Protein 6DNZ (pdb70)

CATH classification: 2.70.160.11

Sequence (1236 aa):
DSYSHYGIHELKDCHRTTSYRDAWRNAYLFKDKVVLDVGCGTGILSFAAKAGARKVIGVDCSTVAVQAREIVKDNGFEDVITIIQGKVEEIQLDEKVDIIISEWGYFLLYESLNTVLCARDNLGTPDVKFPDKANHVCGITDEQYIQERFNIWDNVQGIDFSYFKRLSFIEPLVDTVERSQIVTNVAPLVSFDINTVKEADLSFTSEFALEAQASIIYVHALSVHFDTPFTAGHEVVILDTTPYSPPTHWRQTVLYLFNPLRRAGERATFRKCSPNALNGRDLDISLHVDFEGALQISHYDQDFRLRRISGNLSCIHDRVRLRAYESVLRSIKGKSVLHLGCGGLVSIAARSLASAVVAVDRSAIVDAAQVVANKNGLNNISFFRGALVDVVQNFPVRQFDVIICEWGPFLINDPLLEEALYARNNLLASNGVCPDSSSIHVVGVSDYCFHDTVEFWGNVYGFKEPKALVQREVECRVPTSSIVTTTCLAHTVNIASINNLDDKSSLNDFVVPFSVRATKDTTVNFLTFYIDARFTNPHDPGANFVLGVRPGGTNPWTETSVALHEPLPLKGGEVLSGELKVCLLNPTRGITTVEVTARTSGNVVNIETKGTYNYQRYDSYSHYGIHELKDCHRTTSYRDAWRNAYLFKDKVVLDVGCGTGILSFAAKAGARKVIGVDCSTVAVQAREIVKDNGFEDVITIIQGKVEEIQLDEKVDIIISEWGYFLLYESLNTVLCARDNLGTPDVKFPDKANHVCGITDEQYIQERFNIWDNVQGIDFSYFKRLSFIEPLVDTVERSQIVTNVAPLVSFDINTVKEADLSFTSEFALEAQASIIYVHALSVHFDTPFTAGHEVVILDTTPYSPPTHWRQTVLYLFNPLRRAGERATFRKCSPNALNGRDLDISLHVDFEGALQISHYDQDFRLRRISGNLSCIHDRVRLRAYESVLRSIKGKSVLHLGCGGLVSIAARSLASAVVAVDRSAIVDAAQVVANKNGLNNISFFRGALVDVVQNFPVRQFDVIICEWGPFLINDPLLEEALYARNNLLASNGVCPDSSSIHVVGVSDYCFHDTVEFWGNVYGFKEPKALVQREVECRVPTSSIVTTTCLAHTVNIASINNLDDKSSLNDFVVPFSVRATKDTTVNFLTFYIDARFTNPHDPGANFVLGVRPGGTNPWTETSVALHEPLPLKGGEVLSGELKVCLLNPTRGITTVEVTARTSGNVVNIETKGTYNYQRY

Foldseek 3Di:
DVLLDVVVCLVVLCLVLVLLLCLLVFLVLAAAFEEEEQACRLVSSCNSVVSHHQAYEYEHQYPSLVNSQVVCVVVPNNVHYHYHHRQLLPDDDDAAGQEYAYPFAQLSQFNGQQSLLSCCVPRHDLNRAHLQKKWWKFFFDDPPCCVVPQVVQCADPNDGRNVSNVVSLQAWDQAADAPVGGQWDIWIFDMDGSSDDDLVCVFDKGKTKIFGAPDKRKRQWMKRWMKGWRPRGPDIGIRTCDSVDPHGPSRTIINGDPDIDIHGGFMKMKMTWDADDPHRNKIKDKMWIAGDDPVDGDTDIDIHIHD/DVVVCPVVVPCVQVVVLLVLVLQPQAQFEEEEEQPCPPSCCSLVSNHQAREYEEADPVQVVVQVVCVVVPRDRYDYDHDQCVVCCVVDPAQEGQEYEYPQDLQFQQRLSLLVVLVCVVTRYDPNHFPFFKKWKKKFFFADPPVVVQQCVQCADPRDHHVSVVRQQAKAFADAPVGGFKAMWTWDMDGSVPDDHPPVHSFSPWDKTKTKIFGQAFGKGFKMKMAMKTWHARPVCRSSIDIQDDDRNDDGPDHIIMHTWPDIAGAHGGWMKIKMWTKGAHDSNFSWIKIKIWIWTPQPPHTDITIGIHIYTRD/DCLLDVVVCLVVQCLVLVLLLCLLVFLVLAAQFEEEEQACRLVSSCNSVVSHHQAYEYEHQDPSLVNSQVVCVVVPCNNHYDGHHRQLLPDADDAAGQEYAYDFAQLQQQNGQQSLLSCLPHRHDLNRAYLQKKWWKAFWDDVPCCVVPAVVQCADPNDGRNVSNVVSLQEKDQDADAPVTGQWDIWIFDMDGSSDDDPVCVFDKGKTKIFGAAVKRKRQWMKRWMKGWRPRGPDIGIRTQDSVDDHRPSRIIINGDPDIDIHGGFMKMKMTWAADPPHRSKIKDKMFTAGDDPVDGDTDIDIHIHD/DVVVCPCVVPPVQVVVLLCLVLQPQAQFEEEEEQPCPPSCPNLVNNHQAREYEEADCVQVVVVVVCVVVVRPRYDYDHDQPVVPVVPDPAQEGQEYHYPQDLQQQLALSLLVLLVCVVTRYHPQHDPFFKKWKKKFFFADPPVVVQQCCQCADPRHHHVSVVRQQAKAFADAPVGGFKDIWGWDMDGSVPDDHPPPHSFSPKDKTKTKIFGQAFGKGFKMKMAMKTWHARPVCRSSIHIQDDDRNDDGPDHIIMHTWPDIATAHGGWMKIKMWTKGADDSNFSWIKIKMWIFTPQPPHTDITIHIHIDTRD

Organism: Trypanosoma brucei brucei (strain 927/4 GUTat10.1) (NCBI:txid185431)

Structure (mmCIF, N/CA/C/O backbone):
data_6DNZ
#
_entry.id   6DNZ
#
_cell.length_a   196.582
_cell.length_b   65.904
_cell.length_c   141.028
_cell.angle_alpha   90.00
_cell.angle_beta   106.90
_cell.angle_gamma   90.00
#
_symmetry.space_group_name_H-M   'C 1 2 1'
#
loop_
_entity.id
_entity.type
_entity.pdbx_description
1 polymer 'Arginine N-methyltransferase, putative'
2 polymer 'Arginine N-methyltransferase, putative'
3 non-polymer S-ADENOSYL-L-HOMOCYSTEINE
4 non-polymer 2-AMINO-2-HYDROXYMETHYL-PROPANE-1,3-DIOL
5 non-polymer GLYCEROL
6 water water
#
loop_
_atom_site.group_PDB
_atom_site.id
_atom_site.type_symbol
_atom_site.label_atom_id
_atom_site.label_alt_id
_atom_site.label_comp_id
_atom_site.label_asym_id
_atom_site.label_entity_id
_atom_site.label_seq_id
_atom_site.pdbx_PDB_ins_code
_atom_site.Cartn_x
_atom_site.Cartn_y
_atom_site.Cartn_z
_atom_site.occupancy
_atom_site.B_iso_or_equiv
_atom_site.auth_seq_id
_atom_site.auth_comp_id
_atom_site.auth_asym_id
_atom_site.auth_atom_id
_atom_site.pdbx_PDB_model_num
ATOM 1 N N . ASP A 1 20 ? 100.141 20.993 34.884 1.00 87.84 20 ASP A N 1
ATOM 2 C CA . ASP A 1 20 ? 99.773 21.774 33.708 1.00 89.09 20 ASP A CA 1
ATOM 3 C C . ASP A 1 20 ? 98.849 20.987 32.780 1.00 86.55 20 ASP A C 1
ATOM 4 O O . ASP A 1 20 ? 98.377 21.513 31.772 1.00 82.83 20 ASP A O 1
ATOM 12 N N . SER A 1 21 ? 98.596 19.720 33.122 1.00 85.60 21 SER A N 1
ATOM 13 C CA . SER A 1 21 ? 97.632 18.916 32.380 1.00 79.17 21 SER A CA 1
ATOM 14 C C . SER A 1 21 ? 96.209 19.444 32.511 1.00 73.93 21 SER A C 1
ATOM 15 O O . SER A 1 21 ? 95.318 18.957 31.806 1.00 72.09 21 SER A O 1
ATOM 23 N N . TYR A 1 22 ? 95.976 20.419 33.391 1.00 57.85 22 TYR A N 1
ATOM 24 C CA . TYR A 1 22 ? 94.657 21.018 33.531 1.00 49.60 22 TYR A CA 1
ATOM 25 C C . TYR A 1 22 ? 94.299 21.939 32.373 1.00 52.09 22 TYR A C 1
ATOM 26 O O . TYR A 1 22 ? 93.164 22.425 32.323 1.00 52.60 22 TYR A O 1
ATOM 44 N N . SER A 1 23 ? 95.232 22.201 31.456 1.00 59.16 23 SER A N 1
ATOM 45 C CA . SER A 1 23 ? 94.911 22.948 30.245 1.00 56.71 23 SER A CA 1
ATOM 46 C C . SER A 1 23 ? 94.026 22.155 29.293 1.00 50.79 23 SER A C 1
ATOM 47 O O . SER A 1 23 ? 93.519 22.727 28.321 1.00 47.21 23 SER A O 1
ATOM 55 N N . HIS A 1 24 ? 93.838 20.865 29.549 1.00 60.43 24 HIS A N 1
ATOM 56 C CA . HIS A 1 24 ? 92.988 19.997 28.749 1.00 58.67 24 HIS A CA 1
ATOM 57 C C . HIS A 1 24 ? 91.610 19.914 29.394 1.00 48.47 24 HIS A C 1
ATOM 58 O O . HIS A 1 24 ? 91.468 20.041 30.613 1.00 49.43 24 HIS A O 1
ATOM 72 N N . TYR A 1 25 ? 90.588 19.708 28.563 1.00 34.74 25 TYR A N 1
ATOM 73 C CA . TYR A 1 25 ? 89.213 19.788 29.043 1.00 34.51 25 TYR A CA 1
ATOM 74 C C . TYR A 1 25 ? 88.776 18.555 29.824 1.00 33.36 25 TYR A C 1
ATOM 75 O O . TYR A 1 25 ? 87.843 18.650 30.627 1.00 33.37 25 TYR A O 1
ATOM 93 N N . GLY A 1 26 ? 89.424 17.408 29.612 1.00 40.42 26 GLY A N 1
ATOM 94 C CA . GLY A 1 26 ? 88.950 16.175 30.221 1.00 32.71 26 GLY A CA 1
ATOM 95 C C . GLY A 1 26 ? 88.862 16.255 31.733 1.00 31.32 26 GLY A C 1
ATOM 96 O O . GLY A 1 26 ? 87.854 15.866 32.330 1.00 30.99 26 GLY A O 1
ATOM 100 N N . ILE A 1 27 ? 89.917 16.762 32.375 1.00 29.54 27 ILE A N 1
ATOM 101 C CA . ILE A 1 27 ? 89.968 16.756 33.835 1.00 30.32 27 ILE A CA 1
ATOM 102 C C . ILE A 1 27 ? 88.923 17.699 34.414 1.00 26.94 27 ILE A C 1
ATOM 103 O O . ILE A 1 27 ? 88.283 17.389 35.425 1.00 34.22 27 ILE A O 1
ATOM 119 N N . HIS A 1 28 ? 88.736 18.864 33.795 1.00 26.08 28 HIS A N 1
ATOM 120 C CA . HIS A 1 28 ? 87.759 19.813 34.314 1.00 23.53 28 HIS A CA 1
ATOM 121 C C . HIS A 1 28 ? 86.341 19.288 34.145 1.00 26.26 28 HIS A C 1
ATOM 122 O O . HIS A 1 28 ? 85.489 19.495 35.016 1.00 34.93 28 HIS A O 1
ATOM 153 N N . GLU A 1 30 ? 85.514 16.131 34.176 1.00 27.96 30 GLU A N 1
ATOM 154 C CA . GLU A 1 30 ? 85.373 15.084 35.181 1.00 32.05 30 GLU A CA 1
ATOM 155 C C . GLU A 1 30 ? 85.029 15.672 36.543 1.00 34.30 30 GLU A C 1
ATOM 156 O O . GLU A 1 30 ? 84.165 15.147 37.255 1.00 35.44 30 GLU A O 1
ATOM 185 N N . LEU A 1 32 ? 83.698 18.684 37.173 1.00 22.70 32 LEU A N 1
ATOM 186 C CA . LEU A 1 32 ? 82.420 19.384 37.146 1.00 27.11 32 LEU A CA 1
ATOM 187 C C . LEU A 1 32 ? 81.253 18.412 37.074 1.00 21.09 32 LEU A C 1
ATOM 188 O O . LEU A 1 32 ? 80.181 18.693 37.620 1.00 25.06 32 LEU A O 1
ATOM 204 N N . LYS A 1 33 ? 81.438 17.272 36.416 1.00 19.36 33 LYS A N 1
ATOM 205 C CA . LYS A 1 33 ? 80.429 16.223 36.438 1.00 20.62 33 LYS A CA 1
ATOM 206 C C . LYS A 1 33 ? 80.438 15.434 37.741 1.00 25.41 33 LYS A C 1
ATOM 207 O O . LYS A 1 33 ? 79.582 14.561 37.923 1.00 34.99 33 LYS A O 1
ATOM 226 N N . ASP A 1 34 ? 81.382 15.713 38.640 1.00 21.31 34 ASP A N 1
ATOM 227 C CA . ASP A 1 34 ? 81.356 15.176 40.000 1.00 24.17 34 ASP A CA 1
ATOM 228 C C . ASP A 1 34 ? 80.351 16.007 40.787 1.00 26.77 34 ASP A C 1
ATOM 229 O O . ASP A 1 34 ? 80.694 16.999 41.434 1.00 23.37 34 ASP A O 1
ATOM 238 N N . CYS A 1 35 ? 79.084 15.591 40.728 1.00 34.60 35 CYS A N 1
ATOM 239 C CA . CYS A 1 35 ? 78.007 16.418 41.261 1.00 33.00 35 CYS A CA 1
ATOM 240 C C . CYS A 1 35 ? 78.173 16.658 42.756 1.00 28.06 35 CYS A C 1
ATOM 241 O O . CYS A 1 35 ? 78.003 17.787 43.231 1.00 19.83 35 CYS A O 1
ATOM 249 N N . HIS A 1 36 ? 78.514 15.616 43.516 1.00 17.44 36 HIS A N 1
ATOM 250 C CA . HIS A 1 36 ? 78.654 15.782 44.958 1.00 17.18 36 HIS A CA 1
ATOM 251 C C . HIS A 1 36 ? 79.730 16.805 45.290 1.00 23.29 36 HIS A C 1
ATOM 252 O O . HIS A 1 36 ? 79.536 17.676 46.147 1.00 25.02 36 HIS A O 1
ATOM 266 N N . ARG A 1 37 ? 80.883 16.702 44.632 1.00 16.66 37 ARG A N 1
ATOM 267 C CA . ARG A 1 37 ? 81.979 17.625 44.896 1.00 16.37 37 ARG A CA 1
ATOM 268 C C . ARG A 1 37 ? 81.550 19.065 44.646 1.00 25.47 37 ARG A C 1
ATOM 269 O O . ARG A 1 37 ? 81.618 19.916 45.540 1.00 28.88 37 ARG A O 1
ATOM 290 N N . THR A 1 38 ? 81.104 19.356 43.424 1.00 21.57 38 THR A N 1
ATOM 291 C CA . THR A 1 38 ? 80.804 20.733 43.056 1.00 16.21 38 THR A CA 1
ATOM 292 C C . THR A 1 38 ? 79.617 21.273 43.844 1.00 22.59 38 THR A C 1
ATOM 293 O O . THR A 1 38 ? 79.641 22.422 44.298 1.00 31.43 38 THR A O 1
ATOM 304 N N . THR A 1 39 ? 78.571 20.464 44.028 1.00 27.13 39 THR A N 1
ATOM 305 C CA . THR A 1 39 ? 77.426 20.932 44.802 1.00 20.43 39 THR A CA 1
ATOM 306 C C . THR A 1 39 ? 77.779 21.098 46.273 1.00 16.50 39 THR A C 1
ATOM 307 O O . THR A 1 39 ? 77.189 21.940 46.957 1.00 20.07 39 THR A O 1
ATOM 318 N N . SER A 1 40 ? 78.731 20.313 46.780 1.00 17.96 40 SER A N 1
ATOM 319 C CA . SER A 1 40 ? 79.175 20.499 48.157 1.00 16.24 40 SER A CA 1
ATOM 320 C C . SER A 1 40 ? 79.756 21.893 48.346 1.00 20.60 40 SER A C 1
ATOM 321 O O . SER A 1 40 ? 79.407 22.603 49.296 1.00 25.58 40 SER A O 1
ATOM 329 N N . TYR A 1 41 ? 80.643 22.306 47.441 1.00 16.00 41 TYR A N 1
ATOM 330 C CA . TYR A 1 41 ? 81.191 23.655 47.508 1.00 18.86 41 TYR A CA 1
ATOM 331 C C . TYR A 1 41 ? 80.095 24.691 47.317 1.00 18.33 41 TYR A C 1
ATOM 332 O O . TYR A 1 41 ? 79.987 25.648 48.090 1.00 25.77 41 TYR A O 1
ATOM 350 N N . ARG A 1 42 ? 79.265 24.508 46.290 1.00 19.37 42 ARG A N 1
ATOM 351 C CA . ARG A 1 42 ? 78.161 25.427 46.041 1.00 17.27 42 ARG A CA 1
ATOM 352 C C . ARG A 1 42 ? 77.308 25.606 47.290 1.00 17.71 42 ARG A C 1
ATOM 353 O O . ARG A 1 42 ? 77.146 26.720 47.800 1.00 24.07 42 ARG A O 1
ATOM 374 N N . ASP A 1 43 ? 76.757 24.502 47.801 1.00 22.79 43 ASP A N 1
ATOM 375 C CA . ASP A 1 43 ? 75.850 24.580 48.940 1.00 19.72 43 ASP A CA 1
ATOM 376 C C . ASP A 1 43 ? 76.563 25.063 50.196 1.00 23.33 43 ASP A C 1
ATOM 377 O O . ASP A 1 43 ? 75.948 25.729 51.038 1.00 24.84 43 ASP A O 1
ATOM 386 N N . ALA A 1 44 ? 77.850 24.746 50.344 1.00 17.68 44 ALA A N 1
ATOM 387 C CA . ALA A 1 44 ? 78.611 25.281 51.468 1.00 17.91 44 ALA A CA 1
ATOM 388 C C . ALA A 1 44 ? 78.590 26.802 51.460 1.00 18.54 44 ALA A C 1
ATOM 389 O O . ALA A 1 44 ? 78.523 27.438 52.518 1.00 19.30 44 ALA A O 1
ATOM 413 N N . TRP A 1 46 ? 76.326 28.733 49.469 1.00 20.11 46 TRP A N 1
ATOM 414 C CA . TRP A 1 46 ? 74.993 29.284 49.261 1.00 21.25 46 TRP A CA 1
ATOM 415 C C . TRP A 1 46 ? 74.089 29.092 50.471 1.00 22.03 46 TRP A C 1
ATOM 416 O O . TRP A 1 46 ? 73.214 29.928 50.717 1.00 35.07 46 TRP A O 1
ATOM 437 N N . ARG A 1 47 ? 74.270 28.014 51.230 1.00 21.42 47 ARG A N 1
ATOM 438 C CA . ARG A 1 47 ? 73.566 27.877 52.499 1.00 25.72 47 ARG A CA 1
ATOM 439 C C . ARG A 1 47 ? 74.160 28.758 53.587 1.00 25.10 47 ARG A C 1
ATOM 440 O O . ARG A 1 47 ? 73.560 28.878 54.661 1.00 26.52 47 ARG A O 1
ATOM 461 N N . ASN A 1 48 ? 75.315 29.370 53.335 1.00 23.63 48 ASN A N 1
ATOM 462 C CA . ASN A 1 48 ? 75.949 30.307 54.252 1.00 24.45 48 ASN A CA 1
ATOM 463 C C . ASN A 1 48 ? 76.305 31.590 53.520 1.00 26.46 48 ASN A C 1
ATOM 464 O O . ASN A 1 48 ? 77.361 32.190 53.748 1.00 23.64 48 ASN A O 1
ATOM 475 N N . ALA A 1 49 ? 75.419 32.026 52.620 1.00 24.17 49 ALA A N 1
ATOM 476 C CA . ALA A 1 49 ? 75.697 33.204 51.807 1.00 24.79 49 ALA A CA 1
ATOM 477 C C . ALA A 1 49 ? 76.010 34.422 52.665 1.00 26.17 49 ALA A C 1
ATOM 478 O O . ALA A 1 49 ? 76.803 35.278 52.256 1.00 26.46 49 ALA A O 1
ATOM 485 N N . TYR A 1 50 ? 75.396 34.522 53.848 1.00 27.21 50 TYR A N 1
ATOM 486 C CA . TYR A 1 50 ? 75.676 35.638 54.744 1.00 28.73 50 TYR A CA 1
ATOM 487 C C . TYR A 1 50 ? 77.165 35.764 55.028 1.00 28.07 50 TYR A C 1
ATOM 488 O O . TYR A 1 50 ? 77.655 36.857 55.335 1.00 29.28 50 TYR A O 1
ATOM 506 N N . LEU A 1 51 ? 77.899 34.654 54.939 1.00 26.38 51 LEU A N 1
ATOM 507 C CA . LEU A 1 51 ? 79.326 34.661 55.223 1.00 30.02 51 LEU A CA 1
ATOM 508 C C . LEU A 1 51 ? 80.128 35.358 54.132 1.00 28.83 51 LEU A C 1
ATOM 509 O O . LEU A 1 51 ? 81.281 35.730 54.372 1.00 25.98 51 LEU A O 1
ATOM 525 N N . PHE A 1 52 ? 79.541 35.555 52.950 1.00 25.73 52 PHE A N 1
ATOM 526 C CA . PHE A 1 52 ? 80.260 36.079 51.797 1.00 29.05 52 PHE A CA 1
ATOM 527 C C . PHE A 1 52 ? 79.956 37.541 51.497 1.00 30.75 52 PHE A C 1
ATOM 528 O O . PHE A 1 52 ? 80.681 38.153 50.707 1.00 32.98 52 PHE A O 1
ATOM 545 N N . LYS A 1 53 ? 78.919 38.116 52.098 1.00 29.34 53 LYS A N 1
ATOM 546 C CA . LYS A 1 53 ? 78.533 39.482 51.772 1.00 30.74 53 LYS A CA 1
ATOM 547 C C . LYS A 1 53 ? 79.676 40.442 52.082 1.00 40.67 53 LYS A C 1
ATOM 548 O O . LYS A 1 53 ? 80.188 40.472 53.205 1.00 41.13 53 LYS A O 1
ATOM 567 N N . ASP A 1 54 ? 80.083 41.220 51.078 1.00 54.84 54 ASP A N 1
ATOM 568 C CA . ASP A 1 54 ? 81.103 42.253 51.226 1.00 58.51 54 ASP A CA 1
ATOM 569 C C . ASP A 1 54 ? 82.481 41.675 51.526 1.00 53.78 54 ASP A C 1
ATOM 570 O O . ASP A 1 54 ? 83.333 42.365 52.097 1.00 57.15 54 ASP A O 1
ATOM 579 N N . LYS A 1 55 ? 82.729 40.427 51.140 1.00 37.57 55 LYS A N 1
ATOM 580 C CA . LYS A 1 55 ? 83.963 39.730 51.473 1.00 33.17 55 LYS A CA 1
ATOM 581 C C . LYS A 1 55 ? 84.821 39.522 50.231 1.00 30.39 55 LYS A C 1
ATOM 582 O O . LYS A 1 55 ? 84.334 39.542 49.098 1.00 28.61 55 LYS A O 1
ATOM 601 N N . VAL A 1 56 ? 86.114 39.321 50.468 1.00 31.93 56 VAL A N 1
ATOM 602 C CA . VAL A 1 56 ? 87.081 39.032 49.415 1.00 28.20 56 VAL A CA 1
ATOM 603 C C . VAL A 1 56 ? 87.365 37.539 49.436 1.00 26.42 56 VAL A C 1
ATOM 604 O O . VAL A 1 56 ? 87.774 36.992 50.468 1.00 26.09 56 VAL A O 1
ATOM 617 N N . VAL A 1 57 ? 87.167 36.883 48.298 1.00 27.73 57 VAL A N 1
ATOM 618 C CA . VAL A 1 57 ? 87.312 35.438 48.182 1.00 27.52 57 VAL A CA 1
ATOM 619 C C . VAL A 1 57 ? 88.480 35.133 47.256 1.00 29.60 57 VAL A C 1
ATOM 620 O O . VAL A 1 57 ? 88.629 35.756 46.199 1.00 27.60 57 VAL A O 1
ATOM 633 N N . LEU A 1 58 ? 89.309 34.174 47.660 1.00 26.20 58 LEU A N 1
ATOM 634 C CA . LEU A 1 58 ? 90.406 33.676 46.842 1.00 23.45 58 LEU A CA 1
ATOM 635 C C . LEU A 1 58 ? 90.096 32.240 46.448 1.00 26.53 58 LEU A C 1
ATOM 636 O O . LEU A 1 58 ? 89.983 31.368 47.316 1.00 26.17 58 LEU A O 1
ATOM 652 N N . ASP A 1 59 ? 89.953 31.998 45.148 1.00 34.44 59 ASP A N 1
ATOM 653 C CA . ASP A 1 59 ? 89.773 30.645 44.628 1.00 30.08 59 ASP A CA 1
ATOM 654 C C . ASP A 1 59 ? 91.146 30.119 44.226 1.00 27.19 59 ASP A C 1
ATOM 655 O O . ASP A 1 59 ? 91.636 30.393 43.129 1.00 29.62 59 ASP A O 1
ATOM 664 N N . VAL A 1 60 ? 91.771 29.366 45.124 1.00 24.89 60 VAL A N 1
ATOM 665 C CA . VAL A 1 60 ? 93.101 28.819 44.877 1.00 22.53 60 VAL A CA 1
ATOM 666 C C . VAL A 1 60 ? 92.952 27.655 43.904 1.00 21.79 60 VAL A C 1
ATOM 667 O O . VAL A 1 60 ? 92.420 26.601 44.258 1.00 22.83 60 VAL A O 1
ATOM 680 N N . GLY A 1 61 ? 93.424 27.845 42.676 1.00 27.86 61 GLY A N 1
ATOM 681 C CA . GLY A 1 61 ? 93.245 26.855 41.634 1.00 27.93 61 GLY A CA 1
ATOM 682 C C . GLY A 1 61 ? 91.845 26.913 41.064 1.00 24.99 61 GLY A C 1
ATOM 683 O O . GLY A 1 61 ? 91.068 25.967 41.214 1.00 31.68 61 GLY A O 1
ATOM 687 N N . CYS A 1 62 ? 91.511 28.026 40.406 1.00 23.61 62 CYS A N 1
ATOM 688 C CA . CYS A 1 62 ? 90.136 28.263 39.988 1.00 22.11 62 CYS A CA 1
ATOM 689 C C . CYS A 1 62 ? 89.712 27.380 38.823 1.00 23.86 62 CYS A C 1
ATOM 690 O O . CYS A 1 62 ? 88.509 27.188 38.618 1.00 34.60 62 CYS A O 1
ATOM 698 N N . GLY A 1 63 ? 90.655 26.840 38.061 1.00 21.90 63 GLY A N 1
ATOM 699 C CA . GLY A 1 63 ? 90.278 25.990 36.944 1.00 22.03 63 GLY A CA 1
ATOM 700 C C . GLY A 1 63 ? 89.377 26.742 35.985 1.00 22.30 63 GLY A C 1
ATOM 701 O O . GLY A 1 63 ? 89.708 27.835 35.515 1.00 23.22 63 GLY A O 1
ATOM 705 N N . THR A 1 64 ? 88.211 26.161 35.695 1.00 21.69 64 THR A N 1
ATOM 706 C CA . THR A 1 64 ? 87.250 26.800 34.804 1.00 22.09 64 THR A CA 1
ATOM 707 C C . THR A 1 64 ? 86.578 28.015 35.430 1.00 27.78 64 THR A C 1
ATOM 708 O O . THR A 1 64 ? 85.822 28.704 34.737 1.00 28.74 64 THR A O 1
ATOM 719 N N . GLY A 1 65 ? 86.823 28.284 36.713 1.00 35.28 65 GLY A N 1
ATOM 720 C CA . GLY A 1 65 ? 86.200 29.388 37.409 1.00 31.24 65 GLY A CA 1
ATOM 721 C C . GLY A 1 65 ? 84.943 29.033 38.173 1.00 31.44 65 GLY A C 1
ATOM 722 O O . GLY A 1 65 ? 84.343 29.922 38.787 1.00 34.85 65 GLY A O 1
ATOM 726 N N . ILE A 1 66 ? 84.543 27.758 38.180 1.00 27.95 66 ILE A N 1
ATOM 727 C CA . ILE A 1 66 ? 83.244 27.373 38.733 1.00 19.48 66 ILE A CA 1
ATOM 728 C C . ILE A 1 66 ? 83.094 27.866 40.168 1.00 26.81 66 ILE A C 1
ATOM 729 O O . ILE A 1 66 ? 82.077 28.469 40.531 1.00 24.45 66 ILE A O 1
ATOM 745 N N . LEU A 1 67 ? 84.094 27.605 41.014 1.00 20.32 67 LEU A N 1
ATOM 746 C CA . LEU A 1 67 ? 83.964 27.977 42.420 1.00 26.84 67 LEU A CA 1
ATOM 747 C C . LEU A 1 67 ? 83.982 29.488 42.603 1.00 24.94 67 LEU A C 1
ATOM 748 O O . LEU A 1 67 ? 83.300 30.011 43.492 1.00 27.01 67 LEU A O 1
ATOM 764 N N . SER A 1 68 ? 84.749 30.204 41.780 1.00 19.65 68 SER A N 1
ATOM 765 C CA . SER A 1 68 ? 84.733 31.659 41.844 1.00 20.66 68 SER A CA 1
ATOM 766 C C . SER A 1 68 ? 83.333 32.199 41.588 1.00 21.08 68 SER A C 1
ATOM 767 O O . SER A 1 68 ? 82.917 33.189 42.200 1.00 27.77 68 SER A O 1
ATOM 792 N N . PHE A 1 70 ? 80.403 30.483 42.037 1.00 21.71 70 PHE A N 1
ATOM 793 C CA . PHE A 1 70 ? 79.626 30.164 43.229 1.00 24.35 70 PHE A CA 1
ATOM 794 C C . PHE A 1 70 ? 79.821 31.230 44.298 1.00 23.68 70 PHE A C 1
ATOM 795 O O . PHE A 1 70 ? 78.855 31.688 44.918 1.00 26.87 70 PHE A O 1
ATOM 812 N N . ALA A 1 71 ? 81.071 31.643 44.522 1.00 26.61 71 ALA A N 1
ATOM 813 C CA . ALA A 1 71 ? 81.348 32.656 45.535 1.00 24.55 71 ALA A CA 1
ATOM 814 C C . ALA A 1 71 ? 80.755 34.003 45.144 1.00 24.02 71 ALA A C 1
ATOM 815 O O . ALA A 1 71 ? 80.170 34.698 45.984 1.00 23.27 71 ALA A O 1
ATOM 822 N N . ALA A 1 72 ? 80.904 34.396 43.877 1.00 22.88 72 ALA A N 1
ATOM 823 C CA . ALA A 1 72 ? 80.295 35.637 43.411 1.00 24.43 72 ALA A CA 1
ATOM 824 C C . ALA A 1 72 ? 78.784 35.590 43.578 1.00 26.69 72 ALA A C 1
ATOM 825 O O . ALA A 1 72 ? 78.171 36.530 44.097 1.00 31.55 72 ALA A O 1
ATOM 832 N N . LYS A 1 73 ? 78.166 34.492 43.148 1.00 28.18 73 LYS A N 1
ATOM 833 C CA . LYS A 1 73 ? 76.723 34.348 43.271 1.00 30.44 73 LYS A CA 1
ATOM 834 C C . LYS A 1 73 ? 76.276 34.302 44.724 1.00 28.74 73 LYS A C 1
ATOM 835 O O . LYS A 1 73 ? 75.117 34.615 45.015 1.00 38.90 73 LYS A O 1
ATOM 854 N N . ALA A 1 74 ? 77.162 33.918 45.640 1.00 29.39 74 ALA A N 1
ATOM 855 C CA . ALA A 1 74 ? 76.836 33.935 47.059 1.00 26.70 74 ALA A CA 1
ATOM 856 C C . ALA A 1 74 ? 76.846 35.339 47.646 1.00 26.01 74 ALA A C 1
ATOM 857 O O . ALA A 1 74 ? 76.402 35.517 48.785 1.00 32.06 74 ALA A O 1
ATOM 864 N N . GLY A 1 75 ? 77.330 36.327 46.909 1.00 26.26 75 GLY A N 1
ATOM 865 C CA . GLY A 1 75 ? 77.357 37.696 47.366 1.00 29.10 75 GLY A CA 1
ATOM 866 C C . GLY A 1 75 ? 78.737 38.276 47.636 1.00 29.65 75 GLY A C 1
ATOM 867 O O . GLY A 1 75 ? 78.826 39.324 48.290 1.00 31.28 75 GLY A O 1
ATOM 871 N N . ALA A 1 76 ? 79.802 37.639 47.159 1.00 26.78 76 ALA A N 1
ATOM 872 C CA . ALA A 1 76 ? 81.145 38.145 47.400 1.00 27.02 76 ALA A CA 1
ATOM 873 C C . ALA A 1 76 ? 81.352 39.479 46.696 1.00 28.74 76 ALA A C 1
ATOM 874 O O . ALA A 1 76 ? 80.891 39.686 45.570 1.00 29.17 76 ALA A O 1
ATOM 881 N N . ARG A 1 77 ? 82.054 40.390 47.373 1.00 30.48 77 ARG A N 1
ATOM 882 C CA . ARG A 1 77 ? 82.389 41.671 46.761 1.00 31.74 77 ARG A CA 1
ATOM 883 C C . ARG A 1 77 ? 83.467 41.507 45.699 1.00 31.33 77 ARG A C 1
ATOM 884 O O . ARG A 1 77 ? 83.381 42.106 44.621 1.00 34.42 77 ARG A O 1
ATOM 905 N N . LYS A 1 78 ? 84.487 40.702 45.985 1.00 36.28 78 LYS A N 1
ATOM 906 C CA . LYS A 1 78 ? 85.612 40.508 45.080 1.00 37.97 78 LYS A CA 1
ATOM 907 C C . LYS A 1 78 ? 86.059 39.058 45.163 1.00 35.05 78 LYS A C 1
ATOM 908 O O . LYS A 1 78 ? 86.239 38.524 46.261 1.00 34.22 78 LYS A O 1
ATOM 927 N N . VAL A 1 79 ? 86.229 38.425 44.005 1.00 31.82 79 VAL A N 1
ATOM 928 C CA . VAL A 1 79 ? 86.717 37.055 43.919 1.00 26.28 79 VAL A CA 1
ATOM 929 C C . VAL A 1 79 ? 87.975 37.049 43.064 1.00 26.22 79 VAL A C 1
ATOM 930 O O . VAL A 1 79 ? 88.024 37.697 42.013 1.00 32.17 79 VAL A O 1
ATOM 943 N N . ILE A 1 80 ? 88.986 36.313 43.513 1.00 30.45 80 ILE A N 1
ATOM 944 C CA . ILE A 1 80 ? 90.263 36.214 42.816 1.00 26.27 80 ILE A CA 1
ATOM 945 C C . ILE A 1 80 ? 90.500 34.736 42.542 1.00 31.72 80 ILE A C 1
ATOM 946 O O . ILE A 1 80 ? 90.888 33.979 43.441 1.00 34.86 80 ILE A O 1
ATOM 962 N N . GLY A 1 81 ? 90.257 34.315 41.306 1.00 33.04 81 GLY A N 1
ATOM 963 C CA . GLY A 1 81 ? 90.591 32.969 40.894 1.00 25.60 81 GLY A CA 1
ATOM 964 C C . GLY A 1 81 ? 91.992 32.906 40.327 1.00 25.10 81 GLY A C 1
ATOM 965 O O . GLY A 1 81 ? 92.303 33.590 39.350 1.00 31.76 81 GLY A O 1
ATOM 969 N N . VAL A 1 82 ? 92.852 32.102 40.936 1.00 26.65 82 VAL A N 1
ATOM 970 C CA . VAL A 1 82 ? 94.230 31.948 40.494 1.00 32.72 82 VAL A CA 1
ATOM 971 C C . VAL A 1 82 ? 94.409 30.528 39.984 1.00 30.69 82 VAL A C 1
ATOM 972 O O . VAL A 1 82 ? 93.894 29.576 40.580 1.00 32.46 82 VAL A O 1
ATOM 985 N N . ASP A 1 83 ? 95.133 30.388 38.877 1.00 31.43 83 ASP A N 1
ATOM 986 C CA . ASP A 1 83 ? 95.387 29.069 38.308 1.00 32.16 83 ASP A CA 1
ATOM 987 C C . ASP A 1 83 ? 96.603 29.167 37.404 1.00 34.67 83 ASP A C 1
ATOM 988 O O . ASP A 1 83 ? 96.618 29.980 36.476 1.00 34.06 83 ASP A O 1
ATOM 997 N N . CYS A 1 84 ? 97.614 28.344 37.671 1.00 35.19 84 CYS A N 1
ATOM 998 C CA . CYS A 1 84 ? 98.856 28.376 36.913 1.00 36.59 84 CYS A CA 1
ATOM 999 C C . CYS A 1 84 ? 98.758 27.651 35.575 1.00 36.79 84 CYS A C 1
ATOM 1000 O O . CYS A 1 84 ? 99.788 27.450 34.923 1.00 41.41 84 CYS A O 1
ATOM 1008 N N . SER A 1 85 ? 97.563 27.255 35.155 1.00 33.85 85 SER A N 1
ATOM 1009 C CA . SER A 1 85 ? 97.367 26.564 33.890 1.00 33.62 85 SER A CA 1
ATOM 1010 C C . SER A 1 85 ? 96.763 27.506 32.855 1.00 33.52 85 SER A C 1
ATOM 1011 O O . SER A 1 85 ? 96.189 28.546 33.185 1.00 40.07 85 SER A O 1
ATOM 1019 N N . THR A 1 86 ? 96.900 27.124 31.582 1.00 32.56 86 THR A N 1
ATOM 1020 C CA . THR A 1 86 ? 96.337 27.929 30.505 1.00 33.20 86 THR A CA 1
ATOM 1021 C C . THR A 1 86 ? 94.816 27.978 30.565 1.00 31.52 86 THR A C 1
ATOM 1022 O O . THR A 1 86 ? 94.211 28.843 29.921 1.00 31.92 86 THR A O 1
ATOM 1033 N N . VAL A 1 87 ? 94.185 27.070 31.317 1.00 37.36 87 VAL A N 1
ATOM 1034 C CA . VAL A 1 87 ? 92.738 27.104 31.484 1.00 31.87 87 VAL A CA 1
ATOM 1035 C C . VAL A 1 87 ? 92.290 28.436 32.064 1.00 32.94 87 VAL A C 1
ATOM 1036 O O . VAL A 1 87 ? 91.131 28.830 31.892 1.00 38.66 87 VAL A O 1
ATOM 1049 N N . ALA A 1 88 ? 93.188 29.144 32.755 1.00 32.79 88 ALA A N 1
ATOM 1050 C CA . ALA A 1 88 ? 92.876 30.487 33.229 1.00 35.94 88 ALA A CA 1
ATOM 1051 C C . ALA A 1 88 ? 92.324 31.355 32.106 1.00 30.08 88 ALA A C 1
ATOM 1052 O O . ALA A 1 88 ? 91.410 32.157 32.323 1.00 29.25 88 ALA A O 1
ATOM 1059 N N . VAL A 1 89 ? 92.873 31.215 30.897 1.00 32.21 89 VAL A N 1
ATOM 1060 C CA . VAL A 1 89 ? 92.378 31.991 29.763 1.00 32.29 89 VAL A CA 1
ATOM 1061 C C . VAL A 1 89 ? 90.897 31.713 29.544 1.00 31.26 89 VAL A C 1
ATOM 1062 O O . VAL A 1 89 ? 90.072 32.633 29.497 1.00 35.26 89 VAL A O 1
ATOM 1075 N N . GLN A 1 90 ? 90.538 30.434 29.403 1.00 31.23 90 GLN A N 1
ATOM 1076 C CA . GLN A 1 90 ? 89.135 30.074 29.237 1.00 29.48 90 GLN A CA 1
ATOM 1077 C C . GLN A 1 90 ? 88.309 30.516 30.439 1.00 31.62 90 GLN A C 1
ATOM 1078 O O . GLN A 1 90 ? 87.180 30.997 30.286 1.00 32.53 90 GLN A O 1
ATOM 1092 N N . ALA A 1 91 ? 88.855 30.361 31.647 1.00 29.73 91 ALA A N 1
ATOM 1093 C CA . ALA A 1 91 ? 88.141 30.795 32.842 1.00 26.03 91 ALA A CA 1
ATOM 1094 C C . ALA A 1 91 ? 87.813 32.280 32.768 1.00 27.32 91 ALA A C 1
ATOM 1095 O O . ALA A 1 91 ? 86.676 32.691 33.024 1.00 34.08 91 ALA A O 1
ATOM 1102 N N . ARG A 1 92 ? 88.804 33.103 32.420 1.00 28.43 92 ARG A N 1
ATOM 1103 C CA . ARG A 1 92 ? 88.566 34.536 32.298 1.00 29.67 92 ARG A CA 1
ATOM 1104 C C . ARG A 1 92 ? 87.442 34.819 31.311 1.00 30.40 92 ARG A C 1
ATOM 1105 O O . ARG A 1 92 ? 86.638 35.735 31.517 1.00 36.39 92 ARG A O 1
ATOM 1126 N N . GLU A 1 93 ? 87.366 34.035 30.234 1.00 30.66 93 GLU A N 1
ATOM 1127 C CA . GLU A 1 93 ? 86.296 34.217 29.259 1.00 33.61 93 GLU A CA 1
ATOM 1128 C C . GLU A 1 93 ? 84.961 33.742 29.818 1.00 32.19 93 GLU A C 1
ATOM 1129 O O . GLU A 1 93 ? 83.934 34.404 29.634 1.00 32.93 93 GLU A O 1
ATOM 1141 N N . ILE A 1 94 ? 84.957 32.597 30.504 1.00 28.52 94 ILE A N 1
ATOM 1142 C CA . ILE A 1 94 ? 83.729 32.097 31.115 1.00 27.39 94 ILE A CA 1
ATOM 1143 C C . ILE A 1 94 ? 83.195 33.108 32.119 1.00 27.33 94 ILE A C 1
ATOM 1144 O O . ILE A 1 94 ? 82.004 33.444 32.121 1.00 27.68 94 ILE A O 1
ATOM 1160 N N . VAL A 1 95 ? 84.071 33.599 32.997 1.00 30.23 95 VAL A N 1
ATOM 1161 C CA . VAL A 1 95 ? 83.679 34.622 33.961 1.00 30.09 95 VAL A CA 1
ATOM 1162 C C . VAL A 1 95 ? 82.983 35.777 33.256 1.00 29.05 95 VAL A C 1
ATOM 1163 O O . VAL A 1 95 ? 81.969 36.299 33.734 1.00 29.35 95 VAL A O 1
ATOM 1176 N N . LYS A 1 96 ? 83.513 36.189 32.102 1.00 30.45 96 LYS A N 1
ATOM 1177 C CA . LYS A 1 96 ? 82.932 37.313 31.374 1.00 34.37 96 LYS A CA 1
ATOM 1178 C C . LYS A 1 96 ? 81.588 36.944 30.760 1.00 32.69 96 LYS A C 1
ATOM 1179 O O . LYS A 1 96 ? 80.675 37.776 30.709 1.00 33.95 96 LYS A O 1
ATOM 1198 N N . ASP A 1 97 ? 81.444 35.703 30.290 1.00 37.97 97 ASP A N 1
ATOM 1199 C CA . ASP A 1 97 ? 80.226 35.305 29.595 1.00 41.60 97 ASP A CA 1
ATOM 1200 C C . ASP A 1 97 ? 79.008 35.285 30.510 1.00 36.08 97 ASP A C 1
ATOM 1201 O O . ASP A 1 97 ? 77.879 35.353 30.013 1.00 34.39 97 ASP A O 1
ATOM 1210 N N . ASN A 1 98 ? 79.205 35.202 31.825 1.00 30.31 98 ASN A N 1
ATOM 1211 C CA . ASN A 1 98 ? 78.103 35.151 32.776 1.00 36.11 98 ASN A CA 1
ATOM 1212 C C . ASN A 1 98 ? 77.956 36.437 33.580 1.00 34.92 98 ASN A C 1
ATOM 1213 O O . ASN A 1 98 ? 77.168 36.474 34.532 1.00 36.31 98 ASN A O 1
ATOM 1224 N N . GLY A 1 99 ? 78.710 37.479 33.243 1.00 35.55 99 GLY A N 1
ATOM 1225 C CA . GLY A 1 99 ? 78.523 38.782 33.844 1.00 36.57 99 GLY A CA 1
ATOM 1226 C C . GLY A 1 99 ? 79.314 39.051 35.102 1.00 36.99 99 GLY A C 1
ATOM 1227 O O . GLY A 1 99 ? 79.121 40.108 35.716 1.00 37.28 99 GLY A O 1
ATOM 1231 N N . PHE A 1 100 ? 80.198 38.142 35.511 1.00 40.56 100 PHE A N 1
ATOM 1232 C CA . PHE A 1 100 ? 81.011 38.343 36.703 1.00 40.59 100 PHE A CA 1
ATOM 1233 C C . PHE A 1 100 ? 82.338 39.031 36.399 1.00 37.79 100 PHE A C 1
ATOM 1234 O O . PHE A 1 100 ? 83.269 38.944 37.207 1.00 40.52 100 PHE A O 1
ATOM 1251 N N . GLU A 1 101 ? 82.439 39.719 35.260 1.00 41.47 101 GLU A N 1
ATOM 1252 C CA . GLU A 1 101 ? 83.710 40.316 34.865 1.00 41.41 101 GLU A CA 1
ATOM 1253 C C . GLU A 1 101 ? 84.223 41.284 35.924 1.00 40.13 101 GLU A C 1
ATOM 1254 O O . GLU A 1 101 ? 85.432 41.353 36.178 1.00 36.91 101 GLU A O 1
ATOM 1266 N N . ASP A 1 102 ? 83.323 42.029 36.564 1.00 47.15 102 ASP A N 1
ATOM 1267 C CA . ASP A 1 102 ? 83.706 43.053 37.527 1.00 48.87 102 ASP A CA 1
ATOM 1268 C C . ASP A 1 102 ? 83.712 42.550 38.965 1.00 43.79 102 ASP A C 1
ATOM 1269 O O . ASP A 1 102 ? 83.898 43.352 39.885 1.00 45.89 102 ASP A O 1
ATOM 1278 N N . VAL A 1 103 ? 83.511 41.250 39.183 1.00 43.03 103 VAL A N 1
ATOM 1279 C CA . VAL A 1 103 ? 83.578 40.656 40.510 1.00 36.63 103 VAL A CA 1
ATOM 1280 C C . VAL A 1 103 ? 84.683 39.615 40.607 1.00 37.62 103 VAL A C 1
ATOM 1281 O O . VAL A 1 103 ? 85.361 39.517 41.636 1.00 38.79 103 VAL A O 1
ATOM 1294 N N . ILE A 1 104 ? 84.878 38.824 39.555 1.00 31.61 104 ILE A N 1
ATOM 1295 C CA . ILE A 1 104 ? 85.881 37.768 39.536 1.00 27.69 104 ILE A CA 1
ATOM 1296 C C . ILE A 1 104 ? 87.053 38.226 38.680 1.00 34.31 104 ILE A C 1
ATOM 1297 O O . ILE A 1 104 ? 86.866 38.670 37.539 1.00 33.11 104 ILE A O 1
ATOM 1313 N N . THR A 1 105 ? 88.256 38.125 39.231 1.00 38.99 105 THR A N 1
ATOM 1314 C CA . THR A 1 105 ? 89.492 38.355 38.498 1.00 29.94 105 THR A CA 1
ATOM 1315 C C . THR A 1 105 ? 90.230 37.029 38.398 1.00 29.84 105 THR A C 1
ATOM 1316 O O . THR A 1 105 ? 90.347 36.308 39.394 1.00 33.45 105 THR A O 1
ATOM 1327 N N . ILE A 1 106 ? 90.708 36.702 37.202 1.00 29.34 106 ILE A N 1
ATOM 1328 C CA . ILE A 1 106 ? 91.387 35.436 36.950 1.00 28.60 106 ILE A CA 1
ATOM 1329 C C . ILE A 1 106 ? 92.859 35.732 36.705 1.00 30.05 106 ILE A C 1
ATOM 1330 O O . ILE A 1 106 ? 93.211 36.419 35.738 1.00 31.63 106 ILE A O 1
ATOM 1346 N N . ILE A 1 107 ? 93.714 35.216 37.582 1.00 29.70 107 ILE A N 1
ATOM 1347 C CA . ILE A 1 107 ? 95.159 35.376 37.479 1.00 31.17 107 ILE A CA 1
ATOM 1348 C C . ILE A 1 107 ? 95.750 34.057 37.005 1.00 37.32 107 ILE A C 1
ATOM 1349 O O . ILE A 1 107 ? 95.407 32.991 37.532 1.00 40.15 107 ILE A O 1
ATOM 1365 N N . GLN A 1 108 ? 96.636 34.124 36.014 1.00 35.38 108 GLN A N 1
ATOM 1366 C CA . GLN A 1 108 ? 97.349 32.948 35.531 1.00 34.14 108 GLN A CA 1
ATOM 1367 C C . GLN A 1 108 ? 98.733 32.945 36.167 1.00 33.92 108 GLN A C 1
ATOM 1368 O O . GLN A 1 108 ? 99.587 33.767 35.820 1.00 43.22 108 GLN A O 1
ATOM 1382 N N . GLY A 1 109 ? 98.946 32.028 37.097 1.00 32.98 109 GLY A N 1
ATOM 1383 C CA . GLY A 1 109 ? 100.202 31.945 37.812 1.00 34.17 109 GLY A CA 1
ATOM 1384 C C . GLY A 1 109 ? 100.050 31.111 39.061 1.00 32.81 109 GLY A C 1
ATOM 1385 O O . GLY A 1 109 ? 98.955 30.699 39.438 1.00 30.95 109 GLY A O 1
ATOM 1389 N N . LYS A 1 110 ? 101.188 30.858 39.701 1.00 34.31 110 LYS A N 1
ATOM 1390 C CA . LYS A 1 110 ? 101.207 30.087 40.935 1.00 33.10 110 LYS A CA 1
ATOM 1391 C C . LYS A 1 110 ? 100.795 30.965 42.109 1.00 33.05 110 LYS A C 1
ATOM 1392 O O . LYS A 1 110 ? 101.226 32.115 42.224 1.00 42.33 110 LYS A O 1
ATOM 1411 N N . VAL A 1 111 ? 99.957 30.414 42.989 1.00 36.09 111 VAL A N 1
ATOM 1412 C CA . VAL A 1 111 ? 99.499 31.176 44.147 1.00 38.79 111 VAL A CA 1
ATOM 1413 C C . VAL A 1 111 ? 100.672 31.576 45.030 1.00 41.78 111 VAL A C 1
ATOM 1414 O O . VAL A 1 111 ? 100.617 32.600 45.722 1.00 52.36 111 VAL A O 1
ATOM 1427 N N . GLU A 1 112 ? 101.749 30.788 45.023 1.00 37.53 112 GLU A N 1
ATOM 1428 C CA . GLU A 1 112 ? 102.915 31.126 45.831 1.00 40.59 112 GLU A CA 1
ATOM 1429 C C . GLU A 1 112 ? 103.669 32.318 45.256 1.00 36.90 112 GLU A C 1
ATOM 1430 O O . GLU A 1 112 ? 104.335 33.045 46.002 1.00 38.35 112 GLU A O 1
ATOM 1442 N N . GLU A 1 113 ? 103.572 32.539 43.945 1.00 47.41 113 GLU A N 1
ATOM 1443 C CA . GLU A 1 113 ? 104.356 33.552 43.251 1.00 53.36 113 GLU A CA 1
ATOM 1444 C C . GLU A 1 113 ? 103.509 34.744 42.813 1.00 56.85 113 GLU A C 1
ATOM 1445 O O . GLU A 1 113 ? 103.855 35.434 41.851 1.00 62.71 113 GLU A O 1
ATOM 1457 N N . ILE A 1 114 ? 102.398 34.999 43.501 1.00 40.08 114 ILE A N 1
ATOM 1458 C CA . ILE A 1 114 ? 101.527 36.119 43.171 1.00 39.68 114 ILE A CA 1
ATOM 1459 C C . ILE A 1 114 ? 101.278 36.935 44.429 1.00 42.74 114 ILE A C 1
ATOM 1460 O O . ILE A 1 114 ? 101.341 36.422 45.552 1.00 36.03 114 ILE A O 1
ATOM 1476 N N . GLN A 1 115 ? 100.994 38.219 44.229 1.00 48.68 115 GLN A N 1
ATOM 1477 C CA . GLN A 1 115 ? 100.734 39.155 45.312 1.00 48.85 115 GLN A CA 1
ATOM 1478 C C . GLN A 1 115 ? 99.434 39.890 45.030 1.00 48.57 115 GLN A C 1
ATOM 1479 O O . GLN A 1 115 ? 99.149 40.245 43.882 1.00 47.14 115 GLN A O 1
ATOM 1493 N N . LEU A 1 116 ? 98.654 40.122 46.082 1.00 41.29 116 LEU A N 1
ATOM 1494 C CA . LEU A 1 116 ? 97.337 40.727 45.967 1.00 42.05 116 LEU A CA 1
ATOM 1495 C C . LEU A 1 116 ? 97.305 42.053 46.714 1.00 47.44 116 LEU A C 1
ATOM 1496 O O . LEU A 1 116 ? 98.120 42.312 47.603 1.00 43.52 116 LEU A O 1
ATOM 1512 N N . ASP A 1 117 ? 96.340 42.894 46.338 1.00 65.25 117 ASP A N 1
ATOM 1513 C CA . ASP A 1 117 ? 96.168 44.184 46.998 1.00 69.00 117 ASP A CA 1
ATOM 1514 C C . ASP A 1 117 ? 95.773 44.001 48.459 1.00 63.95 117 ASP A C 1
ATOM 1515 O O . ASP A 1 117 ? 96.502 44.405 49.372 1.00 68.35 117 ASP A O 1
ATOM 1524 N N . GLU A 1 118 ? 94.618 43.389 48.696 1.00 49.65 118 GLU A N 1
ATOM 1525 C CA . GLU A 1 118 ? 94.081 43.194 50.033 1.00 46.07 118 GLU A CA 1
ATOM 1526 C C . GLU A 1 118 ? 94.337 41.770 50.510 1.00 42.96 118 GLU A C 1
ATOM 1527 O O . GLU A 1 118 ? 94.645 40.869 49.727 1.00 41.47 118 GLU A O 1
ATOM 1539 N N . LYS A 1 119 ? 94.196 41.576 51.818 1.00 42.50 119 LYS A N 1
ATOM 1540 C CA . LYS A 1 119 ? 94.118 40.234 52.372 1.00 37.72 119 LYS A CA 1
ATOM 1541 C C . LYS A 1 119 ? 92.717 39.683 52.146 1.00 37.39 119 LYS A C 1
ATOM 1542 O O . LYS A 1 119 ? 91.722 40.406 52.258 1.00 33.24 119 LYS A O 1
ATOM 1561 N N . VAL A 1 120 ? 92.642 38.408 51.818 1.00 41.40 120 VAL A N 1
ATOM 1562 C CA . VAL A 1 120 ? 91.378 37.787 51.444 1.00 36.33 120 VAL A CA 1
ATOM 1563 C C . VAL A 1 120 ? 90.691 37.256 52.692 1.00 36.78 120 VAL A C 1
ATOM 1564 O O . VAL A 1 120 ? 91.336 36.705 53.592 1.00 32.92 120 VAL A O 1
ATOM 1577 N N . ASP A 1 121 ? 89.368 37.430 52.745 1.00 39.78 121 ASP A N 1
ATOM 1578 C CA . ASP A 1 121 ? 88.588 37.024 53.907 1.00 34.70 121 ASP A CA 1
ATOM 1579 C C . ASP A 1 121 ? 88.221 35.548 53.866 1.00 34.03 121 ASP A C 1
ATOM 1580 O O . ASP A 1 121 ? 88.111 34.912 54.921 1.00 32.71 121 ASP A O 1
ATOM 1589 N N . ILE A 1 122 ? 88.016 34.995 52.673 1.00 29.39 122 ILE A N 1
ATOM 1590 C CA . ILE A 1 122 ? 87.630 33.602 52.497 1.00 23.78 122 ILE A CA 1
ATOM 1591 C C . ILE A 1 122 ? 88.535 32.984 51.444 1.00 23.86 122 ILE A C 1
ATOM 1592 O O . ILE A 1 122 ? 88.859 33.625 50.439 1.00 24.81 122 ILE A O 1
ATOM 1608 N N . ILE A 1 123 ? 88.932 31.736 51.667 1.00 23.22 123 ILE A N 1
ATOM 1609 C CA . ILE A 1 123 ? 89.723 30.982 50.704 1.00 23.24 123 ILE A CA 1
ATOM 1610 C C . ILE A 1 123 ? 88.948 29.718 50.368 1.00 24.21 123 ILE A C 1
ATOM 1611 O O . ILE A 1 123 ? 88.719 28.872 51.242 1.00 31.09 123 ILE A O 1
ATOM 1627 N N . ILE A 1 124 ? 88.529 29.601 49.113 1.00 22.39 124 ILE A N 1
ATOM 1628 C CA . ILE A 1 124 ? 87.873 28.405 48.601 1.00 21.73 124 ILE A CA 1
ATOM 1629 C C . ILE A 1 124 ? 88.878 27.667 47.731 1.00 21.88 124 ILE A C 1
ATOM 1630 O O . ILE A 1 124 ? 89.670 28.293 47.019 1.00 23.15 124 ILE A O 1
ATOM 1646 N N . SER A 1 125 ? 88.860 26.339 47.794 1.00 21.37 125 SER A N 1
ATOM 1647 C CA . SER A 1 125 ? 89.789 25.564 46.985 1.00 27.27 125 SER A CA 1
ATOM 1648 C C . SER A 1 125 ? 89.418 24.092 47.040 1.00 23.50 125 SER A C 1
ATOM 1649 O O . SER A 1 125 ? 89.084 23.573 48.107 1.00 20.25 125 SER A O 1
ATOM 1657 N N . GLU A 1 126 ? 89.481 23.430 45.885 1.00 31.74 126 GLU A N 1
ATOM 1658 C CA . GLU A 1 126 ? 89.430 21.971 45.828 1.00 41.73 126 GLU A CA 1
ATOM 1659 C C . GLU A 1 126 ? 90.872 21.486 45.701 1.00 39.12 126 GLU A C 1
ATOM 1660 O O . GLU A 1 126 ? 91.363 21.147 44.624 1.00 42.96 126 GLU A O 1
ATOM 1672 N N . TRP A 1 127 ? 91.556 21.477 46.841 1.00 28.33 127 TRP A N 1
ATOM 1673 C CA . TRP A 1 127 ? 92.951 21.074 46.932 1.00 24.06 127 TRP A CA 1
ATOM 1674 C C . TRP A 1 127 ? 93.128 19.580 47.155 1.00 28.16 127 TRP A C 1
ATOM 1675 O O . TRP A 1 127 ? 94.252 19.080 47.035 1.00 28.94 127 TRP A O 1
ATOM 1713 N N . GLY A 1 129 ? 93.561 15.724 46.977 1.00 20.48 129 GLY A N 1
ATOM 1714 C CA . GLY A 1 129 ? 93.964 14.703 46.041 1.00 26.57 129 GLY A CA 1
ATOM 1715 C C . GLY A 1 129 ? 93.533 13.327 46.521 1.00 30.63 129 GLY A C 1
ATOM 1716 O O . GLY A 1 129 ? 92.899 13.162 47.561 1.00 33.14 129 GLY A O 1
ATOM 1720 N N . TYR A 1 130 ? 93.879 12.327 45.717 1.00 24.49 130 TYR A N 1
ATOM 1721 C CA . TYR A 1 130 ? 93.719 10.952 46.160 1.00 20.60 130 TYR A CA 1
ATOM 1722 C C . TYR A 1 130 ? 94.448 10.779 47.484 1.00 20.74 130 TYR A C 1
ATOM 1723 O O . TYR A 1 130 ? 95.527 11.337 47.688 1.00 26.38 130 TYR A O 1
ATOM 1741 N N . PHE A 1 131 ? 93.837 10.048 48.408 1.00 20.44 131 PHE A N 1
ATOM 1742 C CA . PHE A 1 131 ? 94.376 9.916 49.756 1.00 20.61 131 PHE A CA 1
ATOM 1743 C C . PHE A 1 131 ? 94.399 11.255 50.485 1.00 27.74 131 PHE A C 1
ATOM 1744 O O . PHE A 1 131 ? 95.071 11.386 51.514 1.00 28.44 131 PHE A O 1
ATOM 1761 N N . LEU A 1 132 ? 93.702 12.260 49.944 1.00 31.17 132 LEU A N 1
ATOM 1762 C CA . LEU A 1 132 ? 93.577 13.599 50.513 1.00 34.10 132 LEU A CA 1
ATOM 1763 C C . LEU A 1 132 ? 94.843 14.434 50.339 1.00 34.32 132 LEU A C 1
ATOM 1764 O O . LEU A 1 132 ? 94.758 15.660 50.227 1.00 46.16 132 LEU A O 1
ATOM 1780 N N . LEU A 1 133 ? 96.015 13.799 50.303 1.00 33.80 133 LEU A N 1
ATOM 1781 C CA . LEU A 1 133 ? 97.270 14.536 50.320 1.00 27.07 133 LEU A CA 1
ATOM 1782 C C . LEU A 1 133 ? 98.206 14.218 49.165 1.00 29.99 133 LEU A C 1
ATOM 1783 O O . LEU A 1 133 ? 99.231 14.894 49.032 1.00 28.57 133 LEU A O 1
ATOM 1799 N N . TYR A 1 134 ? 97.904 13.222 48.338 1.00 33.62 134 TYR A N 1
ATOM 1800 C CA . TYR A 1 134 ? 98.764 12.894 47.211 1.00 39.48 134 TYR A CA 1
ATOM 1801 C C . TYR A 1 134 ? 98.560 13.920 46.107 1.00 40.66 134 TYR A C 1
ATOM 1802 O O . TYR A 1 134 ? 97.437 14.114 45.632 1.00 32.28 134 TYR A O 1
ATOM 1820 N N . GLU A 1 135 ? 99.647 14.574 45.698 1.00 62.38 135 GLU A N 1
ATOM 1821 C CA . GLU A 1 135 ? 99.585 15.595 44.657 1.00 66.29 135 GLU A CA 1
ATOM 1822 C C . GLU A 1 135 ? 98.541 16.652 44.998 1.00 61.37 135 GLU A C 1
ATOM 1823 O O . GLU A 1 135 ? 97.937 17.261 44.112 1.00 64.21 135 GLU A O 1
ATOM 1835 N N . SER A 1 136 ? 98.315 16.864 46.291 1.00 52.76 136 SER A N 1
ATOM 1836 C CA . SER A 1 136 ? 97.342 17.844 46.738 1.00 46.02 136 SER A CA 1
ATOM 1837 C C . SER A 1 136 ? 97.966 19.234 46.767 1.00 42.03 136 SER A C 1
ATOM 1838 O O . SER A 1 136 ? 99.186 19.398 46.856 1.00 37.75 136 SER A O 1
ATOM 1863 N N . LEU A 1 138 ? 97.415 21.272 49.155 1.00 24.96 138 LEU A N 1
ATOM 1864 C CA . LEU A 1 138 ? 97.237 21.738 50.525 1.00 23.26 138 LEU A CA 1
ATOM 1865 C C . LEU A 1 138 ? 98.361 22.684 50.930 1.00 28.90 138 LEU A C 1
ATOM 1866 O O . LEU A 1 138 ? 98.105 23.737 51.525 1.00 37.47 138 LEU A O 1
ATOM 1882 N N . ASN A 1 139 ? 99.610 22.340 50.604 1.00 32.41 139 ASN A N 1
ATOM 1883 C CA . ASN A 1 139 ? 100.715 23.251 50.889 1.00 36.01 139 ASN A CA 1
ATOM 1884 C C . ASN A 1 139 ? 100.475 24.615 50.253 1.00 30.09 139 ASN A C 1
ATOM 1885 O O . ASN A 1 139 ? 100.802 25.650 50.842 1.00 37.94 139 ASN A O 1
ATOM 1896 N N . THR A 1 140 ? 99.903 24.636 49.048 1.00 26.44 140 THR A N 1
ATOM 1897 C CA . THR A 1 140 ? 99.594 25.906 48.403 1.00 26.85 140 THR A CA 1
ATOM 1898 C C . THR A 1 140 ? 98.485 26.642 49.145 1.00 26.68 140 THR A C 1
ATOM 1899 O O . THR A 1 140 ? 98.557 27.863 49.327 1.00 28.47 140 THR A O 1
ATOM 1910 N N . VAL A 1 141 ? 97.452 25.916 49.580 1.00 28.98 141 VAL A N 1
ATOM 1911 C CA . VAL A 1 141 ? 96.352 26.546 50.305 1.00 24.51 141 VAL A CA 1
ATOM 1912 C C . VAL A 1 141 ? 96.843 27.112 51.631 1.00 26.56 141 VAL A C 1
ATOM 1913 O O . VAL A 1 141 ? 96.458 28.218 52.030 1.00 30.05 141 VAL A O 1
ATOM 1926 N N . LEU A 1 142 ? 97.697 26.366 52.338 1.00 25.20 142 LEU A N 1
ATOM 1927 C CA . LEU A 1 142 ? 98.260 26.871 53.585 1.00 25.81 142 LEU A CA 1
ATOM 1928 C C . LEU A 1 142 ? 99.144 28.082 53.331 1.00 27.35 142 LEU A C 1
ATOM 1929 O O . LEU A 1 142 ? 99.124 29.050 54.100 1.00 30.64 142 LEU A O 1
ATOM 1945 N N . CYS A 1 143 ? 99.938 28.042 52.260 1.00 30.50 143 CYS A N 1
ATOM 1946 C CA . CYS A 1 143 ? 100.713 29.211 51.867 1.00 29.69 143 CYS A CA 1
ATOM 1947 C C . CYS A 1 143 ? 99.801 30.414 51.658 1.00 29.02 143 CYS A C 1
ATOM 1948 O O . CYS A 1 143 ? 100.075 31.511 52.157 1.00 30.57 143 CYS A O 1
ATOM 1956 N N . ALA A 1 144 ? 98.700 30.220 50.927 1.00 28.07 144 ALA A N 1
ATOM 1957 C CA . ALA A 1 144 ? 97.751 31.307 50.711 1.00 28.03 144 ALA A CA 1
ATOM 1958 C C . ALA A 1 144 ? 97.134 31.769 52.025 1.00 27.71 144 ALA A C 1
ATOM 1959 O O . ALA A 1 144 ? 97.015 32.973 52.276 1.00 32.47 144 ALA A O 1
ATOM 1966 N N . ARG A 1 145 ? 96.731 30.823 52.873 1.00 28.10 145 ARG A N 1
ATOM 1967 C CA . ARG A 1 145 ? 96.156 31.168 54.168 1.00 26.50 145 ARG A CA 1
ATOM 1968 C C . ARG A 1 145 ? 97.092 32.071 54.965 1.00 27.71 145 ARG A C 1
ATOM 1969 O O . ARG A 1 145 ? 96.672 33.095 55.514 1.00 28.05 145 ARG A O 1
ATOM 1990 N N . ASP A 1 146 ? 98.373 31.706 55.033 1.00 28.49 146 ASP A N 1
ATOM 1991 C CA . ASP A 1 146 ? 99.310 32.445 55.871 1.00 29.76 146 ASP A CA 1
ATOM 1992 C C . ASP A 1 146 ? 99.682 33.782 55.243 1.00 34.83 146 ASP A C 1
ATOM 1993 O O . ASP A 1 146 ? 99.641 34.825 55.907 1.00 39.95 146 ASP A O 1
ATOM 2002 N N . ASN A 1 147 ? 100.046 33.774 53.962 1.00 34.69 147 ASN A N 1
ATOM 2003 C CA . ASN A 1 147 ? 100.594 34.965 53.326 1.00 35.03 147 ASN A CA 1
ATOM 2004 C C . ASN A 1 147 ? 99.536 35.858 52.694 1.00 32.45 147 ASN A C 1
ATOM 2005 O O . ASN A 1 147 ? 99.731 37.077 52.629 1.00 36.99 147 ASN A O 1
ATOM 2016 N N . LEU A 1 148 ? 98.423 35.291 52.225 1.00 31.12 148 LEU A N 1
ATOM 2017 C CA . LEU A 1 148 ? 97.401 36.068 51.538 1.00 30.98 148 LEU A CA 1
ATOM 2018 C C . LEU A 1 148 ? 96.135 36.288 52.353 1.00 30.09 148 LEU A C 1
ATOM 2019 O O . LEU A 1 148 ? 95.377 37.211 52.042 1.00 56.89 148 LEU A O 1
ATOM 2035 N N . GLY A 1 149 ? 95.889 35.480 53.377 1.00 29.20 149 GLY A N 1
ATOM 2036 C CA . GLY A 1 149 ? 94.643 35.527 54.114 1.00 28.33 149 GLY A CA 1
ATOM 2037 C C . GLY A 1 149 ? 94.724 36.378 55.367 1.00 28.95 149 GLY A C 1
ATOM 2038 O O . GLY A 1 149 ? 95.785 36.534 55.967 1.00 31.14 149 GLY A O 1
ATOM 2042 N N . THR A 1 150 ? 93.577 36.937 55.752 1.00 29.06 150 THR A N 1
ATOM 2043 C CA . THR A 1 150 ? 93.477 37.637 57.017 1.00 29.07 150 THR A CA 1
ATOM 2044 C C . THR A 1 150 ? 93.803 36.673 58.155 1.00 28.60 150 THR A C 1
ATOM 2045 O O . THR A 1 150 ? 93.831 35.457 57.959 1.00 27.74 150 THR A O 1
ATOM 2056 N N . PRO A 1 151 ? 94.065 37.192 59.355 1.00 29.24 151 PRO A N 1
ATOM 2057 C CA . PRO A 1 151 ? 94.332 36.283 60.481 1.00 29.68 151 PRO A CA 1
ATOM 2058 C C . PRO A 1 151 ? 93.168 35.362 60.787 1.00 29.63 151 PRO A C 1
ATOM 2059 O O . PRO A 1 151 ? 93.388 34.231 61.240 1.00 29.62 151 PRO A O 1
ATOM 2070 N N . ASP A 1 152 ? 91.934 35.808 60.551 1.00 27.09 152 ASP A N 1
ATOM 2071 C CA . ASP A 1 152 ? 90.746 34.992 60.770 1.00 30.64 152 ASP A CA 1
ATOM 2072 C C . ASP A 1 152 ? 90.137 34.521 59.453 1.00 27.05 152 ASP A C 1
ATOM 2073 O O . ASP A 1 152 ? 88.935 34.253 59.376 1.00 34.09 152 ASP A O 1
ATOM 2082 N N . VAL A 1 153 ? 90.960 34.417 58.408 1.00 25.73 153 VAL A N 1
ATOM 2083 C CA . VAL A 1 153 ? 90.466 33.992 57.107 1.00 24.87 153 VAL A CA 1
ATOM 2084 C C . VAL A 1 153 ? 89.745 32.658 57.249 1.00 23.75 153 VAL A C 1
ATOM 2085 O O . VAL A 1 153 ? 90.203 31.751 57.952 1.00 23.75 153 VAL A O 1
ATOM 2098 N N . LYS A 1 154 ? 88.601 32.542 56.582 1.00 23.21 154 LYS A N 1
ATOM 2099 C CA . LYS A 1 154 ? 87.763 31.354 56.668 1.00 22.28 154 LYS A CA 1
ATOM 2100 C C . LYS A 1 154 ? 88.079 30.421 55.509 1.00 21.91 154 LYS A C 1
ATOM 2101 O O . LYS A 1 154 ? 88.153 30.857 54.356 1.00 27.66 154 LYS A O 1
ATOM 2137 N N . PHE A 1 156 ? 87.319 27.182 53.026 1.00 20.34 156 PHE A N 1
ATOM 2138 C CA . PHE A 1 156 ? 86.279 26.354 52.416 1.00 19.84 156 PHE A CA 1
ATOM 2139 C C . PHE A 1 156 ? 86.956 25.265 51.598 1.00 19.68 156 PHE A C 1
ATOM 2140 O O . PHE A 1 156 ? 87.428 25.532 50.478 1.00 20.04 156 PHE A O 1
ATOM 2157 N N . PRO A 1 157 ? 87.052 24.029 52.105 1.00 19.26 157 PRO A N 1
ATOM 2158 C CA . PRO A 1 157 ? 86.640 23.558 53.430 1.00 22.44 157 PRO A CA 1
ATOM 2159 C C . PRO A 1 157 ? 87.646 23.938 54.512 1.00 21.67 157 PRO A C 1
ATOM 2160 O O . PRO A 1 157 ? 88.801 24.216 54.189 1.00 20.73 157 PRO A O 1
ATOM 2171 N N . ASP A 1 158 ? 87.215 23.952 55.774 1.00 19.17 158 ASP A N 1
ATOM 2172 C CA . ASP A 1 158 ? 88.095 24.278 56.886 1.00 19.55 158 ASP A CA 1
ATOM 2173 C C . ASP A 1 158 ? 88.466 23.062 57.718 1.00 19.43 158 ASP A C 1
ATOM 2174 O O . ASP A 1 158 ? 89.238 23.194 58.674 1.00 21.81 158 ASP A O 1
ATOM 2183 N N . LYS A 1 159 ? 87.942 21.889 57.383 1.00 21.69 159 LYS A N 1
ATOM 2184 C CA . LYS A 1 159 ? 88.270 20.660 58.084 1.00 18.95 159 LYS A CA 1
ATOM 2185 C C . LYS A 1 159 ? 88.506 19.569 57.054 1.00 19.15 159 LYS A C 1
ATOM 2186 O O . LYS A 1 159 ? 87.901 19.566 55.980 1.00 26.52 159 LYS A O 1
ATOM 2205 N N . ALA A 1 160 ? 89.407 18.650 57.386 1.00 21.83 160 ALA A N 1
ATOM 2206 C CA . ALA A 1 160 ? 89.674 17.491 56.546 1.00 18.84 160 ALA A CA 1
ATOM 2207 C C . ALA A 1 160 ? 89.890 16.303 57.464 1.00 18.99 160 ALA A C 1
ATOM 2208 O O . ALA A 1 160 ? 90.787 16.326 58.310 1.00 31.20 160 ALA A O 1
ATOM 2215 N N . ASN A 1 161 ? 89.056 15.283 57.311 1.00 18.71 161 ASN A N 1
ATOM 2216 C CA . ASN A 1 161 ? 89.127 14.081 58.124 1.00 18.91 161 ASN A CA 1
ATOM 2217 C C . ASN A 1 161 ? 89.356 12.893 57.208 1.00 19.52 161 ASN A C 1
ATOM 2218 O O . ASN A 1 161 ? 88.628 12.712 56.227 1.00 28.49 161 ASN A O 1
ATOM 2246 N N . HIS A 1 163 ? 89.472 8.744 57.025 1.00 19.61 163 HIS A N 1
ATOM 2247 C CA . HIS A 1 163 ? 88.965 7.566 57.706 1.00 20.13 163 HIS A CA 1
ATOM 2248 C C . HIS A 1 163 ? 89.472 6.327 56.987 1.00 21.62 163 HIS A C 1
ATOM 2249 O O . HIS A 1 163 ? 89.871 6.379 55.821 1.00 20.14 163 HIS A O 1
ATOM 2263 N N . VAL A 1 164 ? 89.457 5.205 57.701 1.00 20.80 164 VAL A N 1
ATOM 2264 C CA . VAL A 1 164 ? 89.979 3.951 57.180 1.00 22.03 164 VAL A CA 1
ATOM 2265 C C . VAL A 1 164 ? 89.078 2.815 57.637 1.00 22.53 164 VAL A C 1
ATOM 2266 O O . VAL A 1 164 ? 88.444 2.885 58.694 1.00 29.89 164 VAL A O 1
ATOM 2279 N N . CYS A 1 165 ? 89.023 1.766 56.823 1.00 27.59 165 CYS A N 1
ATOM 2280 C CA . CYS A 1 165 ? 88.267 0.570 57.158 1.00 26.74 165 CYS A CA 1
ATOM 2281 C C . CYS A 1 165 ? 88.855 -0.594 56.377 1.00 24.52 165 CYS A C 1
ATOM 2282 O O . CYS A 1 165 ? 89.414 -0.410 55.294 1.00 33.29 165 CYS A O 1
ATOM 2290 N N . GLY A 1 166 ? 88.738 -1.789 56.948 1.00 33.30 166 GLY A N 1
ATOM 2291 C CA . GLY A 1 166 ? 89.199 -2.980 56.265 1.00 34.89 166 GLY A CA 1
ATOM 2292 C C . GLY A 1 166 ? 88.197 -3.452 55.230 1.00 32.43 166 GLY A C 1
ATOM 2293 O O . GLY A 1 166 ? 86.990 -3.259 55.363 1.00 38.71 166 GLY A O 1
ATOM 2297 N N . ILE A 1 167 ? 88.712 -4.078 54.173 1.00 26.15 167 ILE A N 1
ATOM 2298 C CA . ILE A 1 167 ? 87.870 -4.535 53.077 1.00 30.74 167 ILE A CA 1
ATOM 2299 C C . ILE A 1 167 ? 88.358 -5.886 52.577 1.00 34.21 167 ILE A C 1
ATOM 2300 O O . ILE A 1 167 ? 89.547 -6.209 52.651 1.00 33.14 167 ILE A O 1
ATOM 2316 N N . THR A 1 168 ? 87.417 -6.676 52.067 1.00 40.56 168 THR A N 1
ATOM 2317 C CA . THR A 1 168 ? 87.728 -7.899 51.344 1.00 39.81 168 THR A CA 1
ATOM 2318 C C . THR A 1 168 ? 87.765 -7.580 49.856 1.00 35.53 168 THR A C 1
ATOM 2319 O O . THR A 1 168 ? 86.879 -6.889 49.345 1.00 43.67 168 THR A O 1
ATOM 2330 N N . ASP A 1 169 ? 88.790 -8.069 49.168 1.00 34.43 169 ASP A N 1
ATOM 2331 C CA . ASP A 1 169 ? 88.958 -7.779 47.750 1.00 33.54 169 ASP A CA 1
ATOM 2332 C C . ASP A 1 169 ? 89.562 -8.985 47.034 1.00 41.86 169 ASP A C 1
ATOM 2333 O O . ASP A 1 169 ? 90.607 -8.902 46.389 1.00 41.82 169 ASP A O 1
ATOM 2342 N N . GLU A 1 170 ? 88.887 -10.132 47.139 1.00 50.53 170 GLU A N 1
ATOM 2343 C CA . GLU A 1 170 ? 89.371 -11.339 46.479 1.00 56.94 170 GLU A CA 1
ATOM 2344 C C . GLU A 1 170 ? 89.562 -11.115 44.984 1.00 52.36 170 GLU A C 1
ATOM 2345 O O . GLU A 1 170 ? 90.503 -11.647 44.383 1.00 54.08 170 GLU A O 1
ATOM 2357 N N . GLN A 1 171 ? 88.679 -10.328 44.365 1.00 44.68 171 GLN A N 1
ATOM 2358 C CA . GLN A 1 171 ? 88.758 -10.100 42.926 1.00 42.54 171 GLN A CA 1
ATOM 2359 C C . GLN A 1 171 ? 90.118 -9.537 42.532 1.00 43.61 171 GLN A C 1
ATOM 2360 O O . GLN A 1 171 ? 90.858 -10.148 41.753 1.00 39.33 171 GLN A O 1
ATOM 2374 N N . TYR A 1 172 ? 90.464 -8.361 43.060 1.00 51.69 172 TYR A N 1
ATOM 2375 C CA . TYR A 1 172 ? 91.705 -7.707 42.662 1.00 54.75 172 TYR A CA 1
ATOM 2376 C C . TYR A 1 172 ? 92.938 -8.401 43.224 1.00 51.07 172 TYR A C 1
ATOM 2377 O O . TYR A 1 172 ? 94.020 -8.275 42.641 1.00 56.23 172 TYR A O 1
ATOM 2395 N N . ILE A 1 173 ? 92.813 -9.126 44.336 1.00 39.40 173 ILE A N 1
ATOM 2396 C CA . ILE A 1 173 ? 93.949 -9.904 44.819 1.00 41.52 173 ILE A CA 1
ATOM 2397 C C . ILE A 1 173 ? 94.315 -10.982 43.808 1.00 42.24 173 ILE A C 1
ATOM 2398 O O . ILE A 1 173 ? 95.492 -11.333 43.660 1.00 45.90 173 ILE A O 1
ATOM 2414 N N . GLN A 1 174 ? 93.326 -11.513 43.091 1.00 46.44 174 GLN A N 1
ATOM 2415 C CA . GLN A 1 174 ? 93.571 -12.554 42.103 1.00 53.00 174 GLN A CA 1
ATOM 2416 C C . GLN A 1 174 ? 93.908 -11.994 40.727 1.00 50.17 174 GLN A C 1
ATOM 2417 O O . GLN A 1 174 ? 94.671 -12.621 39.982 1.00 49.63 174 GLN A O 1
ATOM 2431 N N . GLU A 1 175 ? 93.364 -10.828 40.374 1.00 39.39 175 GLU A N 1
ATOM 2432 C CA . GLU A 1 175 ? 93.545 -10.264 39.043 1.00 38.82 175 GLU A CA 1
ATOM 2433 C C . GLU A 1 175 ? 94.666 -9.237 38.957 1.00 40.20 175 GLU A C 1
ATOM 2434 O O . GLU A 1 175 ? 95.123 -8.940 37.848 1.00 36.70 175 GLU A O 1
ATOM 2446 N N . ARG A 1 176 ? 95.117 -8.685 40.087 1.00 45.81 176 ARG A N 1
ATOM 2447 C CA . ARG A 1 176 ? 96.146 -7.656 40.088 1.00 40.15 176 ARG A CA 1
ATOM 2448 C C . ARG A 1 176 ? 97.439 -8.068 40.773 1.00 42.99 176 ARG A C 1
ATOM 2449 O O . ARG A 1 176 ? 98.468 -7.426 40.535 1.00 44.03 176 ARG A O 1
ATOM 2470 N N . PHE A 1 177 ? 97.422 -9.105 41.611 1.00 48.04 177 PHE A N 1
ATOM 2471 C CA . PHE A 1 177 ? 98.621 -9.564 42.304 1.00 48.51 177 PHE A CA 1
ATOM 2472 C C . PHE A 1 177 ? 99.007 -10.977 41.889 1.00 43.49 177 PHE A C 1
ATOM 2473 O O . PHE A 1 177 ? 100.104 -11.178 41.358 1.00 43.70 177 PHE A O 1
ATOM 2490 N N . ASN A 1 178 ? 98.136 -11.965 42.102 1.00 43.61 178 ASN A N 1
ATOM 2491 C CA . ASN A 1 178 ? 98.466 -13.340 41.748 1.00 42.84 178 ASN A CA 1
ATOM 2492 C C . ASN A 1 178 ? 98.612 -13.532 40.245 1.00 37.91 178 ASN A C 1
ATOM 2493 O O . ASN A 1 178 ? 99.172 -14.545 39.814 1.00 41.65 178 ASN A O 1
ATOM 2504 N N . ILE A 1 179 ? 98.125 -12.587 39.440 1.00 35.03 179 ILE A N 1
ATOM 2505 C CA . ILE A 1 179 ? 98.220 -12.722 37.990 1.00 36.68 179 ILE A CA 1
ATOM 2506 C C . ILE A 1 179 ? 99.675 -12.724 37.542 1.00 39.67 179 ILE A C 1
ATOM 2507 O O . ILE A 1 179 ? 100.008 -13.278 36.487 1.00 43.97 179 ILE A O 1
ATOM 2523 N N . TRP A 1 180 ? 100.564 -12.114 38.327 1.00 34.74 180 TRP A N 1
ATOM 2524 C CA . TRP A 1 180 ? 101.973 -12.034 37.965 1.00 39.72 180 TRP A CA 1
ATOM 2525 C C . TRP A 1 180 ? 102.755 -13.292 38.318 1.00 43.56 180 TRP A C 1
ATOM 2526 O O . TRP A 1 180 ? 103.924 -13.400 37.931 1.00 39.77 180 TRP A O 1
ATOM 2547 N N . ASP A 1 181 ? 102.152 -14.238 39.041 1.00 47.58 181 ASP A N 1
ATOM 2548 C CA . ASP A 1 181 ? 102.872 -15.453 39.408 1.00 44.77 181 ASP A CA 1
ATOM 2549 C C . ASP A 1 181 ? 103.358 -16.195 38.170 1.00 45.91 181 ASP A C 1
ATOM 2550 O O . ASP A 1 181 ? 104.495 -16.680 38.134 1.00 49.27 181 ASP A O 1
ATOM 2559 N N . ASN A 1 182 ? 102.515 -16.289 37.145 1.00 43.59 182 ASN A N 1
ATOM 2560 C CA . ASN A 1 182 ? 102.888 -16.931 35.890 1.00 41.05 182 ASN A CA 1
ATOM 2561 C C . ASN A 1 182 ? 102.324 -16.116 34.739 1.00 39.91 182 ASN A C 1
ATOM 2562 O O . ASN A 1 182 ? 101.110 -15.905 34.661 1.00 39.09 182 ASN A O 1
ATOM 2573 N N . VAL A 1 183 ? 103.205 -15.657 33.854 1.00 47.27 183 VAL A N 1
ATOM 2574 C CA . VAL A 1 183 ? 102.826 -14.905 32.661 1.00 40.31 183 VAL A CA 1
ATOM 2575 C C . VAL A 1 183 ? 103.567 -15.551 31.500 1.00 43.19 183 VAL A C 1
ATOM 2576 O O . VAL A 1 183 ? 104.771 -15.331 31.324 1.00 44.97 183 VAL A O 1
ATOM 2589 N N . GLN A 1 184 ? 102.858 -16.352 30.707 1.00 43.32 184 GLN A N 1
ATOM 2590 C CA . GLN A 1 184 ? 103.463 -17.054 29.577 1.00 43.45 184 GLN A CA 1
ATOM 2591 C C . GLN A 1 184 ? 104.635 -17.914 30.038 1.00 46.76 184 GLN A C 1
ATOM 2592 O O . GLN A 1 184 ? 105.701 -17.927 29.421 1.00 49.57 184 GLN A O 1
ATOM 2606 N N . GLY A 1 185 ? 104.441 -18.633 31.141 1.00 55.69 185 GLY A N 1
ATOM 2607 C CA . GLY A 1 185 ? 105.482 -19.489 31.669 1.00 57.67 185 GLY A CA 1
ATOM 2608 C C . GLY A 1 185 ? 106.656 -18.767 32.285 1.00 54.61 185 GLY A C 1
ATOM 2609 O O . GLY A 1 185 ? 107.696 -19.392 32.514 1.00 59.88 185 GLY A O 1
ATOM 2613 N N . ILE A 1 186 ? 106.530 -17.471 32.558 1.00 44.62 186 ILE A N 1
ATOM 2614 C CA . ILE A 1 186 ? 107.591 -16.683 33.172 1.00 44.58 186 ILE A CA 1
ATOM 2615 C C . ILE A 1 186 ? 107.127 -16.252 34.555 1.00 46.32 186 ILE A C 1
ATOM 2616 O O . ILE A 1 186 ? 105.947 -15.940 34.756 1.00 44.68 186 ILE A O 1
ATOM 2632 N N . ASP A 1 187 ? 108.055 -16.237 35.508 1.00 49.28 187 ASP A N 1
ATOM 2633 C CA . ASP A 1 187 ? 107.751 -15.855 36.882 1.00 45.67 187 ASP A CA 1
ATOM 2634 C C . ASP A 1 187 ? 107.931 -14.348 37.024 1.00 45.97 187 ASP A C 1
ATOM 2635 O O . ASP A 1 187 ? 109.061 -13.850 37.063 1.00 43.44 187 ASP A O 1
ATOM 2644 N N . PHE A 1 188 ? 106.813 -13.624 37.105 1.00 45.49 188 PHE A N 1
ATOM 2645 C CA . PHE A 1 188 ? 106.815 -12.187 37.348 1.00 41.46 188 PHE A CA 1
ATOM 2646 C C . PHE A 1 188 ? 106.485 -11.853 38.797 1.00 39.69 188 PHE A C 1
ATOM 2647 O O . PHE A 1 188 ? 105.906 -10.798 39.078 1.00 41.16 188 PHE A O 1
ATOM 2664 N N . SER A 1 189 ? 106.842 -12.740 39.729 1.00 45.86 189 SER A N 1
ATOM 2665 C CA . SER A 1 189 ? 106.567 -12.491 41.138 1.00 40.69 189 SER A CA 1
ATOM 2666 C C . SER A 1 189 ? 107.086 -11.130 41.576 1.00 41.16 189 SER A C 1
ATOM 2667 O O . SER A 1 189 ? 106.481 -10.480 42.434 1.00 50.97 189 SER A O 1
ATOM 2675 N N . TYR A 1 190 ? 108.201 -10.678 40.997 1.00 38.84 190 TYR A N 1
ATOM 2676 C CA . TYR A 1 190 ? 108.739 -9.370 41.354 1.00 38.47 190 TYR A CA 1
ATOM 2677 C C . TYR A 1 190 ? 107.723 -8.267 41.085 1.00 38.14 190 TYR A C 1
ATOM 2678 O O . TYR A 1 190 ? 107.623 -7.305 41.855 1.00 38.31 190 TYR A O 1
ATOM 2696 N N . PHE A 1 191 ? 106.959 -8.387 39.996 1.00 41.60 191 PHE A N 1
ATOM 2697 C CA . PHE A 1 191 ? 105.894 -7.424 39.732 1.00 35.04 191 PHE A CA 1
ATOM 2698 C C . PHE A 1 191 ? 104.825 -7.489 40.814 1.00 35.61 191 PHE A C 1
ATOM 2699 O O . PHE A 1 191 ? 104.270 -6.459 41.213 1.00 43.33 191 PHE A O 1
ATOM 2716 N N . LYS A 1 192 ? 104.517 -8.694 41.296 1.00 34.90 192 LYS A N 1
ATOM 2717 C CA . LYS A 1 192 ? 103.551 -8.836 42.379 1.00 33.67 192 LYS A CA 1
ATOM 2718 C C . LYS A 1 192 ? 104.031 -8.110 43.628 1.00 35.25 192 LYS A C 1
ATOM 2719 O O . LYS A 1 192 ? 103.268 -7.379 44.269 1.00 32.39 192 LYS A O 1
ATOM 2738 N N . ARG A 1 193 ? 105.303 -8.293 43.989 1.00 41.59 193 ARG A N 1
ATOM 2739 C CA . ARG A 1 193 ? 105.837 -7.609 45.160 1.00 45.67 193 ARG A CA 1
ATOM 2740 C C . ARG A 1 193 ? 105.819 -6.097 44.974 1.00 45.45 193 ARG A C 1
ATOM 2741 O O . ARG A 1 193 ? 105.596 -5.356 45.938 1.00 50.28 193 ARG A O 1
ATOM 2762 N N . LEU A 1 194 ? 106.038 -5.622 43.745 1.00 40.21 194 LEU A N 1
ATOM 2763 C CA . LEU A 1 194 ? 106.038 -4.185 43.497 1.00 32.94 194 LEU A CA 1
ATOM 2764 C C . LEU A 1 194 ? 104.628 -3.610 43.507 1.00 31.48 194 LEU A C 1
ATOM 2765 O O . LEU A 1 194 ? 104.452 -2.418 43.785 1.00 37.59 194 LEU A O 1
ATOM 2781 N N . SER A 1 195 ? 103.617 -4.427 43.198 1.00 34.78 195 SER A N 1
ATOM 2782 C CA . SER A 1 195 ? 102.241 -3.940 43.224 1.00 34.02 195 SER A CA 1
ATOM 2783 C C . SER A 1 195 ? 101.826 -3.516 44.626 1.00 33.10 195 SER A C 1
ATOM 2784 O O . SER A 1 195 ? 101.041 -2.574 44.782 1.00 42.34 195 SER A O 1
ATOM 2792 N N . PHE A 1 196 ? 102.339 -4.193 45.655 1.00 35.63 196 PHE A N 1
ATOM 2793 C CA . PHE A 1 196 ? 101.978 -3.854 47.026 1.00 44.10 196 PHE A CA 1
ATOM 2794 C C . PHE A 1 196 ? 102.477 -2.477 47.436 1.00 42.00 196 PHE A C 1
ATOM 2795 O O . PHE A 1 196 ? 101.954 -1.906 48.399 1.00 48.17 196 PHE A O 1
ATOM 2812 N N . ILE A 1 197 ? 103.475 -1.934 46.736 1.00 35.02 197 ILE A N 1
ATOM 2813 C CA . ILE A 1 197 ? 104.017 -0.634 47.108 1.00 38.19 197 ILE A CA 1
ATOM 2814 C C . ILE A 1 197 ? 103.063 0.482 46.711 1.00 44.44 197 ILE A C 1
ATOM 2815 O O . ILE A 1 197 ? 102.953 1.494 47.414 1.00 41.88 197 ILE A O 1
ATOM 2831 N N . GLU A 1 198 ? 102.354 0.319 45.595 1.00 54.06 198 GLU A N 1
ATOM 2832 C CA . GLU A 1 198 ? 101.556 1.393 45.029 1.00 55.56 198 GLU A CA 1
ATOM 2833 C C . GLU A 1 198 ? 100.101 1.219 45.426 1.00 53.73 198 GLU A C 1
ATOM 2834 O O . GLU A 1 198 ? 99.482 0.215 45.037 1.00 50.14 198 GLU A O 1
ATOM 2846 N N . PRO A 1 199 ? 99.519 2.136 46.198 1.00 45.18 199 PRO A N 1
ATOM 2847 C CA . PRO A 1 199 ? 98.082 2.058 46.475 1.00 35.97 199 PRO A CA 1
ATOM 2848 C C . PRO A 1 199 ? 97.263 2.109 45.197 1.00 34.16 199 PRO A C 1
ATOM 2849 O O . PRO A 1 199 ? 97.721 2.557 44.144 1.00 42.78 199 PRO A O 1
ATOM 2860 N N . LEU A 1 200 ? 96.022 1.649 45.309 1.00 32.72 200 LEU A N 1
ATOM 2861 C CA . LEU A 1 200 ? 95.077 1.641 44.203 1.00 36.71 200 LEU A CA 1
ATOM 2862 C C . LEU A 1 200 ? 93.998 2.685 44.453 1.00 32.26 200 LEU A C 1
ATOM 2863 O O . LEU A 1 200 ? 93.355 2.679 45.508 1.00 35.86 200 LEU A O 1
ATOM 2879 N N . VAL A 1 201 ? 93.803 3.573 43.485 1.00 28.59 201 VAL A N 1
ATOM 2880 C CA . VAL A 1 201 ? 92.687 4.511 43.502 1.00 29.18 201 VAL A CA 1
ATOM 2881 C C . VAL A 1 201 ? 91.537 3.860 42.743 1.00 29.99 201 VAL A C 1
ATOM 2882 O O . VAL A 1 201 ? 91.566 3.770 41.514 1.00 33.61 201 VAL A O 1
ATOM 2895 N N . ASP A 1 202 ? 90.523 3.405 43.472 1.00 30.55 202 ASP A N 1
ATOM 2896 C CA . ASP A 1 202 ? 89.373 2.762 42.850 1.00 30.78 202 ASP A CA 1
ATOM 2897 C C . ASP A 1 202 ? 88.201 2.824 43.818 1.00 30.32 202 ASP A C 1
ATOM 2898 O O . ASP A 1 202 ? 88.346 3.218 44.978 1.00 31.11 202 ASP A O 1
ATOM 2907 N N . THR A 1 203 ? 87.031 2.428 43.323 1.00 28.13 203 THR A N 1
ATOM 2908 C CA . THR A 1 203 ? 85.804 2.480 44.103 1.00 21.29 203 THR A CA 1
ATOM 2909 C C . THR A 1 203 ? 85.670 1.220 44.945 1.00 27.38 203 THR A C 1
ATOM 2910 O O . THR A 1 203 ? 85.740 0.103 44.423 1.00 28.40 203 THR A O 1
ATOM 2921 N N . VAL A 1 204 ? 85.476 1.408 46.246 1.00 33.84 204 VAL A N 1
ATOM 2922 C CA . VAL A 1 204 ? 85.227 0.318 47.180 1.00 30.08 204 VAL A CA 1
ATOM 2923 C C . VAL A 1 204 ? 83.724 0.204 47.37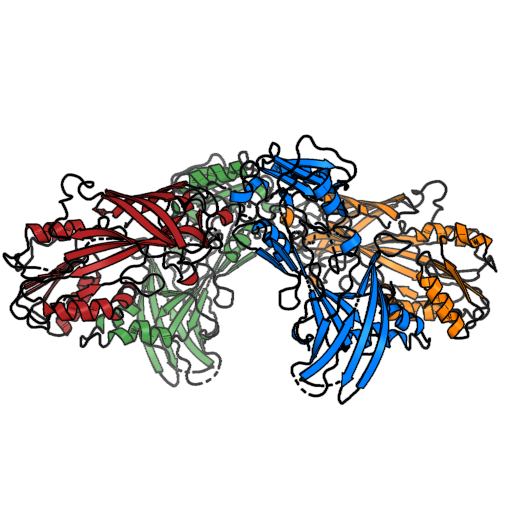5 1.00 28.17 204 VAL A C 1
ATOM 2924 O O . VAL A 1 204 ? 83.054 1.198 47.682 1.00 33.37 204 VAL A O 1
ATOM 2937 N N . GLU A 1 205 ? 83.190 -0.997 47.191 1.00 26.25 205 GLU A N 1
ATOM 2938 C CA . GLU A 1 205 ? 81.763 -1.219 47.351 1.00 32.01 205 GLU A CA 1
ATOM 2939 C C . GLU A 1 205 ? 81.425 -1.481 48.813 1.00 30.53 205 GLU A C 1
ATOM 2940 O O . GLU A 1 205 ? 82.219 -2.057 49.562 1.00 31.38 205 GLU A O 1
ATOM 2952 N N . ARG A 1 206 ? 80.228 -1.044 49.214 1.00 33.53 206 ARG A N 1
ATOM 2953 C CA . ARG A 1 206 ? 79.791 -1.226 50.593 1.00 30.55 206 ARG A CA 1
ATOM 2954 C C . ARG A 1 206 ? 79.916 -2.682 51.018 1.00 33.44 206 ARG A C 1
ATOM 2955 O O . ARG A 1 206 ? 80.298 -2.977 52.156 1.00 38.25 206 ARG A O 1
ATOM 2976 N N . SER A 1 207 ? 79.600 -3.608 50.112 1.00 28.04 207 SER A N 1
ATOM 2977 C CA . SER A 1 207 ? 79.670 -5.025 50.441 1.00 25.80 207 SER A CA 1
ATOM 2978 C C . SER A 1 207 ? 81.080 -5.467 50.805 1.00 27.02 207 SER A C 1
ATOM 2979 O O . SER A 1 207 ? 81.243 -6.505 51.455 1.00 31.26 207 SER A O 1
ATOM 2987 N N . GLN A 1 208 ? 82.102 -4.708 50.406 1.00 32.65 208 GLN A N 1
ATOM 2988 C CA . GLN A 1 208 ? 83.478 -5.076 50.713 1.00 34.96 208 GLN A CA 1
ATOM 2989 C C . GLN A 1 208 ? 83.904 -4.664 52.113 1.00 36.03 208 GLN A C 1
ATOM 2990 O O . GLN A 1 208 ? 84.866 -5.230 52.641 1.00 38.09 208 GLN A O 1
ATOM 3004 N N . ILE A 1 209 ? 83.231 -3.688 52.715 1.00 34.75 209 ILE A N 1
ATOM 3005 C CA . ILE A 1 209 ? 83.627 -3.207 54.033 1.00 26.75 209 ILE A CA 1
ATOM 3006 C C . ILE A 1 209 ? 83.241 -4.251 55.070 1.00 24.92 209 ILE A C 1
ATOM 3007 O O . ILE A 1 209 ? 82.056 -4.542 55.270 1.00 32.93 209 ILE A O 1
ATOM 3023 N N . VAL A 1 210 ? 84.244 -4.814 55.738 1.00 30.90 210 VAL A N 1
ATOM 3024 C CA . VAL A 1 210 ? 84.038 -5.867 56.724 1.00 28.72 210 VAL A CA 1
ATOM 3025 C C . VAL A 1 210 ? 84.522 -5.360 58.073 1.00 35.32 210 VAL A C 1
ATOM 3026 O O . VAL A 1 210 ? 85.009 -6.134 58.904 1.00 41.30 210 VAL A O 1
ATOM 3039 N N . THR A 1 211 ? 84.377 -4.059 58.305 1.00 39.49 211 THR A N 1
ATOM 3040 C CA . THR A 1 211 ? 85.057 -3.410 59.413 1.00 31.54 211 THR A CA 1
ATOM 3041 C C . THR A 1 211 ? 84.393 -2.073 59.698 1.00 30.18 211 THR A C 1
ATOM 3042 O O . THR A 1 211 ? 83.790 -1.463 58.812 1.00 37.35 211 THR A O 1
ATOM 3053 N N . ASN A 1 212 ? 84.504 -1.631 60.947 1.00 26.26 212 ASN A N 1
ATOM 3054 C CA . ASN A 1 212 ? 84.034 -0.305 61.316 1.00 29.56 212 ASN A CA 1
ATOM 3055 C C . ASN A 1 212 ? 84.947 0.758 60.723 1.00 25.59 212 ASN A C 1
ATOM 3056 O O . ASN A 1 212 ? 86.167 0.590 60.665 1.00 38.56 212 ASN A O 1
ATOM 3067 N N . VAL A 1 213 ? 84.355 1.864 60.285 1.00 28.23 213 VAL A N 1
ATOM 3068 C CA . VAL A 1 213 ? 85.154 2.992 59.823 1.00 21.70 213 VAL A CA 1
ATOM 3069 C C . VAL A 1 213 ? 85.772 3.663 61.042 1.00 24.26 213 VAL A C 1
ATOM 3070 O O . VAL A 1 213 ? 85.059 4.116 61.946 1.00 31.62 213 VAL A O 1
ATOM 3083 N N . ALA A 1 214 ? 87.103 3.708 61.082 1.00 21.95 214 ALA A N 1
ATOM 3084 C CA . ALA A 1 214 ? 87.816 4.308 62.195 1.00 22.21 214 ALA A CA 1
ATOM 3085 C C . ALA A 1 214 ? 88.443 5.634 61.774 1.00 24.30 214 ALA A C 1
ATOM 3086 O O . ALA A 1 214 ? 88.820 5.804 60.610 1.00 22.30 214 ALA A O 1
ATOM 3093 N N . PRO A 1 215 ? 88.572 6.597 62.689 1.00 23.36 215 PRO A N 1
ATOM 3094 C CA . PRO A 1 215 ? 89.221 7.867 62.332 1.00 21.27 215 PRO A CA 1
ATOM 3095 C C . PRO A 1 215 ? 90.712 7.658 62.117 1.00 21.70 215 PRO A C 1
ATOM 3096 O O . PRO A 1 215 ? 91.412 7.156 62.998 1.00 29.36 215 PRO A O 1
ATOM 3107 N N . LEU A 1 216 ? 91.196 8.043 60.937 1.00 21.41 216 LEU A N 1
ATOM 3108 C CA . LEU A 1 216 ? 92.625 7.955 60.658 1.00 24.62 216 LEU A CA 1
ATOM 3109 C C . LEU A 1 216 ? 93.357 9.187 61.182 1.00 24.59 216 LEU A C 1
ATOM 3110 O O . LEU A 1 216 ? 94.284 9.076 61.989 1.00 26.36 216 LEU A O 1
ATOM 3126 N N . VAL A 1 217 ? 92.942 10.373 60.740 1.00 23.63 217 VAL A N 1
ATOM 3127 C CA . VAL A 1 217 ? 93.580 11.618 61.151 1.00 21.67 217 VAL A CA 1
ATOM 3128 C C . VAL A 1 217 ? 92.648 12.759 60.780 1.00 20.98 217 VAL A C 1
ATOM 3129 O O . VAL A 1 217 ? 91.813 12.632 59.883 1.00 20.60 217 VAL A O 1
ATOM 3142 N N . SER A 1 218 ? 92.792 13.884 61.475 1.00 21.16 218 SER A N 1
ATOM 3143 C CA . SER A 1 218 ? 91.963 15.057 61.242 1.00 20.65 218 SER A CA 1
ATOM 3144 C C . SER A 1 218 ? 92.845 16.293 61.184 1.00 21.77 218 SER A C 1
ATOM 3145 O O . SER A 1 218 ? 93.777 16.439 61.981 1.00 28.16 218 SER A O 1
ATOM 3153 N N . PHE A 1 219 ? 92.546 17.178 60.240 1.00 21.92 219 PHE A N 1
ATOM 3154 C CA . PHE A 1 219 ? 93.286 18.417 60.059 1.00 21.06 219 PHE A CA 1
ATOM 3155 C C . PHE A 1 219 ? 92.326 19.592 60.155 1.00 20.74 219 PHE A C 1
ATOM 3156 O O . PHE A 1 219 ? 91.248 19.569 59.551 1.00 29.53 219 PHE A O 1
ATOM 3173 N N . ASP A 1 220 ? 92.716 20.609 60.916 1.00 23.74 220 ASP A N 1
ATOM 3174 C CA . ASP A 1 220 ? 92.013 21.886 60.930 1.00 27.49 220 ASP A CA 1
ATOM 3175 C C . ASP A 1 220 ? 92.720 22.805 59.941 1.00 24.14 220 ASP A C 1
ATOM 3176 O O . ASP A 1 220 ? 93.822 23.290 60.215 1.00 31.35 220 ASP A O 1
ATOM 3185 N N . ILE A 1 221 ? 92.091 23.044 58.788 1.00 21.01 221 ILE A N 1
ATOM 3186 C CA . ILE A 1 221 ? 92.737 23.834 57.748 1.00 21.39 221 ILE A CA 1
ATOM 3187 C C . ILE A 1 221 ? 92.971 25.265 58.202 1.00 22.35 221 ILE A C 1
ATOM 3188 O O . ILE A 1 221 ? 93.786 25.977 57.606 1.00 22.66 221 ILE A O 1
ATOM 3204 N N . ASN A 1 222 ? 92.266 25.712 59.245 1.00 29.22 222 ASN A N 1
ATOM 3205 C CA . ASN A 1 222 ? 92.514 27.040 59.794 1.00 23.90 222 ASN A CA 1
ATOM 3206 C C . ASN A 1 222 ? 93.841 27.106 60.537 1.00 23.58 222 ASN A C 1
ATOM 3207 O O . ASN A 1 222 ? 94.438 28.183 60.637 1.00 36.28 222 ASN A O 1
ATOM 3218 N N . THR A 1 223 ? 94.315 25.976 61.066 1.00 23.57 223 THR A N 1
ATOM 3219 C CA . THR A 1 223 ? 95.470 25.974 61.952 1.00 24.53 223 THR A CA 1
ATOM 3220 C C . THR A 1 223 ? 96.563 24.992 61.563 1.00 24.85 223 THR A C 1
ATOM 3221 O O . THR A 1 223 ? 97.662 25.078 62.120 1.00 34.10 223 THR A O 1
ATOM 3232 N N . VAL A 1 224 ? 96.309 24.070 60.637 1.00 24.17 224 VAL A N 1
ATOM 3233 C CA . VAL A 1 224 ? 97.290 23.041 60.327 1.00 25.19 224 VAL A CA 1
ATOM 3234 C C . VAL A 1 224 ? 98.510 23.666 59.660 1.00 27.15 224 VAL A C 1
ATOM 3235 O O . VAL A 1 224 ? 98.417 24.680 58.955 1.00 31.03 224 VAL A O 1
ATOM 3248 N N . LYS A 1 225 ? 99.668 23.054 59.891 1.00 26.24 225 LYS A N 1
ATOM 3249 C CA . LYS A 1 225 ? 100.923 23.448 59.272 1.00 28.78 225 LYS A CA 1
ATOM 3250 C C . LYS A 1 225 ? 101.469 22.280 58.462 1.00 32.34 225 LYS A C 1
ATOM 3251 O O . LYS A 1 225 ? 101.151 21.117 58.724 1.00 35.97 225 LYS A O 1
ATOM 3270 N N . GLU A 1 226 ? 102.302 22.603 57.468 1.00 28.14 226 GLU A N 1
ATOM 3271 C CA . GLU A 1 226 ? 102.841 21.569 56.589 1.00 31.07 226 GLU A CA 1
ATOM 3272 C C . GLU A 1 226 ? 103.440 20.418 57.387 1.00 31.92 226 GLU A C 1
ATOM 3273 O O . GLU A 1 226 ? 103.287 19.248 57.018 1.00 30.86 226 GLU A O 1
ATOM 3285 N N . ALA A 1 227 ? 104.124 20.732 58.489 1.00 37.13 227 ALA A N 1
ATOM 3286 C CA . ALA A 1 227 ? 104.735 19.687 59.301 1.00 30.01 227 ALA A CA 1
ATOM 3287 C C . ALA A 1 227 ? 103.692 18.736 59.870 1.00 30.18 227 ALA A C 1
ATOM 3288 O O . ALA A 1 227 ? 103.986 17.556 60.093 1.00 42.84 227 ALA A O 1
ATOM 3295 N N . ASP A 1 228 ? 102.472 19.223 60.112 1.00 38.31 228 ASP A N 1
ATOM 3296 C CA . ASP A 1 228 ? 101.417 18.362 60.633 1.00 33.86 228 ASP A CA 1
ATOM 3297 C C . ASP A 1 228 ? 100.913 17.369 59.594 1.00 28.77 228 ASP A C 1
ATOM 3298 O O . ASP A 1 228 ? 100.335 16.342 59.967 1.00 25.59 228 ASP A O 1
ATOM 3307 N N . LEU A 1 229 ? 101.114 17.650 58.304 1.00 33.17 229 LEU A N 1
ATOM 3308 C CA . LEU A 1 229 ? 100.662 16.737 57.261 1.00 32.60 229 LEU A CA 1
ATOM 3309 C C . LEU A 1 229 ? 101.467 15.446 57.248 1.00 37.15 229 LEU A C 1
ATOM 3310 O O . LEU A 1 229 ? 100.982 14.432 56.734 1.00 34.21 229 LEU A O 1
ATOM 3326 N N . SER A 1 230 ? 102.682 15.461 57.791 1.00 40.63 230 SER A N 1
ATOM 3327 C CA . SER A 1 230 ? 103.438 14.236 58.040 1.00 40.72 230 SER A CA 1
ATOM 3328 C C . SER A 1 230 ? 102.951 13.696 59.377 1.00 39.90 230 SER A C 1
ATOM 3329 O O . SER A 1 230 ? 103.482 14.026 60.438 1.00 45.89 230 SER A O 1
ATOM 3337 N N . PHE A 1 231 ? 101.918 12.862 59.325 1.00 33.93 231 PHE A N 1
ATOM 3338 C CA . PHE A 1 231 ? 101.162 12.496 60.510 1.00 36.53 231 PHE A CA 1
ATOM 3339 C C . PHE A 1 231 ? 101.383 11.039 60.887 1.00 44.03 231 PHE A C 1
ATOM 3340 O O . PHE A 1 231 ? 101.693 10.194 60.041 1.00 38.22 231 PHE A O 1
ATOM 3357 N N . THR A 1 232 ? 101.214 10.761 62.177 1.00 53.64 232 THR A N 1
ATOM 3358 C CA . THR A 1 232 ? 101.099 9.408 62.695 1.00 52.98 232 THR A CA 1
ATOM 3359 C C . THR A 1 232 ? 99.665 9.189 63.154 1.00 52.42 232 THR A C 1
ATOM 3360 O O . THR A 1 232 ? 99.017 10.113 63.656 1.00 60.67 232 THR A O 1
ATOM 3371 N N . SER A 1 233 ? 99.169 7.970 62.974 1.00 36.31 233 SER A N 1
ATOM 3372 C CA . SER A 1 233 ? 97.816 7.631 63.379 1.00 33.03 233 SER A CA 1
ATOM 3373 C C . SER A 1 233 ? 97.800 6.228 63.957 1.00 37.91 233 SER A C 1
ATOM 3374 O O . SER A 1 233 ? 98.441 5.320 63.422 1.00 41.71 233 SER A O 1
ATOM 3382 N N . GLU A 1 234 ? 97.067 6.061 65.051 1.00 46.09 234 GLU A N 1
ATOM 3383 C CA . GLU A 1 234 ? 96.869 4.764 65.686 1.00 49.17 234 GLU A CA 1
ATOM 3384 C C . GLU A 1 234 ? 95.371 4.496 65.704 1.00 45.36 234 GLU A C 1
ATOM 3385 O O . GLU A 1 234 ? 94.620 5.204 66.384 1.00 54.25 234 GLU A O 1
ATOM 3397 N N . PHE A 1 235 ? 94.937 3.491 64.949 1.00 27.61 235 PHE A N 1
ATOM 3398 C CA . PHE A 1 235 ? 93.525 3.169 64.836 1.00 26.24 235 PHE A CA 1
ATOM 3399 C C . PHE A 1 235 ? 93.317 1.673 65.003 1.00 30.97 235 PHE A C 1
ATOM 3400 O O . PHE A 1 235 ? 94.220 0.870 64.755 1.00 36.83 235 PHE A O 1
ATOM 3417 N N . ALA A 1 236 ? 92.114 1.312 65.438 1.00 30.85 236 ALA A N 1
ATOM 3418 C CA . ALA A 1 236 ? 91.719 -0.073 65.633 1.00 29.88 236 ALA A CA 1
ATOM 3419 C C . ALA A 1 236 ? 90.565 -0.406 64.701 1.00 35.87 236 ALA A C 1
ATOM 3420 O O . ALA A 1 236 ? 89.666 0.416 64.492 1.00 36.76 236 ALA A O 1
ATOM 3427 N N . LEU A 1 237 ? 90.594 -1.614 64.147 1.00 34.80 237 LEU A N 1
ATOM 3428 C CA . LEU A 1 237 ? 89.567 -2.092 63.233 1.00 28.09 237 LEU A CA 1
ATOM 3429 C C . LEU A 1 237 ? 88.951 -3.363 63.798 1.00 34.46 237 LEU A C 1
ATOM 3430 O O . LEU A 1 237 ? 89.671 -4.308 64.137 1.00 39.78 237 LEU A O 1
ATOM 3446 N N . GLU A 1 238 ? 87.625 -3.384 63.892 1.00 41.24 238 GLU A N 1
ATOM 3447 C CA . GLU A 1 238 ? 86.890 -4.515 64.441 1.00 45.72 238 GLU A CA 1
ATOM 3448 C C . GLU A 1 238 ? 86.105 -5.195 63.329 1.00 44.98 238 GLU A C 1
ATOM 3449 O O . GLU A 1 238 ? 85.339 -4.541 62.616 1.00 52.69 238 GLU A O 1
ATOM 3461 N N . ALA A 1 239 ? 86.302 -6.503 63.182 1.00 39.54 239 ALA A N 1
ATOM 3462 C CA . ALA A 1 239 ? 85.577 -7.261 62.173 1.00 41.63 239 ALA A CA 1
ATOM 3463 C C . ALA A 1 239 ? 84.095 -7.321 62.519 1.00 48.61 239 ALA A C 1
ATOM 3464 O O . ALA A 1 239 ? 83.718 -7.440 63.688 1.00 49.59 239 ALA A O 1
ATOM 3471 N N . GLN A 1 240 ? 83.250 -7.251 61.491 1.00 55.68 240 GLN A N 1
ATOM 3472 C CA . GLN A 1 240 ? 81.809 -7.165 61.682 1.00 61.03 240 GLN A CA 1
ATOM 3473 C C . GLN A 1 240 ? 81.098 -8.031 60.655 1.00 68.98 240 GLN A C 1
ATOM 3474 O O . GLN A 1 240 ? 81.441 -7.997 59.470 1.00 69.91 240 GLN A O 1
ATOM 3488 N N . ALA A 1 241 ? 80.110 -8.798 61.115 1.00 77.11 241 ALA A N 1
ATOM 3489 C CA . ALA A 1 241 ? 79.277 -9.621 60.240 1.00 74.23 241 ALA A CA 1
ATOM 3490 C C . ALA A 1 241 ? 80.119 -10.458 59.283 1.00 76.51 241 ALA A C 1
ATOM 3491 O O . ALA A 1 241 ? 79.588 -11.122 58.393 1.00 76.62 241 ALA A O 1
ATOM 3498 N N . SER A 1 251 ? 82.341 -18.209 57.968 1.00 73.23 251 SER A N 1
ATOM 3499 C CA . SER A 1 251 ? 82.316 -17.073 58.883 1.00 73.05 251 SER A CA 1
ATOM 3500 C C . SER A 1 251 ? 83.713 -16.477 59.042 1.00 68.90 251 SER A C 1
ATOM 3501 O O . SER A 1 251 ? 84.027 -15.864 60.063 1.00 67.81 251 SER A O 1
ATOM 3508 N N . ILE A 1 252 ? 84.547 -16.660 58.023 1.00 66.82 252 ILE A N 1
ATOM 3509 C CA . ILE A 1 252 ? 85.910 -16.139 58.022 1.00 64.62 252 ILE A CA 1
ATOM 3510 C C . ILE A 1 252 ? 85.891 -14.755 57.379 1.00 57.06 252 ILE A C 1
ATOM 3511 O O . ILE A 1 252 ? 85.432 -14.595 56.243 1.00 51.18 252 ILE A O 1
ATOM 3527 N N . ILE A 1 253 ? 86.377 -13.755 58.110 1.00 55.74 253 ILE A N 1
ATOM 3528 C CA . ILE A 1 253 ? 86.361 -12.364 57.665 1.00 55.29 253 ILE A CA 1
ATOM 3529 C C . ILE A 1 253 ? 87.772 -11.988 57.228 1.00 57.38 253 ILE A C 1
ATOM 3530 O O . ILE A 1 253 ? 88.692 -11.930 58.050 1.00 61.67 253 ILE A O 1
ATOM 3546 N N . TYR A 1 254 ? 87.940 -11.710 55.937 1.00 42.97 254 TYR A N 1
ATOM 3547 C CA . TYR A 1 254 ? 89.241 -11.391 55.364 1.00 42.77 254 TYR A CA 1
ATOM 3548 C C . TYR A 1 254 ? 89.368 -9.882 55.193 1.00 45.10 254 TYR A C 1
ATOM 3549 O O . TYR A 1 254 ? 88.535 -9.257 54.527 1.00 52.67 254 TYR A O 1
ATOM 3567 N N . VAL A 1 255 ? 90.407 -9.305 55.786 1.00 39.15 255 VAL A N 1
ATOM 3568 C CA . VAL A 1 255 ? 90.766 -7.908 55.551 1.00 33.35 255 VAL A CA 1
ATOM 3569 C C . VAL A 1 255 ? 91.926 -7.942 54.562 1.00 40.78 255 VAL A C 1
ATOM 3570 O O . VAL A 1 255 ? 93.099 -7.960 54.942 1.00 45.16 255 VAL A O 1
ATOM 3583 N N . HIS A 1 256 ? 91.593 -7.958 53.271 1.00 34.00 256 HIS A N 1
ATOM 3584 C CA . HIS A 1 256 ? 92.613 -8.001 52.233 1.00 27.87 256 HIS A CA 1
ATOM 3585 C C . HIS A 1 256 ? 93.298 -6.659 52.025 1.00 33.05 256 HIS A C 1
ATOM 3586 O O . HIS A 1 256 ? 94.418 -6.626 51.504 1.00 41.42 256 HIS A O 1
ATOM 3600 N N . ALA A 1 257 ? 92.659 -5.559 52.411 1.00 35.24 257 ALA A N 1
ATOM 3601 C CA . ALA A 1 257 ? 93.222 -4.238 52.174 1.00 31.45 257 ALA A CA 1
ATOM 3602 C C . ALA A 1 257 ? 92.539 -3.236 53.091 1.00 37.99 257 ALA A C 1
ATOM 3603 O O . ALA A 1 257 ? 91.509 -3.522 53.706 1.00 33.97 257 ALA A O 1
ATOM 3610 N N . LEU A 1 258 ? 93.132 -2.050 53.168 1.00 27.11 258 LEU A N 1
ATOM 3611 C CA . LEU A 1 258 ? 92.566 -0.932 53.908 1.00 23.63 258 LEU A CA 1
ATOM 3612 C C . LEU A 1 258 ? 92.036 0.083 52.907 1.00 26.42 258 LEU A C 1
ATOM 3613 O O . LEU A 1 258 ? 92.787 0.571 52.056 1.00 23.82 258 LEU A O 1
ATOM 3629 N N . SER A 1 259 ? 90.745 0.384 52.999 1.00 31.21 259 SER A N 1
ATOM 3630 C CA . SER A 1 259 ? 90.138 1.439 52.202 1.00 24.98 259 SER A CA 1
ATOM 3631 C C . SER A 1 259 ? 90.246 2.750 52.970 1.00 22.70 259 SER A C 1
ATOM 3632 O O . SER A 1 259 ? 89.710 2.873 54.078 1.00 21.10 259 SER A O 1
ATOM 3640 N N . VAL A 1 260 ? 90.943 3.719 52.388 1.00 22.83 260 VAL A N 1
ATOM 3641 C CA . VAL A 1 260 ? 91.111 5.037 52.984 1.00 20.54 260 VAL A CA 1
ATOM 3642 C C . VAL A 1 260 ? 90.304 6.037 52.172 1.00 19.95 260 VAL A C 1
ATOM 3643 O O . VAL A 1 260 ? 90.468 6.136 50.950 1.00 26.39 260 VAL A O 1
ATOM 3656 N N . HIS A 1 261 ? 89.433 6.770 52.851 1.00 19.58 261 HIS A N 1
ATOM 3657 C CA . HIS A 1 261 ? 88.685 7.856 52.246 1.00 23.52 261 HIS A CA 1
ATOM 3658 C C . HIS A 1 261 ? 88.792 9.072 53.153 1.00 22.31 261 HIS A C 1
ATOM 3659 O O . HIS A 1 261 ? 89.420 9.030 54.216 1.00 24.34 261 HIS A O 1
ATOM 3673 N N . PHE A 1 262 ? 88.183 10.170 52.725 1.00 21.54 262 PHE A N 1
ATOM 3674 C CA . PHE A 1 262 ? 88.198 11.386 53.517 1.00 18.41 262 PHE A CA 1
ATOM 3675 C C . PHE A 1 262 ? 86.876 12.116 53.345 1.00 21.16 262 PHE A C 1
ATOM 3676 O O . PHE A 1 262 ? 86.089 11.824 52.439 1.00 21.79 262 PHE A O 1
ATOM 3693 N N . ASP A 1 263 ? 86.633 13.058 54.248 1.00 17.99 263 ASP A N 1
ATOM 3694 C CA . ASP A 1 263 ? 85.595 14.059 54.080 1.00 20.72 263 ASP A CA 1
ATOM 3695 C C . ASP A 1 263 ? 86.185 15.410 54.450 1.00 31.39 263 ASP A C 1
ATOM 3696 O O . ASP A 1 263 ? 87.124 15.495 55.249 1.00 28.13 263 ASP A O 1
ATOM 3705 N N . THR A 1 264 ? 85.644 16.465 53.843 1.00 29.26 264 THR A N 1
ATOM 3706 C CA . THR A 1 264 ? 86.055 17.837 54.129 1.00 17.85 264 THR A CA 1
ATOM 3707 C C . THR A 1 264 ? 84.822 18.610 54.573 1.00 19.32 264 THR A C 1
ATOM 3708 O O . THR A 1 264 ? 84.060 19.121 53.737 1.00 18.31 264 THR A O 1
ATOM 3719 N N . PRO A 1 265 ? 84.570 18.698 55.876 1.00 18.59 265 PRO A N 1
ATOM 3720 C CA . PRO A 1 265 ? 83.464 19.532 56.351 1.00 17.82 265 PRO A CA 1
ATOM 3721 C C . PRO A 1 265 ? 83.718 21.004 56.071 1.00 20.47 265 PRO A C 1
ATOM 3722 O O . PRO A 1 265 ? 84.844 21.493 56.190 1.00 18.60 265 PRO A O 1
ATOM 3733 N N . PHE A 1 266 ? 82.650 21.704 55.679 1.00 18.05 266 PHE A N 1
ATOM 3734 C CA . PHE A 1 266 ? 82.650 23.163 55.595 1.00 18.33 266 PHE A CA 1
ATOM 3735 C C . PHE A 1 266 ? 81.957 23.687 56.851 1.00 24.76 266 PHE A C 1
ATOM 3736 O O . PHE A 1 266 ? 80.766 24.006 56.854 1.00 26.74 266 PHE A O 1
ATOM 3753 N N . THR A 1 267 ? 82.721 23.767 57.939 1.00 23.11 267 THR A N 1
ATOM 3754 C CA . THR A 1 267 ? 82.194 24.215 59.223 1.00 23.38 267 THR A CA 1
ATOM 3755 C C . THR A 1 267 ? 82.400 25.703 59.460 1.00 25.71 267 THR A C 1
ATOM 3756 O O . THR A 1 267 ? 82.085 26.191 60.551 1.00 36.85 267 THR A O 1
ATOM 3767 N N . ALA A 1 268 ? 82.924 26.436 58.477 1.00 21.86 268 ALA A N 1
ATOM 3768 C CA . ALA A 1 268 ? 83.123 27.867 58.653 1.00 21.91 268 ALA A CA 1
ATOM 3769 C C . ALA A 1 268 ? 81.810 28.621 58.793 1.00 21.89 268 ALA A C 1
ATOM 3770 O O . ALA A 1 268 ? 81.803 29.722 59.353 1.00 38.62 268 ALA A O 1
ATOM 3777 N N . GLY A 1 269 ? 80.703 28.056 58.310 1.00 24.32 269 GLY A N 1
ATOM 3778 C CA . GLY A 1 269 ? 79.430 28.739 58.283 1.00 24.43 269 GLY A CA 1
ATOM 3779 C C . GLY A 1 269 ? 78.429 28.153 59.267 1.00 29.33 269 GLY A C 1
ATOM 3780 O O . GLY A 1 269 ? 78.664 27.140 59.923 1.00 33.40 269 GLY A O 1
ATOM 3784 N N . HIS A 1 270 ? 77.279 28.829 59.350 1.00 28.49 270 HIS A N 1
ATOM 3785 C CA . HIS A 1 270 ? 76.217 28.405 60.258 1.00 20.55 270 HIS A CA 1
ATOM 3786 C C . HIS A 1 270 ? 75.616 27.076 59.823 1.00 20.25 270 HIS A C 1
ATOM 3787 O O . HIS A 1 270 ? 75.330 26.213 60.661 1.00 25.48 270 HIS A O 1
ATOM 3801 N N . GLU A 1 271 ? 75.408 26.897 58.523 1.00 20.17 271 GLU A N 1
ATOM 3802 C CA . GLU A 1 271 ? 74.939 25.631 57.981 1.00 20.14 271 GLU A CA 1
ATOM 3803 C C . GLU A 1 271 ? 76.142 24.787 57.583 1.00 25.46 271 GLU A C 1
ATOM 3804 O O . GLU A 1 271 ? 76.990 25.233 56.805 1.00 26.29 271 GLU A O 1
ATOM 3816 N N . VAL A 1 272 ? 76.210 23.573 58.112 1.00 21.94 272 VAL A N 1
ATOM 3817 C CA . VAL A 1 272 ? 77.357 22.704 57.890 1.00 18.78 272 VAL A CA 1
ATOM 3818 C C . VAL A 1 272 ? 77.093 21.834 56.670 1.00 24.06 272 VAL A C 1
ATOM 3819 O O . VAL A 1 272 ? 76.059 21.161 56.582 1.00 19.35 272 VAL A O 1
ATOM 3832 N N . VAL A 1 273 ? 78.029 21.863 55.725 1.00 28.71 273 VAL A N 1
ATOM 3833 C CA . VAL A 1 273 ? 78.026 20.998 54.555 1.00 20.13 273 VAL A CA 1
ATOM 3834 C C . VAL A 1 273 ? 79.295 20.159 54.593 1.00 23.25 273 VAL A C 1
ATOM 3835 O O . VAL A 1 273 ? 80.351 20.633 55.026 1.00 29.86 273 VAL A O 1
ATOM 3848 N N . ILE A 1 274 ? 79.193 18.916 54.137 1.00 17.98 274 ILE A N 1
ATOM 3849 C CA . ILE A 1 274 ? 80.302 17.973 54.214 1.00 17.77 274 ILE A CA 1
ATOM 3850 C C . ILE A 1 274 ? 80.463 17.289 52.866 1.00 23.96 274 ILE A C 1
ATOM 3851 O O . ILE A 1 274 ? 79.570 16.554 52.427 1.00 25.26 274 ILE A O 1
ATOM 3867 N N . LEU A 1 275 ? 81.600 17.526 52.216 1.00 28.44 275 LEU A N 1
ATOM 3868 C CA . LEU A 1 275 ? 82.004 16.736 51.063 1.00 21.51 275 LEU A CA 1
ATOM 3869 C C . LEU A 1 275 ? 82.586 15.424 51.569 1.00 17.68 275 LEU A C 1
ATOM 3870 O O . LEU A 1 275 ? 83.512 15.422 52.386 1.00 20.46 275 LEU A O 1
ATOM 3886 N N . ASP A 1 276 ? 82.040 14.311 51.090 1.00 18.12 276 ASP A N 1
ATOM 3887 C CA . ASP A 1 276 ? 82.360 12.992 51.617 1.00 19.21 276 ASP A CA 1
ATOM 3888 C C . ASP A 1 276 ? 82.719 12.076 50.459 1.00 18.00 276 ASP A C 1
ATOM 3889 O O . ASP A 1 276 ? 82.001 12.029 49.455 1.00 23.27 276 ASP A O 1
ATOM 3898 N N . THR A 1 277 ? 83.834 11.362 50.596 1.00 19.59 277 THR A N 1
ATOM 3899 C CA . THR A 1 277 ? 84.253 10.367 49.618 1.00 19.47 277 THR A CA 1
ATOM 3900 C C . THR A 1 277 ? 84.085 8.951 50.155 1.00 21.22 277 THR A C 1
ATOM 3901 O O . THR A 1 277 ? 84.667 8.008 49.609 1.00 23.02 277 THR A O 1
ATOM 3912 N N . THR A 1 278 ? 83.293 8.789 51.212 1.00 20.09 278 THR A N 1
ATOM 3913 C CA . THR A 1 278 ? 83.121 7.489 51.837 1.00 20.62 278 THR A CA 1
ATOM 3914 C C . THR A 1 278 ? 82.570 6.478 50.833 1.00 21.09 278 THR A C 1
ATOM 3915 O O . THR A 1 278 ? 81.823 6.841 49.919 1.00 28.18 278 THR A O 1
ATOM 3926 N N . PRO A 1 279 ? 82.912 5.196 50.982 1.00 22.22 279 PRO A N 1
ATOM 3927 C CA . PRO A 1 279 ? 82.286 4.181 50.124 1.00 27.06 279 PRO A CA 1
ATOM 3928 C C . PRO A 1 279 ? 80.797 4.041 50.370 1.00 27.34 279 PRO A C 1
ATOM 3929 O O . PRO A 1 279 ? 80.085 3.536 49.492 1.00 30.86 279 PRO A O 1
ATOM 3940 N N . TYR A 1 280 ? 80.306 4.464 51.537 1.00 23.73 280 TYR A N 1
ATOM 3941 C CA . TYR A 1 280 ? 78.879 4.411 51.829 1.00 26.03 280 TYR A CA 1
ATOM 3942 C C . TYR A 1 280 ? 78.090 5.480 51.090 1.00 25.86 280 TYR A C 1
ATOM 3943 O O . TYR A 1 280 ? 76.860 5.497 51.198 1.00 33.80 280 TYR A O 1
ATOM 3961 N N . SER A 1 281 ? 78.758 6.369 50.368 1.00 29.03 281 SER A N 1
ATOM 3962 C CA . SER A 1 281 ? 78.123 7.334 49.489 1.00 24.44 281 SER A CA 1
ATOM 3963 C C . SER A 1 281 ? 78.463 7.021 48.040 1.00 27.71 281 SER A C 1
ATOM 3964 O O . SER A 1 281 ? 79.438 6.315 47.760 1.00 30.26 281 SER A O 1
ATOM 3972 N N . PRO A 1 282 ? 77.681 7.523 47.088 1.00 24.63 282 PRO A N 1
ATOM 3973 C CA . PRO A 1 282 ? 78.006 7.279 45.688 1.00 24.86 282 PRO A CA 1
ATOM 3974 C C . PRO A 1 282 ? 79.411 7.746 45.384 1.00 23.62 282 PRO A C 1
ATOM 3975 O O . PRO A 1 282 ? 79.907 8.718 45.986 1.00 22.90 282 PRO A O 1
ATOM 3986 N N . PRO A 1 283 ? 80.103 7.082 44.459 1.00 23.85 283 PRO A N 1
ATOM 3987 C CA . PRO A 1 283 ? 81.510 7.419 44.221 1.00 23.55 283 PRO A CA 1
ATOM 3988 C C . PRO A 1 283 ? 81.682 8.849 43.733 1.00 22.82 283 PRO A C 1
ATOM 3989 O O . PRO A 1 283 ? 80.880 9.360 42.950 1.00 28.98 283 PRO A O 1
ATOM 4000 N N . THR A 1 284 ? 82.740 9.492 44.216 1.00 21.92 284 THR A N 1
ATOM 4001 C CA . THR A 1 284 ? 83.240 10.728 43.640 1.00 22.00 284 THR A CA 1
ATOM 4002 C C . THR A 1 284 ? 84.383 10.383 42.689 1.00 22.52 284 THR A C 1
ATOM 4003 O O . THR A 1 284 ? 84.698 9.214 42.455 1.00 22.83 284 THR A O 1
ATOM 4014 N N . HIS A 1 285 ? 85.018 11.410 42.131 1.00 22.90 285 HIS A N 1
ATOM 4015 C CA . HIS A 1 285 ? 86.169 11.157 41.274 1.00 29.89 285 HIS A CA 1
ATOM 4016 C C . HIS A 1 285 ? 87.424 10.830 42.070 1.00 31.36 285 HIS A C 1
ATOM 4017 O O . HIS A 1 285 ? 88.399 10.346 41.486 1.00 39.24 285 HIS A O 1
ATOM 4031 N N . TRP A 1 286 ? 87.423 11.078 43.382 1.00 29.72 286 TRP A N 1
ATOM 4032 C CA . TRP A 1 286 ? 88.493 10.591 44.237 1.00 21.57 286 TRP A CA 1
ATOM 4033 C C . TRP A 1 286 ? 88.358 9.110 44.540 1.00 21.45 286 TRP A C 1
ATOM 4034 O O . TRP A 1 286 ? 89.337 8.489 44.966 1.00 27.60 286 TRP A O 1
ATOM 4055 N N . ARG A 1 287 ? 87.162 8.547 44.363 1.00 26.77 287 ARG A N 1
ATOM 4056 C CA . ARG A 1 287 ? 86.886 7.160 44.716 1.00 25.75 287 ARG A CA 1
ATOM 4057 C C . ARG A 1 287 ? 87.427 6.859 46.106 1.00 28.53 287 ARG A C 1
ATOM 4058 O O . ARG A 1 287 ? 87.055 7.530 47.076 1.00 24.02 287 ARG A O 1
ATOM 4079 N N . GLN A 1 288 ? 88.307 5.867 46.211 1.00 31.80 288 GLN A N 1
ATOM 4080 C CA . GLN A 1 288 ? 88.916 5.501 47.478 1.00 21.10 288 GLN A CA 1
ATOM 4081 C C . GLN A 1 288 ? 90.343 5.060 47.199 1.00 24.68 288 GLN A C 1
ATOM 4082 O O . GLN A 1 288 ? 90.691 4.703 46.070 1.00 34.34 288 GLN A O 1
ATOM 4096 N N . THR A 1 289 ? 91.170 5.089 48.237 1.00 28.65 289 THR A N 1
ATOM 4097 C CA . THR A 1 289 ? 92.549 4.632 48.146 1.00 31.60 289 THR A CA 1
ATOM 4098 C C . THR A 1 289 ? 92.671 3.323 48.912 1.00 28.29 289 THR A C 1
ATOM 4099 O O . THR A 1 289 ? 92.288 3.246 50.084 1.00 29.48 289 THR A O 1
ATOM 4110 N N . VAL A 1 290 ? 93.191 2.298 48.247 1.00 26.09 290 VAL A N 1
ATOM 4111 C CA . VAL A 1 290 ? 93.227 0.945 48.788 1.00 32.11 290 VAL A CA 1
ATOM 4112 C C . VAL A 1 290 ? 94.684 0.561 49.009 1.00 34.95 290 VAL A C 1
ATOM 4113 O O . VAL A 1 290 ? 95.457 0.430 48.050 1.00 32.06 290 VAL A O 1
ATOM 4126 N N . LEU A 1 291 ? 95.059 0.376 50.274 1.00 35.06 291 LEU A N 1
ATOM 4127 C CA . LEU A 1 291 ? 96.383 -0.118 50.644 1.00 28.39 291 LEU A CA 1
ATOM 4128 C C . LEU A 1 291 ? 96.269 -1.620 50.870 1.00 29.64 291 LEU A C 1
ATOM 4129 O O . LEU A 1 291 ? 95.749 -2.062 51.899 1.00 32.24 291 LEU A O 1
ATOM 4145 N N . TYR A 1 292 ? 96.755 -2.405 49.912 1.00 31.12 292 TYR A N 1
ATOM 4146 C CA . TYR A 1 292 ? 96.647 -3.856 49.994 1.00 34.00 292 TYR A CA 1
ATOM 4147 C C . TYR A 1 292 ? 97.675 -4.394 50.981 1.00 34.12 292 TYR A C 1
ATOM 4148 O O . TYR A 1 292 ? 98.880 -4.184 50.812 1.00 35.26 292 TYR A O 1
ATOM 4166 N N . LEU A 1 293 ? 97.193 -5.088 52.010 1.00 35.56 293 LEU A N 1
ATOM 4167 C CA . LEU A 1 293 ? 98.071 -5.606 53.050 1.00 35.98 293 LEU A CA 1
ATOM 4168 C C . LEU A 1 293 ? 98.888 -6.774 52.518 1.00 38.48 293 LEU A C 1
ATOM 4169 O O . LEU A 1 293 ? 98.349 -7.688 51.888 1.00 39.24 293 LEU A O 1
ATOM 4185 N N . PHE A 1 294 ? 100.197 -6.745 52.778 1.00 43.86 294 PHE A N 1
ATOM 4186 C CA . PHE A 1 294 ? 101.056 -7.841 52.345 1.00 50.08 294 PHE A CA 1
ATOM 4187 C C . PHE A 1 294 ? 100.586 -9.162 52.938 1.00 49.40 294 PHE A C 1
ATOM 4188 O O . PHE A 1 294 ? 100.667 -10.210 52.286 1.00 52.39 294 PHE A O 1
ATOM 4205 N N . ASN A 1 295 ? 100.086 -9.128 54.169 1.00 57.90 295 ASN A N 1
ATOM 4206 C CA . ASN A 1 295 ? 99.513 -10.304 54.823 1.00 63.10 295 ASN A CA 1
ATOM 4207 C C . ASN A 1 295 ? 98.075 -9.988 55.208 1.00 57.92 295 ASN A C 1
ATOM 4208 O O . ASN A 1 295 ? 97.840 -9.279 56.203 1.00 51.19 295 ASN A O 1
ATOM 4219 N N . PRO A 1 296 ? 97.083 -10.462 54.453 1.00 43.88 296 PRO A N 1
ATOM 4220 C CA . PRO A 1 296 ? 95.691 -10.207 54.835 1.00 42.03 296 PRO A CA 1
ATOM 4221 C C . PRO A 1 296 ? 95.396 -10.736 56.229 1.00 47.01 296 PRO A C 1
ATOM 4222 O O . PRO A 1 296 ? 95.983 -11.721 56.683 1.00 48.35 296 PRO A O 1
ATOM 4233 N N . LEU A 1 297 ? 94.476 -10.063 56.912 1.00 41.07 297 LEU A N 1
ATOM 4234 C CA . LEU A 1 297 ? 94.094 -10.441 58.264 1.00 42.38 297 LEU A CA 1
ATOM 4235 C C . LEU A 1 297 ? 92.903 -11.388 58.216 1.00 43.57 297 LEU A C 1
ATOM 4236 O O . LEU A 1 297 ? 91.888 -11.089 57.579 1.00 42.27 297 LEU A O 1
ATOM 4252 N N . ARG A 1 298 ? 93.036 -12.528 58.885 1.00 53.04 298 ARG A N 1
ATOM 4253 C CA . ARG A 1 298 ? 91.968 -13.519 58.982 1.00 55.97 298 ARG A CA 1
ATOM 4254 C C . ARG A 1 298 ? 91.299 -13.328 60.339 1.00 60.86 298 ARG A C 1
ATOM 4255 O O . ARG A 1 298 ? 91.756 -13.859 61.355 1.00 65.85 298 ARG A O 1
ATOM 4293 N N . ARG A 1 300 ? 87.642 -12.801 62.957 1.00 59.43 300 ARG A N 1
ATOM 4294 C CA . ARG A 1 300 ? 86.283 -13.226 63.247 1.00 61.76 300 ARG A CA 1
ATOM 4295 C C . ARG A 1 300 ? 85.506 -12.051 63.826 1.00 59.17 300 ARG A C 1
ATOM 4296 O O . ARG A 1 300 ? 86.083 -11.103 64.365 1.00 57.54 300 ARG A O 1
ATOM 4317 N N . ALA A 1 301 ? 84.184 -12.125 63.704 1.00 59.40 301 ALA A N 1
ATOM 4318 C CA . ALA A 1 301 ? 83.318 -11.052 64.176 1.00 57.83 301 ALA A CA 1
ATOM 4319 C C . ALA A 1 301 ? 83.643 -10.692 65.618 1.00 57.08 301 ALA A C 1
ATOM 4320 O O . ALA A 1 301 ? 83.600 -11.546 66.508 1.00 62.36 301 ALA A O 1
ATOM 4327 N N . GLY A 1 302 ? 83.980 -9.421 65.843 1.00 53.14 302 GLY A N 1
ATOM 4328 C CA . GLY A 1 302 ? 84.269 -8.904 67.159 1.00 54.67 302 GLY A CA 1
ATOM 4329 C C . GLY A 1 302 ? 85.746 -8.709 67.442 1.00 51.77 302 GLY A C 1
ATOM 4330 O O . GLY A 1 302 ? 86.102 -7.856 68.262 1.00 51.80 302 GLY A O 1
ATOM 4334 N N . GLU A 1 303 ? 86.611 -9.480 66.790 1.00 51.41 303 GLU A N 1
ATOM 4335 C CA . GLU A 1 303 ? 88.043 -9.333 66.994 1.00 50.96 303 GLU A CA 1
ATOM 4336 C C . GLU A 1 303 ? 88.514 -7.970 66.499 1.00 47.72 303 GLU A C 1
ATOM 4337 O O . GLU A 1 303 ? 87.940 -7.385 65.578 1.00 45.40 303 GLU A O 1
ATOM 4349 N N . ARG A 1 304 ? 89.573 -7.465 67.127 1.00 55.45 304 ARG A N 1
ATOM 4350 C CA . ARG A 1 304 ? 90.121 -6.151 66.822 1.00 51.16 304 ARG A CA 1
ATOM 4351 C C . ARG A 1 304 ? 91.572 -6.278 66.381 1.00 52.43 304 ARG A C 1
ATOM 4352 O O . ARG A 1 304 ? 92.319 -7.116 66.897 1.00 55.00 304 ARG A O 1
ATOM 4373 N N . ALA A 1 305 ? 91.960 -5.439 65.425 1.00 42.68 305 ALA A N 1
ATOM 4374 C CA . ALA A 1 305 ? 93.339 -5.337 64.968 1.00 41.69 305 ALA A CA 1
ATOM 4375 C C . ALA A 1 305 ? 93.775 -3.887 65.091 1.00 40.24 305 ALA A C 1
ATOM 4376 O O . ALA A 1 305 ? 93.043 -2.980 64.683 1.00 48.49 305 ALA A O 1
ATOM 4383 N N . THR A 1 306 ? 94.955 -3.669 65.660 1.00 41.42 306 THR A N 1
ATOM 4384 C CA . THR A 1 306 ? 95.494 -2.329 65.831 1.00 40.55 306 THR A CA 1
ATOM 4385 C C . THR A 1 306 ? 96.481 -2.018 64.714 1.00 39.21 306 THR A C 1
ATOM 4386 O O . THR A 1 306 ? 97.185 -2.898 64.215 1.00 39.94 306 THR A O 1
ATOM 4397 N N . PHE A 1 307 ? 96.520 -0.747 64.328 1.00 37.51 307 PHE A N 1
ATOM 4398 C CA . PHE A 1 307 ? 97.350 -0.287 63.228 1.00 36.33 307 PHE A CA 1
ATOM 4399 C C . PHE A 1 307 ? 98.025 1.014 63.628 1.00 36.45 307 PHE A C 1
ATOM 4400 O O . PHE A 1 307 ? 97.465 1.813 64.381 1.00 38.36 307 PHE A O 1
ATOM 4417 N N . ARG A 1 308 ? 99.238 1.217 63.122 1.00 36.91 308 ARG A N 1
ATOM 4418 C CA . ARG A 1 308 ? 99.943 2.487 63.261 1.00 39.94 308 ARG A CA 1
ATOM 4419 C C . ARG A 1 308 ? 100.399 2.909 61.873 1.00 39.32 308 ARG A C 1
ATOM 4420 O O . ARG A 1 308 ? 101.226 2.229 61.256 1.00 41.03 308 ARG A O 1
ATOM 4458 N N . LYS A 1 310 ? 102.069 5.918 59.401 1.00 49.75 310 LYS A N 1
ATOM 4459 C CA . LYS A 1 310 ? 102.844 7.145 59.276 1.00 53.85 310 LYS A CA 1
ATOM 4460 C C . LYS A 1 310 ? 102.867 7.536 57.807 1.00 47.98 310 LYS A C 1
ATOM 4461 O O . LYS A 1 310 ? 103.347 6.770 56.966 1.00 54.71 310 LYS A O 1
ATOM 4480 N N . CYS A 1 311 ? 102.334 8.712 57.500 1.00 37.43 311 CYS A N 1
ATOM 4481 C CA . CYS A 1 311 ? 102.364 9.264 56.155 1.00 36.95 311 CYS A CA 1
ATOM 4482 C C . CYS A 1 311 ? 103.272 10.484 56.147 1.00 40.56 311 CYS A C 1
ATOM 4483 O O . CYS A 1 311 ? 103.246 11.291 57.079 1.00 45.78 311 CYS A O 1
ATOM 4491 N N . SER A 1 312 ? 104.084 10.609 55.101 1.00 45.94 312 SER A N 1
ATOM 4492 C CA . SER A 1 312 ? 105.040 11.701 55.007 1.00 47.67 312 SER A CA 1
ATOM 4493 C C . SER A 1 312 ? 105.349 11.954 53.542 1.00 45.21 312 SER A C 1
ATOM 4494 O O . SER A 1 312 ? 105.293 11.022 52.732 1.00 45.89 312 SER A O 1
ATOM 4502 N N . PRO A 1 313 ? 105.669 13.192 53.168 1.00 48.77 313 PRO A N 1
ATOM 4503 C CA . PRO A 1 313 ? 106.135 13.440 51.800 1.00 51.90 313 PRO A CA 1
ATOM 4504 C C . PRO A 1 313 ? 107.414 12.667 51.515 1.00 50.24 313 PRO A C 1
ATOM 4505 O O . PRO A 1 313 ? 108.270 12.502 52.387 1.00 49.62 313 PRO A O 1
ATOM 4516 N N . ASN A 1 314 ? 107.535 12.188 50.281 1.00 65.57 314 ASN A N 1
ATOM 4517 C CA . ASN A 1 314 ? 108.695 11.396 49.897 1.00 71.59 314 ASN A CA 1
ATOM 4518 C C . ASN A 1 314 ? 109.949 12.263 49.903 1.00 76.25 314 ASN A C 1
ATOM 4519 O O . ASN A 1 314 ? 109.934 13.413 49.454 1.00 83.89 314 ASN A O 1
ATOM 4530 N N . ALA A 1 315 ? 111.040 11.698 50.423 1.00 69.78 315 ALA A N 1
ATOM 4531 C CA . ALA A 1 315 ? 112.262 12.464 50.645 1.00 74.95 315 ALA A CA 1
ATOM 4532 C C . ALA A 1 315 ? 112.719 13.173 49.375 1.00 76.47 315 ALA A C 1
ATOM 4533 O O . ALA A 1 315 ? 112.800 14.406 49.329 1.00 75.66 315 ALA A O 1
ATOM 4540 N N . LEU A 1 316 ? 113.028 12.405 48.329 1.00 84.61 316 LEU A N 1
ATOM 4541 C CA . LEU A 1 316 ? 113.565 13.001 47.110 1.00 93.11 316 LEU A CA 1
ATOM 4542 C C . LEU A 1 316 ? 112.479 13.712 46.308 1.00 89.38 316 LEU A C 1
ATOM 4543 O O . LEU A 1 316 ? 112.656 14.865 45.899 1.00 91.69 316 LEU A O 1
ATOM 4559 N N . ASN A 1 317 ? 111.350 13.047 46.078 1.00 83.49 317 ASN A N 1
ATOM 4560 C CA . ASN A 1 317 ? 110.247 13.624 45.315 1.00 82.77 317 ASN A CA 1
ATOM 4561 C C . ASN A 1 317 ? 109.262 14.248 46.298 1.00 78.17 317 ASN A C 1
ATOM 4562 O O . ASN A 1 317 ? 108.621 13.540 47.079 1.00 71.59 317 ASN A O 1
ATOM 4573 N N . GLY A 1 318 ? 109.141 15.574 46.259 1.00 87.31 318 GLY A N 1
ATOM 4574 C CA . GLY A 1 318 ? 108.329 16.264 47.245 1.00 84.69 318 GLY A CA 1
ATOM 4575 C C . GLY A 1 318 ? 106.858 15.900 47.191 1.00 79.43 318 GLY A C 1
ATOM 4576 O O . GLY A 1 318 ? 106.185 15.872 48.224 1.00 74.42 318 GLY A O 1
ATOM 4580 N N . ARG A 1 319 ? 106.338 15.615 45.998 1.00 84.52 319 ARG A N 1
ATOM 4581 C CA . ARG A 1 319 ? 104.910 15.402 45.809 1.00 82.85 319 ARG A CA 1
ATOM 4582 C C . ARG A 1 319 ? 104.517 13.928 45.819 1.00 80.77 319 ARG A C 1
ATOM 4583 O O . ARG A 1 319 ? 103.365 13.604 45.515 1.00 79.60 319 ARG A O 1
ATOM 4604 N N . ASP A 1 320 ? 105.439 13.033 46.162 1.00 78.77 320 ASP A N 1
ATOM 4605 C CA . ASP A 1 320 ? 105.122 11.629 46.378 1.00 74.82 320 ASP A CA 1
ATOM 4606 C C . ASP A 1 320 ? 104.955 11.368 47.871 1.00 66.68 320 ASP A C 1
ATOM 4607 O O . ASP A 1 320 ? 105.552 12.049 48.708 1.00 68.19 320 ASP A O 1
ATOM 4616 N N . LEU A 1 321 ? 104.134 10.374 48.198 1.00 44.49 321 LEU A N 1
ATOM 4617 C CA . LEU A 1 321 ? 103.785 10.069 49.579 1.00 44.32 321 LEU A CA 1
ATOM 4618 C C . LEU A 1 321 ? 104.387 8.736 49.994 1.00 42.52 321 LEU A C 1
ATOM 4619 O O . LEU A 1 321 ? 104.176 7.719 49.325 1.00 47.87 321 LEU A O 1
ATOM 4635 N N . ASP A 1 322 ? 105.125 8.744 51.100 1.00 46.37 322 ASP A N 1
ATOM 4636 C CA . ASP A 1 322 ? 105.573 7.522 51.751 1.00 50.67 322 ASP A CA 1
ATOM 4637 C C . ASP A 1 322 ? 104.590 7.181 52.862 1.00 47.47 322 ASP A C 1
ATOM 4638 O O . ASP A 1 322 ? 104.241 8.046 53.674 1.00 40.63 322 ASP A O 1
ATOM 4647 N N . ILE A 1 323 ? 104.149 5.928 52.895 1.00 49.49 323 ILE A N 1
ATOM 4648 C CA . ILE A 1 323 ? 103.211 5.449 53.902 1.00 43.09 323 ILE A CA 1
ATOM 4649 C C . ILE A 1 323 ? 103.827 4.230 54.570 1.00 47.07 323 ILE A C 1
ATOM 4650 O O . ILE A 1 323 ? 104.127 3.236 53.898 1.00 53.30 323 ILE A O 1
ATOM 4666 N N . SER A 1 324 ? 104.030 4.312 55.882 1.00 45.70 324 SER A N 1
ATOM 4667 C CA . SER A 1 324 ? 104.462 3.183 56.691 1.00 41.22 324 SER A CA 1
ATOM 4668 C C . SER A 1 324 ? 103.280 2.685 57.511 1.00 39.72 324 SER A C 1
ATOM 4669 O O . SER A 1 324 ? 102.542 3.483 58.097 1.00 35.79 324 SER A O 1
ATOM 4677 N N . LEU A 1 325 ? 103.102 1.368 57.548 1.00 37.15 325 LEU A N 1
ATOM 4678 C CA . LEU A 1 325 ? 101.950 0.756 58.196 1.00 36.16 325 LEU A CA 1
ATOM 4679 C C . LEU A 1 325 ? 102.426 -0.377 59.089 1.00 42.50 325 LEU A C 1
ATOM 4680 O O . LEU A 1 325 ? 103.032 -1.339 58.606 1.00 46.83 325 LEU A O 1
ATOM 4696 N N . HIS A 1 326 ? 102.154 -0.261 60.385 1.00 42.78 326 HIS A N 1
ATOM 4697 C CA . HIS A 1 326 ? 102.417 -1.329 61.340 1.00 45.94 326 HIS A CA 1
ATOM 4698 C C . HIS A 1 326 ? 101.094 -2.014 61.656 1.00 40.10 326 HIS A C 1
ATOM 4699 O O . HIS A 1 326 ? 100.140 -1.358 62.086 1.00 39.69 326 HIS A O 1
ATOM 4713 N N . VAL A 1 327 ? 101.035 -3.321 61.428 1.00 41.93 327 VAL A N 1
ATOM 4714 C CA . VAL A 1 327 ? 99.834 -4.113 61.667 1.00 43.22 327 VAL A CA 1
ATOM 4715 C C . VAL A 1 327 ? 100.099 -5.021 62.858 1.00 46.48 327 VAL A C 1
ATOM 4716 O O . VAL A 1 327 ? 101.011 -5.854 62.817 1.00 54.21 327 VAL A O 1
ATOM 4729 N N . ASP A 1 328 ? 99.306 -4.863 63.917 1.00 43.71 328 ASP A N 1
ATOM 4730 C CA . ASP A 1 328 ? 99.357 -5.741 65.083 1.00 51.25 328 ASP A CA 1
ATOM 4731 C C . ASP A 1 328 ? 97.984 -6.379 65.244 1.00 46.82 328 ASP A C 1
ATOM 4732 O O . ASP A 1 328 ? 97.020 -5.701 65.616 1.00 47.79 328 ASP A O 1
ATOM 4741 N N . PHE A 1 329 ? 97.891 -7.676 64.961 1.00 47.57 329 PHE A N 1
ATOM 4742 C CA . PHE A 1 329 ? 96.639 -8.408 65.090 1.00 48.58 329 PHE A CA 1
ATOM 4743 C C . PHE A 1 329 ? 96.894 -9.731 65.795 1.00 57.27 329 PHE A C 1
ATOM 4744 O O . PHE A 1 329 ? 97.799 -10.480 65.413 1.00 64.41 329 PHE A O 1
ATOM 4761 N N . GLU A 1 330 ? 96.096 -10.011 66.822 1.00 52.85 330 GLU A N 1
ATOM 4762 C CA . GLU A 1 330 ? 96.121 -11.296 67.511 1.00 56.77 330 GLU A CA 1
ATOM 4763 C C . GLU A 1 330 ? 94.682 -11.763 67.671 1.00 58.99 330 GLU A C 1
ATOM 4764 O O . GLU A 1 330 ? 93.915 -11.171 68.437 1.00 60.28 330 GLU A O 1
ATOM 4776 N N . GLY A 1 331 ? 94.315 -12.814 66.938 1.00 57.77 331 GLY A N 1
ATOM 4777 C CA . GLY A 1 331 ? 92.975 -13.356 66.991 1.00 58.08 331 GLY A CA 1
ATOM 4778 C C . GLY A 1 331 ? 93.008 -14.870 67.018 1.00 61.26 331 GLY A C 1
ATOM 4779 O O . GLY A 1 331 ? 94.069 -15.490 66.925 1.00 62.69 331 GLY A O 1
ATOM 4783 N N . ALA A 1 332 ? 91.816 -15.455 67.140 1.00 64.69 332 ALA A N 1
ATOM 4784 C CA . ALA A 1 332 ? 91.692 -16.904 67.226 1.00 68.86 332 ALA A CA 1
ATOM 4785 C C . ALA A 1 332 ? 92.234 -17.619 65.997 1.00 68.21 332 ALA A C 1
ATOM 4786 O O . ALA A 1 332 ? 92.435 -18.837 66.052 1.00 72.88 332 ALA A O 1
ATOM 4793 N N . LEU A 1 333 ? 92.482 -16.901 64.900 1.00 62.32 333 LEU A N 1
ATOM 4794 C CA . LEU A 1 333 ? 92.887 -17.518 63.649 1.00 62.09 333 LEU A CA 1
ATOM 4795 C C . LEU A 1 333 ? 94.226 -17.030 63.115 1.00 60.64 333 LEU A C 1
ATOM 4796 O O . LEU A 1 333 ? 94.746 -17.633 62.170 1.00 61.15 333 LEU A O 1
ATOM 4812 N N . GLN A 1 334 ? 94.800 -15.970 63.678 1.00 62.26 334 GLN A N 1
ATOM 4813 C CA . GLN A 1 334 ? 96.046 -15.439 63.146 1.00 61.59 334 GLN A CA 1
ATOM 4814 C C . GLN A 1 334 ? 96.712 -14.548 64.182 1.00 57.80 334 GLN A C 1
ATOM 4815 O O . GLN A 1 334 ? 96.044 -13.899 64.990 1.00 57.18 334 GLN A O 1
ATOM 4829 N N . ILE A 1 335 ? 98.043 -14.528 64.138 1.00 58.66 335 ILE A N 1
ATOM 4830 C CA . ILE A 1 335 ? 98.853 -13.646 64.969 1.00 58.68 335 ILE A CA 1
ATOM 4831 C C . ILE A 1 335 ? 99.952 -13.064 64.091 1.00 57.42 335 ILE A C 1
ATOM 4832 O O . ILE A 1 335 ? 100.935 -13.745 63.778 1.00 59.41 335 ILE A O 1
ATOM 4848 N N . SER A 1 336 ? 99.791 -11.808 63.682 1.00 60.11 336 SER A N 1
ATOM 4849 C CA . SER A 1 336 ? 100.715 -11.168 62.756 1.00 60.96 336 SER A CA 1
ATOM 4850 C C . SER A 1 336 ? 101.057 -9.772 63.250 1.00 57.31 336 SER A C 1
ATOM 4851 O O . SER A 1 336 ? 100.160 -8.961 63.502 1.00 55.58 336 SER A O 1
ATOM 4859 N N . HIS A 1 337 ? 102.354 -9.499 63.378 1.00 53.13 337 HIS A N 1
ATOM 4860 C CA . HIS A 1 337 ? 102.867 -8.182 63.752 1.00 52.26 337 HIS A CA 1
ATOM 4861 C C . HIS A 1 337 ? 103.954 -7.831 62.740 1.00 52.20 337 HIS A C 1
ATOM 4862 O O . HIS A 1 337 ? 105.103 -8.260 62.887 1.00 54.81 337 HIS A O 1
ATOM 4876 N N . TYR A 1 338 ? 103.598 -7.061 61.713 1.00 49.53 338 TYR A N 1
ATOM 4877 C CA . TYR A 1 338 ? 104.525 -6.779 60.629 1.00 53.57 338 TYR A CA 1
ATOM 4878 C C . TYR A 1 338 ? 104.445 -5.315 60.225 1.00 51.85 338 TYR A C 1
ATOM 4879 O O . TYR A 1 338 ? 103.483 -4.607 60.535 1.00 45.19 338 TYR A O 1
ATOM 4897 N N . ASP A 1 339 ? 105.486 -4.876 59.524 1.00 57.73 339 ASP A N 1
ATOM 4898 C CA . ASP A 1 339 ? 105.587 -3.527 58.987 1.00 55.30 339 ASP A CA 1
ATOM 4899 C C . ASP A 1 339 ? 105.557 -3.604 57.468 1.00 52.52 339 ASP A C 1
ATOM 4900 O O . ASP A 1 339 ? 106.296 -4.392 56.868 1.00 59.16 339 ASP A O 1
ATOM 4909 N N . GLN A 1 340 ? 104.701 -2.794 56.853 1.00 45.03 340 GLN A N 1
ATOM 4910 C CA . GLN A 1 340 ? 104.605 -2.706 55.405 1.00 43.49 340 GLN A CA 1
ATOM 4911 C C . GLN A 1 340 ? 104.706 -1.248 54.988 1.00 40.97 340 GLN A C 1
ATOM 4912 O O . GLN A 1 340 ? 104.271 -0.348 55.712 1.00 39.62 340 GLN A O 1
ATOM 4926 N N . ASP A 1 341 ? 105.284 -1.023 53.813 1.00 44.69 341 ASP A N 1
ATOM 4927 C CA . ASP A 1 341 ? 105.432 0.315 53.262 1.00 41.95 341 ASP A CA 1
ATOM 4928 C C . ASP A 1 341 ? 104.679 0.421 51.945 1.00 39.50 341 ASP A C 1
ATOM 4929 O O . ASP A 1 341 ? 104.618 -0.538 51.169 1.00 40.29 341 ASP A O 1
ATOM 4938 N N . PHE A 1 342 ? 104.098 1.592 51.713 1.00 40.98 342 PHE A N 1
ATOM 4939 C CA . PHE A 1 342 ? 103.494 1.940 50.439 1.00 46.19 342 PHE A CA 1
ATOM 4940 C C . PHE A 1 342 ? 104.107 3.250 49.970 1.00 45.37 342 PHE A C 1
ATOM 4941 O O . PHE A 1 342 ? 104.573 4.057 50.779 1.00 49.15 342 PHE A O 1
ATOM 4958 N N . ARG A 1 343 ? 104.113 3.451 48.658 1.00 45.38 343 ARG A N 1
ATOM 4959 C CA . ARG A 1 343 ? 104.597 4.699 48.077 1.00 51.14 343 ARG A CA 1
ATOM 4960 C C . ARG A 1 343 ? 103.639 5.105 46.971 1.00 45.07 343 ARG A C 1
ATOM 4961 O O . ARG A 1 343 ? 103.525 4.414 45.954 1.00 48.37 343 ARG A O 1
ATOM 4982 N N . LEU A 1 344 ? 102.943 6.215 47.184 1.00 44.12 344 LEU A N 1
ATOM 4983 C CA . LEU A 1 344 ? 102.021 6.760 46.193 1.00 50.31 344 LEU A CA 1
ATOM 4984 C C . LEU A 1 344 ? 102.828 7.699 45.305 1.00 54.40 344 LEU A C 1
ATOM 4985 O O . LEU A 1 344 ? 103.176 8.811 45.708 1.00 55.53 344 LEU A O 1
ATOM 5001 N N . ARG A 1 345 ? 103.151 7.234 44.101 1.00 62.94 345 ARG A N 1
ATOM 5002 C CA . ARG A 1 345 ? 103.979 7.992 43.168 1.00 68.51 345 ARG A CA 1
ATOM 5003 C C . ARG A 1 345 ? 103.408 7.911 41.756 1.00 68.14 345 ARG A C 1
ATOM 5004 O O . ARG A 1 345 ? 102.221 7.647 41.565 1.00 66.13 345 ARG A O 1
ATOM 5026 N N . ARG B 2 73 ? 102.563 1.771 38.619 1.00 56.62 71 ARG B N 1
ATOM 5027 C CA . ARG B 2 73 ? 103.131 1.512 37.303 1.00 50.32 71 ARG B CA 1
ATOM 5028 C C . ARG B 2 73 ? 102.904 0.062 36.880 1.00 48.26 71 ARG B C 1
ATOM 5029 O O . ARG B 2 73 ? 102.716 -0.226 35.698 1.00 48.01 71 ARG B O 1
ATOM 5049 N N . ILE B 2 74 ? 102.917 -0.850 37.855 1.00 46.93 72 ILE B N 1
ATOM 5050 C CA . ILE B 2 74 ? 102.791 -2.271 37.544 1.00 38.80 72 ILE B CA 1
ATOM 5051 C C . ILE B 2 74 ? 101.432 -2.565 36.920 1.00 47.33 72 ILE B C 1
ATOM 5052 O O . ILE B 2 74 ? 101.328 -3.337 35.958 1.00 48.79 72 ILE B O 1
ATOM 5068 N N . SER B 2 75 ? 100.370 -1.954 37.452 1.00 49.39 73 SER B N 1
ATOM 5069 C CA . SER B 2 75 ? 99.029 -2.219 36.944 1.00 50.54 73 SER B CA 1
ATOM 5070 C C . SER B 2 75 ? 98.891 -1.831 35.478 1.00 48.64 73 SER B C 1
ATOM 5071 O O . SER B 2 75 ? 98.130 -2.464 34.738 1.00 48.83 73 SER B O 1
ATOM 5079 N N . GLY B 2 76 ? 99.608 -0.795 35.041 1.00 47.74 74 GLY B N 1
ATOM 5080 C CA . GLY B 2 76 ? 99.527 -0.354 33.658 1.00 44.79 74 GLY B CA 1
ATOM 5081 C C . GLY B 2 76 ? 99.973 -1.387 32.644 1.00 43.67 74 GLY B C 1
ATOM 5082 O O . GLY B 2 76 ? 99.711 -1.208 31.448 1.00 45.50 74 GLY B O 1
ATOM 5086 N N . ASN B 2 77 ? 100.632 -2.457 33.083 1.00 44.65 75 ASN B N 1
ATOM 5087 C CA . ASN B 2 77 ? 101.137 -3.488 32.188 1.00 40.30 75 ASN B CA 1
ATOM 5088 C C . ASN B 2 77 ? 100.217 -4.699 32.092 1.00 33.26 75 ASN B C 1
ATOM 5089 O O . ASN B 2 77 ? 100.507 -5.619 31.323 1.00 32.41 75 ASN B O 1
ATOM 5100 N N . LEU B 2 78 ? 99.117 -4.720 32.848 1.00 34.04 76 LEU B N 1
ATOM 5101 C CA . LEU B 2 78 ? 98.189 -5.845 32.777 1.00 37.45 76 LEU B CA 1
ATOM 5102 C C . LEU B 2 78 ? 97.593 -5.990 31.383 1.00 40.16 76 LEU B C 1
ATOM 5103 O O . LEU B 2 78 ? 97.453 -7.107 30.874 1.00 42.16 76 LEU B O 1
ATOM 5119 N N . SER B 2 79 ? 97.219 -4.873 30.754 1.00 44.31 77 SER B N 1
ATOM 5120 C CA . SER B 2 79 ? 96.684 -4.941 29.399 1.00 45.46 77 SER B CA 1
ATOM 5121 C C . SER B 2 79 ? 97.609 -5.720 28.475 1.00 47.01 77 SER B C 1
ATOM 5122 O O . SER B 2 79 ? 97.140 -6.417 27.568 1.00 49.34 77 SER B O 1
ATOM 5130 N N . CYS B 2 80 ? 98.923 -5.631 28.700 1.00 36.47 78 CYS B N 1
ATOM 5131 C CA . CYS B 2 80 ? 99.872 -6.297 27.814 1.00 36.86 78 CYS B CA 1
ATOM 5132 C C . CYS B 2 80 ? 99.795 -7.812 27.953 1.00 36.24 78 CYS B C 1
ATOM 5133 O O . CYS B 2 80 ? 99.804 -8.532 26.948 1.00 34.22 78 CYS B O 1
ATOM 5141 N N . ILE B 2 81 ? 99.724 -8.317 29.188 1.00 33.10 79 ILE B N 1
ATOM 5142 C CA . ILE B 2 81 ? 99.737 -9.760 29.390 1.00 30.25 79 ILE B CA 1
ATOM 5143 C C . ILE B 2 81 ? 98.422 -10.398 28.963 1.00 30.68 79 ILE B C 1
ATOM 5144 O O . ILE B 2 81 ? 98.377 -11.609 28.719 1.00 31.95 79 ILE B O 1
ATOM 5160 N N . HIS B 2 82 ? 97.347 -9.619 28.861 1.00 36.24 80 HIS B N 1
ATOM 5161 C CA . HIS B 2 82 ? 96.075 -10.119 28.359 1.00 40.51 80 HIS B CA 1
ATOM 5162 C C . HIS B 2 82 ? 95.886 -9.857 26.870 1.00 35.65 80 HIS B C 1
ATOM 5163 O O . HIS B 2 82 ? 94.814 -10.150 26.334 1.00 39.02 80 HIS B O 1
ATOM 5177 N N . ASP B 2 83 ? 96.900 -9.318 26.191 1.00 31.06 81 ASP B N 1
ATOM 5178 C CA . ASP B 2 83 ? 96.813 -9.030 24.760 1.00 34.12 81 ASP B CA 1
ATOM 5179 C C . ASP B 2 83 ? 97.124 -10.311 23.990 1.00 43.94 81 ASP B C 1
ATOM 5180 O O . ASP B 2 83 ? 98.244 -10.553 23.535 1.00 46.28 81 ASP B O 1
ATOM 5189 N N . ARG B 2 84 ? 96.093 -11.145 23.836 1.00 47.18 82 ARG B N 1
ATOM 5190 C CA . ARG B 2 84 ? 96.273 -12.433 23.174 1.00 42.68 82 ARG B CA 1
ATOM 5191 C C . ARG B 2 84 ? 96.660 -12.252 21.712 1.00 42.12 82 ARG B C 1
ATOM 5192 O O . ARG B 2 84 ? 97.455 -13.031 21.172 1.00 47.78 82 ARG B O 1
ATOM 5213 N N . VAL B 2 85 ? 96.109 -11.230 21.054 1.00 32.31 83 VAL B N 1
ATOM 5214 C CA . VAL B 2 85 ? 96.358 -11.037 19.627 1.00 36.06 83 VAL B CA 1
ATOM 5215 C C . VAL B 2 85 ? 97.833 -10.753 19.374 1.00 36.82 83 VAL B C 1
ATOM 5216 O O . VAL B 2 85 ? 98.480 -11.418 18.556 1.00 42.36 83 VAL B O 1
ATOM 5229 N N . ARG B 2 86 ? 98.385 -9.748 20.060 1.00 28.52 84 ARG B N 1
ATOM 5230 C CA . ARG B 2 86 ? 99.804 -9.444 19.907 1.00 27.33 84 ARG B CA 1
ATOM 5231 C C . ARG B 2 86 ? 100.670 -10.640 20.272 1.00 32.51 84 ARG B C 1
ATOM 5232 O O . ARG B 2 86 ? 101.709 -10.880 19.647 1.00 34.59 84 ARG B O 1
ATOM 5253 N N . LEU B 2 87 ? 100.261 -11.401 21.287 1.00 34.09 85 LEU B N 1
ATOM 5254 C CA . LEU B 2 87 ? 101.082 -12.512 21.753 1.00 35.84 85 LEU B CA 1
ATOM 5255 C C . LEU B 2 87 ? 101.211 -13.589 20.683 1.00 36.96 85 LEU B C 1
ATOM 5256 O O . LEU B 2 87 ? 102.313 -14.081 20.416 1.00 37.43 85 LEU B O 1
ATOM 5272 N N . ARG B 2 88 ? 100.097 -13.970 20.053 1.00 50.94 86 ARG B N 1
ATOM 5273 C CA . ARG B 2 88 ? 100.178 -14.986 19.007 1.00 59.21 86 ARG B CA 1
ATOM 5274 C C . ARG B 2 88 ? 100.875 -14.448 17.764 1.00 56.83 86 ARG B C 1
ATOM 5275 O O . ARG B 2 88 ? 101.574 -15.199 17.073 1.00 61.45 86 ARG B O 1
ATOM 5296 N N . ALA B 2 89 ? 100.703 -13.159 17.464 1.00 41.52 87 ALA B N 1
ATOM 5297 C CA . ALA B 2 89 ? 101.377 -12.565 16.316 1.00 41.57 87 ALA B CA 1
ATOM 5298 C C . ALA B 2 89 ? 102.889 -12.584 16.503 1.00 46.44 87 ALA B C 1
ATOM 5299 O O . ALA B 2 89 ? 103.624 -13.160 15.693 1.00 53.47 87 ALA B O 1
ATOM 5306 N N . TYR B 2 90 ? 103.375 -11.952 17.572 1.00 42.65 88 TYR B N 1
ATOM 5307 C CA . TYR B 2 90 ? 104.811 -11.902 17.811 1.00 38.88 88 TYR B CA 1
ATOM 5308 C C . TYR B 2 90 ? 105.388 -13.262 18.179 1.00 41.97 88 TYR B C 1
ATOM 5309 O O . TYR B 2 90 ? 106.605 -13.443 18.095 1.00 47.54 88 TYR B O 1
ATOM 5327 N N . GLU B 2 91 ? 104.553 -14.222 18.582 1.00 48.52 89 GLU B N 1
ATOM 5328 C CA . GLU B 2 91 ? 105.039 -15.589 18.734 1.00 52.21 89 GLU B CA 1
ATOM 5329 C C . GLU B 2 91 ? 105.313 -16.218 17.375 1.00 56.71 89 GLU B C 1
ATOM 5330 O O . GLU B 2 91 ? 106.304 -16.938 17.204 1.00 59.94 89 GLU B O 1
ATOM 5342 N N . SER B 2 92 ? 104.449 -15.952 16.393 1.00 66.53 90 SER B N 1
ATOM 5343 C CA . SER B 2 92 ? 104.692 -16.445 15.042 1.00 70.60 90 SER B CA 1
ATOM 5344 C C . SER B 2 92 ? 105.984 -15.878 14.471 1.00 66.01 90 SER B C 1
ATOM 5345 O O . SER B 2 92 ? 106.675 -16.558 13.704 1.00 69.60 90 SER B O 1
ATOM 5353 N N . VAL B 2 93 ? 106.332 -14.642 14.836 1.00 52.24 91 VAL B N 1
ATOM 5354 C CA . VAL B 2 93 ? 107.570 -14.045 14.349 1.00 52.31 91 VAL B CA 1
ATOM 5355 C C . VAL B 2 93 ? 108.771 -14.656 15.057 1.00 56.45 91 VAL B C 1
ATOM 5356 O O . VAL B 2 93 ? 109.831 -14.857 14.453 1.00 61.03 91 VAL B O 1
ATOM 5369 N N . LEU B 2 94 ? 108.626 -14.962 16.344 1.00 55.28 92 LEU B N 1
ATOM 5370 C CA . LEU B 2 94 ? 109.732 -15.449 17.155 1.00 55.20 92 LEU B CA 1
ATOM 5371 C C . LEU B 2 94 ? 109.950 -16.950 17.026 1.00 58.04 92 LEU B C 1
ATOM 5372 O O . LEU B 2 94 ? 110.608 -17.541 17.891 1.00 54.09 92 LEU B O 1
ATOM 5388 N N . ARG B 2 95 ? 109.417 -17.580 15.977 1.00 75.70 93 ARG B N 1
ATOM 5389 C CA . ARG B 2 95 ? 109.717 -18.987 15.729 1.00 78.49 93 ARG B CA 1
ATOM 5390 C C . ARG B 2 95 ? 111.134 -19.153 15.197 1.00 74.97 93 ARG B C 1
ATOM 5391 O O . ARG B 2 95 ? 111.935 -19.912 15.754 1.00 78.05 93 ARG B O 1
ATOM 5412 N N . SER B 2 96 ? 111.461 -18.444 14.118 1.00 74.62 94 SER B N 1
ATOM 5413 C CA . SER B 2 96 ? 112.760 -18.541 13.468 1.00 78.10 94 SER B CA 1
ATOM 5414 C C . SER B 2 96 ? 113.823 -17.668 14.125 1.00 73.09 94 SER B C 1
ATOM 5415 O O . SER B 2 96 ? 114.867 -17.418 13.510 1.00 72.10 94 SER B O 1
ATOM 5423 N N . ILE B 2 97 ? 113.595 -17.206 15.358 1.00 61.33 95 ILE B N 1
ATOM 5424 C CA . ILE B 2 97 ? 114.510 -16.252 15.980 1.00 54.20 95 ILE B CA 1
ATOM 5425 C C . ILE B 2 97 ? 115.710 -16.914 16.634 1.00 59.18 95 ILE B C 1
ATOM 5426 O O . ILE B 2 97 ? 116.643 -16.211 17.043 1.00 64.10 95 ILE B O 1
ATOM 5442 N N . LYS B 2 98 ? 115.721 -18.241 16.746 1.00 49.63 96 LYS B N 1
ATOM 5443 C CA . LYS B 2 98 ? 116.851 -18.924 17.360 1.00 47.80 96 LYS B CA 1
ATOM 5444 C C . LYS B 2 98 ? 118.132 -18.609 16.600 1.00 52.72 96 LYS B C 1
ATOM 5445 O O . LYS B 2 98 ? 118.201 -18.770 15.378 1.00 55.55 96 LYS B O 1
ATOM 5464 N N . GLY B 2 99 ? 119.149 -18.156 17.330 1.00 52.50 97 GLY B N 1
ATOM 5465 C CA . GLY B 2 99 ? 120.420 -17.810 16.735 1.00 47.45 97 GLY B CA 1
ATOM 5466 C C . GLY B 2 99 ? 120.486 -16.431 16.121 1.00 45.94 97 GLY B C 1
ATOM 5467 O O . GLY B 2 99 ? 121.565 -16.025 15.670 1.00 46.86 97 GLY B O 1
ATOM 5471 N N . LYS B 2 100 ? 119.377 -15.700 16.084 1.00 52.25 98 LYS B N 1
ATOM 5472 C CA . LYS B 2 100 ? 119.337 -14.357 15.528 1.00 55.57 98 LYS B CA 1
ATOM 5473 C C . LYS B 2 100 ? 119.234 -13.331 16.650 1.00 51.70 98 LYS B C 1
ATOM 5474 O O . LYS B 2 100 ? 118.677 -13.606 17.717 1.00 50.82 98 LYS B O 1
ATOM 5493 N N . SER B 2 101 ? 119.778 -12.144 16.397 1.00 40.59 99 SER B N 1
ATOM 5494 C CA . SER B 2 101 ? 119.767 -11.067 17.375 1.00 39.38 99 SER B CA 1
ATOM 5495 C C . SER B 2 101 ? 118.500 -10.239 17.225 1.00 37.53 99 SER B C 1
ATOM 5496 O O . SER B 2 101 ? 118.014 -10.020 16.112 1.00 40.56 99 SER B O 1
ATOM 5504 N N . VAL B 2 102 ? 117.971 -9.777 18.354 1.00 38.03 100 VAL B N 1
ATOM 5505 C CA . VAL B 2 102 ? 116.721 -9.031 18.394 1.00 34.83 100 VAL B CA 1
ATOM 5506 C C . VAL B 2 102 ? 116.969 -7.697 19.081 1.00 33.97 100 VAL B C 1
ATOM 5507 O O . VAL B 2 102 ? 117.627 -7.641 20.126 1.00 37.42 100 VAL B O 1
ATOM 5520 N N . LEU B 2 103 ? 116.442 -6.629 18.490 1.00 32.85 101 LEU B N 1
ATOM 5521 C CA . LEU B 2 103 ? 116.387 -5.313 19.115 1.00 31.96 101 LEU B CA 1
ATOM 5522 C C . LEU B 2 103 ? 114.917 -4.969 19.296 1.00 30.52 101 LEU B C 1
ATOM 5523 O O . LEU B 2 103 ? 114.189 -4.808 18.311 1.00 40.05 101 LEU B O 1
ATOM 5539 N N . HIS B 2 104 ? 114.481 -4.865 20.543 1.00 30.10 102 HIS B N 1
ATOM 5540 C CA . HIS B 2 104 ? 113.090 -4.562 20.861 1.00 28.88 102 HIS B CA 1
ATOM 5541 C C . HIS B 2 104 ? 113.014 -3.118 21.345 1.00 28.12 102 HIS B C 1
ATOM 5542 O O . HIS B 2 104 ? 113.370 -2.819 22.488 1.00 28.38 102 HIS B O 1
ATOM 5556 N N . LEU B 2 105 ? 112.550 -2.229 20.471 1.00 27.33 103 LEU B N 1
ATOM 5557 C CA . LEU B 2 105 ? 112.324 -0.834 20.822 1.00 26.66 103 LEU B CA 1
ATOM 5558 C C . LEU B 2 105 ? 110.909 -0.675 21.365 1.00 30.52 103 LEU B C 1
ATOM 5559 O O . LEU B 2 105 ? 109.954 -1.198 20.783 1.00 35.14 103 LEU B O 1
ATOM 5575 N N . GLY B 2 106 ? 110.775 0.054 22.470 1.00 31.35 104 GLY B N 1
ATOM 5576 C CA . GLY B 2 106 ? 109.497 0.152 23.146 1.00 24.67 104 GLY B CA 1
ATOM 5577 C C . GLY B 2 106 ? 109.081 -1.185 23.722 1.00 24.99 104 GLY B C 1
ATOM 5578 O O . GLY B 2 106 ? 107.932 -1.612 23.573 1.00 28.01 104 GLY B O 1
ATOM 5582 N N . CYS B 2 107 ? 110.020 -1.858 24.387 1.00 35.15 105 CYS B N 1
ATOM 5583 C CA . CYS B 2 107 ? 109.765 -3.194 24.908 1.00 29.52 105 CYS B CA 1
ATOM 5584 C C . CYS B 2 107 ? 108.740 -3.196 26.031 1.00 28.95 105 CYS B C 1
ATOM 5585 O O . CYS B 2 107 ? 108.156 -4.247 26.315 1.00 36.00 105 CYS B O 1
ATOM 5593 N N . GLY B 2 108 ? 108.514 -2.058 26.678 1.00 29.19 106 GLY B N 1
ATOM 5594 C CA . GLY B 2 108 ? 107.577 -2.030 27.787 1.00 25.89 106 GLY B CA 1
ATOM 5595 C C . GLY B 2 108 ? 108.072 -2.913 28.912 1.00 37.18 106 GLY B C 1
ATOM 5596 O O . GLY B 2 108 ? 109.237 -2.846 29.321 1.00 40.26 106 GLY B O 1
ATOM 5617 N N . GLY B 2 110 ? 108.715 -5.815 28.682 1.00 36.42 108 GLY B N 1
ATOM 5618 C CA . GLY B 2 110 ? 109.640 -6.772 28.115 1.00 47.85 108 GLY B CA 1
ATOM 5619 C C . GLY B 2 110 ? 109.105 -8.177 27.986 1.00 48.53 108 GLY B C 1
ATOM 5620 O O . GLY B 2 110 ? 109.896 -9.124 27.928 1.00 50.94 108 GLY B O 1
ATOM 5624 N N . LEU B 2 111 ? 107.783 -8.348 27.935 1.00 38.36 109 LEU B N 1
ATOM 5625 C CA . LEU B 2 111 ? 107.219 -9.686 27.794 1.00 32.55 109 LEU B CA 1
ATOM 5626 C C . LEU B 2 111 ? 107.651 -10.323 26.479 1.00 31.33 109 LEU B C 1
ATOM 5627 O O . LEU B 2 111 ? 108.152 -11.452 26.458 1.00 41.05 109 LEU B O 1
ATOM 5643 N N . VAL B 2 112 ? 107.465 -9.611 25.366 1.00 30.21 110 VAL B N 1
ATOM 5644 C CA . VAL B 2 112 ? 107.906 -10.136 24.078 1.00 30.56 110 VAL B CA 1
ATOM 5645 C C . VAL B 2 112 ? 109.426 -10.229 24.037 1.00 41.60 110 VAL B C 1
ATOM 5646 O O . VAL B 2 112 ? 109.989 -11.163 23.455 1.00 47.18 110 VAL B O 1
ATOM 5659 N N . SER B 2 113 ? 110.114 -9.265 24.652 1.00 39.89 111 SER B N 1
ATOM 5660 C CA . SER B 2 113 ? 111.569 -9.321 24.719 1.00 36.15 111 SER B CA 1
ATOM 5661 C C . SER B 2 113 ? 112.034 -10.620 25.363 1.00 38.09 111 SER B C 1
ATOM 5662 O O . SER B 2 113 ? 112.953 -11.280 24.867 1.00 40.68 111 SER B O 1
ATOM 5687 N N . ILE B 2 115 ? 110.230 -13.407 25.777 1.00 41.05 113 ILE B N 1
ATOM 5688 C CA . ILE B 2 115 ? 109.809 -14.535 24.952 1.00 44.70 113 ILE B CA 1
ATOM 5689 C C . ILE B 2 115 ? 110.817 -14.769 23.835 1.00 44.47 113 ILE B C 1
ATOM 5690 O O . ILE B 2 115 ? 111.132 -15.915 23.491 1.00 46.23 113 ILE B O 1
ATOM 5706 N N . ALA B 2 116 ? 111.346 -13.688 23.258 1.00 35.79 114 ALA B N 1
ATOM 5707 C CA . ALA B 2 116 ? 112.391 -13.825 22.250 1.00 36.39 114 ALA B CA 1
ATOM 5708 C C . ALA B 2 116 ? 113.657 -14.420 22.852 1.00 40.96 114 ALA B C 1
ATOM 5709 O O . ALA B 2 116 ? 114.279 -15.310 22.258 1.00 39.27 114 ALA B O 1
ATOM 5716 N N . ALA B 2 117 ? 114.056 -13.939 24.032 1.00 49.57 115 ALA B N 1
ATOM 5717 C CA . ALA B 2 117 ? 115.209 -14.510 24.718 1.00 48.04 115 ALA B CA 1
ATOM 5718 C C . ALA B 2 117 ? 114.970 -15.974 25.062 1.00 51.31 115 ALA B C 1
ATOM 5719 O O . ALA B 2 117 ? 115.874 -16.808 24.933 1.00 55.85 115 ALA B O 1
ATOM 5726 N N . ARG B 2 118 ? 113.755 -16.304 25.505 1.00 52.55 116 ARG B N 1
ATOM 5727 C CA . ARG B 2 118 ? 113.403 -17.689 25.782 1.00 46.34 116 ARG B CA 1
ATOM 5728 C C . ARG B 2 118 ? 113.391 -18.537 24.518 1.00 48.23 116 ARG B C 1
ATOM 5729 O O . ARG B 2 118 ? 113.529 -19.762 24.607 1.00 49.36 116 ARG B O 1
ATOM 5750 N N . SER B 2 119 ? 113.234 -17.916 23.349 1.00 50.61 117 SER B N 1
ATOM 5751 C CA . SER B 2 119 ? 113.285 -18.621 22.076 1.00 54.86 117 SER B CA 1
ATOM 5752 C C . SER B 2 119 ? 114.710 -18.828 21.577 1.00 52.57 117 SER B C 1
ATOM 5753 O O . SER B 2 119 ? 114.912 -19.032 20.373 1.00 49.37 117 SER B O 1
ATOM 5761 N N . LEU B 2 120 ? 115.694 -18.770 22.474 1.00 53.51 118 LEU B N 1
ATOM 5762 C CA . LEU B 2 120 ? 117.091 -19.034 22.138 1.00 51.92 118 LEU B CA 1
ATOM 5763 C C . LEU B 2 120 ? 117.616 -18.062 21.085 1.00 47.82 118 LEU B C 1
ATOM 5764 O O . LEU B 2 120 ? 118.440 -18.425 20.243 1.00 53.04 118 LEU B O 1
ATOM 5780 N N . ALA B 2 121 ? 117.146 -16.818 21.123 1.00 43.28 119 ALA B N 1
ATOM 5781 C CA . ALA B 2 121 ? 117.738 -15.778 20.294 1.00 45.62 119 ALA B CA 1
ATOM 5782 C C . ALA B 2 121 ? 119.168 -15.512 20.746 1.00 43.03 119 ALA B C 1
ATOM 5783 O O . ALA B 2 121 ? 119.461 -15.487 21.945 1.00 45.05 119 ALA B O 1
ATOM 5790 N N . SER B 2 122 ? 120.066 -15.322 19.779 1.00 45.65 120 SER B N 1
ATOM 5791 C CA . SER B 2 122 ? 121.469 -15.092 20.110 1.00 48.76 120 SER B CA 1
ATOM 5792 C C . SER B 2 122 ? 121.602 -13.977 21.139 1.00 47.90 120 SER B C 1
ATOM 5793 O O . SER B 2 122 ? 122.218 -14.158 22.196 1.00 51.03 120 SER B O 1
ATOM 5801 N N . ALA B 2 123 ? 121.008 -12.822 20.855 1.00 42.42 121 ALA B N 1
ATOM 5802 C CA . ALA B 2 123 ? 121.051 -11.691 21.767 1.00 40.84 121 ALA B CA 1
ATOM 5803 C C . ALA B 2 123 ? 119.754 -10.910 21.635 1.00 38.93 121 ALA B C 1
ATOM 5804 O O . ALA B 2 123 ? 119.180 -10.812 20.548 1.00 42.66 121 ALA B O 1
ATOM 5811 N N . VAL B 2 124 ? 119.297 -10.359 22.755 1.00 38.13 122 VAL B N 1
ATOM 5812 C CA . VAL B 2 124 ? 118.096 -9.537 22.789 1.00 36.40 122 VAL B CA 1
ATOM 5813 C C . VAL B 2 124 ? 118.437 -8.250 23.522 1.00 35.85 122 VAL B C 1
ATOM 5814 O O . VAL B 2 124 ? 118.762 -8.278 24.714 1.00 36.41 122 VAL B O 1
ATOM 5827 N N . VAL B 2 125 ? 118.376 -7.131 22.812 1.00 36.25 123 VAL B N 1
ATOM 5828 C CA . VAL B 2 125 ? 118.566 -5.811 23.398 1.00 34.43 123 VAL B CA 1
ATOM 5829 C C . VAL B 2 125 ? 117.196 -5.152 23.445 1.00 32.83 123 VAL B C 1
ATOM 5830 O O . VAL B 2 125 ? 116.638 -4.782 22.405 1.00 31.98 123 VAL B O 1
ATOM 5843 N N . ALA B 2 126 ? 116.643 -5.024 24.647 1.00 32.68 124 ALA B N 1
ATOM 5844 C CA . ALA B 2 126 ? 115.331 -4.427 24.848 1.00 32.02 124 ALA B CA 1
ATOM 5845 C C . ALA B 2 126 ? 115.499 -3.015 25.389 1.00 30.81 124 ALA B C 1
ATOM 5846 O O . ALA B 2 126 ? 116.260 -2.795 26.336 1.00 35.75 124 ALA B O 1
ATOM 5853 N N . VAL B 2 127 ? 114.791 -2.064 24.787 1.00 29.68 125 VAL B N 1
ATOM 5854 C CA . VAL B 2 127 ? 114.910 -0.656 25.138 1.00 32.90 125 VAL B CA 1
ATOM 5855 C C . VAL B 2 127 ? 113.523 -0.090 25.400 1.00 33.23 125 VAL B C 1
ATOM 5856 O O . VAL B 2 127 ? 112.564 -0.413 24.691 1.00 30.21 125 VAL B O 1
ATOM 5869 N N . ASP B 2 128 ? 113.421 0.751 26.425 1.00 34.24 126 ASP B N 1
ATOM 5870 C CA . ASP B 2 128 ? 112.222 1.538 26.674 1.00 29.92 126 ASP B CA 1
ATOM 5871 C C . ASP B 2 128 ? 112.606 2.668 27.617 1.00 33.74 126 ASP B C 1
ATOM 5872 O O . ASP B 2 128 ? 113.677 2.656 28.224 1.00 31.27 126 ASP B O 1
ATOM 5881 N N . ARG B 2 129 ? 111.717 3.653 27.731 1.00 45.68 127 ARG B N 1
ATOM 5882 C CA . ARG B 2 129 ? 112.002 4.826 28.544 1.00 53.51 127 ARG B CA 1
ATOM 5883 C C . ARG B 2 129 ? 111.419 4.741 29.946 1.00 48.12 127 ARG B C 1
ATOM 5884 O O . ARG B 2 129 ? 111.925 5.417 30.849 1.00 53.58 127 ARG B O 1
ATOM 5905 N N . SER B 2 130 ? 110.389 3.927 30.157 1.00 38.84 128 SER B N 1
ATOM 5906 C CA . SER B 2 130 ? 109.781 3.825 31.473 1.00 42.61 128 SER B CA 1
ATOM 5907 C C . SER B 2 130 ? 110.631 2.948 32.388 1.00 39.45 128 SER B C 1
ATOM 5908 O O . SER B 2 130 ? 111.402 2.095 31.942 1.00 35.17 128 SER B O 1
ATOM 5916 N N . ALA B 2 131 ? 110.476 3.173 33.693 1.00 45.01 129 ALA B N 1
ATOM 5917 C CA . ALA B 2 131 ? 111.248 2.446 34.690 1.00 40.12 129 ALA B CA 1
ATOM 5918 C C . ALA B 2 131 ? 110.916 0.961 34.740 1.00 36.61 129 ALA B C 1
ATOM 5919 O O . ALA B 2 131 ? 111.648 0.206 35.387 1.00 43.28 129 ALA B O 1
ATOM 5926 N N . ILE B 2 132 ? 109.843 0.524 34.077 1.00 30.30 130 ILE B N 1
ATOM 5927 C CA . ILE B 2 132 ? 109.442 -0.878 34.147 1.00 30.51 130 ILE B CA 1
ATOM 5928 C C . ILE B 2 132 ? 110.557 -1.791 33.656 1.00 32.76 130 ILE B C 1
ATOM 5929 O O . ILE B 2 132 ? 110.681 -2.932 34.119 1.00 43.11 130 ILE B O 1
ATOM 5945 N N . VAL B 2 133 ? 111.385 -1.316 32.721 1.00 30.97 131 VAL B N 1
ATOM 5946 C CA . VAL B 2 133 ? 112.461 -2.153 32.191 1.00 36.28 131 VAL B CA 1
ATOM 5947 C C . VAL B 2 133 ? 113.389 -2.604 33.311 1.00 37.31 131 VAL B C 1
ATOM 5948 O O . VAL B 2 133 ? 113.901 -3.730 33.293 1.00 41.71 131 VAL B O 1
ATOM 5961 N N . ASP B 2 134 ? 113.633 -1.736 34.295 1.00 40.30 132 ASP B N 1
ATOM 5962 C CA . ASP B 2 134 ? 114.440 -2.143 35.442 1.00 43.97 132 ASP B CA 1
ATOM 5963 C C . ASP B 2 134 ? 113.825 -3.359 36.122 1.00 37.91 132 ASP B C 1
ATOM 5964 O O . ASP B 2 134 ? 114.517 -4.341 36.414 1.00 42.00 132 ASP B O 1
ATOM 5973 N N . ALA B 2 135 ? 112.516 -3.310 36.380 1.00 35.35 133 ALA B N 1
ATOM 5974 C CA . ALA B 2 135 ? 111.821 -4.478 36.909 1.00 35.94 133 ALA B CA 1
ATOM 5975 C C . ALA B 2 135 ? 111.873 -5.635 35.922 1.00 35.71 133 ALA B C 1
ATOM 5976 O O . ALA B 2 135 ? 112.004 -6.797 36.322 1.00 36.88 133 ALA B O 1
ATOM 5983 N N . ALA B 2 136 ? 111.765 -5.337 34.626 1.00 34.35 134 ALA B N 1
ATOM 5984 C CA . ALA B 2 136 ? 111.880 -6.379 33.612 1.00 34.26 134 ALA B CA 1
ATOM 5985 C C . ALA B 2 136 ? 113.238 -7.064 33.687 1.00 35.65 134 ALA B C 1
ATOM 5986 O O . ALA B 2 136 ? 113.331 -8.296 33.636 1.00 41.00 134 ALA B O 1
ATOM 5993 N N . GLN B 2 137 ? 114.309 -6.278 33.808 1.00 40.48 135 GLN B N 1
ATOM 5994 C CA . GLN B 2 137 ? 115.641 -6.857 33.956 1.00 45.04 135 GLN B CA 1
ATOM 5995 C C . GLN B 2 137 ? 115.692 -7.804 35.149 1.00 41.94 135 GLN B C 1
ATOM 5996 O O . GLN B 2 137 ? 116.174 -8.936 35.038 1.00 46.64 135 GLN B O 1
ATOM 6010 N N . VAL B 2 138 ? 115.197 -7.351 36.303 1.00 39.39 136 VAL B N 1
ATOM 6011 C CA . VAL B 2 138 ? 115.157 -8.205 37.489 1.00 41.10 136 VAL B CA 1
ATOM 6012 C C . VAL B 2 138 ? 114.452 -9.517 37.168 1.00 41.22 136 VAL B C 1
ATOM 6013 O O . VAL B 2 138 ? 114.962 -10.606 37.454 1.00 42.74 136 VAL B O 1
ATOM 6026 N N . VAL B 2 139 ? 113.264 -9.428 36.566 1.00 39.82 137 VAL B N 1
ATOM 6027 C CA . VAL B 2 139 ? 112.503 -10.630 36.237 1.00 40.08 137 VAL B CA 1
ATOM 6028 C C . VAL B 2 139 ? 113.315 -11.532 35.318 1.00 40.60 137 VAL B C 1
ATOM 6029 O O . VAL B 2 139 ? 113.413 -12.745 35.537 1.00 47.68 137 VAL B O 1
ATOM 6042 N N . ALA B 2 140 ? 113.908 -10.952 34.273 1.00 48.38 138 ALA B N 1
ATOM 6043 C CA . ALA B 2 140 ? 114.739 -11.732 33.362 1.00 49.23 138 ALA B CA 1
ATOM 6044 C C . ALA B 2 140 ? 115.839 -12.462 34.121 1.00 49.03 138 ALA B C 1
ATOM 6045 O O . ALA B 2 140 ? 116.065 -13.659 33.913 1.00 58.31 138 ALA B O 1
ATOM 6052 N N . ASN B 2 141 ? 116.533 -11.752 35.013 1.00 53.06 139 ASN B N 1
ATOM 6053 C CA . ASN B 2 141 ? 117.599 -12.375 35.788 1.00 54.52 139 ASN B CA 1
ATOM 6054 C C . ASN B 2 141 ? 117.063 -13.514 36.646 1.00 54.43 139 ASN B C 1
ATOM 6055 O O . ASN B 2 141 ? 117.735 -14.537 36.824 1.00 58.72 139 ASN B O 1
ATOM 6066 N N . LYS B 2 142 ? 115.852 -13.362 37.176 1.00 55.59 140 LYS B N 1
ATOM 6067 C CA . LYS B 2 142 ? 115.271 -14.367 38.056 1.00 60.03 140 LYS B CA 1
ATOM 6068 C C . LYS B 2 142 ? 114.613 -15.515 37.303 1.00 61.90 140 LYS B C 1
ATOM 6069 O O . LYS B 2 142 ? 114.030 -16.395 37.944 1.00 64.41 140 LYS B O 1
ATOM 6088 N N . ASN B 2 143 ? 114.690 -15.532 35.972 1.00 46.22 141 ASN B N 1
ATOM 6089 C CA . ASN B 2 143 ? 114.125 -16.615 35.176 1.00 51.53 141 ASN B CA 1
ATOM 6090 C C . ASN B 2 143 ? 115.177 -17.348 34.354 1.00 55.34 141 ASN B C 1
ATOM 6091 O O . ASN B 2 143 ? 114.819 -18.142 33.477 1.00 61.40 141 ASN B O 1
ATOM 6102 N N . GLY B 2 144 ? 116.460 -17.109 34.613 1.00 48.16 142 GLY B N 1
ATOM 6103 C CA . GLY B 2 144 ? 117.516 -17.790 33.897 1.00 53.77 142 GLY B CA 1
ATOM 6104 C C . GLY B 2 144 ? 117.804 -17.261 32.510 1.00 52.63 142 GLY B C 1
ATOM 6105 O O . GLY B 2 144 ? 118.633 -17.849 31.804 1.00 57.67 142 GLY B O 1
ATOM 6109 N N . LEU B 2 145 ? 117.151 -16.180 32.091 1.00 62.82 143 LEU B N 1
ATOM 6110 C CA . LEU B 2 145 ? 117.399 -15.587 30.780 1.00 58.79 143 LEU B CA 1
ATOM 6111 C C . LEU B 2 145 ? 118.702 -14.799 30.839 1.00 59.24 143 LEU B C 1
ATOM 6112 O O . LEU B 2 145 ? 118.779 -13.762 31.506 1.00 59.27 143 LEU B O 1
ATOM 6128 N N . ASN B 2 146 ? 119.725 -15.284 30.138 1.00 70.53 144 ASN B N 1
ATOM 6129 C CA . ASN B 2 146 ? 121.049 -14.682 30.174 1.00 77.27 144 ASN B CA 1
ATOM 6130 C C . ASN B 2 146 ? 121.445 -14.032 28.855 1.00 72.39 144 ASN B C 1
ATOM 6131 O O . ASN B 2 146 ? 122.526 -13.439 28.771 1.00 72.11 144 ASN B O 1
ATOM 6142 N N . ASN B 2 147 ? 120.599 -14.121 27.828 1.00 51.96 145 ASN B N 1
ATOM 6143 C CA . ASN B 2 147 ? 120.884 -13.560 26.515 1.00 47.27 145 ASN B CA 1
ATOM 6144 C C . ASN B 2 147 ? 120.094 -12.285 26.247 1.00 51.00 145 ASN B C 1
ATOM 6145 O O . ASN B 2 147 ? 119.861 -11.941 25.084 1.00 52.05 145 ASN B O 1
ATOM 6156 N N . ILE B 2 148 ? 119.676 -11.581 27.295 1.00 50.86 146 ILE B N 1
ATOM 6157 C CA . ILE B 2 148 ? 118.847 -10.390 27.158 1.00 41.14 146 ILE B CA 1
ATOM 6158 C C . ILE B 2 148 ? 119.375 -9.315 28.096 1.00 38.82 146 ILE B C 1
ATOM 6159 O O . ILE B 2 148 ? 119.788 -9.605 29.223 1.00 46.39 146 ILE B O 1
ATOM 6175 N N . SER B 2 149 ? 119.362 -8.070 27.627 1.00 45.48 147 SER B N 1
ATOM 6176 C CA . SER B 2 149 ? 119.772 -6.931 28.437 1.00 44.41 147 SER B CA 1
ATOM 6177 C C . SER B 2 149 ? 118.825 -5.772 28.171 1.00 44.73 147 SER B C 1
ATOM 6178 O O . SER B 2 149 ? 118.554 -5.440 27.012 1.00 42.67 147 SER B O 1
ATOM 6186 N N . PHE B 2 150 ? 118.327 -5.162 29.241 1.00 42.01 148 PHE B N 1
ATOM 6187 C CA . PHE B 2 150 ? 117.391 -4.054 29.147 1.00 34.41 148 PHE B CA 1
ATOM 6188 C C . PHE B 2 150 ? 118.122 -2.729 29.314 1.00 34.66 148 PHE B C 1
ATOM 6189 O O . PHE B 2 150 ? 119.102 -2.626 30.056 1.00 36.41 148 PHE B O 1
ATOM 6206 N N . PHE B 2 151 ? 117.632 -1.712 28.610 1.00 33.53 149 PHE B N 1
ATOM 6207 C CA . PHE B 2 151 ? 118.203 -0.373 28.653 1.00 33.79 149 PHE B CA 1
ATOM 6208 C C . PHE B 2 151 ? 117.075 0.630 28.816 1.00 32.60 149 PHE B C 1
ATOM 6209 O O . PHE B 2 151 ? 116.102 0.598 28.057 1.00 42.44 149 PHE B O 1
ATOM 6226 N N . ARG B 2 152 ? 117.203 1.512 29.802 1.00 33.15 150 ARG B N 1
ATOM 6227 C CA . ARG B 2 152 ? 116.212 2.550 30.043 1.00 35.18 150 ARG B CA 1
ATOM 6228 C C . ARG B 2 152 ? 116.663 3.846 29.384 1.00 34.20 150 ARG B C 1
ATOM 6229 O O . ARG B 2 152 ? 117.814 4.264 29.549 1.00 33.65 150 ARG B O 1
ATOM 6250 N N . GLY B 2 153 ? 115.759 4.471 28.643 1.00 41.47 151 GLY B N 1
ATOM 6251 C CA . GLY B 2 153 ? 116.009 5.749 28.011 1.00 46.54 151 GLY B CA 1
ATOM 6252 C C . GLY B 2 153 ? 115.788 5.694 26.512 1.00 45.23 151 GLY B C 1
ATOM 6253 O O . GLY B 2 153 ? 115.486 4.651 25.933 1.00 37.75 151 GLY B O 1
ATOM 6257 N N . ALA B 2 154 ? 115.940 6.859 25.890 1.00 48.17 152 ALA B N 1
ATOM 6258 C CA . ALA B 2 154 ? 115.833 6.950 24.443 1.00 44.43 152 ALA B CA 1
ATOM 6259 C C . ALA B 2 154 ? 116.962 6.164 23.789 1.00 49.95 152 ALA B C 1
ATOM 6260 O O . ALA B 2 154 ? 118.059 6.033 24.339 1.00 52.01 152 ALA B O 1
ATOM 6267 N N . LEU B 2 155 ? 116.679 5.629 22.601 1.00 47.55 153 LEU B N 1
ATOM 6268 C CA . LEU B 2 155 ? 117.669 4.824 21.894 1.00 43.05 153 LEU B CA 1
ATOM 6269 C C . LEU B 2 155 ? 118.983 5.580 21.746 1.00 44.58 153 LEU B C 1
ATOM 6270 O O . LEU B 2 155 ? 120.058 5.045 22.035 1.00 49.11 153 LEU B O 1
ATOM 6286 N N . VAL B 2 156 ? 118.910 6.841 21.315 1.00 61.15 154 VAL B N 1
ATOM 6287 C CA . VAL B 2 156 ? 120.119 7.612 21.040 1.00 64.33 154 VAL B CA 1
ATOM 6288 C C . VAL B 2 156 ? 121.014 7.687 22.269 1.00 63.49 154 VAL B C 1
ATOM 6289 O O . VAL B 2 156 ? 122.244 7.740 22.146 1.00 68.12 154 VAL B O 1
ATOM 6302 N N . ASP B 2 157 ? 120.428 7.687 23.465 1.00 55.39 155 ASP B N 1
ATOM 6303 C CA . ASP B 2 157 ? 121.192 7.806 24.700 1.00 57.16 155 ASP B CA 1
ATOM 6304 C C . ASP B 2 157 ? 121.712 6.469 25.218 1.00 56.01 155 ASP B C 1
ATOM 6305 O O . ASP B 2 157 ? 122.440 6.453 26.216 1.00 57.10 155 ASP B O 1
ATOM 6314 N N . VAL B 2 158 ? 121.370 5.357 24.571 1.00 48.66 156 VAL B N 1
ATOM 6315 C CA . VAL B 2 158 ? 121.780 4.036 25.034 1.00 46.97 156 VAL B CA 1
ATOM 6316 C C . VAL B 2 158 ? 122.545 3.244 23.984 1.00 49.70 156 VAL B C 1
ATOM 6317 O O . VAL B 2 158 ? 123.169 2.231 24.335 1.00 48.28 156 VAL B O 1
ATOM 6330 N N . VAL B 2 159 ? 122.521 3.653 22.711 1.00 49.35 157 VAL B N 1
ATOM 6331 C CA . VAL B 2 159 ? 123.241 2.903 21.685 1.00 43.66 157 VAL B CA 1
ATOM 6332 C C . VAL B 2 159 ? 124.717 2.799 22.043 1.00 44.37 157 VAL B C 1
ATOM 6333 O O . VAL B 2 159 ? 125.359 1.769 21.806 1.00 49.71 157 VAL B O 1
ATOM 6346 N N . GLN B 2 160 ? 125.281 3.865 22.616 1.00 62.17 158 GLN B N 1
ATOM 6347 C CA . GLN B 2 160 ? 126.693 3.849 22.978 1.00 67.85 158 GLN B CA 1
ATOM 6348 C C . GLN B 2 160 ? 127.005 2.734 23.969 1.00 63.49 158 GLN B C 1
ATOM 6349 O O . GLN B 2 160 ? 128.128 2.219 23.989 1.00 69.90 158 GLN B O 1
ATOM 6363 N N . ASN B 2 161 ? 126.032 2.346 24.789 1.00 57.40 159 ASN B N 1
ATOM 6364 C CA . ASN B 2 161 ? 126.207 1.275 25.761 1.00 52.22 159 ASN B CA 1
ATOM 6365 C C . ASN B 2 161 ? 125.772 -0.084 25.231 1.00 46.15 159 ASN B C 1
ATOM 6366 O O . ASN B 2 161 ? 125.840 -1.071 25.970 1.00 41.70 159 ASN B O 1
ATOM 6377 N N . PHE B 2 162 ? 125.329 -0.162 23.981 1.00 55.80 160 PHE B N 1
ATOM 6378 C CA . PHE B 2 162 ? 124.804 -1.414 23.459 1.00 57.35 160 PHE B CA 1
ATOM 6379 C C . PHE B 2 162 ? 125.913 -2.460 23.376 1.00 57.11 160 PHE B C 1
ATOM 6380 O O . PHE B 2 162 ? 127.022 -2.158 22.926 1.00 62.27 160 PHE B O 1
ATOM 6397 N N . PRO B 2 163 ? 125.643 -3.701 23.792 1.00 49.35 161 PRO B N 1
ATOM 6398 C CA . PRO B 2 163 ? 126.651 -4.754 23.603 1.00 53.69 161 PRO B CA 1
ATOM 6399 C C . PRO B 2 163 ? 126.881 -5.077 22.139 1.00 55.01 161 PRO B C 1
ATOM 6400 O O . PRO B 2 163 ? 128.034 -5.198 21.705 1.00 50.91 161 PRO B O 1
ATOM 6411 N N . VAL B 2 164 ? 125.808 -5.208 21.363 1.00 68.40 162 VAL B N 1
ATOM 6412 C CA . VAL B 2 164 ? 125.886 -5.428 19.926 1.00 72.91 162 VAL B CA 1
ATOM 6413 C C . VAL B 2 164 ? 125.138 -4.299 19.233 1.00 71.60 162 VAL B C 1
ATOM 6414 O O . VAL B 2 164 ? 124.206 -3.713 19.795 1.00 75.91 162 VAL B O 1
ATOM 6427 N N . ARG B 2 165 ? 125.551 -3.990 18.000 1.00 74.73 163 ARG B N 1
ATOM 6428 C CA . ARG B 2 165 ? 125.005 -2.841 17.285 1.00 76.80 163 ARG B CA 1
ATOM 6429 C C . ARG B 2 165 ? 124.566 -3.186 15.863 1.00 71.66 163 ARG B C 1
ATOM 6430 O O . ARG B 2 165 ? 124.417 -2.285 15.030 1.00 69.87 163 ARG B O 1
ATOM 6451 N N . GLN B 2 166 ? 124.345 -4.466 15.571 1.00 62.64 164 GLN B N 1
ATOM 6452 C CA . GLN B 2 166 ? 123.791 -4.899 14.290 1.00 60.23 164 GLN B CA 1
ATOM 6453 C C . GLN B 2 166 ? 122.840 -6.054 14.562 1.00 53.55 164 GLN B C 1
ATOM 6454 O O . GLN B 2 166 ? 123.261 -7.093 15.078 1.00 58.52 164 GLN B O 1
ATOM 6468 N N . PHE B 2 167 ? 121.566 -5.875 14.217 1.00 39.74 165 PHE B N 1
ATOM 6469 C CA . PHE B 2 167 ? 120.521 -6.816 14.592 1.00 38.88 165 PHE B CA 1
ATOM 6470 C C . PHE B 2 167 ? 119.851 -7.416 13.364 1.00 37.85 165 PHE B C 1
ATOM 6471 O O . PHE B 2 167 ? 119.711 -6.765 12.325 1.00 37.74 165 PHE B O 1
ATOM 6488 N N . ASP B 2 168 ? 119.432 -8.673 13.504 1.00 38.26 166 ASP B N 1
ATOM 6489 C CA . ASP B 2 168 ? 118.729 -9.381 12.442 1.00 38.61 166 ASP B CA 1
ATOM 6490 C C . ASP B 2 168 ? 117.233 -9.109 12.448 1.00 39.41 166 ASP B C 1
ATOM 6491 O O . ASP B 2 168 ? 116.612 -9.069 11.379 1.00 40.50 166 ASP B O 1
ATOM 6500 N N . VAL B 2 169 ? 116.641 -8.933 13.627 1.00 35.89 167 VAL B N 1
ATOM 6501 C CA . VAL B 2 169 ? 115.222 -8.635 13.771 1.00 34.45 167 VAL B CA 1
ATOM 6502 C C . VAL B 2 169 ? 115.086 -7.441 14.702 1.00 33.10 167 VAL B C 1
ATOM 6503 O O . VAL B 2 169 ? 115.679 -7.423 15.785 1.00 34.88 167 VAL B O 1
ATOM 6516 N N . ILE B 2 170 ? 114.313 -6.446 14.282 1.00 32.31 168 ILE B N 1
ATOM 6517 C CA . ILE B 2 170 ? 114.036 -5.268 15.094 1.00 33.36 168 ILE B CA 1
ATOM 6518 C C . ILE B 2 170 ? 112.529 -5.186 15.270 1.00 30.55 168 ILE B C 1
ATOM 6519 O O . ILE B 2 170 ? 111.796 -4.929 14.306 1.00 29.10 168 ILE B O 1
ATOM 6535 N N . ILE B 2 171 ? 112.066 -5.409 16.495 1.00 34.40 169 ILE B N 1
ATOM 6536 C CA . ILE B 2 171 ? 110.650 -5.352 16.830 1.00 29.74 169 ILE B CA 1
ATOM 6537 C C . ILE B 2 171 ? 110.356 -3.963 17.375 1.00 26.85 169 ILE B C 1
ATOM 6538 O O . ILE B 2 171 ? 110.918 -3.558 18.399 1.00 34.30 169 ILE B O 1
ATOM 6554 N N . CYS B 2 172 ? 109.481 -3.230 16.692 1.00 26.02 170 CYS B N 1
ATOM 6555 C CA . CYS B 2 172 ? 109.117 -1.890 17.133 1.00 27.54 170 CYS B CA 1
ATOM 6556 C C . CYS B 2 172 ? 107.757 -1.531 16.561 1.00 24.19 170 CYS B C 1
ATOM 6557 O O . CYS B 2 172 ? 107.554 -1.615 15.347 1.00 31.61 170 CYS B O 1
ATOM 6565 N N . GLU B 2 173 ? 106.834 -1.127 17.435 1.00 28.14 171 GLU B N 1
ATOM 6566 C CA . GLU B 2 173 ? 105.519 -0.650 17.007 1.00 22.58 171 GLU B CA 1
ATOM 6567 C C . GLU B 2 173 ? 105.609 0.860 16.812 1.00 26.23 171 GLU B C 1
ATOM 6568 O O . GLU B 2 173 ? 105.179 1.666 17.642 1.00 26.69 171 GLU B O 1
ATOM 6580 N N . TRP B 2 174 ? 106.186 1.235 15.671 1.00 22.46 172 TRP B N 1
ATOM 6581 C CA . TRP B 2 174 ? 106.480 2.619 15.326 1.00 22.34 172 TRP B CA 1
ATOM 6582 C C . TRP B 2 174 ? 105.282 3.374 14.763 1.00 26.99 172 TRP B C 1
ATOM 6583 O O . TRP B 2 174 ? 105.433 4.542 14.387 1.00 27.43 172 TRP B O 1
ATOM 6621 N N . GLY B 2 176 ? 101.790 5.382 14.750 1.00 31.41 174 GLY B N 1
ATOM 6622 C CA . GLY B 2 176 ? 100.962 6.202 15.597 1.00 29.24 174 GLY B CA 1
ATOM 6623 C C . GLY B 2 176 ? 99.516 6.148 15.163 1.00 22.60 174 GLY B C 1
ATOM 6624 O O . GLY B 2 176 ? 99.152 5.426 14.228 1.00 20.75 174 GLY B O 1
ATOM 6628 N N . PRO B 2 177 ? 98.658 6.921 15.831 1.00 28.14 175 PRO B N 1
ATOM 6629 C CA . PRO B 2 177 ? 97.236 6.925 15.455 1.00 24.96 175 PRO B CA 1
ATOM 6630 C C . PRO B 2 177 ? 97.003 7.379 14.032 1.00 19.11 175 PRO B C 1
ATOM 6631 O O . PRO B 2 177 ? 95.926 7.121 13.481 1.00 24.94 175 PRO B O 1
ATOM 6642 N N . PHE B 2 178 ? 97.972 8.057 13.422 1.00 18.92 176 PHE B N 1
ATOM 6643 C CA . PHE B 2 178 ? 97.876 8.479 12.032 1.00 19.39 176 PHE B CA 1
ATOM 6644 C C . PHE B 2 178 ? 99.129 8.072 11.267 1.00 19.78 176 PHE B C 1
ATOM 6645 O O . PHE B 2 178 ? 99.567 8.774 10.352 1.00 28.71 176 PHE B O 1
ATOM 6662 N N . LEU B 2 179 ? 99.726 6.946 11.669 1.00 34.87 177 LEU B N 1
ATOM 6663 C CA . LEU B 2 179 ? 100.723 6.211 10.896 1.00 32.44 177 LEU B CA 1
ATOM 6664 C C . LEU B 2 179 ? 102.128 6.793 10.997 1.00 31.53 177 LEU B C 1
ATOM 6665 O O . LEU B 2 179 ? 103.106 6.039 10.968 1.00 48.77 177 LEU B O 1
ATOM 6681 N N . ILE B 2 180 ? 102.256 8.113 11.121 1.00 21.11 178 ILE B N 1
ATOM 6682 C CA . ILE B 2 180 ? 103.554 8.771 11.019 1.00 28.87 178 ILE B CA 1
ATOM 6683 C C . ILE B 2 180 ? 103.914 9.566 12.261 1.00 26.38 178 ILE B C 1
ATOM 6684 O O . ILE B 2 180 ? 104.967 10.205 12.283 1.00 24.95 178 ILE B O 1
ATOM 6700 N N . ASN B 2 181 ? 103.086 9.534 13.302 1.00 25.47 179 ASN B N 1
ATOM 6701 C CA . ASN B 2 181 ? 103.203 10.462 14.419 1.00 26.83 179 ASN B CA 1
ATOM 6702 C C . ASN B 2 181 ? 103.453 9.747 15.741 1.00 31.58 179 ASN B C 1
ATOM 6703 O O . ASN B 2 181 ? 103.111 10.267 16.807 1.00 34.57 179 ASN B O 1
ATOM 6714 N N . ASP B 2 182 ? 104.038 8.560 15.692 1.00 34.43 180 ASP B N 1
ATOM 6715 C CA . ASP B 2 182 ? 104.463 7.912 16.929 1.00 35.17 180 ASP B CA 1
ATOM 6716 C C . ASP B 2 182 ? 105.918 8.266 17.210 1.00 25.94 180 ASP B C 1
ATOM 6717 O O . ASP B 2 182 ? 106.770 8.072 16.336 1.00 35.83 180 ASP B O 1
ATOM 6726 N N . PRO B 2 183 ? 106.249 8.790 18.394 1.00 27.37 181 PRO B N 1
ATOM 6727 C CA . PRO B 2 183 ? 107.650 9.165 18.646 1.00 22.88 181 PRO B CA 1
ATOM 6728 C C . PRO B 2 183 ? 108.610 8.006 18.502 1.00 29.54 181 PRO B C 1
ATOM 6729 O O . PRO B 2 183 ? 109.785 8.217 18.176 1.00 37.98 181 PRO B O 1
ATOM 6740 N N . LEU B 2 184 ? 108.145 6.781 18.740 1.00 25.40 182 LEU B N 1
ATOM 6741 C CA . LEU B 2 184 ? 109.000 5.614 18.582 1.00 23.22 182 LEU B CA 1
ATOM 6742 C C . LEU B 2 184 ? 109.487 5.456 17.148 1.00 23.69 182 LEU B C 1
ATOM 6743 O O . LEU B 2 184 ? 110.514 4.807 16.922 1.00 31.54 182 LEU B O 1
ATOM 6759 N N . LEU B 2 185 ? 108.781 6.034 16.174 1.00 26.09 183 LEU B N 1
ATOM 6760 C CA . LEU B 2 185 ? 109.227 5.947 14.787 1.00 32.75 183 LEU B CA 1
ATOM 6761 C C . LEU B 2 185 ? 110.618 6.543 14.620 1.00 33.82 183 LEU B C 1
ATOM 6762 O O . LEU B 2 185 ? 111.473 5.967 13.936 1.00 29.91 183 LEU B O 1
ATOM 6778 N N . GLU B 2 186 ? 110.859 7.707 15.226 1.00 41.26 184 GLU B N 1
ATOM 6779 C CA . GLU B 2 186 ? 112.173 8.334 15.143 1.00 35.11 184 GLU B CA 1
ATOM 6780 C C . GLU B 2 186 ? 113.274 7.360 15.547 1.00 37.21 184 GLU B C 1
ATOM 6781 O O . GLU B 2 186 ? 114.355 7.347 14.948 1.00 30.46 184 GLU B O 1
ATOM 6793 N N . GLU B 2 187 ? 113.010 6.524 16.555 1.00 38.90 185 GLU B N 1
ATOM 6794 C CA . GLU B 2 187 ? 113.979 5.517 16.969 1.00 31.73 185 GLU B CA 1
ATOM 6795 C C . GLU B 2 187 ? 114.011 4.339 16.004 1.00 30.83 185 GLU B C 1
ATOM 6796 O O . GLU B 2 187 ? 115.088 3.814 15.700 1.00 37.50 185 GLU B O 1
ATOM 6808 N N . ALA B 2 188 ? 112.844 3.902 15.524 1.00 26.67 186 ALA B N 1
ATOM 6809 C CA . ALA B 2 188 ? 112.800 2.817 14.547 1.00 26.97 186 ALA B CA 1
ATOM 6810 C C . ALA B 2 188 ? 113.636 3.152 13.319 1.00 28.06 186 ALA B C 1
ATOM 6811 O O . ALA B 2 188 ? 114.393 2.312 12.819 1.00 34.53 186 ALA B O 1
ATOM 6818 N N . LEU B 2 189 ? 113.504 4.377 12.809 1.00 28.07 187 LEU B N 1
ATOM 6819 C CA . LEU B 2 189 ? 114.268 4.774 11.632 1.00 30.61 187 LEU B CA 1
ATOM 6820 C C . LEU B 2 189 ? 115.763 4.760 11.914 1.00 47.94 187 LEU B C 1
ATOM 6821 O O . LEU B 2 189 ? 116.559 4.353 11.060 1.00 31.80 187 LEU B O 1
ATOM 6837 N N . TYR B 2 190 ? 116.169 5.209 13.103 1.00 30.57 188 TYR B N 1
ATOM 6838 C CA . TYR B 2 190 ? 117.574 5.113 13.479 1.00 36.70 188 TYR B CA 1
ATOM 6839 C C . TYR B 2 190 ? 118.036 3.664 13.459 1.00 32.34 188 TYR B C 1
ATOM 6840 O O . TYR B 2 190 ? 119.099 3.343 12.915 1.00 37.28 188 TYR B O 1
ATOM 6858 N N . ALA B 2 191 ? 117.246 2.772 14.061 1.00 31.31 189 ALA B N 1
ATOM 6859 C CA . ALA B 2 191 ? 117.587 1.356 14.053 1.00 31.80 189 ALA B CA 1
ATOM 6860 C C . ALA B 2 191 ? 117.599 0.799 12.637 1.00 32.43 189 ALA B C 1
ATOM 6861 O O . ALA B 2 191 ? 118.386 -0.104 12.331 1.00 40.65 189 ALA B O 1
ATOM 6868 N N . ARG B 2 192 ? 116.743 1.327 11.760 1.00 31.85 190 ARG B N 1
ATOM 6869 C CA . ARG B 2 192 ? 116.714 0.867 10.377 1.00 32.60 190 ARG B CA 1
ATOM 6870 C C . ARG B 2 192 ? 117.987 1.253 9.636 1.00 34.26 190 ARG B C 1
ATOM 6871 O O . ARG B 2 192 ? 118.514 0.466 8.841 1.00 38.25 190 ARG B O 1
ATOM 6892 N N . ASN B 2 193 ? 118.490 2.462 9.874 1.00 34.53 191 ASN B N 1
ATOM 6893 C CA . ASN B 2 193 ? 119.611 2.985 9.109 1.00 36.22 191 ASN B CA 1
ATOM 6894 C C . ASN B 2 193 ? 120.967 2.563 9.656 1.00 37.51 191 ASN B C 1
ATOM 6895 O O . ASN B 2 193 ? 121.948 2.569 8.903 1.00 39.17 191 ASN B O 1
ATOM 6906 N N . ASN B 2 194 ? 121.049 2.196 10.928 1.00 36.91 192 ASN B N 1
ATOM 6907 C CA . ASN B 2 194 ? 122.336 1.955 11.571 1.00 38.18 192 ASN B CA 1
ATOM 6908 C C . ASN B 2 194 ? 122.435 0.598 12.246 1.00 38.10 192 ASN B C 1
ATOM 6909 O O . ASN B 2 194 ? 123.498 -0.025 12.201 1.00 46.23 192 ASN B O 1
ATOM 6920 N N . LEU B 2 195 ? 121.360 0.121 12.869 1.00 36.60 193 LEU B N 1
ATOM 6921 C CA . LEU B 2 195 ? 121.419 -1.054 13.725 1.00 38.34 193 LEU B CA 1
ATOM 6922 C C . LEU B 2 195 ? 120.829 -2.300 13.075 1.00 36.49 193 LEU B C 1
ATOM 6923 O O . LEU B 2 195 ? 120.687 -3.326 13.748 1.00 39.38 193 LEU B O 1
ATOM 6939 N N . LEU B 2 196 ? 120.497 -2.244 11.790 1.00 36.67 194 LEU B N 1
ATOM 6940 C CA . LEU B 2 196 ? 119.884 -3.361 11.086 1.00 36.77 194 LEU B CA 1
ATOM 6941 C C . LEU B 2 196 ? 120.905 -3.993 10.153 1.00 40.16 194 LEU B C 1
ATOM 6942 O O . LEU B 2 196 ? 121.531 -3.295 9.349 1.00 42.56 194 LEU B O 1
ATOM 6958 N N . ALA B 2 197 ? 121.067 -5.309 10.260 1.00 51.83 195 ALA B N 1
ATOM 6959 C CA . ALA B 2 197 ? 121.953 -6.029 9.362 1.00 57.38 195 ALA B CA 1
ATOM 6960 C C . ALA B 2 197 ? 121.476 -5.875 7.917 1.00 61.61 195 ALA B C 1
ATOM 6961 O O . ALA B 2 197 ? 120.389 -5.363 7.640 1.00 62.39 195 ALA B O 1
ATOM 6968 N N . SER B 2 198 ? 122.315 -6.332 6.984 1.00 60.11 196 SER B N 1
ATOM 6969 C CA . SER B 2 198 ? 121.989 -6.180 5.570 1.00 66.39 196 SER B CA 1
ATOM 6970 C C . SER B 2 198 ? 120.710 -6.925 5.213 1.00 64.45 196 SER B C 1
ATOM 6971 O O . SER B 2 198 ? 119.859 -6.400 4.484 1.00 66.11 196 SER B O 1
ATOM 6979 N N . ASN B 2 199 ? 120.554 -8.148 5.718 1.00 53.23 197 ASN B N 1
ATOM 6980 C CA . ASN B 2 199 ? 119.374 -8.957 5.446 1.00 57.06 197 ASN B CA 1
ATOM 6981 C C . ASN B 2 199 ? 118.400 -8.984 6.618 1.00 51.92 197 ASN B C 1
ATOM 6982 O O . ASN B 2 199 ? 117.495 -9.824 6.638 1.00 51.33 197 ASN B O 1
ATOM 6993 N N . GLY B 2 200 ? 118.556 -8.082 7.583 1.00 45.84 198 GLY B N 1
ATOM 6994 C CA . GLY B 2 200 ? 117.661 -8.058 8.717 1.00 42.87 198 GLY B CA 1
ATOM 6995 C C . GLY B 2 200 ? 116.274 -7.573 8.346 1.00 39.94 198 GLY B C 1
ATOM 6996 O O . GLY B 2 200 ? 116.062 -6.893 7.343 1.00 38.61 198 GLY B O 1
ATOM 7000 N N . VAL B 2 201 ? 115.308 -7.939 9.186 1.00 37.77 199 VAL B N 1
ATOM 7001 C CA . VAL B 2 201 ? 113.916 -7.567 8.987 1.00 41.77 199 VAL B CA 1
ATOM 7002 C C . VAL B 2 201 ? 113.464 -6.707 10.159 1.00 42.12 199 VAL B C 1
ATOM 7003 O O . VAL B 2 201 ? 114.057 -6.719 11.240 1.00 47.14 199 VAL B O 1
ATOM 7033 N N . CYS B 2 203 ? 109.868 -5.491 12.368 1.00 38.32 201 CYS B N 1
ATOM 7034 C CA . CYS B 2 203 ? 108.566 -6.058 12.675 1.00 38.73 201 CYS B CA 1
ATOM 7035 C C . CYS B 2 203 ? 107.787 -5.172 13.639 1.00 33.96 201 CYS B C 1
ATOM 7036 O O . CYS B 2 203 ? 108.276 -4.874 14.735 1.00 35.16 201 CYS B O 1
ATOM 7044 N N . PRO B 2 204 ? 106.579 -4.716 13.273 1.00 30.59 202 PRO B N 1
ATOM 7045 C CA . PRO B 2 204 ? 105.932 -4.818 11.958 1.00 28.52 202 PRO B CA 1
ATOM 7046 C C . PRO B 2 204 ? 106.572 -3.891 10.928 1.00 26.77 202 PRO B C 1
ATOM 7047 O O . PRO B 2 204 ? 107.321 -2.993 11.310 1.00 26.49 202 PRO B O 1
ATOM 7058 N N . ASP B 2 205 ? 106.276 -4.102 9.643 1.00 30.04 203 ASP B N 1
ATOM 7059 C CA . ASP B 2 205 ? 106.898 -3.336 8.573 1.00 30.56 203 ASP B CA 1
ATOM 7060 C C . ASP B 2 205 ? 105.931 -2.442 7.811 1.00 27.41 203 ASP B C 1
ATOM 7061 O O . ASP B 2 205 ? 106.383 -1.632 6.995 1.00 27.76 203 ASP B O 1
ATOM 7070 N N . SER B 2 206 ? 104.626 -2.565 8.043 1.00 28.04 204 SER B N 1
ATOM 7071 C CA . SER B 2 206 ? 103.652 -1.767 7.314 1.00 26.35 204 SER B CA 1
ATOM 7072 C C . SER B 2 206 ? 102.480 -1.443 8.227 1.00 27.54 204 SER B C 1
ATOM 7073 O O . SER B 2 206 ? 102.201 -2.158 9.193 1.00 32.78 204 SER B O 1
ATOM 7081 N N . SER B 2 207 ? 101.788 -0.354 7.901 1.00 35.90 205 SER B N 1
ATOM 7082 C CA . SER B 2 207 ? 100.656 0.099 8.698 1.00 29.64 205 SER B CA 1
ATOM 7083 C C . SER B 2 207 ? 99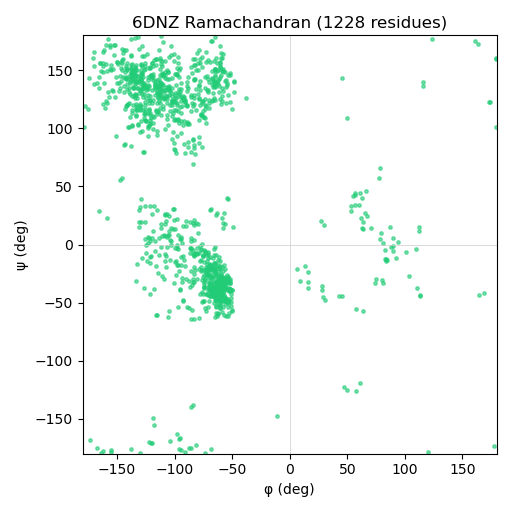.722 0.911 7.818 1.00 23.36 205 SER B C 1
ATOM 7084 O O . SER B 2 207 ? 100.172 1.799 7.090 1.00 27.06 205 SER B O 1
ATOM 7092 N N . SER B 2 208 ? 98.431 0.610 7.899 1.00 23.14 206 SER B N 1
ATOM 7093 C CA . SER B 2 208 ? 97.411 1.327 7.153 1.00 23.09 206 SER B CA 1
ATOM 7094 C C . SER B 2 208 ? 96.437 1.982 8.121 1.00 26.18 206 SER B C 1
ATOM 7095 O O . SER B 2 208 ? 96.259 1.526 9.256 1.00 25.87 206 SER B O 1
ATOM 7103 N N . ILE B 2 209 ? 95.812 3.063 7.664 1.00 24.16 207 ILE B N 1
ATOM 7104 C CA . ILE B 2 209 ? 94.822 3.789 8.446 1.00 20.96 207 ILE B CA 1
ATOM 7105 C C . ILE B 2 209 ? 93.469 3.616 7.775 1.00 23.41 207 ILE B C 1
ATOM 7106 O O . ILE B 2 209 ? 93.361 3.687 6.544 1.00 27.64 207 ILE B O 1
ATOM 7122 N N . HIS B 2 210 ? 92.443 3.382 8.587 1.00 20.92 208 HIS B N 1
ATOM 7123 C CA . HIS B 2 210 ? 91.095 3.114 8.110 1.00 21.37 208 HIS B CA 1
ATOM 7124 C C . HIS B 2 210 ? 90.137 4.132 8.706 1.00 20.70 208 HIS B C 1
ATOM 7125 O O . HIS B 2 210 ? 90.213 4.441 9.897 1.00 26.08 208 HIS B O 1
ATOM 7139 N N . VAL B 2 211 ? 89.227 4.639 7.878 1.00 21.85 209 VAL B N 1
ATOM 7140 C CA . VAL B 2 211 ? 88.283 5.675 8.279 1.00 21.46 209 VAL B CA 1
ATOM 7141 C C . VAL B 2 211 ? 86.880 5.090 8.301 1.00 23.05 209 VAL B C 1
ATOM 7142 O O . VAL B 2 211 ? 86.501 4.326 7.405 1.00 23.72 209 VAL B O 1
ATOM 7155 N N . VAL B 2 212 ? 86.106 5.463 9.320 1.00 20.61 210 VAL B N 1
ATOM 7156 C CA . VAL B 2 212 ? 84.699 5.095 9.414 1.00 22.83 210 VAL B CA 1
ATOM 7157 C C . VAL B 2 212 ? 83.915 6.309 9.889 1.00 20.70 210 VAL B C 1
ATOM 7158 O O . VAL B 2 212 ? 84.453 7.202 10.551 1.00 19.97 210 VAL B O 1
ATOM 7171 N N . GLY B 2 213 ? 82.630 6.333 9.546 1.00 22.42 211 GLY B N 1
ATOM 7172 C CA . GLY B 2 213 ? 81.737 7.377 10.012 1.00 21.49 211 GLY B CA 1
ATOM 7173 C C . GLY B 2 213 ? 81.003 6.923 11.262 1.00 21.09 211 GLY B C 1
ATOM 7174 O O . GLY B 2 213 ? 80.575 5.775 11.365 1.00 25.29 211 GLY B O 1
ATOM 7178 N N . VAL B 2 214 ? 80.865 7.844 12.211 1.00 20.54 212 VAL B N 1
ATOM 7179 C CA . VAL B 2 214 ? 80.305 7.548 13.523 1.00 20.52 212 VAL B CA 1
ATOM 7180 C C . VAL B 2 214 ? 79.183 8.531 13.818 1.00 20.75 212 VAL B C 1
ATOM 7181 O O . VAL B 2 214 ? 79.306 9.730 13.547 1.00 20.50 212 VAL B O 1
ATOM 7194 N N . SER B 2 215 ? 78.087 8.017 14.376 1.00 24.49 213 SER B N 1
ATOM 7195 C CA . SER B 2 215 ? 76.929 8.821 14.761 1.00 30.08 213 SER B CA 1
ATOM 7196 C C . SER B 2 215 ? 76.700 8.627 16.255 1.00 26.07 213 SER B C 1
ATOM 7197 O O . SER B 2 215 ? 76.199 7.583 16.682 1.00 27.00 213 SER B O 1
ATOM 7205 N N . ASP B 2 216 ? 77.065 9.635 17.050 1.00 28.10 214 ASP B N 1
ATOM 7206 C CA . ASP B 2 216 ? 76.846 9.607 18.497 1.00 26.26 214 ASP B CA 1
ATOM 7207 C C . ASP B 2 216 ? 76.364 10.997 18.909 1.00 27.37 214 ASP B C 1
ATOM 7208 O O . ASP B 2 216 ? 77.152 11.850 19.325 1.00 25.02 214 ASP B O 1
ATOM 7217 N N . TYR B 2 217 ? 75.055 11.220 18.781 1.00 25.33 215 TYR B N 1
ATOM 7218 C CA . TYR B 2 217 ? 74.480 12.506 19.160 1.00 22.68 215 TYR B CA 1
ATOM 7219 C C . TYR B 2 217 ? 74.594 12.736 20.661 1.00 22.81 215 TYR B C 1
ATOM 7220 O O . TYR B 2 217 ? 74.847 13.861 21.105 1.00 22.74 215 TYR B O 1
ATOM 7238 N N . CYS B 2 218 ? 74.427 11.681 21.460 1.00 29.31 216 CYS B N 1
ATOM 7239 C CA . CYS B 2 218 ? 74.475 11.844 22.908 1.00 27.61 216 CYS B CA 1
ATOM 7240 C C . CYS B 2 218 ? 75.885 12.170 23.386 1.00 26.94 216 CYS B C 1
ATOM 7241 O O . CYS B 2 218 ? 76.060 12.972 24.310 1.00 24.80 216 CYS B O 1
ATOM 7249 N N . PHE B 2 219 ? 76.906 11.570 22.768 1.00 33.90 217 PHE B N 1
ATOM 7250 C CA . PHE B 2 219 ? 78.277 11.899 23.144 1.00 29.04 217 PHE B CA 1
ATOM 7251 C C . PHE B 2 219 ? 78.576 13.363 22.861 1.00 28.92 217 PHE B C 1
ATOM 7252 O O . PHE B 2 219 ? 79.177 14.056 23.690 1.00 38.98 217 PHE B O 1
ATOM 7269 N N . HIS B 2 220 ? 78.169 13.850 21.688 1.00 24.51 218 HIS B N 1
ATOM 7270 C CA . HIS B 2 220 ? 78.303 15.271 21.393 1.00 21.02 218 HIS B CA 1
ATOM 7271 C C . HIS B 2 220 ? 77.589 16.114 22.442 1.00 27.05 218 HIS B C 1
ATOM 7272 O O . HIS B 2 220 ? 78.111 17.146 22.880 1.00 34.91 218 HIS B O 1
ATOM 7303 N N . ASP B 2 222 ? 77.001 15.323 25.545 1.00 23.91 220 ASP B N 1
ATOM 7304 C CA . ASP B 2 222 ? 77.634 15.170 26.848 1.00 28.72 220 ASP B CA 1
ATOM 7305 C C . ASP B 2 222 ? 79.031 15.770 26.916 1.00 28.10 220 ASP B C 1
ATOM 7306 O O . ASP B 2 222 ? 79.533 16.006 28.021 1.00 29.80 220 ASP B O 1
ATOM 7315 N N . THR B 2 223 ? 79.671 16.021 25.773 1.00 22.10 221 THR B N 1
ATOM 7316 C CA . THR B 2 223 ? 81.002 16.612 25.747 1.00 21.74 221 THR B CA 1
ATOM 7317 C C . THR B 2 223 ? 81.030 18.032 25.209 1.00 26.12 221 THR B C 1
ATOM 7318 O O . THR B 2 223 ? 81.919 18.797 25.580 1.00 32.30 221 THR B O 1
ATOM 7329 N N . VAL B 2 224 ? 80.089 18.402 24.345 1.00 27.85 222 VAL B N 1
ATOM 7330 C CA . VAL B 2 224 ? 80.037 19.739 23.757 1.00 28.64 222 VAL B CA 1
ATOM 7331 C C . VAL B 2 224 ? 78.920 20.568 24.382 1.00 26.79 222 VAL B C 1
ATOM 7332 O O . VAL B 2 224 ? 79.175 21.600 25.005 1.00 35.38 222 VAL B O 1
ATOM 7345 N N . GLU B 2 225 ? 77.670 20.132 24.228 1.00 27.23 223 GLU B N 1
ATOM 7346 C CA . GLU B 2 225 ? 76.560 20.869 24.818 1.00 28.22 223 GLU B CA 1
ATOM 7347 C C . GLU B 2 225 ? 76.604 20.858 26.339 1.00 27.55 223 GLU B C 1
ATOM 7348 O O . GLU B 2 225 ? 75.992 21.727 26.968 1.00 39.08 223 GLU B O 1
ATOM 7360 N N . PHE B 2 226 ? 77.309 19.899 26.943 1.00 26.46 224 PHE B N 1
ATOM 7361 C CA . PHE B 2 226 ? 77.470 19.907 28.392 1.00 26.17 224 PHE B CA 1
ATOM 7362 C C . PHE B 2 226 ? 77.979 21.255 28.883 1.00 27.35 224 PHE B C 1
ATOM 7363 O O . PHE B 2 226 ? 77.563 21.738 29.942 1.00 32.47 224 PHE B O 1
ATOM 7380 N N . TRP B 2 227 ? 78.888 21.875 28.127 1.00 27.28 225 TRP B N 1
ATOM 7381 C CA . TRP B 2 227 ? 79.444 23.164 28.518 1.00 28.97 225 TRP B CA 1
ATOM 7382 C C . TRP B 2 227 ? 78.469 24.307 28.301 1.00 28.77 225 TRP B C 1
ATOM 7383 O O . TRP B 2 227 ? 78.754 25.430 28.731 1.00 29.59 225 TRP B O 1
ATOM 7404 N N . GLY B 2 228 ? 77.340 24.055 27.639 1.00 36.10 226 GLY B N 1
ATOM 7405 C CA . GLY B 2 228 ? 76.334 25.088 27.497 1.00 43.92 226 GLY B CA 1
ATOM 7406 C C .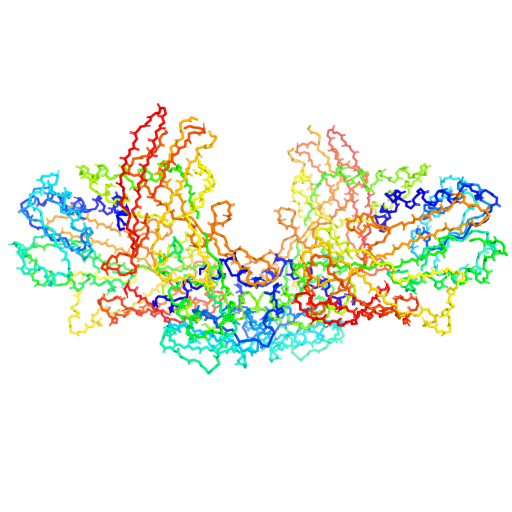 GLY B 2 228 ? 75.852 25.620 28.831 1.00 44.01 226 GLY B C 1
ATOM 7407 O O . GLY B 2 228 ? 75.473 26.789 28.938 1.00 47.82 226 GLY B O 1
ATOM 7411 N N . ASN B 2 229 ? 75.865 24.782 29.865 1.00 46.59 227 ASN B N 1
ATOM 7412 C CA . ASN B 2 229 ? 75.412 25.213 31.184 1.00 49.80 227 ASN B CA 1
ATOM 7413 C C . ASN B 2 229 ? 75.955 24.272 32.244 1.00 40.88 227 ASN B C 1
ATOM 7414 O O . ASN B 2 229 ? 75.630 23.081 32.249 1.00 40.45 227 ASN B O 1
ATOM 7425 N N . VAL B 2 230 ? 76.768 24.813 33.145 1.00 28.10 228 VAL B N 1
ATOM 7426 C CA . VAL B 2 230 ? 77.428 24.044 34.191 1.00 27.58 228 VAL B CA 1
ATOM 7427 C C . VAL B 2 230 ? 77.023 24.682 35.513 1.00 28.09 228 VAL B C 1
ATOM 7428 O O . VAL B 2 230 ? 77.565 25.722 35.906 1.00 28.35 228 VAL B O 1
ATOM 7441 N N . TYR B 2 231 ? 76.056 24.073 36.198 1.00 28.51 229 TYR B N 1
ATOM 7442 C CA . TYR B 2 231 ? 75.554 24.587 37.471 1.00 29.93 229 TYR B CA 1
ATOM 7443 C C . TYR B 2 231 ? 75.043 26.018 37.336 1.00 29.69 229 TYR B C 1
ATOM 7444 O O . TYR B 2 231 ? 75.161 26.822 38.265 1.00 30.32 229 TYR B O 1
ATOM 7462 N N . GLY B 2 232 ? 74.470 26.346 36.180 1.00 30.06 230 GLY B N 1
ATOM 7463 C CA . GLY B 2 232 ? 73.886 27.648 35.947 1.00 31.11 230 GLY B CA 1
ATOM 7464 C C . GLY B 2 232 ? 74.748 28.601 35.148 1.00 31.21 230 GLY B C 1
ATOM 7465 O O . GLY B 2 232 ? 74.275 29.691 34.803 1.00 36.03 230 GLY B O 1
ATOM 7469 N N . PHE B 2 233 ? 75.987 28.226 34.840 1.00 32.54 231 PHE B N 1
ATOM 7470 C CA . PHE B 2 233 ? 76.928 29.099 34.153 1.00 30.78 231 PHE B CA 1
ATOM 7471 C C . PHE B 2 233 ? 77.262 28.530 32.782 1.00 30.59 231 PHE B C 1
ATOM 7472 O O . PHE B 2 233 ? 77.400 27.313 32.620 1.00 29.54 231 PHE B O 1
ATOM 7489 N N . LYS B 2 234 ? 77.391 29.416 31.799 1.00 33.67 232 LYS B N 1
ATOM 7490 C CA . LYS B 2 234 ? 77.735 29.020 30.442 1.00 34.27 232 LYS B CA 1
ATOM 7491 C C . LYS B 2 234 ? 79.248 28.933 30.310 1.00 34.45 232 LYS B C 1
ATOM 7492 O O . LYS B 2 234 ? 79.964 29.859 30.704 1.00 39.11 232 LYS B O 1
ATOM 7528 N N . GLU B 2 236 ? 80.966 28.284 27.263 1.00 36.19 234 GLU B N 1
ATOM 7529 C CA . GLU B 2 236 ? 81.154 28.159 25.822 1.00 33.76 234 GLU B CA 1
ATOM 7530 C C . GLU B 2 236 ? 82.612 27.994 25.411 1.00 34.16 234 GLU B C 1
ATOM 7531 O O . GLU B 2 236 ? 82.881 27.169 24.521 1.00 33.72 234 GLU B O 1
ATOM 7543 N N . PRO B 2 237 ? 83.579 28.715 25.987 1.00 35.23 235 PRO B N 1
ATOM 7544 C CA . PRO B 2 237 ? 84.970 28.574 25.525 1.00 36.22 235 PRO B CA 1
ATOM 7545 C C . PRO B 2 237 ? 85.482 27.148 25.544 1.00 34.43 235 PRO B C 1
ATOM 7546 O O . PRO B 2 237 ? 86.389 26.811 24.771 1.00 40.85 235 PRO B O 1
ATOM 7574 N N . LYS B 2 239 ? 83.876 24.412 24.685 1.00 34.07 237 LYS B N 1
ATOM 7575 C CA . LYS B 2 239 ? 83.442 23.671 23.504 1.00 31.45 237 LYS B CA 1
ATOM 7576 C C . LYS B 2 239 ? 84.542 23.624 22.454 1.00 35.12 237 LYS B C 1
ATOM 7577 O O . LYS B 2 239 ? 84.801 22.571 21.859 1.00 36.97 237 LYS B O 1
ATOM 7596 N N . ALA B 2 240 ? 85.201 24.759 22.213 1.00 43.42 238 ALA B N 1
ATOM 7597 C CA . ALA B 2 240 ? 86.317 24.788 21.274 1.00 42.21 238 ALA B CA 1
ATOM 7598 C C . ALA B 2 240 ? 87.358 23.740 21.642 1.00 42.92 238 ALA B C 1
ATOM 7599 O O . ALA B 2 240 ? 87.733 22.901 20.816 1.00 44.06 238 ALA B O 1
ATOM 7606 N N . LEU B 2 241 ? 87.823 23.765 22.894 1.00 43.59 239 LEU B N 1
ATOM 7607 C CA . LEU B 2 241 ? 88.833 22.812 23.338 1.00 38.66 239 LEU B CA 1
ATOM 7608 C C . LEU B 2 241 ? 88.408 21.374 23.076 1.00 38.93 239 LEU B C 1
ATOM 7609 O O . LEU B 2 241 ? 89.261 20.498 22.891 1.00 48.44 239 LEU B O 1
ATOM 7625 N N . VAL B 2 242 ? 87.102 21.110 23.049 1.00 29.71 240 VAL B N 1
ATOM 7626 C CA . VAL B 2 242 ? 86.626 19.751 22.818 1.00 34.47 240 VAL B CA 1
ATOM 7627 C C . VAL B 2 242 ? 86.703 19.395 21.341 1.00 37.54 240 VAL B C 1
ATOM 7628 O O . VAL B 2 242 ? 87.109 18.285 20.978 1.00 36.21 240 VAL B O 1
ATOM 7641 N N . GLN B 2 243 ? 86.316 20.323 20.470 1.00 33.22 241 GLN B N 1
ATOM 7642 C CA . GLN B 2 243 ? 86.195 20.019 19.053 1.00 38.27 241 GLN B CA 1
ATOM 7643 C C . GLN B 2 243 ? 87.522 20.106 18.312 1.00 37.64 241 GLN B C 1
ATOM 7644 O O . GLN B 2 243 ? 87.642 19.534 17.223 1.00 45.66 241 GLN B O 1
ATOM 7658 N N . ARG B 2 244 ? 88.516 20.795 18.870 1.00 32.75 242 ARG B N 1
ATOM 7659 C CA . ARG B 2 244 ? 89.832 20.863 18.247 1.00 34.69 242 ARG B CA 1
ATOM 7660 C C . ARG B 2 244 ? 90.711 19.671 18.591 1.00 34.08 242 ARG B C 1
ATOM 7661 O O . ARG B 2 244 ? 91.815 19.561 18.049 1.00 35.80 242 ARG B O 1
ATOM 7682 N N . GLU B 2 245 ? 90.256 18.782 19.466 1.00 36.31 243 GLU B N 1
ATOM 7683 C CA . GLU B 2 245 ? 91.090 17.726 20.020 1.00 41.59 243 GLU B CA 1
ATOM 7684 C C . GLU B 2 245 ? 90.724 16.390 19.390 1.00 35.68 243 GLU B C 1
ATOM 7685 O O . GLU B 2 245 ? 89.541 16.059 19.268 1.00 43.79 243 GLU B O 1
ATOM 7697 N N . VAL B 2 246 ? 91.742 15.634 18.984 1.00 38.64 244 VAL B N 1
ATOM 7698 C CA . VAL B 2 246 ? 91.531 14.259 18.551 1.00 33.88 244 VAL B CA 1
ATOM 7699 C C . VAL B 2 246 ? 91.249 13.398 19.774 1.00 34.41 244 VAL B C 1
ATOM 7700 O O . VAL B 2 246 ? 92.027 13.384 20.737 1.00 36.55 244 VAL B O 1
ATOM 7713 N N . GLU B 2 247 ? 90.130 12.683 19.747 1.00 36.31 245 GLU B N 1
ATOM 7714 C CA . GLU B 2 247 ? 89.678 11.877 20.876 1.00 43.28 245 GLU B CA 1
ATOM 7715 C C . GLU B 2 247 ? 90.135 10.440 20.658 1.00 37.70 245 GLU B C 1
ATOM 7716 O O . GLU B 2 247 ? 89.697 9.782 19.709 1.00 47.55 245 GLU B O 1
ATOM 7745 N N . CYS B 2 249 ? 89.554 7.019 22.017 1.00 36.99 247 CYS B N 1
ATOM 7746 C CA . CYS B 2 249 ? 88.558 6.381 22.864 1.00 30.73 247 CYS B CA 1
ATOM 7747 C C . CYS B 2 249 ? 87.825 5.330 22.047 1.00 28.21 247 CYS B C 1
ATOM 7748 O O . CYS B 2 249 ? 87.460 5.582 20.896 1.00 26.96 247 CYS B O 1
ATOM 7756 N N . ARG B 2 250 ? 87.618 4.158 22.641 1.00 29.54 248 ARG B N 1
ATOM 7757 C CA . ARG B 2 250 ? 86.857 3.114 21.969 1.00 29.43 248 ARG B CA 1
ATOM 7758 C C . ARG B 2 250 ? 85.459 3.624 21.644 1.00 28.98 248 ARG B C 1
ATOM 7759 O O . ARG B 2 250 ? 84.803 4.250 22.481 1.00 27.95 248 ARG B O 1
ATOM 7780 N N . VAL B 2 251 ? 85.015 3.364 20.426 1.00 31.64 249 VAL B N 1
ATOM 7781 C CA . VAL B 2 251 ? 83.724 3.828 19.923 1.00 26.50 249 VAL B CA 1
ATOM 7782 C C . VAL B 2 251 ? 82.779 2.635 19.872 1.00 29.26 249 VAL B C 1
ATOM 7783 O O . VAL B 2 251 ? 83.116 1.623 19.247 1.00 32.74 249 VAL B O 1
ATOM 7796 N N . PRO B 2 252 ? 81.601 2.704 20.497 1.00 28.14 250 PRO B N 1
ATOM 7797 C CA . PRO B 2 252 ? 80.699 1.546 20.487 1.00 29.78 250 PRO B CA 1
ATOM 7798 C C . PRO B 2 252 ? 80.286 1.157 19.076 1.00 29.50 250 PRO B C 1
ATOM 7799 O O . PRO B 2 252 ? 80.249 1.983 18.162 1.00 28.70 250 PRO B O 1
ATOM 7810 N N . THR B 2 253 ? 79.957 -0.127 18.912 1.00 28.91 251 THR B N 1
ATOM 7811 C CA . THR B 2 253 ? 79.500 -0.613 17.615 1.00 30.63 251 THR B CA 1
ATOM 7812 C C . THR B 2 253 ? 78.229 0.102 17.179 1.00 35.55 251 THR B C 1
ATOM 7813 O O . THR B 2 253 ? 78.088 0.481 16.010 1.00 38.09 251 THR B O 1
ATOM 7824 N N . SER B 2 254 ? 77.291 0.301 18.109 1.00 38.46 252 SER B N 1
ATOM 7825 C CA . SER B 2 254 ? 76.035 0.963 17.779 1.00 36.87 252 SER B CA 1
ATOM 7826 C C . SER B 2 254 ? 76.252 2.335 17.158 1.00 32.33 252 SER B C 1
ATOM 7827 O O . SER B 2 254 ? 75.352 2.845 16.480 1.00 36.53 252 SER B O 1
ATOM 7835 N N . SER B 2 255 ? 77.415 2.943 17.377 1.00 27.30 253 SER B N 1
ATOM 7836 C CA . SER B 2 255 ? 77.718 4.253 16.820 1.00 30.72 253 SER B CA 1
ATOM 7837 C C . SER B 2 255 ? 78.422 4.182 15.471 1.00 26.88 253 SER B C 1
ATOM 7838 O O . SER B 2 255 ? 78.514 5.206 14.788 1.00 32.63 253 SER B O 1
ATOM 7846 N N . ILE B 2 256 ? 78.921 3.014 15.075 1.00 28.63 254 ILE B N 1
ATOM 7847 C CA . ILE B 2 256 ? 79.505 2.840 13.747 1.00 30.07 254 ILE B CA 1
ATOM 7848 C C . ILE B 2 256 ? 78.364 2.698 12.748 1.00 22.66 254 ILE B C 1
ATOM 7849 O O . ILE B 2 256 ? 77.550 1.774 12.852 1.00 24.02 254 ILE B O 1
ATOM 7865 N N . VAL B 2 257 ? 78.305 3.605 11.773 1.00 22.92 255 VAL B N 1
ATOM 7866 C CA . VAL B 2 257 ? 77.160 3.665 10.871 1.00 23.00 255 VAL B CA 1
ATOM 7867 C C . VAL B 2 257 ? 77.592 3.721 9.411 1.00 22.83 255 VAL B C 1
ATOM 7868 O O . VAL B 2 257 ? 76.785 4.045 8.534 1.00 30.37 255 VAL B O 1
ATOM 7881 N N . THR B 2 258 ? 78.856 3.409 9.128 1.00 22.11 256 THR B N 1
ATOM 7882 C CA . THR B 2 258 ? 79.342 3.421 7.755 1.00 28.66 256 THR B CA 1
ATOM 7883 C C . THR B 2 258 ? 80.315 2.272 7.542 1.00 23.59 256 THR B C 1
ATOM 7884 O O . THR B 2 258 ? 80.783 1.634 8.490 1.00 23.84 256 THR B O 1
ATOM 7895 N N . THR B 2 259 ? 80.615 2.019 6.272 1.00 22.80 257 THR B N 1
ATOM 7896 C CA . THR B 2 259 ? 81.651 1.069 5.910 1.00 26.47 257 THR B CA 1
ATOM 7897 C C . THR B 2 259 ? 83.017 1.618 6.318 1.00 25.03 257 THR B C 1
ATOM 7898 O O . THR B 2 259 ? 83.152 2.752 6.784 1.00 32.48 257 THR B O 1
ATOM 7909 N N . THR B 2 260 ? 84.047 0.799 6.130 1.00 26.06 258 THR B N 1
ATOM 7910 C CA . THR B 2 260 ? 85.418 1.170 6.450 1.00 20.60 258 THR B CA 1
ATOM 7911 C C . THR B 2 260 ? 86.191 1.425 5.163 1.00 20.64 258 THR B C 1
ATOM 7912 O O . THR B 2 260 ? 85.990 0.732 4.161 1.00 26.48 258 THR B O 1
ATOM 7923 N N . CYS B 2 261 ? 87.076 2.420 5.196 1.00 19.56 259 CYS B N 1
ATOM 7924 C CA . CYS B 2 261 ? 87.847 2.822 4.026 1.00 21.00 259 CYS B CA 1
ATOM 7925 C C . CYS B 2 261 ? 89.322 2.899 4.390 1.00 25.06 259 CYS B C 1
ATOM 7926 O O . CYS B 2 261 ? 89.711 3.693 5.253 1.00 23.03 259 CYS B O 1
ATOM 7934 N N . LEU B 2 262 ? 90.140 2.086 3.726 1.00 23.83 260 LEU B N 1
ATOM 7935 C CA . LEU B 2 262 ? 91.589 2.159 3.881 1.00 24.44 260 LEU B CA 1
ATOM 7936 C C . LEU B 2 262 ? 92.087 3.356 3.080 1.00 18.96 260 LEU B C 1
ATOM 7937 O O . LEU B 2 262 ? 92.022 3.356 1.847 1.00 33.43 260 LEU B O 1
ATOM 7953 N N . ALA B 2 263 ? 92.574 4.383 3.772 1.00 18.01 261 ALA B N 1
ATOM 7954 C CA . ALA B 2 263 ? 92.932 5.632 3.115 1.00 19.41 261 ALA B CA 1
ATOM 7955 C C . ALA B 2 263 ? 94.410 5.723 2.759 1.00 28.87 261 ALA B C 1
ATOM 7956 O O . ALA B 2 263 ? 94.751 6.231 1.685 1.00 35.39 261 ALA B O 1
ATOM 7963 N N . HIS B 2 264 ? 95.301 5.247 3.626 1.00 17.77 262 HIS B N 1
ATOM 7964 C CA . HIS B 2 264 ? 96.727 5.388 3.376 1.00 23.11 262 HIS B CA 1
ATOM 7965 C C . HIS B 2 264 ? 97.481 4.226 4.004 1.00 21.45 262 HIS B C 1
ATOM 7966 O O . HIS B 2 264 ? 97.003 3.574 4.935 1.00 23.70 262 HIS B O 1
ATOM 7980 N N . THR B 2 265 ? 98.676 3.981 3.472 1.00 22.60 263 THR B N 1
ATOM 7981 C CA . THR B 2 265 ? 99.565 2.936 3.957 1.00 22.54 263 THR B CA 1
ATOM 7982 C C . THR B 2 265 ? 100.990 3.467 3.987 1.00 22.20 263 THR B C 1
ATOM 7983 O O . THR B 2 265 ? 101.402 4.205 3.089 1.00 28.77 263 THR B O 1
ATOM 7994 N N . VAL B 2 266 ? 101.741 3.085 5.017 1.00 19.35 264 VAL B N 1
ATOM 7995 C CA . VAL B 2 266 ? 103.154 3.424 5.116 1.00 19.77 264 VAL B CA 1
ATOM 7996 C C . VAL B 2 266 ? 103.934 2.150 5.394 1.00 22.79 264 VAL B C 1
ATOM 7997 O O . VAL B 2 266 ? 103.441 1.227 6.052 1.00 23.13 264 VAL B O 1
ATOM 8010 N N . ASN B 2 267 ? 105.159 2.103 4.880 1.00 21.41 265 ASN B N 1
ATOM 8011 C CA . ASN B 2 267 ? 106.046 0.968 5.072 1.00 23.46 265 ASN B CA 1
ATOM 8012 C C . ASN B 2 267 ? 107.378 1.471 5.606 1.00 33.06 265 ASN B C 1
ATOM 8013 O O . ASN B 2 267 ? 107.915 2.470 5.117 1.00 27.88 265 ASN B O 1
ATOM 8024 N N . ILE B 2 268 ? 107.908 0.771 6.614 1.00 29.84 266 ILE B N 1
ATOM 8025 C CA . ILE B 2 268 ? 109.082 1.264 7.330 1.00 25.45 266 ILE B CA 1
ATOM 8026 C C . ILE B 2 268 ? 110.270 1.435 6.393 1.00 27.17 266 ILE B C 1
ATOM 8027 O O . ILE B 2 268 ? 111.126 2.299 6.618 1.00 32.16 266 ILE B O 1
ATOM 8043 N N . ALA B 2 269 ? 110.352 0.624 5.336 1.00 25.40 267 ALA B N 1
ATOM 8044 C CA . ALA B 2 269 ? 111.459 0.758 4.395 1.00 28.91 267 ALA B CA 1
ATOM 8045 C C . ALA B 2 269 ? 111.352 2.027 3.562 1.00 31.43 267 ALA B C 1
ATOM 8046 O O . ALA B 2 269 ? 112.373 2.533 3.086 1.00 30.63 267 ALA B O 1
ATOM 8053 N N . SER B 2 270 ? 110.139 2.555 3.381 1.00 34.41 268 SER B N 1
ATOM 8054 C CA . SER B 2 270 ? 109.922 3.760 2.595 1.00 28.40 268 SER B CA 1
ATOM 8055 C C . SER B 2 270 ? 109.807 5.018 3.442 1.00 26.78 268 SER B C 1
ATOM 8056 O O . SER B 2 270 ? 109.950 6.121 2.905 1.00 24.59 268 SER B O 1
ATOM 8064 N N . ILE B 2 271 ? 109.548 4.882 4.744 1.00 23.54 269 ILE B N 1
ATOM 8065 C CA . ILE B 2 271 ? 109.366 6.056 5.584 1.00 22.97 269 ILE B CA 1
ATOM 8066 C C . ILE B 2 271 ? 110.643 6.883 5.589 1.00 25.97 269 ILE B C 1
ATOM 8067 O O . ILE B 2 271 ? 111.757 6.354 5.700 1.00 27.32 269 ILE B O 1
ATOM 8083 N N . ASN B 2 272 ? 110.481 8.194 5.462 1.00 27.57 270 ASN B N 1
ATOM 8084 C CA . ASN B 2 272 ? 111.602 9.115 5.409 1.00 25.31 270 ASN B CA 1
ATOM 8085 C C . ASN B 2 272 ? 112.037 9.514 6.812 1.00 29.36 270 ASN B C 1
ATOM 8086 O O . ASN B 2 272 ? 111.244 9.506 7.757 1.00 31.45 270 ASN B O 1
ATOM 8097 N N . ASN B 2 273 ? 113.313 9.866 6.938 1.00 31.75 271 ASN B N 1
ATOM 8098 C CA . ASN B 2 273 ? 113.862 10.254 8.226 1.00 30.83 271 ASN B CA 1
ATOM 8099 C C . ASN B 2 273 ? 113.287 11.596 8.671 1.00 29.95 271 ASN B C 1
ATOM 8100 O O . ASN B 2 273 ? 112.825 12.407 7.863 1.00 32.92 271 ASN B O 1
ATOM 8111 N N . LEU B 2 274 ? 113.323 11.822 9.985 1.00 37.92 272 LEU B N 1
ATOM 8112 C CA . LEU B 2 274 ? 112.722 13.001 10.595 1.00 33.95 272 LEU B CA 1
ATOM 8113 C C . LEU B 2 274 ? 113.737 13.867 11.331 1.00 38.04 272 LEU B C 1
ATOM 8114 O O . LEU B 2 274 ? 113.345 14.840 11.986 1.00 42.02 272 LEU B O 1
ATOM 8130 N N . ASP B 2 275 ? 115.030 13.542 11.243 1.00 43.44 273 ASP B N 1
ATOM 8131 C CA . ASP B 2 275 ? 116.041 14.326 11.947 1.00 42.85 273 ASP B CA 1
ATOM 8132 C C . ASP B 2 275 ? 116.190 15.721 11.351 1.00 44.96 273 ASP B C 1
ATOM 8133 O O . ASP B 2 275 ? 116.462 16.679 12.084 1.00 51.38 273 ASP B O 1
ATOM 8142 N N . ASP B 2 276 ? 116.018 15.861 10.037 1.00 50.20 274 ASP B N 1
ATOM 8143 C CA . ASP B 2 276 ? 116.082 17.170 9.394 1.00 54.07 274 ASP B CA 1
ATOM 8144 C C . ASP B 2 276 ? 114.728 17.875 9.450 1.00 49.30 274 ASP B C 1
ATOM 8145 O O . ASP B 2 276 ? 114.593 18.924 10.087 1.00 53.22 274 ASP B O 1
ATOM 8154 N N . LYS B 2 277 ? 113.721 17.310 8.790 1.00 32.26 275 LYS B N 1
ATOM 8155 C CA . LYS B 2 277 ? 112.375 17.863 8.792 1.00 33.96 275 LYS B CA 1
ATOM 8156 C C . LYS B 2 277 ? 111.390 16.776 9.193 1.00 32.83 275 LYS B C 1
ATOM 8157 O O . LYS B 2 277 ? 111.560 15.608 8.833 1.00 35.68 275 LYS B O 1
ATOM 8176 N N . SER B 2 278 ? 110.358 17.168 9.931 1.00 28.87 276 SER B N 1
ATOM 8177 C CA . SER B 2 278 ? 109.364 16.230 10.426 1.00 29.03 276 SER B CA 1
ATOM 8178 C C . SER B 2 278 ? 108.238 15.969 9.435 1.00 28.58 276 SER B C 1
ATOM 8179 O O . SER B 2 278 ? 107.361 15.149 9.725 1.00 34.44 276 SER B O 1
ATOM 8187 N N . SER B 2 279 ? 108.236 16.643 8.286 1.00 31.79 277 SER B N 1
ATOM 8188 C CA . SER B 2 279 ? 107.124 16.598 7.347 1.00 25.05 277 SER B CA 1
ATOM 8189 C C . SER B 2 279 ? 107.323 15.600 6.213 1.00 27.93 277 SER B C 1
ATOM 8190 O O . SER B 2 279 ? 106.411 15.422 5.401 1.00 29.38 277 SER B O 1
ATOM 8198 N N . LEU B 2 280 ? 108.482 14.943 6.139 1.00 32.33 278 LEU B N 1
ATOM 8199 C CA . LEU B 2 280 ? 108.835 14.120 4.986 1.00 30.46 278 LEU B CA 1
ATOM 8200 C C . LEU B 2 280 ? 107.933 12.906 4.816 1.00 27.59 278 LEU B C 1
ATOM 8201 O O . LEU B 2 280 ? 108.116 12.144 3.857 1.00 30.40 278 LEU B O 1
ATOM 8217 N N . ASN B 2 281 ? 106.977 12.699 5.720 1.00 22.55 279 ASN B N 1
ATOM 8218 C CA . ASN B 2 281 ? 105.984 11.647 5.560 1.00 21.86 279 ASN B CA 1
ATOM 8219 C C . ASN B 2 281 ? 104.550 12.157 5.587 1.00 25.69 279 ASN B C 1
ATOM 8220 O O . ASN B 2 281 ? 103.623 11.344 5.490 1.00 24.98 279 ASN B O 1
ATOM 8231 N N . ASP B 2 282 ? 104.338 13.465 5.725 1.00 21.06 280 ASP B N 1
ATOM 8232 C CA . ASP B 2 282 ? 102.991 14.014 5.668 1.00 21.21 280 ASP B CA 1
ATOM 8233 C C . ASP B 2 282 ? 102.292 13.564 4.391 1.00 22.38 280 ASP B C 1
ATOM 8234 O O . ASP B 2 282 ? 102.919 13.394 3.342 1.00 22.41 280 ASP B O 1
ATOM 8243 N N . PHE B 2 283 ? 100.979 13.362 4.483 1.00 25.20 281 PHE B N 1
ATOM 8244 C CA . PHE B 2 283 ? 100.232 12.829 3.354 1.00 19.52 281 PHE B CA 1
ATOM 8245 C C . PHE B 2 283 ? 98.835 13.428 3.313 1.00 20.91 281 PHE B C 1
ATOM 8246 O O . PHE B 2 283 ? 98.262 13.790 4.345 1.00 18.73 281 PHE B O 1
ATOM 8263 N N . VAL B 2 284 ? 98.298 13.532 2.100 1.00 22.64 282 VAL B N 1
ATOM 8264 C CA . VAL B 2 284 ? 96.919 13.943 1.866 1.00 19.73 282 VAL B CA 1
ATOM 8265 C C . VAL B 2 284 ? 96.279 12.886 0.981 1.00 19.74 282 VAL B C 1
ATOM 8266 O O . VAL B 2 284 ? 96.700 12.699 -0.166 1.00 27.19 282 VAL B O 1
ATOM 8279 N N . VAL B 2 285 ? 95.273 12.196 1.508 1.00 19.36 283 VAL B N 1
ATOM 8280 C CA . VAL B 2 285 ? 94.652 11.089 0.787 1.00 23.79 283 VAL B CA 1
ATOM 8281 C C . VAL B 2 285 ? 93.135 11.229 0.827 1.00 32.00 283 VAL B C 1
ATOM 8282 O O . VAL B 2 285 ? 92.580 11.692 1.835 1.00 24.23 283 VAL B O 1
ATOM 8295 N N . PRO B 2 286 ? 92.429 10.844 -0.229 1.00 25.12 284 PRO B N 1
ATOM 8296 C CA . PRO B 2 286 ? 90.967 10.820 -0.177 1.00 24.71 284 PRO B CA 1
ATOM 8297 C C . PRO B 2 286 ? 90.468 9.579 0.550 1.00 28.87 284 PRO B C 1
ATOM 8298 O O . PRO B 2 286 ? 91.208 8.629 0.809 1.00 23.51 284 PRO B O 1
ATOM 8309 N N . PHE B 2 287 ? 89.181 9.608 0.881 1.00 23.67 285 PHE B N 1
ATOM 8310 C CA . PHE B 2 287 ? 88.513 8.433 1.413 1.00 19.04 285 PHE B CA 1
ATOM 8311 C C . PHE B 2 287 ? 87.037 8.518 1.063 1.00 24.76 285 PHE B C 1
ATOM 8312 O O . PHE B 2 287 ? 86.523 9.577 0.694 1.00 21.50 285 PHE B O 1
ATOM 8329 N N . SER B 2 288 ? 86.362 7.377 1.173 1.00 30.78 286 SER B N 1
ATOM 8330 C CA . SER B 2 288 ? 84.927 7.318 0.940 1.00 27.01 286 SER B CA 1
ATOM 8331 C C . SER B 2 288 ? 84.377 6.096 1.658 1.00 29.56 286 SER B C 1
ATOM 8332 O O . SER B 2 288 ? 84.929 4.997 1.531 1.00 21.28 286 SER B O 1
ATOM 8340 N N . VAL B 2 289 ? 83.304 6.298 2.423 1.00 32.80 287 VAL B N 1
ATOM 8341 C CA . VAL B 2 289 ? 82.597 5.221 3.097 1.00 31.37 287 VAL B CA 1
ATOM 8342 C C . VAL B 2 289 ? 81.129 5.310 2.707 1.00 28.82 287 VAL B C 1
ATOM 8343 O O . VAL B 2 289 ? 80.654 6.335 2.215 1.00 34.28 287 VAL B O 1
ATOM 8356 N N . ARG B 2 290 ? 80.412 4.212 2.929 1.00 28.52 288 ARG B N 1
ATOM 8357 C CA . ARG B 2 290 ? 78.994 4.120 2.613 1.00 27.14 288 ARG B CA 1
ATOM 8358 C C . ARG B 2 290 ? 78.208 3.899 3.895 1.00 30.07 288 ARG B C 1
ATOM 8359 O O . ARG B 2 290 ? 78.530 3.000 4.679 1.00 31.50 288 ARG B O 1
ATOM 8380 N N . ALA B 2 291 ? 77.182 4.719 4.104 1.00 28.36 289 ALA B N 1
ATOM 8381 C CA . ALA B 2 291 ? 76.346 4.578 5.287 1.00 28.75 289 ALA B CA 1
ATOM 8382 C C . ALA B 2 291 ? 75.664 3.218 5.285 1.00 26.41 289 ALA B C 1
ATOM 8383 O O . ALA B 2 291 ? 75.087 2.799 4.277 1.00 32.08 289 ALA B O 1
ATOM 8390 N N . THR B 2 292 ? 75.747 2.520 6.415 1.00 26.31 290 THR B N 1
ATOM 8391 C CA . THR B 2 292 ? 75.099 1.224 6.559 1.00 27.98 290 THR B CA 1
ATOM 8392 C C . THR B 2 292 ? 73.612 1.341 6.862 1.00 29.26 290 THR B C 1
ATOM 8393 O O . THR B 2 292 ? 72.914 0.321 6.870 1.00 31.01 290 THR B O 1
ATOM 8404 N N . LYS B 2 293 ? 73.117 2.549 7.108 1.00 34.28 291 LYS B N 1
ATOM 8405 C CA . LYS B 2 293 ? 71.710 2.773 7.408 1.00 34.61 291 LYS B CA 1
ATOM 8406 C C . LYS B 2 293 ? 71.466 4.273 7.416 1.00 30.33 291 LYS B C 1
ATOM 8407 O O . LYS B 2 293 ? 72.402 5.068 7.546 1.00 29.98 291 LYS B O 1
ATOM 8426 N N . ASP B 2 294 ? 70.198 4.650 7.278 1.00 33.07 292 ASP B N 1
ATOM 8427 C CA . ASP B 2 294 ? 69.811 6.041 7.470 1.00 32.36 292 ASP B CA 1
ATOM 8428 C C . ASP B 2 294 ? 70.369 6.537 8.795 1.00 31.95 292 ASP B C 1
ATOM 8429 O O . ASP B 2 294 ? 70.016 6.022 9.860 1.00 38.31 292 ASP B O 1
ATOM 8438 N N . THR B 2 295 ? 71.257 7.523 8.730 1.00 26.98 293 THR B N 1
ATOM 8439 C CA . THR B 2 295 ? 71.963 7.974 9.921 1.00 28.84 293 THR B CA 1
ATOM 8440 C C . THR B 2 295 ? 72.404 9.417 9.717 1.00 25.26 293 THR B C 1
ATOM 8441 O O . THR B 2 295 ? 72.127 10.038 8.687 1.00 25.35 293 THR B O 1
ATOM 8452 N N . THR B 2 296 ? 73.096 9.945 10.725 1.00 24.07 294 THR B N 1
ATOM 8453 C CA . THR B 2 296 ? 73.692 11.276 10.669 1.00 24.93 294 THR B CA 1
ATOM 8454 C C . THR B 2 296 ? 75.069 11.169 11.308 1.00 22.14 294 THR B C 1
ATOM 8455 O O . THR B 2 296 ? 75.179 10.983 12.524 1.00 22.07 294 THR B O 1
ATOM 8466 N N . VAL B 2 297 ? 76.110 11.270 10.488 1.00 23.58 295 VAL B N 1
ATOM 8467 C CA . VAL B 2 297 ? 77.479 11.095 10.958 1.00 20.30 295 VAL B CA 1
ATOM 8468 C C . VAL B 2 297 ? 77.977 12.422 11.511 1.00 20.03 295 VAL B C 1
ATOM 8469 O O . VAL B 2 297 ? 77.992 13.434 10.804 1.00 33.35 295 VAL B O 1
ATOM 8482 N N . ASN B 2 298 ? 78.376 12.424 12.782 1.00 22.80 296 ASN B N 1
ATOM 8483 C CA . ASN B 2 298 ? 78.934 13.611 13.419 1.00 21.53 296 ASN B CA 1
ATOM 8484 C C . ASN B 2 298 ? 80.328 13.360 13.978 1.00 21.31 296 ASN B C 1
ATOM 8485 O O . ASN B 2 298 ? 80.881 14.232 14.658 1.00 30.74 296 ASN B O 1
ATOM 8496 N N . PHE B 2 299 ? 80.904 12.190 13.712 1.00 23.52 297 PHE B N 1
ATOM 8497 C CA . PHE B 2 299 ? 82.271 11.869 14.092 1.00 17.86 297 PHE B CA 1
ATOM 8498 C C . PHE B 2 299 ? 82.908 11.036 12.991 1.00 19.15 297 PHE B C 1
ATOM 8499 O O . PHE B 2 299 ? 82.243 10.202 12.369 1.00 27.65 297 PHE B O 1
ATOM 8516 N N . LEU B 2 300 ? 84.194 11.262 12.754 1.00 18.07 298 LEU B N 1
ATOM 8517 C CA . LEU B 2 300 ? 84.999 10.380 11.921 1.00 17.37 298 LEU B CA 1
ATOM 8518 C C . LEU B 2 300 ? 86.025 9.704 12.815 1.00 25.34 298 LEU B C 1
ATOM 8519 O O . LEU B 2 300 ? 86.688 10.368 13.619 1.00 33.11 298 LEU B O 1
ATOM 8535 N N . THR B 2 301 ? 86.130 8.386 12.695 1.00 20.54 299 THR B N 1
ATOM 8536 C CA . THR B 2 301 ? 86.997 7.592 13.549 1.00 22.39 299 THR B CA 1
ATOM 8537 C C . THR B 2 301 ? 88.044 6.896 12.694 1.00 22.29 299 THR B C 1
ATOM 8538 O O . THR B 2 301 ? 87.754 6.452 11.580 1.00 21.53 299 THR B O 1
ATOM 8549 N N . PHE B 2 302 ? 89.265 6.815 13.219 1.00 27.13 300 PHE B N 1
ATOM 8550 C CA . PHE B 2 302 ? 90.413 6.311 12.476 1.00 22.61 300 PHE B CA 1
ATOM 8551 C C . PHE B 2 302 ? 91.021 5.132 13.222 1.00 23.08 300 PHE B C 1
ATOM 8552 O O . PHE B 2 302 ? 91.389 5.257 14.395 1.00 16.98 300 PHE B O 1
ATOM 8569 N N . TYR B 2 303 ? 91.128 3.997 12.538 1.00 16.32 301 TYR B N 1
ATOM 8570 C CA . TYR B 2 303 ? 91.711 2.789 13.100 1.00 22.26 301 TYR B CA 1
ATOM 8571 C C . TYR B 2 303 ? 93.046 2.499 12.429 1.00 26.97 301 TYR B C 1
ATOM 8572 O O . TYR B 2 303 ? 93.232 2.769 11.239 1.00 31.81 301 TYR B O 1
ATOM 8590 N N . ILE B 2 304 ? 93.973 1.941 13.203 1.00 26.04 302 ILE B N 1
ATOM 8591 C CA . ILE B 2 304 ? 95.315 1.622 12.731 1.00 25.36 302 ILE B CA 1
ATOM 8592 C C . ILE B 2 304 ? 95.491 0.112 12.763 1.00 29.78 302 ILE B C 1
ATOM 8593 O O . ILE B 2 304 ? 95.201 -0.532 13.779 1.00 31.73 302 ILE B O 1
ATOM 8609 N N . ASP B 2 305 ? 95.960 -0.447 11.654 1.00 23.76 303 ASP B N 1
ATOM 8610 C CA . ASP B 2 305 ? 96.357 -1.844 11.585 1.00 25.01 303 ASP B CA 1
ATOM 8611 C C . ASP B 2 305 ? 97.863 -1.930 11.369 1.00 28.58 303 ASP B C 1
ATOM 8612 O O . ASP B 2 305 ? 98.530 -0.940 11.059 1.00 35.14 303 ASP B O 1
ATOM 8621 N N . ALA B 2 306 ? 98.398 -3.135 11.542 1.00 29.34 304 ALA B N 1
ATOM 8622 C CA . ALA B 2 306 ? 99.813 -3.380 11.320 1.00 22.03 304 ALA B CA 1
ATOM 8623 C C . ALA B 2 306 ? 99.980 -4.698 10.584 1.00 23.45 304 ALA B C 1
ATOM 8624 O O . ALA B 2 306 ? 99.191 -5.631 10.758 1.00 27.52 304 ALA B O 1
ATOM 8631 N N . ARG B 2 307 ? 101.017 -4.762 9.756 1.00 29.19 305 ARG B N 1
ATOM 8632 C CA . ARG B 2 307 ? 101.331 -5.949 8.980 1.00 30.62 305 ARG B CA 1
ATOM 8633 C C . ARG B 2 307 ? 102.819 -6.235 9.080 1.00 31.22 305 ARG B C 1
ATOM 8634 O O . ARG B 2 307 ? 103.637 -5.313 9.147 1.00 27.91 305 ARG B O 1
ATOM 8655 N N . PHE B 2 308 ? 103.160 -7.519 9.093 1.00 38.85 306 PHE B N 1
ATOM 8656 C CA . PHE B 2 308 ? 104.544 -7.961 9.014 1.00 32.37 306 PHE B CA 1
ATOM 8657 C C . PHE B 2 308 ? 104.631 -9.015 7.923 1.00 38.90 306 PHE B C 1
ATOM 8658 O O . PHE B 2 308 ? 104.011 -10.077 8.036 1.00 48.15 306 PHE B O 1
ATOM 8675 N N . THR B 2 309 ? 105.383 -8.716 6.869 1.00 43.67 307 THR B N 1
ATOM 8676 C CA . THR B 2 309 ? 105.564 -9.632 5.748 1.00 46.06 307 THR B CA 1
ATOM 8677 C C . THR B 2 309 ? 107.057 -9.878 5.587 1.00 42.86 307 THR B C 1
ATOM 8678 O O . THR B 2 309 ? 107.808 -8.959 5.242 1.00 43.54 307 THR B O 1
ATOM 8689 N N . ASN B 2 310 ? 107.485 -11.109 5.847 1.00 47.86 308 ASN B N 1
ATOM 8690 C CA . ASN B 2 310 ? 108.889 -11.482 5.731 1.00 53.14 308 ASN B CA 1
ATOM 8691 C C . ASN B 2 310 ? 109.080 -12.335 4.485 1.00 56.08 308 ASN B C 1
ATOM 8692 O O . ASN B 2 310 ? 108.586 -13.473 4.442 1.00 49.72 308 ASN B O 1
ATOM 8703 N N . PRO B 2 311 ? 109.769 -11.845 3.449 1.00 79.18 309 PRO B N 1
ATOM 8704 C CA . PRO B 2 311 ? 109.962 -12.681 2.253 1.00 90.80 309 PRO B CA 1
ATOM 8705 C C . PRO B 2 311 ? 110.783 -13.929 2.518 1.00 96.78 309 PRO B C 1
ATOM 8706 O O . PRO B 2 311 ? 110.553 -14.960 1.875 1.00 96.98 309 PRO B O 1
ATOM 8717 N N . HIS B 2 312 ? 111.740 -13.867 3.447 1.00 99.76 310 HIS B N 1
ATOM 8718 C CA . HIS B 2 312 ? 112.550 -15.041 3.750 1.00 104.80 310 HIS B CA 1
ATOM 8719 C C . HIS B 2 312 ? 111.766 -16.068 4.557 1.00 101.64 310 HIS B C 1
ATOM 8720 O O . HIS B 2 312 ? 111.992 -17.274 4.408 1.00 108.92 310 HIS B O 1
ATOM 8734 N N . ASP B 2 313 ? 110.844 -15.615 5.406 1.00 80.19 311 ASP B N 1
ATOM 8735 C CA . ASP B 2 313 ? 110.009 -16.492 6.227 1.00 79.09 311 ASP B CA 1
ATOM 8736 C C . ASP B 2 313 ? 108.555 -16.115 5.978 1.00 80.70 311 ASP B C 1
ATOM 8737 O O . ASP B 2 313 ? 107.940 -15.396 6.778 1.00 80.94 311 ASP B O 1
ATOM 8746 N N . PRO B 2 314 ? 107.971 -16.581 4.871 1.00 76.12 312 PRO B N 1
ATOM 8747 C CA . PRO B 2 314 ? 106.586 -16.187 4.561 1.00 70.32 312 PRO B CA 1
ATOM 8748 C C . PRO B 2 314 ? 105.578 -16.637 5.602 1.00 70.86 312 PRO B C 1
ATOM 8749 O O . PRO B 2 314 ? 104.574 -15.947 5.817 1.00 70.12 312 PRO B O 1
ATOM 8760 N N . GLY B 2 315 ? 105.809 -17.776 6.256 1.00 78.96 313 GLY B N 1
ATOM 8761 C CA . GLY B 2 315 ? 104.851 -18.266 7.230 1.00 76.22 313 GLY B CA 1
ATOM 8762 C C . GLY B 2 315 ? 104.758 -17.401 8.470 1.00 72.49 313 GLY B C 1
ATOM 8763 O O . GLY B 2 315 ? 103.702 -17.333 9.105 1.00 71.02 313 GLY B O 1
ATOM 8767 N N . ALA B 2 316 ? 105.849 -16.727 8.830 1.00 83.39 314 ALA B N 1
ATOM 8768 C CA . ALA B 2 316 ? 105.891 -15.914 10.038 1.00 78.63 314 ALA B CA 1
ATOM 8769 C C . ALA B 2 316 ? 105.154 -14.588 9.897 1.00 70.91 314 ALA B C 1
ATOM 8770 O O . ALA B 2 316 ? 105.136 -13.807 10.855 1.00 68.90 314 ALA B O 1
ATOM 8777 N N . ASN B 2 317 ? 104.552 -14.311 8.742 1.00 62.18 315 ASN B N 1
ATOM 8778 C CA . ASN B 2 317 ? 103.812 -13.071 8.570 1.00 55.59 315 ASN B CA 1
ATOM 8779 C C . ASN B 2 317 ? 102.629 -13.019 9.531 1.00 53.84 315 ASN B C 1
ATOM 8780 O O . ASN B 2 317 ? 102.128 -14.044 10.003 1.00 56.43 315 ASN B O 1
ATOM 8791 N N . PHE B 2 318 ? 102.180 -11.801 9.822 1.00 37.90 316 PHE B N 1
ATOM 8792 C CA . PHE B 2 318 ? 100.989 -11.618 10.634 1.00 38.96 316 PHE B CA 1
ATOM 8793 C C . PHE B 2 318 ? 100.313 -10.312 10.247 1.00 42.24 316 PHE B C 1
ATOM 8794 O O . PHE B 2 318 ? 100.849 -9.509 9.477 1.00 40.27 316 PHE B O 1
ATOM 8811 N N . VAL B 2 319 ? 99.121 -10.109 10.803 1.00 40.09 317 VAL B N 1
ATOM 8812 C CA . VAL B 2 319 ? 98.359 -8.881 10.613 1.00 42.23 317 VAL B CA 1
ATOM 8813 C C . VAL B 2 319 ? 97.658 -8.563 11.925 1.00 38.54 317 VAL B C 1
ATOM 8814 O O . VAL B 2 319 ? 96.823 -9.347 12.390 1.00 41.18 317 VAL B O 1
ATOM 8827 N N . LEU B 2 320 ? 98.004 -7.430 12.528 1.00 42.53 318 LEU B N 1
ATOM 8828 C CA . LEU B 2 320 ? 97.227 -6.878 13.635 1.00 38.91 318 LEU B CA 1
ATOM 8829 C C . LEU B 2 320 ? 96.084 -6.094 13.004 1.00 39.08 318 LEU B C 1
ATOM 8830 O O . LEU B 2 320 ? 96.172 -4.885 12.785 1.00 37.21 318 LEU B O 1
ATOM 8846 N N . GLY B 2 321 ? 95.005 -6.804 12.693 1.00 42.14 319 GLY B N 1
ATOM 8847 C CA . GLY B 2 321 ? 93.925 -6.249 11.910 1.00 36.56 319 GLY B CA 1
ATOM 8848 C C . GLY B 2 321 ? 93.078 -5.258 12.682 1.00 33.59 319 GLY B C 1
ATOM 8849 O O . GLY B 2 321 ? 93.293 -4.964 13.859 1.00 39.02 319 GLY B O 1
ATOM 8853 N N . VAL B 2 322 ? 92.073 -4.739 11.983 1.00 32.38 320 VAL B N 1
ATOM 8854 C CA . VAL B 2 322 ? 91.189 -3.705 12.501 1.00 35.76 320 VAL B CA 1
ATOM 8855 C C . VAL B 2 322 ? 89.749 -4.184 12.384 1.00 36.65 320 VAL B C 1
ATOM 8856 O O . VAL B 2 322 ? 89.348 -4.731 11.351 1.00 39.27 320 VAL B O 1
ATOM 8869 N N . ARG B 2 323 ? 88.973 -3.974 13.445 1.00 38.61 321 ARG B N 1
ATOM 8870 C CA . ARG B 2 323 ? 87.567 -4.374 13.485 1.00 39.02 321 ARG B CA 1
ATOM 8871 C C . ARG B 2 323 ? 86.803 -3.306 14.254 1.00 34.38 321 ARG B C 1
ATOM 8872 O O . ARG B 2 323 ? 86.619 -3.413 15.473 1.00 39.89 321 ARG B O 1
ATOM 8893 N N . PRO B 2 324 ? 86.363 -2.244 13.577 1.00 28.17 322 PRO B N 1
ATOM 8894 C CA . PRO B 2 324 ? 85.598 -1.200 14.267 1.00 29.55 322 PRO B CA 1
ATOM 8895 C C . PRO B 2 324 ? 84.482 -1.788 15.119 1.00 36.68 322 PRO B C 1
ATOM 8896 O O . PRO B 2 324 ? 83.809 -2.743 14.727 1.00 27.15 322 PRO B O 1
ATOM 8907 N N . GLY B 2 325 ? 84.295 -1.203 16.301 1.00 35.02 323 GLY B N 1
ATOM 8908 C CA . GLY B 2 325 ? 83.338 -1.699 17.262 1.00 37.72 323 GLY B CA 1
ATOM 8909 C C . GLY B 2 325 ? 83.838 -2.829 18.136 1.00 42.22 323 GLY B C 1
ATOM 8910 O O . GLY B 2 325 ? 83.197 -3.131 19.151 1.00 44.73 323 GLY B O 1
ATOM 8914 N N . GLY B 2 326 ? 84.958 -3.458 17.786 1.00 40.18 324 GLY B N 1
ATOM 8915 C CA . GLY B 2 326 ? 85.478 -4.575 18.551 1.00 36.27 324 GLY B CA 1
ATOM 8916 C C . GLY B 2 326 ? 86.866 -4.327 19.101 1.00 32.70 324 GLY B C 1
ATOM 8917 O O . GLY B 2 326 ? 87.378 -3.206 19.034 1.00 38.20 324 GLY B O 1
ATOM 8921 N N . THR B 2 327 ? 87.484 -5.367 19.655 1.00 37.34 325 THR B N 1
ATOM 8922 C CA . THR B 2 327 ? 88.831 -5.242 20.193 1.00 42.96 325 THR B CA 1
ATOM 8923 C C . THR B 2 327 ? 89.820 -4.978 19.064 1.00 42.66 325 THR B C 1
ATOM 8924 O O . THR B 2 327 ? 89.830 -5.687 18.053 1.00 43.67 325 THR B O 1
ATOM 8935 N N . ASN B 2 328 ? 90.648 -3.959 19.238 1.00 36.88 326 ASN B N 1
ATOM 8936 C CA . ASN B 2 328 ? 91.639 -3.560 18.253 1.00 33.36 326 ASN B CA 1
ATOM 8937 C C . ASN B 2 328 ? 92.994 -3.425 18.924 1.00 34.61 326 ASN B C 1
ATOM 8938 O O . ASN B 2 328 ? 93.076 -3.191 20.134 1.00 36.77 326 ASN B O 1
ATOM 8949 N N . PRO B 2 329 ? 94.085 -3.559 18.163 1.00 33.46 327 PRO B N 1
ATOM 8950 C CA . PRO B 2 329 ? 95.415 -3.444 18.779 1.00 34.75 327 PRO B CA 1
ATOM 8951 C C . PRO B 2 329 ? 95.721 -2.046 19.285 1.00 29.46 327 PRO B C 1
ATOM 8952 O O . PRO B 2 329 ? 96.601 -1.895 20.142 1.00 23.26 327 PRO B O 1
ATOM 8963 N N . TRP B 2 330 ? 95.030 -1.026 18.783 1.00 25.82 328 TRP B N 1
ATOM 8964 C CA . TRP B 2 330 ? 95.185 0.334 19.272 1.00 23.90 328 TRP B CA 1
ATOM 8965 C C . TRP B 2 330 ? 93.810 0.961 19.440 1.00 20.44 328 TRP B C 1
ATOM 8966 O O . TRP B 2 330 ? 92.874 0.654 18.698 1.00 30.43 328 TRP B O 1
ATOM 8987 N N . THR B 2 331 ? 93.694 1.835 20.432 1.00 28.00 329 THR B N 1
ATOM 8988 C CA . THR B 2 331 ? 92.462 2.587 20.615 1.00 27.35 329 THR B CA 1
ATOM 8989 C C . THR B 2 331 ? 92.287 3.545 19.445 1.00 34.28 329 THR B C 1
ATOM 8990 O O . THR B 2 331 ? 93.174 4.356 19.156 1.00 27.08 329 THR B O 1
ATOM 9001 N N . GLU B 2 332 ? 91.154 3.433 18.759 1.00 23.97 330 GLU B N 1
ATOM 9002 C CA . GLU B 2 332 ? 90.864 4.319 17.646 1.00 24.37 330 GLU B CA 1
ATOM 9003 C C . GLU B 2 332 ? 90.820 5.770 18.111 1.00 22.84 330 GLU B C 1
ATOM 9004 O O . GLU B 2 332 ? 90.578 6.073 19.282 1.00 29.22 330 GLU B O 1
ATOM 9016 N N . THR B 2 333 ? 91.060 6.673 17.168 1.00 25.88 331 THR B N 1
ATOM 9017 C CA . THR B 2 333 ? 90.967 8.104 17.406 1.00 24.15 331 THR B CA 1
ATOM 9018 C C . THR B 2 333 ? 89.793 8.671 16.619 1.00 16.49 331 THR B C 1
ATOM 9019 O O . THR B 2 333 ? 89.479 8.205 15.521 1.00 20.48 331 THR B O 1
ATOM 9030 N N . SER B 2 334 ? 89.147 9.681 17.193 1.00 17.00 332 SER B N 1
ATOM 9031 C CA . SER B 2 334 ? 87.949 10.267 16.614 1.00 18.97 332 SER B CA 1
ATOM 9032 C C . SER B 2 334 ? 88.097 11.777 16.527 1.00 18.72 332 SER B C 1
ATOM 9033 O O . SER B 2 334 ? 88.773 12.401 17.348 1.00 22.77 332 SER B O 1
ATOM 9041 N N . VAL B 2 335 ? 87.445 12.356 15.524 1.00 18.43 333 VAL B N 1
ATOM 9042 C CA . VAL B 2 335 ? 87.372 13.800 15.352 1.00 23.34 333 VAL B CA 1
ATOM 9043 C C . VAL B 2 335 ? 85.907 14.178 15.207 1.00 17.61 333 VAL B C 1
ATOM 9044 O O . VAL B 2 335 ? 85.158 13.518 14.479 1.00 28.24 333 VAL B O 1
ATOM 9057 N N . ALA B 2 336 ? 85.495 15.232 15.904 1.00 18.60 334 ALA B N 1
ATOM 9058 C CA . ALA B 2 336 ? 84.107 15.674 15.871 1.00 28.60 334 ALA B CA 1
ATOM 9059 C C . ALA B 2 336 ? 83.880 16.567 14.656 1.00 21.48 334 ALA B C 1
ATOM 9060 O O . ALA B 2 336 ? 84.511 17.621 14.527 1.00 29.62 334 ALA B O 1
ATOM 9067 N N . LEU B 2 337 ? 82.980 16.150 13.769 1.00 22.07 335 LEU B N 1
ATOM 9068 C CA . LEU B 2 337 ? 82.653 16.960 12.604 1.00 28.30 335 LEU B CA 1
ATOM 9069 C C . LEU B 2 337 ? 81.863 18.189 13.034 1.00 27.05 335 LEU B C 1
ATOM 9070 O O . LEU B 2 337 ? 80.895 18.085 13.794 1.00 32.68 335 LEU B O 1
ATOM 9086 N N . HIS B 2 338 ? 82.280 19.358 12.544 1.00 28.34 336 HIS B N 1
ATOM 9087 C CA . HIS B 2 338 ? 81.659 20.604 12.974 1.00 31.08 336 HIS B CA 1
ATOM 9088 C C . HIS B 2 338 ? 80.211 20.706 12.512 1.00 33.50 336 HIS B C 1
ATOM 9089 O O . HIS B 2 338 ? 79.403 21.375 13.166 1.00 37.42 336 HIS B O 1
ATOM 9103 N N . GLU B 2 339 ? 79.862 20.058 11.402 1.00 27.92 337 GLU B N 1
ATOM 9104 C CA . GLU B 2 339 ? 78.482 20.021 10.922 1.00 33.22 337 GLU B CA 1
ATOM 9105 C C . GLU B 2 339 ? 78.120 18.568 10.641 1.00 27.38 337 GLU B C 1
ATOM 9106 O O . GLU B 2 339 ? 78.795 17.913 9.819 1.00 28.74 337 GLU B O 1
ATOM 9118 N N . PRO B 2 340 ? 77.088 18.016 11.283 1.00 22.68 338 PRO B N 1
ATOM 9119 C CA . PRO B 2 340 ? 76.735 16.615 11.029 1.00 22.15 338 PRO B CA 1
ATOM 9120 C C . PRO B 2 340 ? 76.364 16.380 9.573 1.00 22.41 338 PRO B C 1
ATOM 9121 O O . PRO B 2 340 ? 75.893 17.279 8.873 1.00 23.30 338 PRO B O 1
ATOM 9132 N N . LEU B 2 341 ? 76.572 15.144 9.129 1.00 25.80 339 LEU B N 1
ATOM 9133 C CA . LEU B 2 341 ? 76.348 14.753 7.738 1.00 26.28 339 LEU B CA 1
ATOM 9134 C C . LEU B 2 341 ? 75.217 13.738 7.679 1.00 27.28 339 LEU B C 1
ATOM 9135 O O . LEU B 2 341 ? 75.449 12.537 7.906 1.00 24.99 339 LEU B O 1
ATOM 9151 N N . PRO B 2 342 ? 73.985 14.153 7.388 1.00 24.06 340 PRO B N 1
ATOM 9152 C CA . PRO B 2 342 ? 72.885 13.181 7.303 1.00 26.38 340 PRO B CA 1
ATOM 9153 C C . PRO B 2 342 ? 72.999 12.355 6.031 1.00 25.27 340 PRO B C 1
ATOM 9154 O O . PRO B 2 342 ? 73.241 12.889 4.947 1.00 25.61 340 PRO B O 1
ATOM 9165 N N . LEU B 2 343 ? 72.824 11.044 6.172 1.00 25.42 341 LEU B N 1
ATOM 9166 C CA . LEU B 2 343 ? 73.046 10.110 5.079 1.00 25.86 341 LEU B CA 1
ATOM 9167 C C . LEU B 2 343 ? 71.903 9.112 4.992 1.00 28.23 341 LEU B C 1
ATOM 9168 O O . LEU B 2 343 ? 71.374 8.667 6.015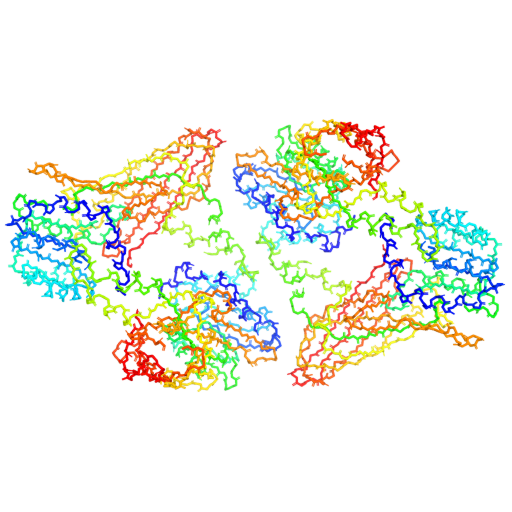 1.00 32.34 341 LEU B O 1
ATOM 9184 N N . LYS B 2 344 ? 71.527 8.768 3.764 1.00 28.53 342 LYS B N 1
ATOM 9185 C CA . LYS B 2 344 ? 70.650 7.635 3.536 1.00 30.09 342 LYS B CA 1
ATOM 9186 C C . LYS B 2 344 ? 71.465 6.346 3.531 1.00 29.79 342 LYS B C 1
ATOM 9187 O O . LYS B 2 344 ? 72.683 6.351 3.331 1.00 28.60 342 LYS B O 1
ATOM 9206 N N . GLY B 2 345 ? 70.778 5.232 3.756 1.00 35.27 343 GLY B N 1
ATOM 9207 C CA . GLY B 2 345 ? 71.409 3.937 3.623 1.00 34.35 343 GLY B CA 1
ATOM 9208 C C . GLY B 2 345 ? 72.053 3.795 2.261 1.00 31.72 343 GLY B C 1
ATOM 9209 O O . GLY B 2 345 ? 71.413 4.060 1.239 1.00 33.10 343 GLY B O 1
ATOM 9213 N N . GLY B 2 346 ? 73.324 3.397 2.231 1.00 32.31 344 GLY B N 1
ATOM 9214 C CA . GLY B 2 346 ? 74.058 3.266 0.993 1.00 31.30 344 GLY B CA 1
ATOM 9215 C C . GLY B 2 346 ? 74.665 4.547 0.468 1.00 31.05 344 GLY B C 1
ATOM 9216 O O . GLY B 2 346 ? 75.495 4.488 -0.449 1.00 33.13 344 GLY B O 1
ATOM 9220 N N . GLU B 2 347 ? 74.291 5.703 1.013 1.00 29.11 345 GLU B N 1
ATOM 9221 C CA . GLU B 2 347 ? 74.836 6.961 0.526 1.00 28.36 345 GLU B CA 1
ATOM 9222 C C . GLU B 2 347 ? 76.318 7.056 0.862 1.00 29.12 345 GLU B C 1
ATOM 9223 O O . GLU B 2 347 ? 76.763 6.609 1.923 1.00 30.96 345 GLU B O 1
ATOM 9235 N N . VAL B 2 348 ? 77.082 7.641 -0.050 1.00 29.68 346 VAL B N 1
ATOM 9236 C CA . VAL B 2 348 ? 78.527 7.741 0.098 1.00 26.99 346 VAL B CA 1
ATOM 9237 C C . VAL B 2 348 ? 78.865 8.980 0.914 1.00 26.72 346 VAL B C 1
ATOM 9238 O O . VAL B 2 348 ? 78.386 10.084 0.622 1.00 31.13 346 VAL B O 1
ATOM 9251 N N . LEU B 2 349 ? 79.681 8.793 1.944 1.00 26.48 347 LEU B N 1
ATOM 9252 C CA . LEU B 2 349 ? 80.344 9.889 2.640 1.00 27.19 347 LEU B CA 1
ATOM 9253 C C . LEU B 2 349 ? 81.768 9.941 2.100 1.00 23.44 347 LEU B C 1
ATOM 9254 O O . LEU B 2 349 ? 82.580 9.057 2.393 1.00 25.17 347 LEU B O 1
ATOM 9270 N N . SER B 2 350 ? 82.059 10.952 1.290 1.00 21.45 348 SER B N 1
ATOM 9271 C CA . SER B 2 350 ? 83.388 11.147 0.731 1.00 24.27 348 SER B CA 1
ATOM 9272 C C . SER B 2 350 ? 84.129 12.217 1.520 1.00 26.30 348 SER B C 1
ATOM 9273 O O . SER B 2 350 ? 83.525 13.060 2.188 1.00 26.10 348 SER B O 1
ATOM 9281 N N . GLY B 2 351 ? 85.452 12.179 1.432 1.00 24.08 349 GLY B N 1
ATOM 9282 C CA . GLY B 2 351 ? 86.246 13.121 2.188 1.00 25.19 349 GLY B CA 1
ATOM 9283 C C . GLY B 2 351 ? 87.716 13.025 1.850 1.00 31.43 349 GLY B C 1
ATOM 9284 O O . GLY B 2 351 ? 88.116 12.383 0.876 1.00 25.19 349 GLY B O 1
ATOM 9288 N N . GLU B 2 352 ? 88.512 13.687 2.686 1.00 30.64 350 GLU B N 1
ATOM 9289 C CA . GLU B 2 352 ? 89.949 13.796 2.501 1.00 22.87 350 GLU B CA 1
ATOM 9290 C C . GLU B 2 352 ? 90.593 13.861 3.876 1.00 25.48 350 GLU B C 1
ATOM 9291 O O . GLU B 2 352 ? 90.077 14.527 4.777 1.00 28.17 350 GLU B O 1
ATOM 9303 N N . LEU B 2 353 ? 91.713 13.162 4.033 1.00 27.86 351 LEU B N 1
ATOM 9304 C CA . LEU B 2 353 ? 92.454 13.130 5.288 1.00 27.02 351 LEU B CA 1
ATOM 9305 C C . LEU B 2 353 ? 93.853 13.674 5.042 1.00 25.23 351 LEU B C 1
ATOM 9306 O O . LEU B 2 353 ? 94.592 13.141 4.206 1.00 22.17 351 LEU B O 1
ATOM 9322 N N . LYS B 2 354 ? 94.211 14.730 5.766 1.00 24.89 352 LYS B N 1
ATOM 9323 C CA . LYS B 2 354 ? 95.534 15.338 5.686 1.00 24.60 352 LYS B CA 1
ATOM 9324 C C . LYS B 2 354 ? 96.193 15.231 7.053 1.00 25.46 352 LYS B C 1
ATOM 9325 O O . LYS B 2 354 ? 95.633 15.690 8.053 1.00 28.54 352 LYS B O 1
ATOM 9344 N N . VAL B 2 355 ? 97.376 14.624 7.091 1.00 22.81 353 VAL B N 1
ATOM 9345 C CA . VAL B 2 355 ? 98.099 14.367 8.330 1.00 20.87 353 VAL B CA 1
ATOM 9346 C C . VAL B 2 355 ? 99.468 15.020 8.229 1.00 22.49 353 VAL B C 1
ATOM 9347 O O . VAL B 2 355 ? 100.194 14.801 7.253 1.00 32.30 353 VAL B O 1
ATOM 9360 N N . CYS B 2 356 ? 99.823 15.810 9.237 1.00 21.81 354 CYS B N 1
ATOM 9361 C CA . CYS B 2 356 ? 101.106 16.496 9.267 1.00 25.72 354 CYS B CA 1
ATOM 9362 C C . CYS B 2 356 ? 101.751 16.314 10.630 1.00 29.40 354 CYS B C 1
ATOM 9363 O O . CYS B 2 356 ? 101.138 16.619 11.659 1.00 25.98 354 CYS B O 1
ATOM 9371 N N . LEU B 2 357 ? 102.985 15.822 10.630 1.00 24.69 355 LEU B N 1
ATOM 9372 C CA . LEU B 2 357 ? 103.761 15.658 11.851 1.00 21.72 355 LEU B CA 1
ATOM 9373 C C . LEU B 2 357 ? 104.572 16.924 12.095 1.00 24.94 355 LEU B C 1
ATOM 9374 O O . LEU B 2 357 ? 105.367 17.331 11.240 1.00 36.38 355 LEU B O 1
ATOM 9390 N N . LEU B 2 358 ? 104.374 17.542 13.258 1.00 25.35 356 LEU B N 1
ATOM 9391 C CA . LEU B 2 358 ? 105.084 18.763 13.617 1.00 28.16 356 LEU B CA 1
ATOM 9392 C C . LEU B 2 358 ? 106.254 18.524 14.558 1.00 27.06 356 LEU B C 1
ATOM 9393 O O . LEU B 2 358 ? 107.256 19.239 14.473 1.00 32.97 356 LEU B O 1
ATOM 9409 N N . ASN B 2 359 ? 106.152 17.541 15.450 1.00 32.95 357 ASN B N 1
ATOM 9410 C CA . ASN B 2 359 ? 107.191 17.268 16.443 1.00 31.24 357 ASN B CA 1
ATOM 9411 C C . ASN B 2 359 ? 107.330 15.758 16.582 1.00 30.81 357 ASN B C 1
ATOM 9412 O O . ASN B 2 359 ? 106.513 15.114 17.260 1.00 36.59 357 ASN B O 1
ATOM 9423 N N . PRO B 2 360 ? 108.346 15.155 15.960 1.00 31.53 358 PRO B N 1
ATOM 9424 C CA . PRO B 2 360 ? 108.482 13.693 16.063 1.00 26.36 358 PRO B CA 1
ATOM 9425 C C . PRO B 2 360 ? 108.636 13.204 17.490 1.00 31.16 358 PRO B C 1
ATOM 9426 O O . PRO B 2 360 ? 108.101 12.145 17.837 1.00 38.13 358 PRO B O 1
ATOM 9437 N N . THR B 2 361 ? 109.346 13.954 18.336 1.00 35.66 359 THR B N 1
ATOM 9438 C CA . THR B 2 361 ? 109.654 13.466 19.677 1.00 32.57 359 THR B CA 1
ATOM 9439 C C . THR B 2 361 ? 108.411 13.428 20.558 1.00 32.96 359 THR B C 1
ATOM 9440 O O . THR B 2 361 ? 108.267 12.529 21.395 1.00 35.08 359 THR B O 1
ATOM 9451 N N . ARG B 2 362 ? 107.512 14.395 20.396 1.00 29.04 360 ARG B N 1
ATOM 9452 C CA . ARG B 2 362 ? 106.289 14.456 21.184 1.00 27.86 360 ARG B CA 1
ATOM 9453 C C . ARG B 2 362 ? 105.057 14.004 20.409 1.00 25.93 360 ARG B C 1
ATOM 9454 O O . ARG B 2 362 ? 103.947 14.072 20.945 1.00 25.62 360 ARG B O 1
ATOM 9475 N N . GLY B 2 363 ? 105.220 13.543 19.172 1.00 27.78 361 GLY B N 1
ATOM 9476 C CA . GLY B 2 363 ? 104.089 13.073 18.394 1.00 27.29 361 GLY B CA 1
ATOM 9477 C C . GLY B 2 363 ? 103.064 14.134 18.070 1.00 27.30 361 GLY B C 1
ATOM 9478 O O . GLY B 2 363 ? 101.923 13.800 17.738 1.00 24.88 361 GLY B O 1
ATOM 9482 N N . ILE B 2 364 ? 103.437 15.412 18.151 1.00 28.30 362 ILE B N 1
ATOM 9483 C CA . ILE B 2 364 ? 102.488 16.486 17.879 1.00 24.02 362 ILE B CA 1
ATOM 9484 C C . ILE B 2 364 ? 102.062 16.413 16.421 1.00 23.36 362 ILE B C 1
ATOM 9485 O O . ILE B 2 364 ? 102.898 16.438 15.510 1.00 26.13 362 ILE B O 1
ATOM 9501 N N . THR B 2 365 ? 100.755 16.333 16.194 1.00 26.05 363 THR B N 1
ATOM 9502 C CA . THR B 2 365 ? 100.212 16.104 14.865 1.00 23.30 363 THR B CA 1
ATOM 9503 C C . THR B 2 365 ? 99.020 17.015 14.636 1.00 21.26 363 THR B C 1
ATOM 9504 O O . THR B 2 365 ? 98.257 17.298 15.564 1.00 24.84 363 THR B O 1
ATOM 9515 N N . THR B 2 366 ? 98.870 17.476 13.399 1.00 20.92 364 THR B N 1
ATOM 9516 C CA . THR B 2 366 ? 97.652 18.128 12.950 1.00 23.32 364 THR B CA 1
ATOM 9517 C C . THR B 2 366 ? 96.949 17.202 11.970 1.00 20.74 364 THR B C 1
ATOM 9518 O O . THR B 2 366 ? 97.591 16.583 11.117 1.00 26.75 364 THR B O 1
ATOM 9529 N N . VAL B 2 367 ? 95.634 17.096 12.114 1.00 24.61 365 VAL B N 1
ATOM 9530 C CA . VAL B 2 367 ? 94.813 16.244 11.269 1.00 20.82 365 VAL B CA 1
ATOM 9531 C C . VAL B 2 367 ? 93.715 17.125 10.695 1.00 26.09 365 VAL B C 1
ATOM 9532 O O . VAL B 2 367 ? 92.802 17.537 11.420 1.00 30.73 365 VAL B O 1
ATOM 9545 N N . GLU B 2 368 ? 93.816 17.436 9.407 1.00 28.19 366 GLU B N 1
ATOM 9546 C CA . GLU B 2 368 ? 92.785 18.176 8.693 1.00 26.70 366 GLU B CA 1
ATOM 9547 C C . GLU B 2 368 ? 91.885 17.181 7.980 1.00 18.29 366 GLU B C 1
ATOM 9548 O O . GLU B 2 368 ? 92.372 16.296 7.270 1.00 22.06 366 GLU B O 1
ATOM 9560 N N . VAL B 2 369 ? 90.580 17.324 8.177 1.00 26.92 367 VAL B N 1
ATOM 9561 C CA . VAL B 2 369 ? 89.599 16.382 7.657 1.00 26.09 367 VAL B CA 1
ATOM 9562 C C . VAL B 2 369 ? 88.534 17.153 6.897 1.00 25.95 367 VAL B C 1
ATOM 9563 O O . VAL B 2 369 ? 87.986 18.136 7.408 1.00 27.82 367 VAL B O 1
ATOM 9576 N N . THR B 2 370 ? 88.254 16.712 5.676 1.00 24.86 368 THR B N 1
ATOM 9577 C CA . THR B 2 370 ? 87.103 17.157 4.908 1.00 20.43 368 THR B CA 1
ATOM 9578 C C . THR B 2 370 ? 86.178 15.966 4.711 1.00 19.04 368 THR B C 1
ATOM 9579 O O . THR B 2 370 ? 86.636 14.862 4.402 1.00 18.56 368 THR B O 1
ATOM 9590 N N . ALA B 2 371 ? 84.881 16.188 4.906 1.00 28.37 369 ALA B N 1
ATOM 9591 C CA . ALA B 2 371 ? 83.891 15.127 4.786 1.00 28.31 369 ALA B CA 1
ATOM 9592 C C . ALA B 2 371 ? 82.602 15.727 4.247 1.00 28.59 369 ALA B C 1
ATOM 9593 O O . ALA B 2 371 ? 82.221 16.837 4.629 1.00 30.97 369 ALA B O 1
ATOM 9600 N N . ARG B 2 372 ? 81.936 14.988 3.362 1.00 24.41 370 ARG B N 1
ATOM 9601 C CA . ARG B 2 372 ? 80.744 15.491 2.698 1.00 28.23 370 ARG B CA 1
ATOM 9602 C C . ARG B 2 372 ? 79.783 14.339 2.445 1.00 34.35 370 ARG B C 1
ATOM 9603 O O . ARG B 2 372 ? 80.182 13.173 2.381 1.00 27.12 370 ARG B O 1
ATOM 9624 N N . THR B 2 373 ? 78.507 14.685 2.298 1.00 32.59 371 THR B N 1
ATOM 9625 C CA . THR B 2 373 ? 77.494 13.723 1.891 1.00 27.51 371 THR B CA 1
ATOM 9626 C C . THR B 2 373 ? 77.544 13.569 0.373 1.00 36.63 371 THR B C 1
ATOM 9627 O O . THR B 2 373 ? 78.433 14.094 -0.303 1.00 41.06 371 THR B O 1
ATOM 9638 N N . SER B 2 374 ? 76.573 12.843 -0.181 1.00 36.44 372 SER B N 1
ATOM 9639 C CA . SER B 2 374 ? 76.397 12.757 -1.621 1.00 30.93 372 SER B CA 1
ATOM 9640 C C . SER B 2 374 ? 75.169 13.510 -2.111 1.00 35.99 372 SER B C 1
ATOM 9641 O O . SER B 2 374 ? 74.989 13.638 -3.327 1.00 41.38 372 SER B O 1
ATOM 9649 N N . GLY B 2 375 ? 74.325 14.003 -1.205 1.00 35.28 373 GLY B N 1
ATOM 9650 C CA . GLY B 2 375 ? 73.206 14.852 -1.563 1.00 35.50 373 GLY B CA 1
ATOM 9651 C C . GLY B 2 375 ? 71.841 14.218 -1.417 1.00 34.82 373 GLY B C 1
ATOM 9652 O O . GLY B 2 375 ? 70.838 14.911 -1.624 1.00 41.01 373 GLY B O 1
ATOM 9656 N N . ASN B 2 376 ? 71.759 12.934 -1.064 1.00 31.71 374 ASN B N 1
ATOM 9657 C CA . ASN B 2 376 ? 70.461 12.269 -1.002 1.00 35.78 374 ASN B CA 1
ATOM 9658 C C . ASN B 2 376 ? 69.540 12.960 -0.003 1.00 35.88 374 ASN B C 1
ATOM 9659 O O . ASN B 2 376 ? 68.366 13.214 -0.296 1.00 45.22 374 ASN B O 1
ATOM 9670 N N . VAL B 2 377 ? 70.054 13.272 1.182 1.00 39.72 375 VAL B N 1
ATOM 9671 C CA . VAL B 2 377 ? 69.301 14.050 2.162 1.00 33.90 375 VAL B CA 1
ATOM 9672 C C . VAL B 2 377 ? 69.538 15.540 1.973 1.00 35.87 375 VAL B C 1
ATOM 9673 O O . VAL B 2 377 ? 68.593 16.322 1.842 1.00 43.83 375 VAL B O 1
ATOM 9686 N N . VAL B 2 378 ? 70.806 15.944 1.962 1.00 30.50 376 VAL B N 1
ATOM 9687 C CA . VAL B 2 378 ? 71.185 17.334 1.752 1.00 30.78 376 VAL B CA 1
ATOM 9688 C C . VAL B 2 378 ? 72.671 17.360 1.445 1.00 29.60 376 VAL B C 1
ATOM 9689 O O . VAL B 2 378 ? 73.445 16.566 1.992 1.00 30.46 376 VAL B O 1
ATOM 9702 N N . ASN B 2 379 ? 73.069 18.262 0.555 1.00 36.81 377 ASN B N 1
ATOM 9703 C CA . ASN B 2 379 ? 74.475 18.441 0.214 1.00 29.58 377 ASN B CA 1
ATOM 9704 C C . ASN B 2 379 ? 75.149 19.224 1.331 1.00 31.81 377 ASN B C 1
ATOM 9705 O O . ASN B 2 379 ? 74.868 20.410 1.527 1.00 40.18 377 ASN B O 1
ATOM 9716 N N . ILE B 2 380 ? 76.035 18.561 2.065 1.00 29.10 378 ILE B N 1
ATOM 9717 C CA . ILE B 2 380 ? 76.784 19.193 3.141 1.00 30.99 378 ILE B CA 1
ATOM 9718 C C . ILE B 2 380 ? 78.239 18.770 3.028 1.00 30.06 378 ILE B C 1
ATOM 9719 O O . ILE B 2 380 ? 78.537 17.590 2.809 1.00 24.23 378 ILE B O 1
ATOM 9735 N N . GLU B 2 381 ? 79.139 19.739 3.161 1.00 34.63 379 GLU B N 1
ATOM 9736 C CA . GLU B 2 381 ? 80.562 19.490 3.310 1.00 25.50 379 GLU B CA 1
ATOM 9737 C C . GLU B 2 381 ? 81.026 20.193 4.573 1.00 25.38 379 GLU B C 1
ATOM 9738 O O . GLU B 2 381 ? 80.631 21.331 4.840 1.00 24.89 379 GLU B O 1
ATOM 9750 N N . THR B 2 382 ? 81.853 19.509 5.355 1.00 28.17 380 THR B N 1
ATOM 9751 C CA . THR B 2 382 ? 82.365 20.052 6.603 1.00 22.22 380 THR B CA 1
ATOM 9752 C C . THR B 2 382 ? 83.863 19.804 6.674 1.00 21.49 380 THR B C 1
ATOM 9753 O O . THR B 2 382 ? 84.343 18.735 6.285 1.00 23.68 380 THR B O 1
ATOM 9764 N N . LYS B 2 383 ? 84.595 20.805 7.149 1.00 27.57 381 LYS B N 1
ATOM 9765 C CA . LYS B 2 383 ? 86.035 20.716 7.328 1.00 25.66 381 LYS B CA 1
ATOM 9766 C C . LYS B 2 383 ? 86.381 20.924 8.795 1.00 22.27 381 LYS B C 1
ATOM 9767 O O . LYS B 2 383 ? 85.628 21.538 9.555 1.00 30.21 381 LYS B O 1
ATOM 9786 N N . GLY B 2 384 ? 87.535 20.402 9.189 1.00 26.68 382 GLY B N 1
ATOM 9787 C CA . GLY B 2 384 ? 87.976 20.546 10.559 1.00 31.27 382 GLY B CA 1
ATOM 9788 C C . GLY B 2 384 ? 89.434 20.192 10.747 1.00 26.04 382 GLY B C 1
ATOM 9789 O O . GLY B 2 384 ? 89.906 19.178 10.224 1.00 29.66 382 GLY B O 1
ATOM 9793 N N . THR B 2 385 ? 90.160 21.027 11.483 1.00 30.82 383 THR B N 1
ATOM 9794 C CA . THR B 2 385 ? 91.532 20.738 11.870 1.00 21.58 383 THR B CA 1
ATOM 9795 C C . THR B 2 385 ? 91.543 20.275 13.319 1.00 23.57 383 THR B C 1
ATOM 9796 O O . THR B 2 385 ? 90.883 20.876 14.173 1.00 28.64 383 THR B O 1
ATOM 9807 N N . TYR B 2 386 ? 92.280 19.205 13.590 1.00 21.61 384 TYR B N 1
ATOM 9808 C CA . TYR B 2 386 ? 92.309 18.599 14.910 1.00 24.12 384 TYR B CA 1
ATOM 9809 C C . TYR B 2 386 ? 93.753 18.342 15.310 1.00 30.47 384 TYR B C 1
ATOM 9810 O O . TYR B 2 386 ? 94.621 18.115 14.462 1.00 26.03 384 TYR B O 1
ATOM 9828 N N . ASN B 2 387 ? 94.004 18.390 16.615 1.00 25.40 385 ASN B N 1
ATOM 9829 C CA . ASN B 2 387 ? 95.350 18.285 17.159 1.00 30.69 385 ASN B CA 1
ATOM 9830 C C . ASN B 2 387 ? 95.465 17.020 17.992 1.00 27.61 385 ASN B C 1
ATOM 9831 O O . ASN B 2 387 ? 94.593 16.733 18.817 1.00 30.73 385 ASN B O 1
ATOM 9842 N N . TYR B 2 388 ? 96.532 16.263 17.762 1.00 34.84 386 TYR B N 1
ATOM 9843 C CA . TYR B 2 388 ? 96.846 15.082 18.550 1.00 25.73 386 TYR B CA 1
ATOM 9844 C C . TYR B 2 388 ? 98.240 15.227 19.139 1.00 28.82 386 TYR B C 1
ATOM 9845 O O . TYR B 2 388 ? 99.144 15.772 18.498 1.00 34.22 386 TYR B O 1
ATOM 9863 N N . GLN B 2 389 ? 98.410 14.722 20.355 1.00 34.68 387 GLN B N 1
ATOM 9864 C CA . GLN B 2 389 ? 99.682 14.785 21.052 1.00 28.30 387 GLN B CA 1
ATOM 9865 C C . GLN B 2 389 ? 99.930 13.462 21.755 1.00 30.45 387 GLN B C 1
ATOM 9866 O O . GLN B 2 389 ? 99.009 12.876 22.331 1.00 36.09 387 GLN B O 1
ATOM 9880 N N . ARG B 2 390 ? 101.174 12.995 21.702 1.00 38.19 388 ARG B N 1
ATOM 9881 C CA . ARG B 2 390 ? 101.573 11.819 22.464 1.00 38.50 388 ARG B CA 1
ATOM 9882 C C . ARG B 2 390 ? 102.153 12.213 23.819 1.00 41.36 388 ARG B C 1
ATOM 9883 O O . ARG B 2 390 ? 101.764 11.658 24.851 1.00 39.55 388 ARG B O 1
ATOM 9904 N N . TYR B 2 391 ? 103.070 13.175 23.825 1.00 44.86 389 TYR B N 1
ATOM 9905 C CA . TYR B 2 391 ? 103.700 13.645 25.052 1.00 42.43 389 TYR B CA 1
ATOM 9906 C C . TYR B 2 391 ? 103.605 15.162 25.132 1.00 47.66 389 TYR B C 1
ATOM 9907 O O . TYR B 2 391 ? 103.946 15.768 26.147 1.00 48.29 389 TYR B O 1
ATOM 9926 N N . ASP C 1 20 ? 44.635 30.886 30.169 1.00 96.15 20 ASP C N 1
ATOM 9927 C CA . ASP C 1 20 ? 45.291 32.108 30.618 1.00 99.52 20 ASP C CA 1
ATOM 9928 C C . ASP C 1 20 ? 46.091 31.872 31.896 1.00 95.11 20 ASP C C 1
ATOM 9929 O O . ASP C 1 20 ? 46.855 32.735 32.328 1.00 93.74 20 ASP C O 1
ATOM 9937 N N . SER C 1 21 ? 45.912 30.695 32.499 1.00 86.27 21 SER C N 1
ATOM 9938 C CA . SER C 1 21 ? 46.688 30.318 33.675 1.00 82.50 21 SER C CA 1
ATOM 9939 C C . SER C 1 21 ? 48.170 30.141 33.371 1.00 81.32 21 SER C C 1
ATOM 9940 O O . SER C 1 21 ? 48.947 29.891 34.299 1.00 78.88 21 SER C O 1
ATOM 9948 N N . TYR C 1 22 ? 48.577 30.257 32.108 1.00 76.53 22 TYR C N 1
ATOM 9949 C CA . TYR C 1 22 ? 49.980 30.140 31.737 1.00 72.75 22 TYR C CA 1
ATOM 9950 C C . TYR C 1 22 ? 50.789 31.388 32.064 1.00 73.63 22 TYR C C 1
ATOM 9951 O O . TYR C 1 22 ? 52.005 31.390 31.844 1.00 74.53 22 TYR C O 1
ATOM 9969 N N . SER C 1 23 ? 50.155 32.448 32.568 1.00 71.84 23 SER C N 1
ATOM 9970 C CA . SER C 1 23 ? 50.902 33.571 33.119 1.00 66.71 23 SER C CA 1
ATOM 9971 C C . SER C 1 23 ? 51.534 33.233 34.462 1.00 59.99 23 SER C C 1
ATOM 9972 O O . SER C 1 23 ? 52.316 34.037 34.981 1.00 55.63 23 SER C O 1
ATOM 9980 N N . HIS C 1 24 ? 51.214 32.072 35.024 1.00 68.37 24 HIS C N 1
ATOM 9981 C CA . HIS C 1 24 ? 51.764 31.605 36.287 1.00 67.48 24 HIS C CA 1
ATOM 9982 C C . HIS C 1 24 ? 52.892 30.616 36.015 1.00 60.93 24 HIS C C 1
ATOM 9983 O O . HIS C 1 24 ? 52.865 29.868 35.034 1.00 58.23 24 HIS C O 1
ATOM 9997 N N . TYR C 1 25 ? 53.894 30.619 36.897 1.00 45.23 25 TYR C N 1
ATOM 9998 C CA . TYR C 1 25 ? 55.113 29.859 36.645 1.00 40.98 25 TYR C CA 1
ATOM 9999 C C . TYR C 1 25 ? 54.920 28.356 36.800 1.00 40.40 25 TYR C C 1
ATOM 10000 O O . TYR C 1 25 ? 55.686 27.585 36.212 1.00 36.71 25 TYR C O 1
ATOM 10018 N N . GLY C 1 26 ? 53.927 27.924 37.579 1.00 40.74 26 GLY C N 1
ATOM 10019 C CA . GLY C 1 26 ? 53.821 26.513 37.918 1.00 34.02 26 GLY C CA 1
ATOM 10020 C C . GLY C 1 26 ? 53.694 25.618 36.701 1.00 32.47 26 GLY C C 1
ATOM 10021 O O . GLY C 1 26 ? 54.377 24.598 36.590 1.00 31.23 26 GLY C O 1
ATOM 10025 N N . ILE C 1 27 ? 52.812 25.985 35.771 1.00 32.69 27 ILE C N 1
ATOM 10026 C CA . ILE C 1 27 ? 52.553 25.123 34.622 1.00 31.52 27 ILE C CA 1
ATOM 10027 C C . ILE C 1 27 ? 53.782 25.041 33.727 1.00 30.01 27 ILE C C 1
ATOM 10028 O O . ILE C 1 27 ? 54.096 23.978 33.178 1.00 33.04 27 ILE C O 1
ATOM 10044 N N . HIS C 1 28 ? 54.494 26.156 33.556 1.00 29.96 28 HIS C N 1
ATOM 10045 C CA . HIS C 1 28 ? 55.686 26.138 32.716 1.00 35.46 28 HIS C CA 1
ATOM 10046 C C . HIS C 1 28 ? 56.811 25.343 33.362 1.00 35.92 28 HIS C C 1
ATOM 10047 O O . HIS C 1 28 ? 57.588 24.684 32.659 1.00 37.51 28 HIS C O 1
ATOM 10078 N N . GLU C 1 30 ? 56.311 22.799 35.403 1.00 28.02 30 GLU C N 1
ATOM 10079 C CA . GLU C 1 30 ? 55.876 21.416 35.247 1.00 27.57 30 GLU C CA 1
ATOM 10080 C C . GLU C 1 30 ? 56.270 20.871 33.883 1.00 26.28 30 GLU C C 1
ATOM 10081 O O . GLU C 1 30 ? 56.762 19.742 33.774 1.00 25.43 30 GLU C O 1
ATOM 10110 N N . LEU C 1 32 ? 58.581 22.152 31.711 1.00 26.37 32 LEU C N 1
ATOM 10111 C CA . LEU C 1 32 ? 60.026 22.171 31.507 1.00 28.30 32 LEU C CA 1
ATOM 10112 C C . LEU C 1 32 ? 60.711 21.083 32.323 1.00 23.44 32 LEU C C 1
ATOM 10113 O O . LEU C 1 32 ? 61.674 20.467 31.856 1.00 29.02 32 LEU C O 1
ATOM 10129 N N . LYS C 1 33 ? 60.232 20.832 33.541 1.00 24.08 33 LYS C N 1
ATOM 10130 C CA . LYS C 1 33 ? 60.751 19.722 34.329 1.00 23.93 33 LYS C CA 1
ATOM 10131 C C . LYS C 1 33 ? 60.324 18.369 33.777 1.00 23.57 33 LYS C C 1
ATOM 10132 O O . LYS C 1 33 ? 60.809 17.341 34.262 1.00 23.21 33 LYS C O 1
ATOM 10151 N N . ASP C 1 34 ? 59.429 18.346 32.792 1.00 23.17 34 ASP C N 1
ATOM 10152 C CA . ASP C 1 34 ? 59.106 17.128 32.053 1.00 22.67 34 ASP C CA 1
ATOM 10153 C C . ASP C 1 34 ? 60.221 16.917 31.039 1.00 21.80 34 ASP C C 1
ATOM 10154 O O . ASP C 1 34 ? 60.187 17.436 29.922 1.00 25.49 34 ASP C O 1
ATOM 10163 N N . CYS C 1 35 ? 61.231 16.144 31.438 1.00 28.28 35 CYS C N 1
ATOM 10164 C CA . CYS C 1 35 ? 62.429 16.022 30.615 1.00 26.55 35 CYS C CA 1
ATOM 10165 C C . CYS C 1 35 ? 62.114 15.391 29.265 1.00 25.61 35 CYS C C 1
ATOM 10166 O O . CYS C 1 35 ? 62.609 15.851 28.229 1.00 20.36 35 CYS C O 1
ATOM 10174 N N . HIS C 1 36 ? 61.274 14.357 29.249 1.00 24.22 36 HIS C N 1
ATOM 10175 C CA . HIS C 1 36 ? 61.008 13.653 28.000 1.00 20.44 36 HIS C CA 1
ATOM 10176 C C . HIS C 1 36 ? 60.367 14.578 26.974 1.00 28.51 36 HIS C C 1
ATOM 10177 O O . HIS C 1 36 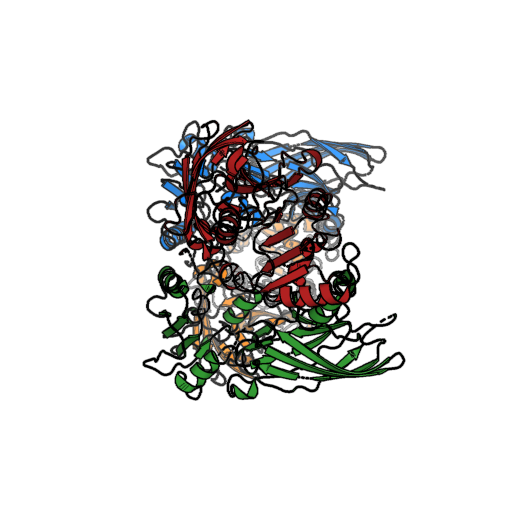? 60.754 14.590 25.801 1.00 31.33 36 HIS C O 1
ATOM 10191 N N . ARG C 1 37 ? 59.372 15.356 27.399 1.00 23.62 37 ARG C N 1
ATOM 10192 C CA . ARG C 1 37 ? 58.694 16.258 26.476 1.00 25.12 37 ARG C CA 1
ATOM 10193 C C . ARG C 1 37 ? 59.667 17.273 25.892 1.00 25.99 37 ARG C C 1
ATOM 10194 O O . ARG C 1 37 ? 59.739 17.452 24.671 1.00 29.43 37 ARG C O 1
ATOM 10215 N N . THR C 1 38 ? 60.418 17.957 26.755 1.00 24.93 38 THR C N 1
ATOM 10216 C CA . THR C 1 38 ? 61.279 19.035 26.286 1.00 25.70 38 THR C CA 1
ATOM 10217 C C . THR C 1 38 ? 62.442 18.498 25.460 1.00 20.86 38 THR C C 1
ATOM 10218 O O . THR C 1 38 ? 62.760 19.049 24.401 1.00 33.28 38 THR C O 1
ATOM 10229 N N . THR C 1 39 ? 63.087 17.423 25.919 1.00 24.67 39 THR C N 1
ATOM 10230 C CA . THR C 1 39 ? 64.193 16.859 25.151 1.00 33.46 39 THR C CA 1
ATOM 10231 C C . THR C 1 39 ? 63.705 16.224 23.857 1.00 27.75 39 THR C C 1
ATOM 10232 O O . THR C 1 39 ? 64.460 16.154 22.882 1.00 32.07 39 THR C O 1
ATOM 10243 N N . SER C 1 40 ? 62.456 15.754 23.826 1.00 20.43 40 SER C N 1
ATOM 10244 C CA . SER C 1 40 ? 61.907 15.220 22.585 1.00 21.27 40 SER C CA 1
ATOM 10245 C C . SER C 1 40 ? 61.865 16.299 21.512 1.00 26.59 40 SER C C 1
ATOM 10246 O O . SER C 1 40 ? 62.302 16.082 20.376 1.00 34.61 40 SER C O 1
ATOM 10254 N N . TYR C 1 41 ? 61.345 17.477 21.858 1.00 25.61 41 TYR C N 1
ATOM 10255 C CA . TYR C 1 41 ? 61.362 18.595 20.923 1.00 22.53 41 TYR C CA 1
ATOM 10256 C C . TYR C 1 41 ? 62.788 19.038 20.637 1.00 25.76 41 TYR C C 1
ATOM 10257 O O . TYR C 1 41 ? 63.170 19.234 19.478 1.00 29.84 41 TYR C O 1
ATOM 10275 N N . ARG C 1 42 ? 63.588 19.209 21.690 1.00 28.50 42 ARG C N 1
ATOM 10276 C CA . ARG C 1 42 ? 64.987 19.586 21.529 1.00 25.37 42 ARG C CA 1
ATOM 10277 C C . ARG C 1 42 ? 65.686 18.673 20.529 1.00 26.30 42 ARG C C 1
ATOM 10278 O O . ARG C 1 42 ? 66.237 19.132 19.522 1.00 26.07 42 ARG C O 1
ATOM 10299 N N . ASP C 1 43 ? 65.659 17.364 20.792 1.00 31.91 43 ASP C N 1
ATOM 10300 C CA . ASP C 1 43 ? 66.364 16.418 19.934 1.00 24.05 43 ASP C CA 1
ATOM 10301 C C . ASP C 1 43 ? 65.756 16.370 18.540 1.00 27.05 43 ASP C C 1
ATOM 10302 O O . ASP C 1 43 ? 66.485 16.327 17.542 1.00 33.03 43 ASP C O 1
ATOM 10311 N N . ALA C 1 44 ? 64.424 16.372 18.447 1.00 23.00 44 ALA C N 1
ATOM 10312 C CA . ALA C 1 44 ? 63.775 16.367 17.141 1.00 23.27 44 ALA C CA 1
ATOM 10313 C C . ALA C 1 44 ? 64.359 17.431 16.224 1.00 24.22 44 ALA C C 1
ATOM 10314 O O . ALA C 1 44 ? 64.445 17.227 15.007 1.00 27.79 44 ALA C O 1
ATOM 10338 N N . TRP C 1 46 ? 67.546 19.179 16.884 1.00 25.12 46 TRP C N 1
ATOM 10339 C CA . TRP C 1 46 ? 69.003 19.180 16.845 1.00 25.74 46 TRP C CA 1
ATOM 10340 C C . TRP C 1 46 ? 69.583 17.965 16.135 1.00 26.57 46 TRP C C 1
ATOM 10341 O O . TRP C 1 46 ? 70.732 18.021 15.687 1.00 29.52 46 TRP C O 1
ATOM 10362 N N . ARG C 1 47 ? 68.830 16.872 16.024 1.00 34.11 47 ARG C N 1
ATOM 10363 C CA . ARG C 1 47 ? 69.265 15.766 15.183 1.00 30.51 47 ARG C CA 1
ATOM 10364 C C . ARG C 1 47 ? 68.909 15.993 13.721 1.00 28.19 47 ARG C C 1
ATOM 10365 O O . ARG C 1 47 ? 69.369 15.234 12.862 1.00 37.82 47 ARG C O 1
ATOM 10386 N N . ASN C 1 48 ? 68.105 17.017 13.428 1.00 34.49 48 ASN C N 1
ATOM 10387 C CA . ASN C 1 48 ? 67.736 17.379 12.065 1.00 30.92 48 ASN C CA 1
ATOM 10388 C C . ASN C 1 48 ? 68.053 18.844 11.796 1.00 29.80 48 ASN C C 1
ATOM 10389 O O . ASN C 1 48 ? 67.354 19.509 11.028 1.00 30.59 48 ASN C O 1
ATOM 10400 N N . ALA C 1 49 ? 69.118 19.353 12.422 1.00 31.31 49 ALA C N 1
ATOM 10401 C CA . ALA C 1 49 ? 69.484 20.757 12.272 1.00 31.02 49 ALA C CA 1
ATOM 10402 C C . ALA C 1 49 ? 69.583 21.170 10.812 1.00 32.72 49 ALA C C 1
ATOM 10403 O O . ALA C 1 49 ? 69.346 22.337 10.481 1.00 38.96 49 ALA C O 1
ATOM 10410 N N . TYR C 1 50 ? 69.934 20.237 9.925 1.00 33.57 50 TYR C N 1
ATOM 10411 C CA . TYR C 1 50 ? 69.996 20.560 8.504 1.00 35.59 50 TYR C CA 1
ATOM 10412 C C . TYR C 1 50 ? 68.669 21.113 7.999 1.00 35.74 50 TYR C C 1
ATOM 10413 O O . TYR C 1 50 ? 68.651 21.933 7.075 1.00 37.44 50 TYR C O 1
ATOM 10431 N N . LEU C 1 51 ? 67.550 20.678 8.588 1.00 34.28 51 LEU C N 1
ATOM 10432 C CA . LEU C 1 51 ? 66.241 21.160 8.162 1.00 34.36 51 LEU C CA 1
ATOM 10433 C C . LEU C 1 51 ? 66.008 22.617 8.523 1.00 34.57 51 LEU C C 1
ATOM 10434 O O . LEU C 1 51 ? 65.120 23.247 7.943 1.00 38.68 51 LEU C O 1
ATOM 10450 N N . PHE C 1 52 ? 66.768 23.160 9.471 1.00 34.00 52 PHE C N 1
ATOM 10451 C CA . PHE C 1 52 ? 66.507 24.492 9.997 1.00 34.09 52 PHE C CA 1
ATOM 10452 C C . PHE C 1 52 ? 67.382 25.573 9.379 1.00 36.43 52 PHE C C 1
ATOM 10453 O O . PHE C 1 52 ? 67.062 26.755 9.524 1.00 40.02 52 PHE C O 1
ATOM 10470 N N . LYS C 1 53 ? 68.456 25.205 8.683 1.00 37.18 53 LYS C N 1
ATOM 10471 C CA . LYS C 1 53 ? 69.396 26.195 8.171 1.00 39.17 53 LYS C CA 1
ATOM 10472 C C . LYS C 1 53 ? 68.697 27.169 7.230 1.00 40.83 53 LYS C C 1
ATOM 10473 O O . LYS C 1 53 ? 68.125 26.765 6.213 1.00 41.64 53 LYS C O 1
ATOM 10492 N N . ASP C 1 54 ? 68.747 28.458 7.571 1.00 42.99 54 ASP C N 1
ATOM 10493 C CA . ASP C 1 54 ? 68.210 29.518 6.721 1.00 47.90 54 ASP C CA 1
ATOM 10494 C C . ASP C 1 54 ? 66.694 29.406 6.570 1.00 44.32 54 ASP C C 1
ATOM 10495 O O . ASP C 1 54 ? 66.124 29.846 5.569 1.00 46.11 54 ASP C O 1
ATOM 10504 N N . LYS C 1 55 ? 66.027 28.829 7.565 1.00 43.48 55 LYS C N 1
ATOM 10505 C CA . LYS C 1 55 ? 64.593 28.595 7.514 1.00 41.62 55 LYS C CA 1
ATOM 10506 C C . LYS C 1 55 ? 63.862 29.461 8.531 1.00 42.06 55 LYS C C 1
ATOM 10507 O O . LYS C 1 55 ? 64.438 29.934 9.515 1.00 38.35 55 LYS C O 1
ATOM 10526 N N . VAL C 1 56 ? 62.571 29.656 8.276 1.00 47.91 56 VAL C N 1
ATOM 10527 C CA . VAL C 1 56 ? 61.694 30.434 9.144 1.00 41.89 56 VAL C CA 1
ATOM 10528 C C . VAL C 1 56 ? 60.870 29.460 9.974 1.00 38.41 56 VAL C C 1
ATOM 10529 O O . VAL C 1 56 ? 60.163 28.607 9.424 1.00 39.24 56 VAL C O 1
ATOM 10542 N N . VAL C 1 57 ? 60.955 29.587 11.295 1.00 35.41 57 VAL C N 1
ATOM 10543 C CA . VAL C 1 57 ? 60.265 28.699 12.222 1.00 33.68 57 VAL C CA 1
ATOM 10544 C C . VAL C 1 57 ? 59.186 29.488 12.949 1.00 33.76 57 VAL C C 1
ATOM 10545 O O . VAL C 1 57 ? 59.394 30.647 13.328 1.00 34.49 57 VAL C O 1
ATOM 10558 N N . LEU C 1 58 ? 58.031 28.856 13.140 1.00 33.19 58 LEU C N 1
ATOM 10559 C CA . LEU C 1 58 ? 56.949 29.404 13.947 1.00 33.23 58 LEU C CA 1
ATOM 10560 C C . LEU C 1 58 ? 56.749 28.490 15.146 1.00 38.58 58 LEU C C 1
ATOM 10561 O O . LEU C 1 58 ? 56.493 27.292 14.981 1.00 30.85 58 LEU C O 1
ATOM 10577 N N . ASP C 1 59 ? 56.880 29.049 16.345 1.00 42.11 59 ASP C N 1
ATOM 10578 C CA . ASP C 1 59 ? 56.649 28.316 17.587 1.00 35.60 59 ASP C CA 1
ATOM 10579 C C . ASP C 1 59 ? 55.268 28.710 18.104 1.00 36.96 59 ASP C C 1
ATOM 10580 O O . ASP C 1 59 ? 55.107 29.738 18.765 1.00 39.18 59 ASP C O 1
ATOM 10589 N N . VAL C 1 60 ? 54.271 27.885 17.797 1.00 30.48 60 VAL C N 1
ATOM 10590 C CA . VAL C 1 60 ? 52.889 28.161 18.177 1.00 31.27 60 VAL C CA 1
ATOM 10591 C C . VAL C 1 60 ? 52.731 27.848 19.661 1.00 30.54 60 VAL C C 1
ATOM 10592 O O . VAL C 1 60 ? 52.794 26.687 20.072 1.00 30.26 60 VAL C O 1
ATOM 10605 N N . GLY C 1 61 ? 52.519 28.885 20.468 1.00 31.25 61 GLY C N 1
ATOM 10606 C CA . GLY C 1 61 ? 52.441 28.720 21.906 1.00 30.83 61 GLY C CA 1
ATOM 10607 C C . GLY C 1 61 ? 53.813 28.554 22.522 1.00 29.73 61 GLY C C 1
ATOM 10608 O O . GLY C 1 61 ? 54.084 27.559 23.198 1.00 31.31 61 GLY C O 1
ATOM 10612 N N . CYS C 1 62 ? 54.691 29.535 22.296 1.00 35.84 62 CYS C N 1
ATOM 10613 C CA . CYS C 1 62 ? 56.086 29.396 22.704 1.00 34.44 62 CYS C CA 1
ATOM 10614 C C . CYS C 1 62 ? 56.230 29.292 24.215 1.00 32.45 62 CYS C C 1
ATOM 10615 O O . CYS C 1 62 ? 57.207 28.714 24.704 1.00 27.97 62 CYS C O 1
ATOM 10623 N N . GLY C 1 63 ? 55.279 29.832 24.967 1.00 37.76 63 GLY C N 1
ATOM 10624 C CA . GLY C 1 63 ? 55.379 29.793 26.418 1.00 29.77 63 GLY C CA 1
ATOM 10625 C C . GLY C 1 63 ? 56.617 30.539 26.875 1.00 31.93 63 GLY C C 1
ATOM 10626 O O . GLY C 1 63 ? 56.776 31.738 26.622 1.00 36.09 63 GLY C O 1
ATOM 10630 N N . THR C 1 64 ? 57.520 29.826 27.550 1.00 38.25 64 THR C N 1
ATOM 10631 C CA . THR C 1 64 ? 58.769 30.425 27.999 1.00 35.68 64 THR C CA 1
ATOM 10632 C C . THR C 1 64 ? 59.748 30.665 26.858 1.00 35.39 64 THR C C 1
ATOM 10633 O O . THR C 1 64 ? 60.804 31.260 27.089 1.00 32.58 64 THR C O 1
ATOM 10644 N N . GLY C 1 65 ? 59.427 30.218 25.644 1.00 44.86 65 GLY C N 1
ATOM 10645 C CA . GLY C 1 65 ? 60.310 30.362 24.508 1.00 45.04 65 GLY C CA 1
ATOM 10646 C C . GLY C 1 65 ? 61.277 29.218 24.305 1.00 41.91 65 GLY C C 1
ATOM 10647 O O . GLY C 1 65 ? 62.039 29.240 23.331 1.00 50.07 65 GLY C O 1
ATOM 10651 N N . ILE C 1 66 ? 61.252 28.208 25.179 1.00 31.75 66 ILE C N 1
ATOM 10652 C CA . ILE C 1 66 ? 62.257 27.146 25.147 1.00 25.52 66 ILE C CA 1
ATOM 10653 C C . ILE C 1 66 ? 62.388 26.564 23.743 1.00 25.50 66 ILE C C 1
ATOM 10654 O O . ILE C 1 66 ? 63.498 26.373 23.232 1.00 29.87 66 ILE C O 1
ATOM 10670 N N . LEU C 1 67 ? 61.257 26.276 23.093 1.00 25.28 67 LEU C N 1
ATOM 10671 C CA . LEU C 1 67 ? 61.317 25.635 21.783 1.00 25.17 67 LEU C CA 1
ATOM 10672 C C . LEU C 1 67 ? 61.842 26.580 20.712 1.00 26.19 67 LEU C C 1
ATOM 10673 O O . LEU C 1 67 ? 62.498 26.135 19.763 1.00 34.41 67 LEU C O 1
ATOM 10689 N N . SER C 1 68 ? 61.558 27.877 20.832 1.00 27.16 68 SER C N 1
ATOM 10690 C CA . SER C 1 68 ? 62.097 28.831 19.871 1.00 28.35 68 SER C CA 1
ATOM 10691 C C . SER C 1 68 ? 63.617 28.878 19.937 1.00 28.44 68 SER C C 1
ATOM 10692 O O . SER C 1 68 ? 64.282 29.059 18.909 1.00 29.21 68 SER C O 1
ATOM 10717 N N . PHE C 1 70 ? 65.584 26.337 21.029 1.00 26.19 70 PHE C N 1
ATOM 10718 C CA . PHE C 1 70 ? 65.997 25.088 20.400 1.00 25.67 70 PHE C CA 1
ATOM 10719 C C . PHE C 1 70 ? 66.095 25.260 18.889 1.00 28.90 70 PHE C C 1
ATOM 10720 O O . PHE C 1 70 ? 67.084 24.860 18.264 1.00 30.11 70 PHE C O 1
ATOM 10737 N N . ALA C 1 71 ? 65.068 25.862 18.285 1.00 36.85 71 ALA C N 1
ATOM 10738 C CA . ALA C 1 71 ? 65.072 26.060 16.841 1.00 35.66 71 ALA C CA 1
ATOM 10739 C C . ALA C 1 71 ? 66.199 26.994 16.418 1.00 37.60 71 ALA C C 1
ATOM 10740 O O . ALA C 1 71 ? 66.868 26.753 15.406 1.00 40.75 71 ALA C O 1
ATOM 10747 N N . ALA C 1 72 ? 66.428 28.064 17.181 1.00 31.57 72 ALA C N 1
ATOM 10748 C CA . ALA C 1 72 ? 67.514 28.980 16.852 1.00 31.38 72 ALA C CA 1
ATOM 10749 C C . ALA C 1 72 ? 68.856 28.258 16.872 1.00 31.32 72 ALA C C 1
ATOM 10750 O O . ALA C 1 72 ? 69.626 28.327 15.907 1.00 35.44 72 ALA C O 1
ATOM 10757 N N . LYS C 1 73 ? 69.151 27.548 17.964 1.00 30.07 73 LYS C N 1
ATOM 10758 C CA . LYS C 1 73 ? 70.409 26.813 18.048 1.00 34.26 73 LYS C CA 1
ATOM 10759 C C . LYS C 1 73 ? 70.530 25.783 16.934 1.00 36.26 73 LYS C C 1
ATOM 10760 O O . LYS C 1 73 ? 71.646 25.426 16.538 1.00 35.59 73 LYS C O 1
ATOM 10779 N N . ALA C 1 74 ? 69.402 25.291 16.419 1.00 34.86 74 ALA C N 1
ATOM 10780 C CA . ALA C 1 74 ? 69.444 24.362 15.299 1.00 31.22 74 ALA C CA 1
ATOM 10781 C C . ALA C 1 74 ? 69.868 25.033 14.000 1.00 31.90 74 ALA C C 1
ATOM 10782 O O . ALA C 1 74 ? 70.148 24.328 13.025 1.00 39.75 74 ALA C O 1
ATOM 10789 N N . GLY C 1 75 ? 69.919 26.363 13.961 1.00 32.85 75 GLY C N 1
ATOM 10790 C CA . GLY C 1 75 ? 70.385 27.088 12.797 1.00 36.41 75 GLY C CA 1
ATOM 10791 C C . GLY C 1 75 ? 69.335 27.891 12.057 1.00 35.73 75 GLY C C 1
ATOM 10792 O O . GLY C 1 75 ? 69.612 28.354 10.945 1.00 42.55 75 GLY C O 1
ATOM 10796 N N . ALA C 1 76 ? 68.151 28.079 12.632 1.00 34.64 76 ALA C N 1
ATOM 10797 C CA . ALA C 1 76 ? 67.093 28.805 11.944 1.00 35.51 76 ALA C CA 1
ATOM 10798 C C . ALA C 1 76 ? 67.499 30.254 11.708 1.00 37.32 76 ALA C C 1
ATOM 10799 O O . ALA C 1 76 ? 68.099 30.898 12.573 1.00 40.49 76 ALA C O 1
ATOM 10806 N N . ARG C 1 77 ? 67.170 30.766 10.520 1.00 40.38 77 ARG C N 1
ATOM 10807 C CA . ARG C 1 77 ? 67.429 32.171 10.222 1.00 46.21 77 ARG C CA 1
ATOM 10808 C C . ARG C 1 77 ? 66.504 33.078 11.019 1.00 47.65 77 ARG C C 1
ATOM 10809 O O . ARG C 1 77 ? 66.919 34.147 11.481 1.00 52.13 77 ARG C O 1
ATOM 10830 N N . LYS C 1 78 ? 65.248 32.674 11.177 1.00 48.73 78 LYS C N 1
ATOM 10831 C CA . LYS C 1 78 ? 64.274 33.465 11.911 1.00 48.63 78 LYS C CA 1
ATOM 10832 C C . LYS C 1 78 ? 63.308 32.521 12.606 1.00 47.37 78 LYS C C 1
ATOM 10833 O O . LYS C 1 78 ? 62.841 31.549 12.006 1.00 48.15 78 LYS C O 1
ATOM 10852 N N . VAL C 1 79 ? 63.027 32.806 13.872 1.00 42.60 79 VAL C N 1
ATOM 10853 C CA . VAL C 1 79 ? 62.060 32.054 14.659 1.00 34.78 79 VAL C CA 1
ATOM 10854 C C . VAL C 1 79 ? 61.012 33.026 15.178 1.00 35.36 79 VAL C C 1
ATOM 10855 O O . VAL C 1 79 ? 61.334 34.160 15.550 1.00 40.91 79 VAL C O 1
ATOM 10868 N N . ILE C 1 80 ? 59.761 32.579 15.203 1.00 39.57 80 ILE C N 1
ATOM 10869 C CA . ILE C 1 80 ? 58.634 33.407 15.612 1.00 37.26 80 ILE C CA 1
ATOM 10870 C C . ILE C 1 80 ? 57.855 32.628 16.658 1.00 37.55 80 ILE C C 1
ATOM 10871 O O . ILE C 1 80 ? 57.162 31.659 16.329 1.00 44.47 80 ILE C O 1
ATOM 10887 N N . GLY C 1 81 ? 57.973 33.043 17.922 1.00 38.34 81 GLY C N 1
ATOM 10888 C CA . GLY C 1 81 ? 57.233 32.438 19.002 1.00 32.92 81 GLY C CA 1
ATOM 10889 C C . GLY C 1 81 ? 56.017 33.273 19.345 1.00 34.59 81 GLY C C 1
ATOM 10890 O O . GLY C 1 81 ? 56.135 34.456 19.672 1.00 35.21 81 GLY C O 1
ATOM 10894 N N . VAL C 1 82 ? 54.846 32.650 19.264 1.00 35.92 82 VAL C N 1
ATOM 10895 C CA . VAL C 1 82 ? 53.575 33.314 19.527 1.00 35.15 82 VAL C CA 1
ATOM 10896 C C . VAL C 1 82 ? 52.961 32.701 20.776 1.00 34.45 82 VAL C C 1
ATOM 10897 O O . VAL C 1 82 ? 52.939 31.474 20.929 1.00 33.19 82 VAL C O 1
ATOM 10910 N N . ASP C 1 83 ? 52.462 33.554 21.666 1.00 35.45 83 ASP C N 1
ATOM 10911 C CA . ASP C 1 83 ? 51.804 33.100 22.882 1.00 35.22 83 ASP C CA 1
ATOM 10912 C C . ASP C 1 83 ? 50.816 34.168 23.321 1.00 40.09 83 ASP C C 1
ATOM 10913 O O . ASP C 1 83 ? 51.166 35.350 23.375 1.00 38.13 83 ASP C O 1
ATOM 10922 N N . CYS C 1 84 ? 49.594 33.753 23.637 1.00 41.00 84 CYS C N 1
ATOM 10923 C CA . CYS C 1 84 ? 48.531 34.690 23.970 1.00 40.88 84 CYS C CA 1
ATOM 10924 C C . CYS C 1 84 ? 48.517 35.093 25.440 1.00 44.71 84 CYS C C 1
ATOM 10925 O O . CYS C 1 84 ? 47.694 35.931 25.824 1.00 52.82 84 CYS C O 1
ATOM 10933 N N . SER C 1 85 ? 49.392 34.530 26.268 1.00 38.78 85 SER C N 1
ATOM 10934 C CA . SER C 1 85 ? 49.404 34.828 27.692 1.00 41.11 85 SER C CA 1
ATOM 10935 C C . SER C 1 85 ? 50.550 35.776 28.037 1.00 41.34 85 SER C C 1
ATOM 10936 O O . SER C 1 85 ? 51.424 36.067 27.218 1.00 44.12 85 SER C O 1
ATOM 10944 N N . THR C 1 86 ? 50.534 36.252 29.284 1.00 43.20 86 THR C N 1
ATOM 10945 C CA . THR C 1 86 ? 51.529 37.215 29.740 1.00 41.04 86 THR C CA 1
ATOM 10946 C C . THR C 1 86 ? 52.937 36.640 29.730 1.00 43.28 86 THR C C 1
ATOM 10947 O O . THR C 1 86 ? 53.908 37.405 29.722 1.00 42.50 86 THR C O 1
ATOM 10958 N N . VAL C 1 87 ? 53.073 35.312 29.727 1.00 39.55 87 VAL C N 1
ATOM 10959 C CA . VAL C 1 87 ? 54.395 34.697 29.746 1.00 35.98 87 VAL C CA 1
ATOM 10960 C C . VAL C 1 87 ? 55.239 35.196 28.583 1.00 38.82 87 VAL C C 1
ATOM 10961 O O . VAL C 1 87 ? 56.472 35.243 28.674 1.00 38.76 87 VAL C O 1
ATOM 10974 N N . ALA C 1 88 ? 54.597 35.580 27.476 1.00 36.33 88 ALA C N 1
ATOM 10975 C CA . ALA C 1 88 ? 55.336 36.077 26.321 1.00 36.39 88 ALA C CA 1
ATOM 10976 C C . ALA C 1 88 ? 56.300 37.190 26.704 1.00 37.36 88 ALA C C 1
ATOM 10977 O O . ALA C 1 88 ? 57.360 37.334 26.085 1.00 37.09 88 ALA C O 1
ATOM 10984 N N . VAL C 1 89 ? 55.952 37.989 27.715 1.00 38.69 89 VAL C N 1
ATOM 10985 C CA . VAL C 1 89 ? 56.853 39.041 28.179 1.00 39.79 89 VAL C CA 1
ATOM 10986 C C . VAL C 1 89 ? 58.159 38.431 28.667 1.00 38.55 89 VAL C C 1
ATOM 10987 O O . VAL C 1 89 ? 59.250 38.807 28.220 1.00 38.66 89 VAL C O 1
ATOM 11000 N N . GLN C 1 90 ? 58.067 37.482 29.601 1.00 37.53 90 GLN C N 1
ATOM 11001 C CA . GLN C 1 90 ? 59.265 36.795 30.072 1.00 37.32 90 GLN C CA 1
ATOM 11002 C C . GLN C 1 90 ? 59.989 36.114 28.919 1.00 38.96 90 GLN C C 1
ATOM 11003 O O . GLN C 1 90 ? 61.223 36.152 28.841 1.00 40.10 90 GLN C O 1
ATOM 11017 N N . ALA C 1 91 ? 59.239 35.491 28.009 1.00 34.34 91 ALA C N 1
ATOM 11018 C CA . ALA C 1 91 ? 59.858 34.830 26.866 1.00 33.30 91 ALA C CA 1
ATOM 11019 C C . ALA C 1 91 ? 60.724 35.803 26.076 1.00 34.29 91 ALA C C 1
ATOM 11020 O O . ALA C 1 91 ? 61.864 35.489 25.717 1.00 33.80 91 ALA C O 1
ATOM 11027 N N . ARG C 1 92 ? 60.199 36.999 25.801 1.00 38.41 92 ARG C N 1
ATOM 11028 C CA . ARG C 1 92 ? 60.964 37.983 25.046 1.00 41.46 92 ARG C CA 1
ATOM 11029 C C . ARG C 1 92 ? 62.234 38.382 25.786 1.00 38.39 92 ARG C C 1
ATOM 11030 O O . ARG C 1 92 ? 63.264 38.647 25.155 1.00 43.24 92 ARG C O 1
ATOM 11051 N N . GLU C 1 93 ? 62.188 38.421 27.119 1.00 37.57 93 GLU C N 1
ATOM 11052 C CA . GLU C 1 93 ? 63.384 38.738 27.889 1.00 38.02 93 GLU C CA 1
ATOM 11053 C C . GLU C 1 93 ? 64.347 37.559 27.913 1.00 38.02 93 GLU C C 1
ATOM 11054 O O . GLU C 1 93 ? 65.569 37.745 27.889 1.00 36.85 93 GLU C O 1
ATOM 11066 N N . ILE C 1 94 ? 63.813 36.337 27.970 1.00 43.37 94 ILE C N 1
ATOM 11067 C CA . ILE C 1 94 ? 64.656 35.146 27.999 1.00 33.41 94 ILE C CA 1
ATOM 11068 C C . ILE C 1 94 ? 65.444 35.022 26.701 1.00 33.34 94 ILE C C 1
ATOM 11069 O O . ILE C 1 94 ? 66.660 34.799 26.711 1.00 33.31 94 ILE C O 1
ATOM 11085 N N . VAL C 1 95 ? 64.761 35.156 25.560 1.00 33.49 95 VAL C N 1
ATOM 11086 C CA . VAL C 1 95 ? 65.449 35.051 24.277 1.00 33.68 95 VAL C CA 1
ATOM 11087 C C . VAL C 1 95 ? 66.556 36.090 24.176 1.00 41.33 95 VAL C C 1
ATOM 11088 O O . VAL C 1 95 ? 67.597 35.842 23.554 1.00 39.99 95 VAL C O 1
ATOM 11101 N N . LYS C 1 96 ? 66.363 37.261 24.787 1.00 45.05 96 LYS C N 1
ATOM 11102 C CA . LYS C 1 96 ? 67.405 38.282 24.779 1.00 46.98 96 LYS C CA 1
ATOM 11103 C C . LYS C 1 96 ? 68.539 37.925 25.733 1.00 49.63 96 LYS C C 1
ATOM 11104 O O . LYS C 1 96 ? 69.711 38.171 25.428 1.00 50.77 96 LYS C O 1
ATOM 11123 N N . ASP C 1 97 ? 68.213 37.342 26.890 1.00 50.46 97 ASP C N 1
ATOM 11124 C CA . ASP C 1 97 ? 69.239 37.003 27.868 1.00 47.48 97 ASP C CA 1
ATOM 11125 C C . ASP C 1 97 ? 70.234 35.982 27.334 1.00 40.38 97 ASP C C 1
ATOM 11126 O O . ASP C 1 97 ? 71.324 35.844 27.900 1.00 42.64 97 ASP C O 1
ATOM 11135 N N . ASN C 1 98 ? 69.889 35.267 26.264 1.00 38.18 98 ASN C N 1
ATOM 11136 C CA . ASN C 1 98 ? 70.760 34.247 25.694 1.00 41.96 98 ASN C CA 1
ATOM 11137 C C . ASN C 1 98 ? 71.271 34.617 24.307 1.00 37.55 98 ASN C C 1
ATOM 11138 O O . ASN C 1 98 ? 71.914 33.787 23.654 1.00 40.56 98 ASN C O 1
ATOM 11149 N N . GLY C 1 99 ? 70.988 35.827 23.832 1.00 36.84 99 GLY C N 1
ATOM 11150 C CA . GLY C 1 99 ? 71.578 36.316 22.602 1.00 38.28 99 GLY C CA 1
ATOM 11151 C C . GLY C 1 99 ? 70.846 35.968 21.328 1.00 37.95 99 GLY C C 1
ATOM 11152 O O . GLY C 1 99 ? 71.428 36.104 20.247 1.00 39.14 99 GLY C O 1
ATOM 11156 N N . PHE C 1 100 ? 69.591 35.527 21.409 1.00 36.66 100 PHE C N 1
ATOM 11157 C CA . PHE C 1 100 ? 68.797 35.223 20.227 1.00 36.49 100 PHE C CA 1
ATOM 11158 C C . PHE C 1 100 ? 67.866 36.368 19.848 1.00 37.78 100 PHE C C 1
ATOM 11159 O O . PHE C 1 100 ? 66.865 36.145 19.158 1.00 40.21 100 PHE C O 1
ATOM 11176 N N . GLU C 1 101 ? 68.180 37.590 20.281 1.00 53.64 101 GLU C N 1
ATOM 11177 C CA . GLU C 1 101 ? 67.304 38.723 20.009 1.00 55.02 101 GLU C CA 1
ATOM 11178 C C . GLU C 1 101 ? 67.125 38.937 18.512 1.00 56.41 101 GLU C C 1
ATOM 11179 O O . GLU C 1 101 ? 66.026 39.266 18.050 1.00 60.15 101 GLU C O 1
ATOM 11191 N N . ASP C 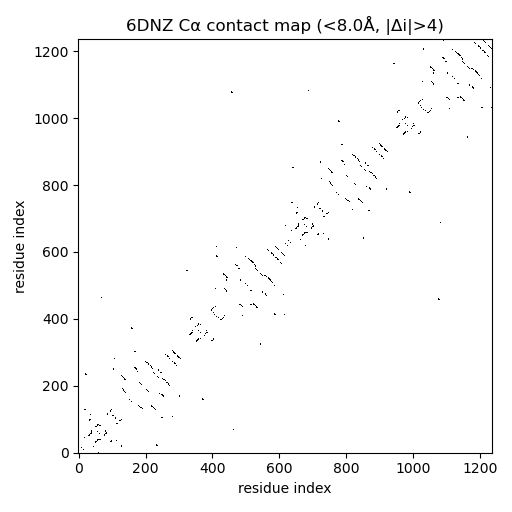1 102 ? 68.190 38.749 17.736 1.00 53.88 102 ASP C N 1
ATOM 11192 C CA . ASP C 1 102 ? 68.156 38.995 16.301 1.00 53.78 102 ASP C CA 1
ATOM 11193 C C . ASP C 1 102 ? 67.642 37.804 15.502 1.00 50.71 102 ASP C C 1
ATOM 11194 O O . ASP C 1 102 ? 67.616 37.872 14.269 1.00 53.41 102 ASP C O 1
ATOM 11203 N N . VAL C 1 103 ? 67.232 36.722 16.167 1.00 46.20 103 VAL C N 1
ATOM 11204 C CA . VAL C 1 103 ? 66.725 35.534 15.498 1.00 43.02 103 VAL C CA 1
ATOM 11205 C C . VAL C 1 103 ? 65.305 35.198 15.935 1.00 46.79 103 VAL C C 1
ATOM 11206 O O . VAL C 1 103 ? 64.459 34.861 15.099 1.00 47.41 103 VAL C O 1
ATOM 11219 N N . ILE C 1 104 ? 65.018 35.288 17.232 1.00 42.81 104 ILE C N 1
ATOM 11220 C CA . ILE C 1 104 ? 63.721 34.909 17.782 1.00 35.94 104 ILE C CA 1
ATOM 11221 C C . ILE C 1 104 ? 62.918 36.174 18.047 1.00 37.32 104 ILE C C 1
ATOM 11222 O O . ILE C 1 104 ? 63.365 37.060 18.785 1.00 41.39 104 ILE C O 1
ATOM 11238 N N . THR C 1 105 ? 61.732 36.253 17.452 1.00 41.53 105 THR C N 1
ATOM 11239 C CA . THR C 1 105 ? 60.778 37.321 17.718 1.00 40.82 105 THR C CA 1
ATOM 11240 C C . THR C 1 105 ? 59.595 36.739 18.480 1.00 40.78 105 THR C C 1
ATOM 11241 O O . THR C 1 105 ? 59.010 35.739 18.051 1.00 39.83 105 THR C O 1
ATOM 11252 N N . ILE C 1 106 ? 59.251 37.361 19.603 1.00 45.08 106 ILE C N 1
ATOM 11253 C CA . ILE C 1 106 ? 58.165 36.896 20.459 1.00 42.75 106 ILE C CA 1
ATOM 11254 C C . ILE C 1 106 ? 56.963 37.804 20.240 1.00 42.30 106 ILE C C 1
ATOM 11255 O O . ILE C 1 106 ? 57.040 39.017 20.467 1.00 48.95 106 ILE C O 1
ATOM 11271 N N . ILE C 1 107 ? 55.855 37.217 19.796 1.00 39.32 107 ILE C N 1
ATOM 11272 C CA . ILE C 1 107 ? 54.601 37.931 19.591 1.00 40.18 107 ILE C CA 1
ATOM 11273 C C . ILE C 1 107 ? 53.629 37.512 20.683 1.00 39.73 107 ILE C C 1
ATOM 11274 O O . ILE C 1 107 ? 53.501 36.320 20.990 1.00 38.68 107 ILE C O 1
ATOM 11290 N N . GLN C 1 108 ? 52.940 38.487 21.268 1.00 43.29 108 GLN C N 1
ATOM 11291 C CA . GLN C 1 108 ? 51.924 38.217 22.278 1.00 42.91 108 GLN C CA 1
ATOM 11292 C C . GLN C 1 108 ? 50.554 38.337 21.621 1.00 42.66 108 GLN C C 1
ATOM 11293 O O . GLN C 1 108 ? 50.123 39.437 21.261 1.00 45.83 108 GLN C O 1
ATOM 11307 N N . GLY C 1 109 ? 49.880 37.209 21.467 1.00 41.64 109 GLY C N 1
ATOM 11308 C CA . GLY C 1 109 ? 48.567 37.188 20.859 1.00 42.83 109 GLY C CA 1
ATOM 11309 C C . GLY C 1 109 ? 48.220 35.791 20.390 1.00 41.54 109 GLY C C 1
ATOM 11310 O O . GLY C 1 109 ? 49.026 34.866 20.459 1.00 39.74 109 GLY C O 1
ATOM 11314 N N . LYS C 1 110 ? 46.988 35.660 19.912 1.00 42.65 110 LYS C N 1
ATOM 11315 C CA . LYS C 1 110 ? 46.525 34.387 19.381 1.00 41.80 110 LYS C CA 1
ATOM 11316 C C . LYS C 1 110 ? 47.067 34.179 17.974 1.00 41.55 110 LYS C C 1
ATOM 11317 O O . LYS C 1 110 ? 47.068 35.096 17.148 1.00 49.28 110 LYS C O 1
ATOM 11336 N N . VAL C 1 111 ? 47.541 32.961 17.707 1.00 41.54 111 VAL C N 1
ATOM 11337 C CA . VAL C 1 111 ? 48.068 32.647 16.383 1.00 39.71 111 VAL C CA 1
ATOM 11338 C C . VAL C 1 111 ? 46.994 32.822 15.321 1.00 44.28 111 VAL C C 1
ATOM 11339 O O . VAL C 1 111 ? 47.292 33.202 14.182 1.00 49.48 111 VAL C O 1
ATOM 11352 N N . GLU C 1 112 ? 45.731 32.558 15.668 1.00 46.03 112 GLU C N 1
ATOM 11353 C CA . GLU C 1 112 ? 44.652 32.717 14.700 1.00 44.45 112 GLU C CA 1
ATOM 11354 C C . GLU C 1 112 ? 44.486 34.171 14.280 1.00 45.95 112 GLU C C 1
ATOM 11355 O O . GLU C 1 112 ? 44.030 34.446 13.165 1.00 47.46 112 GLU C O 1
ATOM 11367 N N . GLU C 1 113 ? 44.854 35.110 15.151 1.00 55.39 113 GLU C N 1
ATOM 11368 C CA . GLU C 1 113 ? 44.574 36.525 14.945 1.00 57.33 113 GLU C CA 1
ATOM 11369 C C . GLU C 1 113 ? 45.824 37.324 14.591 1.00 58.88 113 GLU C C 1
ATOM 11370 O O . GLU C 1 113 ? 45.835 38.548 14.749 1.00 66.05 113 GLU C O 1
ATOM 11382 N N . ILE C 1 114 ? 46.876 36.661 14.117 1.00 58.23 114 ILE C N 1
ATOM 11383 C CA . ILE C 1 114 ? 48.106 37.339 13.732 1.00 64.91 114 ILE C CA 1
ATOM 11384 C C . ILE C 1 114 ? 48.495 36.898 12.329 1.00 63.35 114 ILE C C 1
ATOM 11385 O O . ILE C 1 114 ? 48.134 35.808 11.875 1.00 63.76 114 ILE C O 1
ATOM 11401 N N . GLN C 1 115 ? 49.234 37.762 11.639 1.00 54.24 115 GLN C N 1
ATOM 11402 C CA . GLN C 1 115 ? 49.684 37.492 10.283 1.00 63.42 115 GLN C CA 1
ATOM 11403 C C . GLN C 1 115 ? 51.130 37.943 10.146 1.00 60.73 115 GLN C C 1
ATOM 11404 O O . GLN C 1 115 ? 51.533 38.949 10.736 1.00 55.74 115 GLN C O 1
ATOM 11418 N N . LEU C 1 116 ? 51.902 37.194 9.363 1.00 57.70 116 LEU C N 1
ATOM 11419 C CA . LEU C 1 116 ? 53.341 37.379 9.270 1.00 55.91 116 LEU C CA 1
ATOM 11420 C C . LEU C 1 116 ? 53.734 37.805 7.863 1.00 58.45 116 LEU C C 1
ATOM 11421 O O . LEU C 1 116 ? 53.003 37.587 6.894 1.00 53.59 116 LEU C O 1
ATOM 11437 N N . ASP C 1 117 ? 54.919 38.410 7.766 1.00 72.99 117 ASP C N 1
ATOM 11438 C CA . ASP C 1 117 ? 55.428 38.857 6.474 1.00 78.72 117 ASP C CA 1
ATOM 11439 C C . ASP C 1 117 ? 55.634 37.675 5.534 1.00 77.78 117 ASP C C 1
ATOM 11440 O O . ASP C 1 117 ? 55.035 37.606 4.455 1.00 81.85 117 ASP C O 1
ATOM 11449 N N . GLU C 1 118 ? 56.482 36.732 5.933 1.00 76.29 118 GLU C N 1
ATOM 11450 C CA . GLU C 1 118 ? 56.816 35.573 5.121 1.00 74.89 118 GLU C CA 1
ATOM 11451 C C . GLU C 1 118 ? 55.971 34.372 5.529 1.00 65.01 118 GLU C C 1
ATOM 11452 O O . GLU C 1 118 ? 55.395 34.325 6.618 1.00 63.74 118 GLU C O 1
ATOM 11464 N N . LYS C 1 119 ? 55.909 33.392 4.633 1.00 58.32 119 LYS C N 1
ATOM 11465 C CA . LYS C 1 119 ? 55.364 32.088 4.979 1.00 53.19 119 LYS C CA 1
ATOM 11466 C C . LYS C 1 119 ? 56.445 31.287 5.693 1.00 48.49 119 LYS C C 1
ATOM 11467 O O . LYS C 1 119 ? 57.600 31.265 5.258 1.00 49.95 119 LYS C O 1
ATOM 11486 N N . VAL C 1 120 ? 56.077 30.649 6.794 1.00 43.78 120 VAL C N 1
ATOM 11487 C CA . VAL C 1 120 ? 57.052 29.968 7.636 1.00 39.99 120 VAL C CA 1
ATOM 11488 C C . VAL C 1 120 ? 57.325 28.580 7.076 1.00 40.08 120 VAL C C 1
ATOM 11489 O O . VAL C 1 120 ? 56.418 27.899 6.580 1.00 39.21 120 VAL C O 1
ATOM 11502 N N . ASP C 1 121 ? 58.588 28.158 7.154 1.00 39.76 121 ASP C N 1
ATOM 11503 C CA . ASP C 1 121 ? 58.985 26.855 6.636 1.00 37.65 121 ASP C CA 1
ATOM 11504 C C . ASP C 1 121 ? 58.727 25.738 7.638 1.00 35.78 121 ASP C C 1
ATOM 11505 O O . ASP C 1 121 ? 58.472 24.598 7.234 1.00 38.36 121 ASP C O 1
ATOM 11514 N N . ILE C 1 122 ? 58.784 26.040 8.933 1.00 35.35 122 ILE C N 1
ATOM 11515 C CA . ILE C 1 122 ? 58.650 25.037 9.983 1.00 33.72 122 ILE C CA 1
ATOM 11516 C C . ILE C 1 122 ? 57.713 25.574 11.055 1.00 32.61 122 ILE C C 1
ATOM 11517 O O . ILE C 1 122 ? 57.747 26.765 11.383 1.00 36.27 122 ILE C O 1
ATOM 11533 N N . ILE C 1 123 ? 56.882 24.693 11.606 1.00 31.67 123 ILE C N 1
ATOM 11534 C CA . ILE C 1 123 ? 56.000 25.030 12.717 1.00 31.15 123 ILE C CA 1
ATOM 11535 C C . ILE C 1 123 ? 56.256 24.031 13.834 1.00 29.98 123 ILE C C 1
ATOM 11536 O O . ILE C 1 123 ? 56.027 22.828 13.661 1.00 30.92 123 ILE C O 1
ATOM 11552 N N . ILE C 1 124 ? 56.741 24.527 14.967 1.00 31.66 124 ILE C N 1
ATOM 11553 C CA . ILE C 1 124 ? 56.926 23.729 16.171 1.00 27.81 124 ILE C CA 1
ATOM 11554 C C . ILE C 1 124 ? 55.867 24.155 17.175 1.00 27.60 124 ILE C C 1
ATOM 11555 O O . ILE C 1 124 ? 55.483 25.329 17.235 1.00 31.06 124 ILE C O 1
ATOM 11571 N N . SER C 1 125 ? 55.385 23.199 17.966 1.00 30.77 125 SER C N 1
ATOM 11572 C CA . SER C 1 125 ? 54.424 23.528 19.009 1.00 27.54 125 SER C CA 1
ATOM 11573 C C . SER C 1 125 ? 54.148 22.300 19.857 1.00 31.95 125 SER C C 1
ATOM 11574 O O . SER C 1 125 ? 54.098 21.182 19.339 1.00 30.50 125 SER C O 1
ATOM 11582 N N . GLU C 1 126 ? 53.962 22.520 21.158 1.00 38.28 126 GLU C N 1
ATOM 11583 C CA . GLU C 1 126 ? 53.455 21.494 22.067 1.00 39.99 126 GLU C CA 1
ATOM 11584 C C . GLU C 1 126 ? 51.986 21.826 22.307 1.00 35.70 126 GLU C C 1
ATOM 11585 O O . GLU C 1 126 ? 51.633 22.588 23.208 1.00 31.53 126 GLU C O 1
ATOM 11597 N N . TRP C 1 127 ? 51.130 21.251 21.466 1.00 38.32 127 TRP C N 1
ATOM 11598 C CA . TRP C 1 127 ? 49.695 21.486 21.495 1.00 27.14 127 TRP C CA 1
ATOM 11599 C C . TRP C 1 127 ? 48.929 20.385 22.210 1.00 35.49 127 TRP C C 1
ATOM 11600 O O . TRP C 1 127 ? 47.715 20.518 22.398 1.00 39.32 127 TRP C O 1
ATOM 11638 N N . GLY C 1 129 ? 47.166 17.921 24.788 1.00 29.69 129 GLY C N 1
ATOM 11639 C CA . GLY C 1 129 ? 46.593 17.911 26.113 1.00 25.19 129 GLY C CA 1
ATOM 11640 C C . GLY C 1 129 ? 46.351 16.504 26.616 1.00 29.64 129 GLY C C 1
ATOM 11641 O O . GLY C 1 129 ? 46.724 15.508 25.983 1.00 27.09 129 GLY C O 1
ATOM 11645 N N . TYR C 1 130 ? 45.728 16.421 27.785 1.00 32.91 130 TYR C N 1
ATOM 11646 C CA . TYR C 1 130 ? 45.266 15.137 28.280 1.00 24.51 130 TYR C CA 1
ATOM 11647 C C . TYR C 1 130 ? 44.351 14.512 27.239 1.00 25.21 130 TYR C C 1
ATOM 11648 O O . TYR C 1 130 ? 43.576 15.206 26.575 1.00 30.09 130 TYR C O 1
ATOM 11666 N N . PHE C 1 131 ? 44.464 13.201 27.063 1.00 27.96 131 PHE C N 1
ATOM 11667 C CA . PHE C 1 131 ? 43.713 12.500 26.028 1.00 26.34 131 PHE C CA 1
ATOM 11668 C C . PHE C 1 131 ? 44.100 12.975 24.632 1.00 34.86 131 PHE C C 1
ATOM 11669 O O . PHE C 1 131 ? 43.375 12.710 23.666 1.00 38.65 131 PHE C O 1
ATOM 11686 N N . LEU C 1 132 ? 45.222 13.696 24.516 1.00 39.66 132 LEU C N 1
ATOM 11687 C CA . LEU C 1 132 ? 45.747 14.246 23.267 1.00 32.65 132 LEU C CA 1
ATOM 11688 C C . LEU C 1 132 ? 44.942 15.443 22.773 1.00 26.23 132 LEU C C 1
ATOM 11689 O O . LEU C 1 132 ? 45.509 16.360 22.170 1.00 39.20 132 LEU C O 1
ATOM 11705 N N . LEU C 1 133 ? 43.633 15.456 23.018 1.00 26.87 133 LEU C N 1
ATOM 11706 C CA . LEU C 1 133 ? 42.751 16.433 22.398 1.00 27.68 133 LEU C CA 1
ATOM 11707 C C . LEU C 1 133 ? 42.006 17.311 23.389 1.00 27.76 133 LEU C C 1
ATOM 11708 O O . LEU C 1 133 ? 41.389 18.296 22.967 1.00 32.30 133 LEU C O 1
ATOM 11724 N N . TYR C 1 134 ? 42.049 17.002 24.681 1.00 33.52 134 TYR C N 1
ATOM 11725 C CA . TYR C 1 134 ? 41.339 17.808 25.665 1.00 39.19 134 TYR C CA 1
ATOM 11726 C C . TYR C 1 134 ? 42.063 19.134 25.856 1.00 43.07 134 TYR C C 1
ATOM 11727 O O . TYR C 1 134 ? 43.232 19.161 26.255 1.00 45.19 134 TYR C O 1
ATOM 11745 N N . GLU C 1 135 ? 41.370 20.234 25.566 1.00 43.17 135 GLU C N 1
ATOM 11746 C CA . GLU C 1 135 ? 41.947 21.570 25.692 1.00 49.72 135 GLU C CA 1
ATOM 11747 C C . GLU C 1 135 ? 43.258 21.680 24.921 1.00 54.99 135 GLU C C 1
ATOM 11748 O O . GLU C 1 135 ? 44.178 22.394 25.328 1.00 52.29 135 GLU C O 1
ATOM 11760 N N . SER C 1 136 ? 43.353 20.970 23.800 1.00 56.64 136 SER C N 1
ATOM 11761 C CA . SER C 1 136 ? 44.550 21.006 22.976 1.00 50.19 136 SER C CA 1
ATOM 11762 C C . SER C 1 136 ? 44.494 22.184 22.011 1.00 45.44 136 SER C C 1
ATOM 11763 O O . SER C 1 136 ? 43.421 22.670 21.648 1.00 47.89 136 SER C O 1
ATOM 11788 N N . LEU C 1 138 ? 45.479 21.945 19.004 1.00 32.83 138 LEU C N 1
ATOM 11789 C CA . LEU C 1 138 ? 45.625 21.354 17.678 1.00 29.70 138 LEU C CA 1
ATOM 11790 C C . LEU C 1 138 ? 44.933 22.199 16.617 1.00 34.19 138 LEU C C 1
ATOM 11791 O O . LEU C 1 138 ? 45.488 22.429 15.538 1.00 38.32 138 LEU C O 1
ATOM 11807 N N . ASN C 1 139 ? 43.723 22.685 16.911 1.00 37.00 139 ASN C N 1
ATOM 11808 C CA . ASN C 1 139 ? 43.022 23.535 15.954 1.00 41.44 139 ASN C CA 1
ATOM 11809 C C . ASN C 1 139 ? 43.818 24.798 15.657 1.00 34.54 139 ASN C C 1
ATOM 11810 O O . ASN C 1 139 ? 43.852 25.266 14.513 1.00 35.78 139 ASN C O 1
ATOM 11821 N N . THR C 1 140 ? 44.462 25.370 16.676 1.00 33.60 140 THR C N 1
ATOM 11822 C CA . THR C 1 140 ? 45.313 26.532 16.450 1.00 34.13 140 THR C CA 1
ATOM 11823 C C . THR C 1 140 ? 46.489 26.180 15.549 1.00 33.76 140 THR C C 1
ATOM 11824 O O . THR C 1 140 ? 46.884 26.975 14.688 1.00 34.90 140 THR C O 1
ATOM 11835 N N . VAL C 1 141 ? 47.061 24.988 15.732 1.00 32.71 141 VAL C N 1
ATOM 11836 C CA . VAL C 1 141 ? 48.200 24.574 14.921 1.00 32.03 141 VAL C CA 1
ATOM 11837 C C . VAL C 1 141 ? 47.767 24.332 13.481 1.00 36.70 141 VAL C C 1
ATOM 11838 O O . VAL C 1 141 ? 48.483 24.683 12.536 1.00 35.36 141 VAL C O 1
ATOM 11851 N N . LEU C 1 142 ? 46.594 23.728 13.287 1.00 34.83 142 LEU C N 1
ATOM 11852 C CA . LEU C 1 142 ? 46.093 23.526 11.933 1.00 39.96 142 LEU C CA 1
ATOM 11853 C C . LEU C 1 142 ? 45.837 24.861 11.248 1.00 40.49 142 LEU C C 1
ATOM 11854 O O . LEU C 1 142 ? 46.126 25.025 10.057 1.00 45.83 142 LEU C O 1
ATOM 11870 N N . CYS C 1 143 ? 45.301 25.832 11.989 1.00 47.48 143 CYS C N 1
ATOM 11871 C CA . CYS C 1 143 ? 45.128 27.171 11.440 1.00 52.34 143 CYS C CA 1
ATOM 11872 C C . CYS C 1 143 ? 46.465 27.757 11.007 1.00 43.45 143 CYS C C 1
ATOM 11873 O O . CYS C 1 143 ? 46.572 28.352 9.928 1.00 50.24 143 CYS C O 1
ATOM 11881 N N . ALA C 1 144 ? 47.500 27.596 11.833 1.00 37.93 144 ALA C N 1
ATOM 11882 C CA . ALA C 1 144 ? 48.823 28.091 11.469 1.00 37.89 144 ALA C CA 1
ATOM 11883 C C . ALA C 1 144 ? 49.373 27.349 10.258 1.00 38.68 144 ALA C C 1
ATOM 11884 O O . ALA C 1 144 ? 49.993 27.957 9.377 1.00 42.90 144 ALA C O 1
ATOM 11891 N N . ARG C 1 145 ? 49.157 26.035 10.196 1.00 36.92 145 ARG C N 1
ATOM 11892 C CA . ARG C 1 145 ? 49.624 25.255 9.055 1.00 37.26 145 ARG C CA 1
ATOM 11893 C C . ARG C 1 145 ? 49.000 25.756 7.759 1.00 42.19 145 ARG C C 1
ATOM 11894 O O . ARG C 1 145 ? 49.690 25.925 6.747 1.00 41.67 145 ARG C O 1
ATOM 11915 N N . ASP C 1 146 ? 47.687 25.996 7.772 1.00 40.97 146 ASP C N 1
ATOM 11916 C CA . ASP C 1 146 ? 46.988 26.377 6.549 1.00 43.85 146 ASP C CA 1
ATOM 11917 C C . ASP C 1 146 ? 47.355 27.792 6.118 1.00 44.43 146 ASP C C 1
ATOM 11918 O O . ASP C 1 146 ? 47.785 28.014 4.980 1.00 45.81 146 ASP C O 1
ATOM 11927 N N . ASN C 1 147 ? 47.200 28.762 7.017 1.00 44.38 147 ASN C N 1
ATOM 11928 C CA . ASN C 1 147 ? 47.302 30.166 6.639 1.00 46.33 147 ASN C CA 1
ATOM 11929 C C . ASN C 1 147 ? 48.731 30.695 6.668 1.00 45.88 147 ASN C C 1
ATOM 11930 O O . ASN C 1 147 ? 49.103 31.504 5.813 1.00 52.21 147 ASN C O 1
ATOM 11941 N N . LEU C 1 148 ? 49.547 30.258 7.626 1.00 46.71 148 LEU C N 1
ATOM 11942 C CA . LEU C 1 148 ? 50.825 30.911 7.885 1.00 44.83 148 LEU C CA 1
ATOM 11943 C C . LEU C 1 148 ? 52.020 30.220 7.243 1.00 42.65 148 LEU C C 1
ATOM 11944 O O . LEU C 1 148 ? 53.021 30.888 6.963 1.00 43.43 148 LEU C O 1
ATOM 11960 N N . GLY C 1 149 ? 51.952 28.913 7.000 1.00 41.54 149 GLY C N 1
ATOM 11961 C CA . GLY C 1 149 ? 53.092 28.167 6.518 1.00 41.81 149 GLY C CA 1
ATOM 11962 C C . GLY C 1 149 ? 53.103 27.970 5.012 1.00 48.52 149 GLY C C 1
ATOM 11963 O O . GLY C 1 149 ? 52.071 28.017 4.347 1.00 46.25 149 GLY C O 1
ATOM 11967 N N . THR C 1 150 ? 54.308 27.748 4.479 1.00 46.37 150 THR C N 1
ATOM 11968 C CA . THR C 1 150 ? 54.457 27.421 3.073 1.00 48.10 150 THR C CA 1
ATOM 11969 C C . THR C 1 150 ? 53.652 26.164 2.750 1.00 46.72 150 THR C C 1
ATOM 11970 O O . THR C 1 150 ? 53.241 25.429 3.651 1.00 41.98 150 THR C O 1
ATOM 11981 N N . PRO C 1 151 ? 53.409 25.896 1.465 1.00 45.35 151 PRO C N 1
ATOM 11982 C CA . PRO C 1 151 ? 52.679 24.669 1.112 1.00 45.29 151 PRO C CA 1
ATOM 11983 C C . PRO C 1 151 ? 53.381 23.402 1.565 1.00 47.23 151 PRO C C 1
ATOM 11984 O O . PRO C 1 151 ? 52.711 22.397 1.834 1.00 52.51 151 PRO C O 1
ATOM 11995 N N . ASP C 1 152 ? 54.712 23.417 1.653 1.00 45.83 152 ASP C N 1
ATOM 11996 C CA . ASP C 1 152 ? 55.488 22.272 2.112 1.00 45.32 152 ASP C CA 1
ATOM 11997 C C . ASP C 1 152 ? 55.923 22.415 3.567 1.00 47.98 152 ASP C C 1
ATOM 11998 O O . ASP C 1 152 ? 56.879 21.756 3.991 1.00 40.77 152 ASP C O 1
ATOM 12007 N N . VAL C 1 153 ? 55.236 23.262 4.338 1.00 45.50 153 VAL C N 1
ATOM 12008 C CA . VAL C 1 153 ? 55.649 23.535 5.708 1.00 42.04 153 VAL C CA 1
ATOM 12009 C C . VAL C 1 153 ? 55.753 22.231 6.486 1.00 38.68 153 VAL C C 1
ATOM 12010 O O . VAL C 1 153 ? 54.934 21.318 6.324 1.00 43.54 153 VAL C O 1
ATOM 12023 N N . LYS C 1 154 ? 56.769 22.143 7.340 1.00 34.40 154 LYS C N 1
ATOM 12024 C CA . LYS C 1 154 ? 57.063 20.930 8.092 1.00 39.43 154 LYS C CA 1
ATOM 12025 C C . LYS C 1 154 ? 56.609 21.091 9.536 1.00 32.85 154 LYS C C 1
ATOM 12026 O O . LYS C 1 154 ? 56.886 22.115 10.170 1.00 31.55 154 LYS C O 1
ATOM 12062 N N . PHE C 1 156 ? 56.336 20.021 13.592 1.00 34.71 156 PHE C N 1
ATOM 12063 C CA . PHE C 1 156 ? 57.053 19.425 14.718 1.00 27.09 156 PHE C CA 1
ATOM 12064 C C . PHE C 1 156 ? 56.136 19.446 15.934 1.00 30.49 156 PHE C C 1
ATOM 12065 O O . PHE C 1 156 ? 55.981 20.499 16.576 1.00 32.70 156 PHE C O 1
ATOM 12082 N N . PRO C 1 157 ? 55.501 18.317 16.285 1.00 32.76 157 PRO C N 1
ATOM 12083 C CA . PRO C 1 157 ? 55.504 17.014 15.610 1.00 28.92 157 PRO C CA 1
ATOM 12084 C C . PRO C 1 157 ? 54.554 16.993 14.422 1.00 28.10 157 PRO C C 1
ATOM 12085 O O . PRO C 1 157 ? 53.610 17.781 14.394 1.00 42.33 157 PRO C O 1
ATOM 12096 N N . ASP C 1 158 ? 54.794 16.110 13.457 1.00 28.16 158 ASP C N 1
ATOM 12097 C CA . ASP C 1 158 ? 53.938 16.005 12.283 1.00 38.73 158 ASP C CA 1
ATOM 12098 C C . ASP C 1 158 ? 52.995 14.812 12.343 1.00 30.20 158 ASP C C 1
ATOM 12099 O O . ASP C 1 158 ? 52.212 14.613 11.410 1.00 30.85 158 ASP C O 1
ATOM 12108 N N . LYS C 1 159 ? 53.047 14.022 13.410 1.00 37.91 159 LYS C N 1
ATOM 12109 C CA . LYS C 1 159 ? 52.173 12.873 13.564 1.00 31.42 159 LYS C CA 1
ATOM 12110 C C . LYS C 1 159 ? 51.658 12.836 14.994 1.00 30.06 159 LYS C C 1
ATOM 12111 O O . LYS C 1 159 ? 52.274 13.381 15.914 1.00 27.50 159 LYS C O 1
ATOM 12130 N N . ALA C 1 160 ? 50.506 12.194 15.167 1.00 38.20 160 ALA C N 1
ATOM 12131 C CA . ALA C 1 160 ? 49.920 12.000 16.485 1.00 28.80 160 ALA C CA 1
ATOM 12132 C C . ALA C 1 160 ? 49.169 10.680 16.474 1.00 29.30 160 ALA C C 1
ATOM 12133 O O . ALA C 1 160 ? 48.403 10.411 15.544 1.00 34.91 160 ALA C O 1
ATOM 12140 N N . ASN C 1 161 ? 49.391 9.863 17.499 1.00 28.97 161 ASN C N 1
ATOM 12141 C CA . ASN C 1 161 ? 48.798 8.534 17.570 1.00 30.03 161 ASN C CA 1
ATOM 12142 C C . ASN C 1 161 ? 48.321 8.294 18.991 1.00 32.74 161 ASN C C 1
ATOM 12143 O O . ASN C 1 161 ? 49.104 8.411 19.938 1.00 28.98 161 ASN C O 1
ATOM 12171 N N . HIS C 1 163 ? 46.610 5.538 21.694 1.00 36.34 163 HIS C N 1
ATOM 12172 C CA . HIS C 1 163 ? 46.491 4.113 21.943 1.00 34.25 163 HIS C CA 1
ATOM 12173 C C . HIS C 1 163 ? 45.680 3.906 23.212 1.00 35.94 163 HIS C C 1
ATOM 12174 O O . HIS C 1 163 ? 45.543 4.809 24.040 1.00 40.23 163 HIS C O 1
ATOM 12188 N N . VAL C 1 164 ? 45.135 2.700 23.357 1.00 34.06 164 VAL C N 1
ATOM 12189 C CA . VAL C 1 164 ? 44.263 2.377 24.478 1.00 35.54 164 VAL C CA 1
ATOM 12190 C C . VAL C 1 164 ? 44.543 0.952 24.933 1.00 42.38 164 VAL C C 1
ATOM 12191 O O . VAL C 1 164 ? 44.972 0.100 24.149 1.00 43.09 164 VAL C O 1
ATOM 12204 N N . CYS C 1 165 ? 44.303 0.700 26.218 1.00 41.14 165 CYS C N 1
ATOM 12205 C CA . CYS C 1 165 ? 44.491 -0.627 26.783 1.00 43.00 165 CYS C CA 1
ATOM 12206 C C . CYS C 1 165 ? 43.665 -0.740 28.056 1.00 42.81 165 CYS C C 1
ATOM 12207 O O . CYS C 1 165 ? 43.442 0.251 28.756 1.00 42.17 165 CYS C O 1
ATOM 12215 N N . GLY C 1 166 ? 43.210 -1.958 28.341 1.00 52.97 166 GLY C N 1
ATOM 12216 C CA . GLY C 1 166 ? 42.454 -2.201 29.554 1.00 56.00 166 GLY C CA 1
ATOM 12217 C C . GLY C 1 166 ? 43.358 -2.375 30.761 1.00 56.23 166 GLY C C 1
ATOM 12218 O O . GLY C 1 166 ? 44.491 -2.844 30.660 1.00 60.63 166 GLY C O 1
ATOM 12222 N N . ILE C 1 167 ? 42.840 -1.986 31.926 1.00 48.77 167 ILE C N 1
ATOM 12223 C CA . ILE C 1 167 ? 43.618 -2.008 33.157 1.00 48.12 167 ILE C CA 1
ATOM 12224 C C . ILE C 1 167 ? 42.733 -2.430 34.322 1.00 51.94 167 ILE C C 1
ATOM 12225 O O . ILE C 1 167 ? 41.513 -2.243 34.304 1.00 52.08 167 ILE C O 1
ATOM 12241 N N . THR C 1 168 ? 43.368 -3.002 35.340 1.00 54.48 168 THR C N 1
ATOM 12242 C CA . THR C 1 168 ? 42.722 -3.315 36.606 1.00 56.97 168 THR C CA 1
ATOM 12243 C C . THR C 1 168 ? 43.053 -2.215 37.606 1.00 57.88 168 THR C C 1
ATOM 12244 O O . THR C 1 168 ? 44.196 -1.754 37.676 1.00 54.14 168 THR C O 1
ATOM 12255 N N . ASP C 1 169 ? 42.051 -1.788 38.368 1.00 58.74 169 ASP C N 1
ATOM 12256 C CA . ASP C 1 169 ? 42.231 -0.693 39.315 1.00 58.30 169 ASP C CA 1
ATOM 12257 C C . ASP C 1 169 ? 41.329 -0.902 40.530 1.00 62.76 169 ASP C C 1
ATOM 12258 O O . ASP C 1 169 ? 40.526 -0.045 40.897 1.00 59.74 169 ASP C O 1
ATOM 12267 N N . GLU C 1 170 ? 41.464 -2.065 41.177 1.00 76.85 170 GLU C N 1
ATOM 12268 C CA . GLU C 1 170 ? 40.682 -2.350 42.377 1.00 82.47 170 GLU C CA 1
ATOM 12269 C C . GLU C 1 170 ? 40.816 -1.237 43.408 1.00 77.78 170 GLU C C 1
ATOM 12270 O O . GLU C 1 170 ? 39.845 -0.890 44.089 1.00 77.67 170 GLU C O 1
ATOM 12282 N N . GLN C 1 171 ? 42.017 -0.669 43.540 1.00 70.04 171 GLN C N 1
ATOM 12283 C CA . GLN C 1 171 ? 42.250 0.375 44.533 1.00 67.95 171 GLN C CA 1
ATOM 12284 C C . GLN C 1 171 ? 41.265 1.526 44.363 1.00 63.79 171 GLN C C 1
ATOM 12285 O O . GLN C 1 171 ? 40.475 1.826 45.265 1.00 66.10 171 GLN C O 1
ATOM 12299 N N . TYR C 1 172 ? 41.302 2.190 43.206 1.00 62.59 172 TYR C N 1
ATOM 12300 C CA . TYR C 1 172 ? 40.426 3.336 42.995 1.00 65.87 172 TYR C CA 1
ATOM 12301 C C . TYR C 1 172 ? 38.968 2.917 42.856 1.00 67.27 172 TYR C C 1
ATOM 12302 O O . TYR C 1 172 ? 38.070 3.705 43.168 1.00 73.02 172 TYR C O 1
ATOM 12320 N N . ILE C 1 173 ? 38.705 1.689 42.403 1.00 55.17 173 ILE C N 1
ATOM 12321 C CA . ILE C 1 173 ? 37.322 1.230 42.327 1.00 61.23 173 ILE C CA 1
ATOM 12322 C C . ILE C 1 173 ? 36.692 1.212 43.712 1.00 62.62 173 ILE C C 1
ATOM 12323 O O . ILE C 1 173 ? 35.482 1.427 43.856 1.00 60.86 173 ILE C O 1
ATOM 12339 N N . GLN C 1 174 ? 37.492 0.969 44.750 1.00 66.43 174 GLN C N 1
ATOM 12340 C CA . GLN C 1 174 ? 36.981 0.925 46.114 1.00 64.80 174 GLN C CA 1
ATOM 12341 C C . GLN C 1 174 ? 37.092 2.266 46.825 1.00 57.80 174 GLN C C 1
ATOM 12342 O O . GLN C 1 174 ? 36.271 2.563 47.700 1.00 54.84 174 GLN C O 1
ATOM 12356 N N . GLU C 1 175 ? 38.082 3.084 46.465 1.00 64.24 175 GLU C N 1
ATOM 12357 C CA . GLU C 1 175 ? 38.303 4.365 47.123 1.00 63.07 175 GLU C CA 1
ATOM 12358 C C . GLU C 1 175 ? 37.636 5.532 46.408 1.00 60.01 175 GLU C C 1
ATOM 12359 O O . GLU C 1 175 ? 37.471 6.596 47.017 1.00 57.10 175 GLU C O 1
ATOM 12371 N N . ARG C 1 176 ? 37.252 5.364 45.139 1.00 60.92 176 ARG C N 1
ATOM 12372 C CA . ARG C 1 176 ? 36.651 6.439 44.361 1.00 54.56 176 ARG C CA 1
ATOM 12373 C C . ARG C 1 176 ? 35.199 6.192 43.981 1.00 53.68 176 ARG C C 1
ATOM 12374 O O . ARG C 1 176 ? 34.477 7.160 43.726 1.00 54.57 176 ARG C O 1
ATOM 12395 N N . PHE C 1 177 ? 34.760 4.934 43.923 1.00 50.63 177 PHE C N 1
ATOM 12396 C CA . PHE C 1 177 ? 33.401 4.607 43.503 1.00 50.51 177 PHE C CA 1
ATOM 12397 C C . PHE C 1 177 ? 32.594 3.968 44.624 1.00 50.82 177 PHE C C 1
ATOM 12398 O O . PHE C 1 177 ? 31.568 4.524 45.032 1.00 48.21 177 PHE C O 1
ATOM 12415 N N . ASN C 1 178 ? 33.025 2.816 45.141 1.00 57.34 178 ASN C N 1
ATOM 12416 C CA . ASN C 1 178 ? 32.237 2.106 46.142 1.00 60.66 178 ASN C CA 1
ATOM 12417 C C . ASN C 1 178 ? 32.193 2.837 47.475 1.00 56.62 178 ASN C C 1
ATOM 12418 O O . ASN C 1 178 ? 31.321 2.542 48.300 1.00 59.14 178 ASN C O 1
ATOM 12429 N N . ILE C 1 179 ? 33.105 3.783 47.705 1.00 49.96 179 ILE C N 1
ATOM 12430 C CA . ILE C 1 179 ? 33.110 4.511 48.966 1.00 52.71 179 ILE C CA 1
ATOM 12431 C C . ILE C 1 179 ? 31.858 5.359 49.131 1.00 52.64 179 ILE C C 1
ATOM 12432 O O . ILE C 1 179 ? 31.490 5.701 50.261 1.00 56.21 179 ILE C O 1
ATOM 12448 N N . TRP C 1 180 ? 31.192 5.711 48.033 1.00 53.52 180 TRP C N 1
ATOM 12449 C CA . TRP C 1 180 ? 29.986 6.527 48.090 1.00 50.45 180 TRP C CA 1
ATOM 12450 C C . TRP C 1 180 ? 28.739 5.727 48.443 1.00 51.77 180 TRP C C 1
ATOM 12451 O O . TRP C 1 180 ? 27.664 6.322 48.581 1.00 52.09 180 TRP C O 1
ATOM 12472 N N . ASP C 1 181 ? 28.847 4.404 48.597 1.00 58.40 181 ASP C N 1
ATOM 12473 C CA . ASP C 1 181 ? 27.668 3.593 48.884 1.00 56.67 181 ASP C CA 1
ATOM 12474 C C . ASP C 1 181 ? 26.997 4.038 50.177 1.00 59.33 181 ASP C C 1
ATOM 12475 O O . ASP C 1 181 ? 25.772 4.203 50.230 1.00 59.61 181 ASP C O 1
ATOM 12484 N N . ASN C 1 182 ? 27.783 4.232 51.234 1.00 58.73 182 ASN C N 1
ATOM 12485 C CA . ASN C 1 182 ? 27.264 4.709 52.511 1.00 59.64 182 ASN C CA 1
ATOM 12486 C C . ASN C 1 182 ? 28.260 5.690 53.107 1.00 60.00 182 ASN C C 1
ATOM 12487 O O . ASN C 1 182 ? 29.419 5.334 53.342 1.00 60.46 182 ASN C O 1
ATOM 12498 N N . VAL C 1 183 ? 27.807 6.917 53.350 1.00 57.69 183 VAL C N 1
ATOM 12499 C CA . VAL C 1 183 ? 28.627 7.973 53.932 1.00 53.62 183 VAL C CA 1
ATOM 12500 C C . VAL C 1 183 ? 27.902 8.474 55.172 1.00 60.97 183 VAL C C 1
ATOM 12501 O O . VAL C 1 183 ? 26.887 9.175 55.066 1.00 63.88 183 VAL C O 1
ATOM 12514 N N . GLN C 1 184 ? 28.415 8.114 56.347 1.00 59.96 184 GLN C N 1
ATOM 12515 C CA . GLN C 1 184 ? 27.840 8.562 57.614 1.00 52.28 184 GLN C CA 1
ATOM 12516 C C . GLN C 1 184 ? 26.356 8.219 57.688 1.00 55.13 184 GLN C C 1
ATOM 12517 O O . GLN C 1 184 ? 25.531 9.016 58.138 1.00 54.59 184 GLN C O 1
ATOM 12531 N N . GLY C 1 185 ? 26.014 7.015 57.236 1.00 71.04 185 GLY C N 1
ATOM 12532 C CA . GLY C 1 185 ? 24.640 6.561 57.255 1.00 74.68 185 GLY C CA 1
ATOM 12533 C C . GLY C 1 185 ? 23.772 7.095 56.140 1.00 74.00 185 GLY C C 1
ATOM 12534 O O . GLY C 1 185 ? 22.551 6.908 56.186 1.00 79.71 185 GLY C O 1
ATOM 12538 N N . ILE C 1 186 ? 24.357 7.752 55.142 1.00 67.53 186 ILE C N 1
ATOM 12539 C CA . ILE C 1 186 ? 23.615 8.316 54.022 1.00 66.34 186 ILE C CA 1
ATOM 12540 C C . ILE C 1 186 ? 24.064 7.612 52.750 1.00 62.08 186 ILE C C 1
ATOM 12541 O O . ILE C 1 186 ? 25.259 7.366 52.556 1.00 66.16 186 ILE C O 1
ATOM 12557 N N . ASP C 1 187 ? 23.104 7.289 51.886 1.00 52.16 187 ASP C N 1
ATOM 12558 C CA . ASP C 1 187 ? 23.381 6.551 50.655 1.00 51.47 187 ASP C CA 1
ATOM 12559 C C . ASP C 1 187 ? 23.737 7.544 49.556 1.00 49.64 187 ASP C C 1
ATOM 12560 O O . ASP C 1 187 ? 22.863 8.209 48.995 1.00 49.89 187 ASP C O 1
ATOM 12569 N N . PHE C 1 188 ? 25.031 7.641 49.245 1.00 47.96 188 PHE C N 1
ATOM 12570 C CA . PHE C 1 188 ? 25.524 8.501 48.177 1.00 46.43 188 PHE C CA 1
ATOM 12571 C C . PHE C 1 188 ? 25.812 7.721 46.899 1.00 45.68 188 PHE C C 1
ATOM 12572 O O . PHE C 1 188 ? 26.697 8.098 46.124 1.00 44.10 188 PHE C O 1
ATOM 12589 N N . SER C 1 189 ? 25.074 6.634 46.662 1.00 51.81 189 SER C N 1
ATOM 12590 C CA . SER C 1 189 ? 25.284 5.844 45.455 1.00 51.32 189 SER C CA 1
ATOM 12591 C C . SER C 1 189 ? 25.218 6.704 44.201 1.00 50.79 189 SER C C 1
ATOM 12592 O O . SER C 1 189 ? 25.874 6.394 43.201 1.00 53.01 189 SER C O 1
ATOM 12600 N N . TYR C 1 190 ? 24.440 7.788 44.233 1.00 48.18 190 TYR C N 1
ATOM 12601 C CA . TYR C 1 190 ? 24.357 8.668 43.072 1.00 47.41 190 TYR C CA 1
ATOM 12602 C C . TYR C 1 190 ? 25.721 9.251 42.730 1.00 44.05 190 TYR C C 1
ATOM 12603 O O . TYR C 1 190 ? 26.066 9.391 41.551 1.00 51.05 190 TYR C O 1
ATOM 12621 N N . PHE C 1 191 ? 26.516 9.594 43.746 1.00 45.82 191 PHE C N 1
ATOM 12622 C CA . PHE C 1 191 ? 27.869 10.074 43.484 1.00 46.06 191 PHE C CA 1
ATOM 12623 C C . PHE C 1 191 ? 28.706 8.993 42.815 1.00 43.18 191 PHE C C 1
ATOM 12624 O O . PHE C 1 191 ? 29.516 9.282 41.927 1.00 43.60 191 PHE C O 1
ATOM 12641 N N . LYS C 1 192 ? 28.518 7.736 43.223 1.00 49.06 192 LYS C N 1
ATOM 12642 C CA . LYS C 1 192 ? 29.229 6.634 42.585 1.00 53.59 192 LYS C CA 1
ATOM 12643 C C . LYS C 1 192 ? 28.878 6.548 41.105 1.00 53.93 192 LYS C C 1
ATOM 12644 O O . LYS C 1 192 ? 29.761 6.399 40.252 1.00 56.39 192 LYS C O 1
ATOM 12663 N N . ARG C 1 193 ? 27.587 6.648 40.778 1.00 52.81 193 ARG C N 1
ATOM 12664 C CA . ARG C 1 193 ? 27.177 6.590 39.379 1.00 51.80 193 ARG C CA 1
ATOM 12665 C C . ARG C 1 193 ? 27.737 7.765 38.588 1.00 52.62 193 ARG C C 1
ATOM 12666 O O . ARG C 1 193 ? 28.068 7.619 37.406 1.00 49.53 193 ARG C O 1
ATOM 12687 N N . LEU C 1 194 ? 27.852 8.936 39.220 1.00 46.76 194 LEU C N 1
ATOM 12688 C CA . LEU C 1 194 ? 28.391 10.100 38.528 1.00 45.01 194 LEU C CA 1
ATOM 12689 C C . LEU C 1 194 ? 29.898 9.997 38.335 1.00 41.67 194 LEU C C 1
ATOM 12690 O O . LEU C 1 194 ? 30.434 10.536 37.360 1.00 40.93 194 LEU C O 1
ATOM 12706 N N . SER C 1 195 ? 30.598 9.322 39.249 1.00 45.19 195 SER C N 1
ATOM 12707 C CA . SER C 1 195 ? 32.048 9.212 39.134 1.00 43.41 195 SER C CA 1
ATOM 12708 C C . SER C 1 195 ? 32.458 8.548 37.827 1.00 45.86 195 SER C C 1
ATOM 12709 O O . SER C 1 195 ? 33.521 8.860 37.280 1.00 50.87 195 SER C O 1
ATOM 12717 N N . PHE C 1 196 ? 31.633 7.634 37.310 1.00 48.36 196 PHE C N 1
ATOM 12718 C CA . PHE C 1 196 ? 31.967 6.943 36.071 1.00 51.82 196 PHE C CA 1
ATOM 12719 C C . PHE C 1 196 ? 31.965 7.872 34.864 1.00 51.14 196 PHE C C 1
ATOM 12720 O O . PHE C 1 196 ? 32.554 7.528 33.834 1.00 53.39 196 PHE C O 1
ATOM 12737 N N . ILE C 1 197 ? 31.322 9.035 34.965 1.00 45.75 197 ILE C N 1
ATOM 12738 C CA . ILE C 1 197 ? 31.270 9.953 33.833 1.00 48.27 197 ILE C CA 1
ATOM 12739 C C . ILE C 1 197 ? 32.601 10.671 33.649 1.00 44.09 197 ILE C C 1
ATOM 12740 O O . ILE C 1 197 ? 32.954 11.051 32.527 1.00 35.38 197 ILE C O 1
ATOM 12756 N N . GLU C 1 198 ? 33.358 10.859 34.727 1.00 64.90 198 GLU C N 1
ATOM 12757 C CA . GLU C 1 198 ? 34.524 11.727 34.706 1.00 67.94 198 GLU C CA 1
ATOM 12758 C C . GLU C 1 198 ? 35.779 10.901 34.488 1.00 60.23 198 GLU C C 1
ATOM 12759 O O . GLU C 1 198 ? 36.122 10.079 35.351 1.00 62.95 198 GLU C O 1
ATOM 12771 N N . PRO C 1 199 ? 36.489 11.062 33.371 1.00 30.51 199 PRO C N 1
ATOM 12772 C CA . PRO C 1 199 ? 37.780 10.387 33.225 1.00 29.87 199 PRO C CA 1
ATOM 12773 C C . PRO C 1 199 ? 38.757 10.838 34.298 1.00 31.72 199 PRO C C 1
ATOM 12774 O O . PRO C 1 199 ? 38.631 11.915 34.883 1.00 40.92 199 PRO C O 1
ATOM 12785 N N . LEU C 1 200 ? 39.743 9.986 34.552 1.00 31.43 200 LEU C N 1
ATOM 12786 C CA . LEU C 1 200 ? 40.782 10.249 35.537 1.00 32.20 200 LEU C CA 1
ATOM 12787 C C . LEU C 1 200 ? 42.106 10.431 34.809 1.00 30.09 200 LEU C C 1
ATOM 12788 O O . LEU C 1 200 ? 42.546 9.535 34.081 1.00 34.31 200 LEU C O 1
ATOM 12804 N N . VAL C 1 201 ? 42.731 11.591 34.998 1.00 26.67 201 VAL C N 1
ATOM 12805 C CA . VAL C 1 201 ? 44.073 11.846 34.492 1.00 25.93 201 VAL C CA 1
ATOM 12806 C C . VAL C 1 201 ? 45.037 11.475 35.613 1.00 25.99 201 VAL C C 1
ATOM 12807 O O . VAL C 1 201 ? 45.203 12.220 36.579 1.00 30.29 201 VAL C O 1
ATOM 12820 N N . ASP C 1 202 ? 45.675 10.316 35.484 1.00 34.55 202 ASP C N 1
ATOM 12821 C CA . ASP C 1 202 ? 46.578 9.822 36.513 1.00 36.24 202 ASP C CA 1
ATOM 12822 C C . ASP C 1 202 ? 47.565 8.865 35.862 1.00 38.10 202 ASP C C 1
ATOM 12823 O O . ASP C 1 202 ? 47.429 8.498 34.692 1.00 35.95 202 ASP C O 1
ATOM 12832 N N . THR C 1 203 ? 48.568 8.467 36.639 1.00 28.30 203 THR C N 1
ATOM 12833 C CA . THR C 1 203 ? 49.592 7.557 36.149 1.00 27.73 203 THR C CA 1
ATOM 12834 C C . THR C 1 203 ? 49.107 6.120 36.263 1.00 33.39 203 THR C C 1
ATOM 12835 O O . THR C 1 203 ? 48.688 5.680 37.338 1.00 35.23 203 THR C O 1
ATOM 12846 N N . VAL C 1 204 ? 49.159 5.393 35.154 1.00 33.82 204 VAL C N 1
ATOM 12847 C CA . VAL C 1 204 ? 48.866 3.966 35.134 1.00 30.96 204 VAL C CA 1
ATOM 12848 C C . VAL C 1 204 ? 50.192 3.223 35.191 1.00 39.39 204 VAL C C 1
ATOM 12849 O O . VAL C 1 204 ? 51.056 3.411 34.327 1.00 44.00 204 VAL C O 1
ATOM 12862 N N . GLU C 1 205 ? 50.360 2.387 36.209 1.00 48.33 205 GLU C N 1
ATOM 12863 C CA . GLU C 1 205 ? 51.573 1.598 36.334 1.00 51.55 205 GLU C CA 1
ATOM 12864 C C . GLU C 1 205 ? 51.476 0.342 35.477 1.00 49.17 205 GLU C C 1
ATOM 12865 O O . GLU C 1 205 ? 50.384 -0.151 35.180 1.00 51.84 205 GLU C O 1
ATOM 12877 N N . ARG C 1 206 ? 52.641 -0.172 35.072 1.00 41.66 206 ARG C N 1
ATOM 12878 C CA . ARG C 1 206 ? 52.677 -1.392 34.272 1.00 43.43 206 ARG C CA 1
ATOM 12879 C C . ARG C 1 206 ? 51.907 -2.523 34.938 1.00 43.96 206 ARG C C 1
ATOM 12880 O O . ARG C 1 206 ? 51.321 -3.368 34.252 1.00 41.02 206 ARG C O 1
ATOM 12901 N N . SER C 1 207 ? 51.895 -2.554 36.273 1.00 50.18 207 SER C N 1
ATOM 12902 C CA . SER C 1 207 ? 51.226 -3.631 36.992 1.00 50.19 207 SER C CA 1
ATOM 12903 C C . SER C 1 207 ? 49.740 -3.695 36.662 1.00 51.89 207 SER C C 1
ATOM 12904 O O . SER C 1 207 ? 49.137 -4.772 36.731 1.00 58.53 207 SER C O 1
ATOM 12912 N N . GLN C 1 208 ? 49.135 -2.562 36.301 1.00 47.61 208 GLN C N 1
ATOM 12913 C CA . GLN C 1 208 ? 47.698 -2.528 36.058 1.00 45.51 208 GLN C CA 1
ATOM 12914 C C . GLN C 1 208 ? 47.332 -2.978 34.652 1.00 46.00 208 GLN C C 1
ATOM 12915 O O . GLN C 1 208 ? 46.209 -3.444 34.433 1.00 50.68 208 GLN C O 1
ATOM 12929 N N . ILE C 1 209 ? 48.244 -2.845 33.692 1.00 40.06 209 ILE C N 1
ATOM 12930 C CA . ILE C 1 209 ? 47.915 -3.151 32.305 1.00 40.41 209 ILE C CA 1
ATOM 12931 C C . ILE C 1 209 ? 47.735 -4.655 32.160 1.00 45.99 209 ILE C C 1
ATOM 12932 O O . ILE C 1 209 ? 48.674 -5.433 32.367 1.00 45.65 209 ILE C O 1
ATOM 12948 N N . VAL C 1 210 ? 46.523 -5.068 31.798 1.00 52.99 210 VAL C N 1
ATOM 12949 C CA . VAL C 1 210 ? 46.185 -6.476 31.633 1.00 55.57 210 VAL C CA 1
ATOM 12950 C C . VAL C 1 210 ? 45.703 -6.690 30.205 1.00 55.61 210 VAL C C 1
ATOM 12951 O O . VAL C 1 210 ? 44.839 -7.537 29.948 1.00 53.38 210 VAL C O 1
ATOM 12964 N N . THR C 1 211 ? 46.264 -5.931 29.268 1.00 63.18 211 THR C N 1
ATOM 12965 C CA . THR C 1 211 ? 45.729 -5.876 27.917 1.00 64.66 211 THR C CA 1
ATOM 12966 C C . THR C 1 211 ? 46.805 -5.364 26.971 1.00 61.24 211 THR C C 1
ATOM 12967 O O . THR C 1 211 ? 47.730 -4.660 27.381 1.00 69.36 211 THR C O 1
ATOM 12978 N N . ASN C 1 212 ? 46.671 -5.730 25.698 1.00 49.64 212 ASN C N 1
ATOM 12979 C CA . ASN C 1 212 ? 47.564 -5.222 24.667 1.00 49.23 212 ASN C CA 1
ATOM 12980 C C . ASN C 1 212 ? 47.238 -3.768 24.350 1.00 48.31 212 ASN C C 1
ATOM 12981 O O . ASN C 1 212 ? 46.074 -3.361 24.345 1.00 52.78 212 ASN C O 1
ATOM 12992 N N . VAL C 1 213 ? 48.276 -2.985 24.069 1.00 46.95 213 VAL C N 1
ATOM 12993 C CA . VAL C 1 213 ? 48.103 -1.593 23.667 1.00 38.80 213 VAL C CA 1
ATOM 12994 C C . VAL C 1 213 ? 47.618 -1.584 22.220 1.00 43.76 213 VAL C C 1
ATOM 12995 O O . VAL C 1 213 ? 48.340 -1.999 21.311 1.00 47.17 213 VAL C O 1
ATOM 13008 N N . ALA C 1 214 ? 46.389 -1.113 22.005 1.00 51.23 214 ALA C N 1
ATOM 13009 C CA . ALA C 1 214 ? 45.781 -1.126 20.684 1.00 52.46 214 ALA C CA 1
ATOM 13010 C C . ALA C 1 214 ? 45.749 0.278 20.085 1.00 50.15 214 ALA C C 1
ATOM 13011 O O . ALA C 1 214 ? 45.632 1.267 20.816 1.00 47.54 214 ALA C O 1
ATOM 13018 N N . PRO C 1 215 ? 45.849 0.404 18.760 1.00 45.72 215 PRO C N 1
ATOM 13019 C CA . PRO C 1 215 ? 45.741 1.734 18.139 1.00 38.27 215 PRO C CA 1
ATOM 13020 C C . PRO C 1 215 ? 44.336 2.290 18.306 1.00 40.74 215 PRO C C 1
ATOM 13021 O O . PRO C 1 215 ? 43.353 1.657 17.914 1.00 44.74 215 PRO C O 1
ATOM 13032 N N . LEU C 1 216 ? 44.243 3.479 18.895 1.00 47.00 216 LEU C N 1
ATOM 13033 C CA . LEU C 1 216 ? 42.957 4.153 19.022 1.00 41.61 216 LEU C CA 1
ATOM 13034 C C . LEU C 1 216 ? 42.649 4.993 17.788 1.00 39.07 216 LEU C C 1
ATOM 13035 O O . LEU C 1 216 ? 41.595 4.830 17.167 1.00 45.21 216 LEU C O 1
ATOM 13051 N N . VAL C 1 217 ? 43.559 5.892 17.417 1.00 35.02 217 VAL C N 1
ATOM 13052 C CA . VAL C 1 217 ? 43.376 6.729 16.238 1.00 35.33 217 VAL C CA 1
ATOM 13053 C C . VAL C 1 217 ? 44.716 7.355 15.892 1.00 34.23 217 VAL C C 1
ATOM 13054 O O . VAL C 1 217 ? 45.587 7.498 16.755 1.00 36.62 217 VAL C O 1
ATOM 13067 N N . SER C 1 218 ? 44.883 7.729 14.629 1.00 34.90 218 SER C N 1
ATOM 13068 C CA . SER C 1 218 ? 46.104 8.360 14.151 1.00 34.11 218 SER C CA 1
ATOM 13069 C C . SER C 1 218 ? 45.755 9.625 13.384 1.00 35.12 218 SER C C 1
ATOM 13070 O O . SER C 1 218 ? 44.748 9.672 12.670 1.00 38.41 218 SER C O 1
ATOM 13078 N N . PHE C 1 219 ? 46.595 10.646 13.534 1.00 33.16 219 PHE C N 1
ATOM 13079 C CA . PHE C 1 219 ? 46.419 11.916 12.846 1.00 33.13 219 PHE C CA 1
ATOM 13080 C C . PHE C 1 219 ? 47.718 12.290 12.153 1.00 34.85 219 PHE C C 1
ATOM 13081 O O . PHE C 1 219 ? 48.794 12.200 12.753 1.00 42.26 219 PHE C O 1
ATOM 13098 N N . ASP C 1 220 ? 47.616 12.702 10.894 1.00 39.87 220 ASP C N 1
ATOM 13099 C CA . ASP C 1 220 ? 48.731 13.296 10.169 1.00 37.78 220 ASP C CA 1
ATOM 13100 C C . ASP C 1 220 ? 48.570 14.809 10.251 1.00 39.64 220 ASP C C 1
ATOM 13101 O O . ASP C 1 220 ? 47.680 15.380 9.612 1.00 37.81 220 ASP C O 1
ATOM 13110 N N . ILE C 1 221 ? 49.427 15.459 11.041 1.00 34.10 221 ILE C N 1
ATOM 13111 C CA . ILE C 1 221 ? 49.297 16.897 11.227 1.00 34.89 221 ILE C CA 1
ATOM 13112 C C . ILE C 1 221 ? 49.546 17.656 9.930 1.00 39.20 221 ILE C C 1
ATOM 13113 O O . ILE C 1 221 ? 49.188 18.835 9.831 1.00 43.96 221 ILE C O 1
ATOM 13129 N N . ASN C 1 222 ? 50.150 17.015 8.926 1.00 37.86 222 ASN C N 1
ATOM 13130 C CA . ASN C 1 222 ? 50.358 17.685 7.647 1.00 36.59 222 ASN C CA 1
ATOM 13131 C C . ASN C 1 222 ? 49.051 17.871 6.887 1.00 37.06 222 ASN C C 1
ATOM 13132 O O . ASN C 1 222 ? 48.941 18.792 6.070 1.00 39.80 222 ASN C O 1
ATOM 13143 N N . THR C 1 223 ? 48.056 17.019 7.137 1.00 41.37 223 THR C N 1
ATOM 13144 C CA . THR C 1 223 ? 46.822 17.027 6.360 1.00 40.66 223 THR C CA 1
ATOM 13145 C C . THR C 1 223 ? 45.549 16.985 7.191 1.00 41.11 223 THR C C 1
ATOM 13146 O O . THR C 1 223 ? 44.480 17.297 6.651 1.00 46.82 223 THR C O 1
ATOM 13157 N N . VAL C 1 224 ? 45.614 16.613 8.471 1.00 39.96 224 VAL C N 1
ATOM 13158 C CA . VAL C 1 224 ? 44.401 16.472 9.262 1.00 40.97 224 VAL C CA 1
ATOM 13159 C C . VAL C 1 224 ? 43.652 17.800 9.318 1.00 45.07 224 VAL C C 1
ATOM 13160 O O . VAL C 1 224 ? 44.250 18.883 9.334 1.00 47.37 224 VAL C O 1
ATOM 13173 N N . LYS C 1 225 ? 42.324 17.711 9.342 1.00 48.96 225 LYS C N 1
ATOM 13174 C CA . LYS C 1 225 ? 41.455 18.865 9.504 1.00 54.30 225 LYS C CA 1
ATOM 13175 C C . LYS C 1 225 ? 40.670 18.735 10.803 1.00 51.02 225 LYS C C 1
ATOM 13176 O O . LYS C 1 225 ? 40.523 17.643 11.359 1.00 50.37 225 LYS C O 1
ATOM 13195 N N . GLU C 1 226 ? 40.165 19.874 11.283 1.00 44.84 226 GLU C N 1
ATOM 13196 C CA . GLU C 1 226 ? 39.449 19.893 12.554 1.00 44.46 226 GLU C CA 1
ATOM 13197 C C . GLU C 1 226 ? 38.329 18.863 12.574 1.00 45.06 226 GLU C C 1
ATOM 13198 O O . GLU C 1 226 ? 38.090 18.211 13.598 1.00 46.49 226 GLU C O 1
ATOM 13210 N N . ALA C 1 227 ? 37.628 18.699 11.449 1.00 46.45 227 ALA C N 1
ATOM 13211 C CA . ALA C 1 227 ? 36.546 17.724 11.390 1.00 44.59 227 ALA C CA 1
ATOM 13212 C C . ALA C 1 227 ? 37.043 16.316 11.687 1.00 49.05 227 ALA C C 1
ATOM 13213 O O . ALA C 1 227 ? 36.295 15.496 12.232 1.00 50.98 227 ALA C O 1
ATOM 13220 N N . ASP C 1 228 ? 38.297 16.017 11.342 1.00 50.19 228 ASP C N 1
ATOM 13221 C CA . ASP C 1 228 ? 38.845 14.689 11.588 1.00 42.69 228 ASP C CA 1
ATOM 13222 C C . ASP C 1 228 ? 39.098 14.429 13.067 1.00 46.04 228 ASP C C 1
ATOM 13223 O O . ASP C 1 228 ? 39.240 13.267 13.461 1.00 48.16 228 ASP C O 1
ATOM 13232 N N . LEU C 1 229 ? 39.165 15.480 13.890 1.00 42.08 229 LEU C N 1
ATOM 13233 C CA . LEU C 1 229 ? 39.439 15.300 15.311 1.00 40.46 229 LEU C CA 1
ATOM 13234 C C . LEU C 1 229 ? 38.239 14.748 16.067 1.00 45.44 229 LEU C C 1
ATOM 13235 O O . LEU C 1 229 ? 38.414 14.178 17.149 1.00 42.06 229 LEU C O 1
ATOM 13251 N N . SER C 1 230 ? 37.029 14.918 15.538 1.00 44.32 230 SER C N 1
ATOM 13252 C CA . SER C 1 230 ? 35.855 14.216 16.053 1.00 44.72 230 SER C CA 1
ATOM 13253 C C . SER C 1 230 ? 35.850 12.845 15.392 1.00 42.34 230 SER C C 1
ATOM 13254 O O . SER C 1 230 ? 35.297 12.653 14.308 1.00 50.54 230 SER C O 1
ATOM 13262 N N . PHE C 1 231 ? 36.484 11.881 16.051 1.00 42.50 231 PHE C N 1
ATOM 13263 C CA . PHE C 1 231 ? 36.854 10.625 15.421 1.00 47.09 231 PHE C CA 1
ATOM 13264 C C . PHE C 1 231 ? 36.071 9.453 15.997 1.00 49.10 231 PHE C C 1
ATOM 13265 O O . PHE C 1 231 ? 35.662 9.461 17.161 1.00 45.82 231 PHE C O 1
ATOM 13282 N N . THR C 1 232 ? 35.873 8.444 15.154 1.00 56.14 232 THR C N 1
ATOM 13283 C CA . THR C 1 232 ? 35.377 7.143 15.568 1.00 58.51 232 THR C CA 1
ATOM 13284 C C . THR C 1 232 ? 36.519 6.142 15.489 1.00 63.01 232 THR C C 1
ATOM 13285 O O . THR C 1 232 ? 37.357 6.215 14.584 1.00 68.63 232 THR C O 1
ATOM 13296 N N . SER C 1 233 ? 36.556 5.214 16.439 1.00 56.90 233 SER C N 1
ATOM 13297 C CA . SER C 1 233 ? 37.607 4.209 16.482 1.00 54.59 233 SER C CA 1
ATOM 13298 C C . SER C 1 233 ? 37.014 2.876 16.902 1.00 59.42 233 SER C C 1
ATOM 13299 O O . SER C 1 233 ? 36.241 2.813 17.862 1.00 57.34 233 SER C O 1
ATOM 13307 N N . GLU C 1 234 ? 37.377 1.823 16.181 1.00 65.56 234 GLU C N 1
ATOM 13308 C CA . GLU C 1 234 ? 37.007 0.455 16.525 1.00 70.02 234 GLU C CA 1
ATOM 13309 C C . GLU C 1 234 ? 38.292 -0.284 16.870 1.00 64.89 234 GLU C C 1
ATOM 13310 O O . GLU C 1 234 ? 39.161 -0.463 16.009 1.00 68.20 234 GLU C O 1
ATOM 13322 N N . PHE C 1 235 ? 38.421 -0.699 18.128 1.00 46.58 235 PHE C N 1
ATOM 13323 C CA . PHE C 1 235 ? 39.623 -1.371 18.592 1.00 45.79 235 PHE C CA 1
ATOM 13324 C C . PHE C 1 235 ? 39.243 -2.571 19.443 1.00 47.35 235 PHE C C 1
ATOM 13325 O O . PHE C 1 235 ? 38.216 -2.570 20.126 1.00 49.95 235 PHE C O 1
ATOM 13342 N N . ALA C 1 236 ? 40.082 -3.599 19.383 1.00 52.68 236 ALA C N 1
ATOM 13343 C CA . ALA C 1 236 ? 39.909 -4.812 20.164 1.00 55.79 236 ALA C CA 1
ATOM 13344 C C . ALA C 1 236 ? 40.990 -4.893 21.233 1.00 55.79 236 ALA C C 1
ATOM 13345 O O . ALA C 1 236 ? 42.123 -4.446 21.030 1.00 51.43 236 ALA C O 1
ATOM 13352 N N . LEU C 1 237 ? 40.626 -5.470 22.376 1.00 57.01 237 LEU C N 1
ATOM 13353 C CA . LEU C 1 237 ? 41.527 -5.609 23.511 1.00 53.85 237 LEU C CA 1
ATOM 13354 C C . LEU C 1 237 ? 41.552 -7.063 23.955 1.00 62.20 237 LEU C C 1
ATOM 13355 O O . LEU C 1 237 ? 40.498 -7.656 24.209 1.00 64.67 237 LEU C O 1
ATOM 13371 N N . GLU C 1 238 ? 42.751 -7.628 24.053 1.00 62.35 238 GLU C N 1
ATOM 13372 C CA . GLU C 1 238 ? 42.944 -9.029 24.402 1.00 68.59 238 GLU C CA 1
ATOM 13373 C C . GLU C 1 238 ? 43.654 -9.123 25.744 1.00 72.73 238 GLU C C 1
ATOM 13374 O O . GLU C 1 238 ? 44.720 -8.527 25.931 1.00 76.91 238 GLU C O 1
ATOM 13386 N N . ALA C 1 239 ? 43.062 -9.869 26.674 1.00 66.93 239 ALA C N 1
ATOM 13387 C CA . ALA C 1 239 ? 43.669 -10.048 27.985 1.00 63.85 239 ALA C CA 1
ATOM 13388 C C . ALA C 1 239 ? 44.985 -10.807 27.864 1.00 65.74 239 ALA C C 1
ATOM 13389 O O . ALA C 1 239 ? 45.182 -11.617 26.954 1.00 67.70 239 ALA C O 1
ATOM 13396 N N . GLN C 1 240 ? 45.895 -10.537 28.799 1.00 79.59 240 GLN C N 1
ATOM 13397 C CA . GLN C 1 240 ? 47.214 -11.151 28.795 1.00 84.73 240 GLN C CA 1
ATOM 13398 C C . GLN C 1 240 ? 47.577 -11.593 30.204 1.00 88.02 240 GLN C C 1
ATOM 13399 O O . GLN C 1 240 ? 47.367 -10.852 31.169 1.00 84.15 240 GLN C O 1
ATOM 13413 N N . ALA C 1 241 ? 48.125 -12.802 30.311 1.00 90.24 241 ALA C N 1
ATOM 13414 C CA . ALA C 1 241 ? 48.589 -13.347 31.585 1.00 88.92 241 ALA C CA 1
ATOM 13415 C C . ALA C 1 241 ? 47.568 -13.127 32.697 1.00 88.40 241 ALA C C 1
ATOM 13416 O O . ALA C 1 241 ? 47.007 -14.081 33.237 1.00 91.06 241 ALA C O 1
ATOM 13423 N N . SER C 1 251 ? 44.657 -15.372 38.070 1.00 126.16 251 SER C N 1
ATOM 13424 C CA . SER C 1 251 ? 43.232 -15.516 38.345 1.00 127.47 251 SER C CA 1
ATOM 13425 C C . SER C 1 251 ? 42.405 -14.807 37.272 1.00 126.46 251 SER C C 1
ATOM 13426 O O . SER C 1 251 ? 42.806 -14.749 36.109 1.00 124.35 251 SER C O 1
ATOM 13433 N N . ILE C 1 252 ? 41.252 -14.273 37.665 1.00 123.88 252 ILE C N 1
ATOM 13434 C CA . ILE C 1 252 ? 40.369 -13.580 36.731 1.00 117.07 252 ILE C CA 1
ATOM 13435 C C . ILE C 1 252 ? 40.895 -12.169 36.501 1.00 106.29 252 ILE C C 1
ATOM 13436 O O . ILE C 1 252 ? 41.179 -11.433 37.453 1.00 108.62 252 ILE C O 1
ATOM 13452 N N . ILE C 1 253 ? 41.028 -11.792 35.233 1.00 83.28 253 ILE C N 1
ATOM 13453 C CA . ILE C 1 253 ? 41.530 -10.475 34.854 1.00 79.74 253 ILE C CA 1
ATOM 13454 C C . ILE C 1 253 ? 40.352 -9.514 34.755 1.00 69.30 253 ILE C C 1
ATOM 13455 O O . ILE C 1 253 ? 39.438 -9.721 33.949 1.00 67.41 253 ILE C O 1
ATOM 13471 N N . TYR C 1 254 ? 40.379 -8.458 35.563 1.00 66.91 254 TYR C N 1
ATOM 13472 C CA . TYR C 1 254 ? 39.344 -7.432 35.550 1.00 66.87 254 TYR C CA 1
ATOM 13473 C C . TYR C 1 254 ? 39.822 -6.247 34.721 1.00 63.02 254 TYR C C 1
ATOM 13474 O O . TYR C 1 254 ? 40.848 -5.637 35.039 1.00 65.09 254 TYR C O 1
ATOM 13492 N N . VAL C 1 255 ? 39.080 -5.920 33.665 1.00 65.44 255 VAL C N 1
ATOM 13493 C CA . VAL C 1 255 ? 39.284 -4.666 32.937 1.00 63.00 255 VAL C CA 1
ATOM 13494 C C . VAL C 1 255 ? 38.349 -3.653 33.592 1.00 56.90 255 VAL C C 1
ATOM 13495 O O . VAL C 1 255 ? 37.210 -3.454 33.166 1.00 53.93 255 VAL C O 1
ATOM 13508 N N . HIS C 1 256 ? 38.835 -3.014 34.657 1.00 48.68 256 HIS C N 1
ATOM 13509 C CA . HIS C 1 256 ? 38.030 -2.013 35.345 1.00 42.52 256 HIS C CA 1
ATOM 13510 C C . HIS C 1 256 ? 37.929 -0.725 34.542 1.00 40.57 256 HIS C C 1
ATOM 13511 O O . HIS C 1 256 ? 36.922 -0.015 34.639 1.00 40.22 256 HIS C O 1
ATOM 13525 N N . ALA C 1 257 ? 38.949 -0.413 33.743 1.00 44.27 257 ALA C N 1
ATOM 13526 C CA . ALA C 1 257 ? 39.004 0.852 33.029 1.00 41.71 257 ALA C CA 1
ATOM 13527 C C . ALA C 1 257 ? 39.825 0.682 31.760 1.00 45.45 257 ALA C C 1
ATOM 13528 O O . ALA C 1 257 ? 40.453 -0.355 31.531 1.00 50.72 257 ALA C O 1
ATOM 13535 N N . LEU C 1 258 ? 39.811 1.725 30.935 1.00 36.16 258 LEU C N 1
ATOM 13536 C CA . LEU C 1 258 ? 40.643 1.807 29.744 1.00 35.71 258 LEU C CA 1
ATOM 13537 C C . LEU C 1 258 ? 41.645 2.934 29.942 1.00 34.95 258 LEU C C 1
ATOM 13538 O O . LEU C 1 258 ? 41.254 4.075 30.210 1.00 42.93 258 LEU C O 1
ATOM 13554 N N . SER C 1 259 ? 42.928 2.614 29.823 1.00 35.38 259 SER C N 1
ATOM 13555 C CA . SER C 1 259 ? 43.980 3.621 29.851 1.00 35.46 259 SER C CA 1
ATOM 13556 C C . SER C 1 259 ? 44.246 4.087 28.427 1.00 33.32 259 SER C C 1
ATOM 13557 O O . SER C 1 259 ? 44.529 3.269 27.545 1.00 35.42 259 SER C O 1
ATOM 13565 N N . VAL C 1 260 ? 44.148 5.394 28.204 1.00 30.22 260 VAL C N 1
ATOM 13566 C CA . VAL C 1 260 ? 44.414 5.996 26.904 1.00 29.80 260 VAL C CA 1
ATOM 13567 C C . VAL C 1 260 ? 45.636 6.892 27.030 1.00 30.38 260 VAL C C 1
ATOM 13568 O O . VAL C 1 260 ? 45.710 7.733 27.935 1.00 29.27 260 VAL C O 1
ATOM 13581 N N . HIS C 1 261 ? 46.594 6.708 26.127 1.00 35.29 261 HIS C N 1
ATOM 13582 C CA . HIS C 1 261 ? 47.773 7.555 26.045 1.00 28.88 261 HIS C CA 1
ATOM 13583 C C . HIS C 1 261 ? 48.007 7.904 24.582 1.00 28.59 261 HIS C C 1
ATOM 13584 O O . HIS C 1 261 ? 47.285 7.446 23.691 1.00 30.65 261 HIS C O 1
ATOM 13598 N N . PHE C 1 262 ? 49.026 8.720 24.329 1.00 26.61 262 PHE C N 1
ATOM 13599 C CA . PHE C 1 262 ? 49.332 9.149 22.975 1.00 29.73 262 PHE C CA 1
ATOM 13600 C C . PHE C 1 262 ? 50.838 9.269 22.797 1.00 36.36 262 PHE C C 1
ATOM 13601 O O . PHE C 1 262 ? 51.610 9.248 23.760 1.00 32.62 262 PHE C O 1
ATOM 13618 N N . ASP C 1 263 ? 51.248 9.393 21.537 1.00 35.29 263 ASP C N 1
ATOM 13619 C CA . ASP C 1 263 ? 52.622 9.710 21.183 1.00 37.05 263 ASP C CA 1
ATOM 13620 C C . ASP C 1 263 ? 52.598 10.586 19.941 1.00 33.10 263 ASP C C 1
ATOM 13621 O O . ASP C 1 263 ? 51.744 10.410 19.068 1.00 32.71 263 ASP C O 1
ATOM 13630 N N . THR C 1 264 ? 53.528 11.535 19.872 1.00 28.06 264 THR C N 1
ATOM 13631 C CA . THR C 1 264 ? 53.633 12.441 18.727 1.00 30.46 264 THR C CA 1
ATOM 13632 C C . THR C 1 264 ? 54.986 12.257 18.054 1.00 27.86 264 THR C C 1
ATOM 13633 O O . THR C 1 264 ? 56.000 12.796 18.532 1.00 27.21 264 THR C O 1
ATOM 13644 N N . PRO C 1 265 ? 55.061 11.495 16.964 1.00 28.44 265 PRO C N 1
ATOM 13645 C CA . PRO C 1 265 ? 56.336 11.357 16.251 1.00 27.44 265 PRO C CA 1
ATOM 13646 C C . PRO C 1 265 ? 56.740 12.640 15.541 1.00 27.28 265 PRO C C 1
ATOM 13647 O O . PRO C 1 265 ? 55.909 13.340 14.959 1.00 27.47 265 PRO C O 1
ATOM 13658 N N . PHE C 1 266 ? 58.037 12.943 15.604 1.00 32.07 266 PHE C N 1
ATOM 13659 C CA . PHE C 1 266 ? 58.657 13.979 14.777 1.00 32.46 266 PHE C CA 1
ATOM 13660 C C . PHE C 1 266 ? 59.304 13.258 13.598 1.00 32.67 266 PHE C C 1
ATOM 13661 O O . PHE C 1 266 ? 60.440 12.791 13.682 1.00 38.79 266 PHE C O 1
ATOM 13678 N N . THR C 1 267 ? 58.568 13.155 12.493 1.00 29.16 267 THR C N 1
ATOM 13679 C CA . THR C 1 267 ? 59.052 12.456 11.309 1.00 30.37 267 THR C CA 1
ATOM 13680 C C . THR C 1 267 ? 59.338 13.405 10.154 1.00 32.16 267 THR C C 1
ATOM 13681 O O . THR C 1 267 ? 59.633 12.949 9.044 1.00 39.49 267 THR C O 1
ATOM 13692 N N . ALA C 1 268 ? 59.268 14.716 10.388 1.00 30.40 268 ALA C N 1
ATOM 13693 C CA . ALA C 1 268 ? 59.534 15.676 9.326 1.00 32.29 268 ALA C CA 1
ATOM 13694 C C . ALA C 1 268 ? 60.973 15.615 8.837 1.00 34.21 268 ALA C C 1
ATOM 13695 O O . ALA C 1 268 ? 61.249 16.029 7.705 1.00 39.66 268 ALA C O 1
ATOM 13702 N N . GLY C 1 269 ? 61.893 15.105 9.656 1.00 38.97 269 GLY C N 1
ATOM 13703 C CA . GLY C 1 269 ? 63.302 15.110 9.345 1.00 43.58 269 GLY C CA 1
ATOM 13704 C C . GLY C 1 269 ? 63.871 13.724 9.083 1.00 42.32 269 GLY C C 1
ATOM 13705 O O . GLY C 1 269 ? 63.191 12.701 9.140 1.00 43.73 269 GLY C O 1
ATOM 13709 N N . HIS C 1 270 ? 65.173 13.723 8.784 1.00 32.76 270 HIS C N 1
ATOM 13710 C CA . HIS C 1 270 ? 65.879 12.481 8.496 1.00 33.70 270 HIS C CA 1
ATOM 13711 C C . HIS C 1 270 ? 66.003 11.609 9.738 1.00 39.14 270 HIS C C 1
ATOM 13712 O O . HIS C 1 270 ? 65.952 10.377 9.639 1.00 43.20 270 HIS C O 1
ATOM 13726 N N . GLU C 1 271 ? 66.168 12.222 10.908 1.00 38.96 271 GLU C N 1
ATOM 13727 C CA . GLU C 1 271 ? 66.261 11.506 12.174 1.00 36.19 271 GLU C CA 1
ATOM 13728 C C . GLU C 1 271 ? 64.922 11.617 12.895 1.00 38.93 271 GLU C C 1
ATOM 13729 O O . GLU C 1 271 ? 64.468 12.724 13.203 1.00 33.80 271 GLU C O 1
ATOM 13741 N N . VAL C 1 272 ? 64.300 10.474 13.167 1.00 32.83 272 VAL C N 1
ATOM 13742 C CA . VAL C 1 272 ? 62.959 10.435 13.737 1.00 30.11 272 VAL C CA 1
ATOM 13743 C C . VAL C 1 272 ? 63.051 10.439 15.256 1.00 29.24 272 VAL C C 1
ATOM 13744 O O . VAL C 1 272 ? 63.823 9.674 15.848 1.00 29.66 272 VAL C O 1
ATOM 13757 N N . VAL C 1 273 ? 62.256 11.298 15.886 1.00 29.50 273 VAL C N 1
ATOM 13758 C CA . VAL C 1 273 ? 62.107 11.336 17.334 1.00 27.44 273 VAL C CA 1
ATOM 13759 C C . VAL C 1 273 ? 60.637 11.108 17.651 1.00 27.47 273 VAL C C 1
ATOM 13760 O O . VAL C 1 273 ? 59.758 11.414 16.838 1.00 37.16 273 VAL C O 1
ATOM 13773 N N . ILE C 1 274 ? 60.367 10.563 18.835 1.00 26.85 274 ILE C N 1
ATOM 13774 C CA . ILE C 1 274 ? 59.004 10.225 19.231 1.00 26.67 274 ILE C CA 1
ATOM 13775 C C . ILE C 1 274 ? 58.787 10.645 20.677 1.00 29.78 274 ILE C C 1
ATOM 13776 O O . ILE C 1 274 ? 59.427 10.107 21.588 1.00 26.03 274 ILE C O 1
ATOM 13792 N N . LEU C 1 275 ? 57.878 11.595 20.887 1.00 32.30 275 LEU C N 1
ATOM 13793 C CA . LEU C 1 275 ? 57.393 11.916 22.221 1.00 24.94 275 LEU C CA 1
ATOM 13794 C C . LEU C 1 275 ? 56.282 10.940 22.584 1.00 24.90 275 LEU C C 1
ATOM 13795 O O . LEU C 1 275 ? 55.336 10.753 21.815 1.00 29.17 275 LEU C O 1
ATOM 13811 N N . ASP C 1 276 ? 56.394 10.321 23.756 1.00 24.98 276 ASP C N 1
ATOM 13812 C CA . ASP C 1 276 ? 55.538 9.200 24.116 1.00 31.26 276 ASP C CA 1
ATOM 13813 C C . ASP C 1 276 ? 55.064 9.368 25.550 1.00 26.72 276 ASP C C 1
ATOM 13814 O O . ASP C 1 276 ? 55.860 9.697 26.434 1.00 32.09 276 ASP C O 1
ATOM 13823 N N . THR C 1 277 ? 53.767 9.150 25.775 1.00 25.31 277 THR C N 1
ATOM 13824 C CA . THR C 1 277 ? 53.184 9.188 27.110 1.00 25.16 277 THR C CA 1
ATOM 13825 C C . THR C 1 277 ? 52.728 7.808 27.567 1.00 26.15 277 THR C C 1
ATOM 13826 O O . THR C 1 277 ? 51.940 7.698 28.511 1.00 28.16 277 THR C O 1
ATOM 13837 N N . THR C 1 278 ? 53.216 6.755 26.918 1.00 27.06 278 THR C N 1
ATOM 13838 C CA . THR C 1 278 ? 52.786 5.404 27.236 1.00 28.32 278 THR C CA 1
ATOM 13839 C C . THR C 1 278 ? 53.061 5.086 28.706 1.00 29.25 278 THR C C 1
ATOM 13840 O O . THR C 1 278 ? 54.004 5.618 29.299 1.00 35.09 278 THR C O 1
ATOM 13851 N N . PRO C 1 279 ? 52.254 4.214 29.322 1.00 31.89 279 PRO C N 1
ATOM 13852 C CA . PRO C 1 279 ? 52.534 3.823 30.711 1.00 34.55 279 PRO C CA 1
ATOM 13853 C C . PRO C 1 279 ? 53.747 2.925 30.847 1.00 37.09 279 PRO C C 1
ATOM 13854 O O . PRO C 1 279 ? 54.224 2.727 31.972 1.00 36.56 279 PRO C O 1
ATOM 13865 N N . TYR C 1 280 ? 54.243 2.361 29.746 1.00 39.88 280 TYR C N 1
ATOM 13866 C CA . TYR C 1 280 ? 55.454 1.553 29.782 1.00 38.77 280 TYR C CA 1
ATOM 13867 C C . TYR C 1 280 ? 56.716 2.400 29.821 1.00 34.31 280 TYR C C 1
ATOM 13868 O O . TYR C 1 280 ? 57.809 1.848 29.984 1.00 42.94 280 TYR C O 1
ATOM 13886 N N . SER C 1 281 ? 56.588 3.710 29.670 1.00 42.51 281 SER C N 1
ATOM 13887 C CA . SER C 1 281 ? 57.663 4.668 29.850 1.00 44.56 281 SER C CA 1
ATOM 13888 C C . SER C 1 281 ? 57.431 5.470 31.125 1.00 41.76 281 SER C C 1
ATOM 13889 O O . SER C 1 281 ? 56.300 5.558 31.615 1.00 38.67 281 SER C O 1
ATOM 13897 N N . PRO C 1 282 ? 58.477 6.057 31.700 1.00 30.59 282 PRO C N 1
ATOM 13898 C CA . PRO C 1 282 ? 58.291 6.900 32.884 1.00 28.44 282 PRO C CA 1
ATOM 13899 C C . PRO C 1 282 ? 57.225 7.950 32.634 1.00 33.83 282 PRO C C 1
ATOM 13900 O O . PRO C 1 282 ? 57.083 8.443 31.504 1.00 34.84 282 PRO C O 1
ATOM 13911 N N . PRO C 1 283 ? 56.450 8.320 33.653 1.00 38.91 283 PRO C N 1
ATOM 13912 C CA . PRO C 1 283 ? 55.326 9.231 33.414 1.00 31.67 283 PRO C CA 1
ATOM 13913 C C . PRO C 1 283 ? 55.786 10.578 32.877 1.00 25.86 283 PRO C C 1
ATOM 13914 O O . PRO C 1 283 ? 56.835 11.100 33.262 1.00 26.07 283 PRO C O 1
ATOM 13925 N N . THR C 1 284 ? 54.989 11.129 31.966 1.00 29.85 284 THR C N 1
ATOM 13926 C CA . THR C 1 284 ? 55.078 12.529 31.595 1.00 23.75 284 THR C CA 1
ATOM 13927 C C . THR C 1 284 ? 54.075 13.314 32.435 1.00 25.38 284 THR C C 1
ATOM 13928 O O . THR C 1 284 ? 53.395 12.763 33.303 1.00 34.44 284 THR C O 1
ATOM 13939 N N . HIS C 1 285 ? 53.967 14.617 32.180 1.00 28.28 285 HIS C N 1
ATOM 13940 C CA . HIS C 1 285 ? 52.931 15.385 32.859 1.00 33.98 285 HIS C CA 1
ATOM 13941 C C . HIS C 1 285 ? 51.546 15.103 32.296 1.00 28.04 285 HIS C C 1
ATOM 13942 O O . HIS C 1 285 ? 50.551 15.454 32.939 1.00 36.91 285 HIS C O 1
ATOM 13956 N N . TRP C 1 286 ? 51.459 14.477 31.121 1.00 23.00 286 TRP C N 1
ATOM 13957 C CA . TRP C 1 286 ? 50.177 14.034 30.596 1.00 23.20 286 TRP C CA 1
ATOM 13958 C C . TRP C 1 286 ? 49.702 12.751 31.251 1.00 25.66 286 TRP C C 1
ATOM 13959 O O . TRP C 1 286 ? 48.504 12.453 31.200 1.00 28.70 286 TRP C O 1
ATOM 13980 N N . ARG C 1 287 ? 50.611 11.982 31.838 1.00 33.09 287 ARG C N 1
ATOM 13981 C CA . ARG C 1 287 ? 50.266 10.714 32.471 1.00 37.00 287 ARG C CA 1
ATOM 13982 C C . ARG C 1 287 ? 49.426 9.874 31.526 1.00 29.17 287 ARG C C 1
ATOM 13983 O O . ARG C 1 287 ? 49.835 9.623 30.381 1.00 33.11 287 ARG C O 1
ATOM 14004 N N . GLN C 1 288 ? 48.255 9.433 31.968 1.00 33.74 288 GLN C N 1
ATOM 14005 C CA . GLN C 1 288 ? 47.369 8.613 31.174 1.00 29.76 288 GLN C CA 1
ATOM 14006 C C . GLN C 1 288 ? 45.935 8.965 31.532 1.00 26.48 288 GLN C C 1
ATOM 14007 O O . GLN C 1 288 ? 45.649 9.397 32.651 1.00 35.48 288 GLN C O 1
ATOM 14021 N N . THR C 1 289 ? 45.036 8.782 30.573 1.00 26.96 289 THR C N 1
ATOM 14022 C CA . THR C 1 289 ? 43.615 9.021 30.784 1.00 32.71 289 THR C CA 1
ATOM 14023 C C . THR C 1 289 ? 42.930 7.685 31.044 1.00 38.25 289 THR C C 1
ATOM 14024 O O . THR C 1 289 ? 43.104 6.732 30.276 1.00 37.53 289 THR C O 1
ATOM 14035 N N . VAL C 1 290 ? 42.164 7.617 32.129 1.00 40.46 290 VAL C N 1
ATOM 14036 C CA . VAL C 1 290 ? 41.551 6.377 32.588 1.00 40.68 290 VAL C CA 1
ATOM 14037 C C . VAL C 1 290 ? 40.042 6.526 32.478 1.00 41.09 290 VAL C C 1
ATOM 14038 O O . VAL C 1 290 ? 39.432 7.313 33.216 1.00 41.36 290 VAL C O 1
ATOM 14051 N N . LEU C 1 291 ? 39.437 5.766 31.569 1.00 42.21 291 LEU C N 1
ATOM 14052 C CA . LEU C 1 291 ? 37.988 5.722 31.413 1.00 43.35 291 LEU C CA 1
ATOM 14053 C C . LEU C 1 291 ? 37.480 4.487 32.147 1.00 44.86 291 LEU C C 1
ATOM 14054 O O . LEU C 1 291 ? 37.678 3.358 31.686 1.00 47.75 291 LEU C O 1
ATOM 14070 N N . TYR C 1 292 ? 36.833 4.699 33.289 1.00 43.25 292 TYR C N 1
ATOM 14071 C CA . TYR C 1 292 ? 36.346 3.590 34.098 1.00 36.18 292 TYR C CA 1
ATOM 14072 C C . TYR C 1 292 ? 35.057 3.038 33.508 1.00 37.77 292 TYR C C 1
ATOM 14073 O O . TYR C 1 292 ? 34.095 3.779 33.284 1.00 44.00 292 TYR C O 1
ATOM 14091 N N . LEU C 1 293 ? 35.044 1.733 33.255 1.00 41.66 293 LEU C N 1
ATOM 14092 C CA . LEU C 1 293 ? 33.893 1.083 32.648 1.00 50.40 293 LEU C CA 1
ATOM 14093 C C . LEU C 1 293 ? 32.799 0.874 33.687 1.00 55.60 293 LEU C C 1
ATOM 14094 O O . LEU C 1 293 ? 33.064 0.398 34.796 1.00 51.83 293 LEU C O 1
ATOM 14110 N N . PHE C 1 294 ? 31.565 1.233 33.324 1.00 67.60 294 PHE C N 1
ATOM 14111 C CA . PHE C 1 294 ? 30.440 1.050 34.234 1.00 70.15 294 PHE C CA 1
ATOM 14112 C C . PHE C 1 294 ? 30.318 -0.406 34.664 1.00 69.66 294 PHE C C 1
ATOM 14113 O O . PHE C 1 294 ? 30.011 -0.696 35.826 1.00 72.30 294 PHE C O 1
ATOM 14130 N N . ASN C 1 295 ? 30.556 -1.333 33.741 1.00 61.96 295 ASN C N 1
ATOM 14131 C CA . ASN C 1 295 ? 30.543 -2.766 34.035 1.00 63.51 295 ASN C CA 1
ATOM 14132 C C . ASN C 1 295 ? 31.923 -3.334 33.736 1.00 65.31 295 ASN C C 1
ATOM 14133 O O . ASN C 1 295 ? 32.282 -3.507 32.557 1.00 64.70 295 ASN C O 1
ATOM 14144 N N . PRO C 1 296 ? 32.738 -3.629 34.750 1.00 60.35 296 PRO C N 1
ATOM 14145 C CA . PRO C 1 296 ? 34.065 -4.190 34.475 1.00 57.93 296 PRO C CA 1
ATOM 14146 C C . PRO C 1 296 ? 33.959 -5.484 33.684 1.00 61.84 296 PRO C C 1
ATOM 14147 O O . PRO C 1 296 ? 32.987 -6.233 33.803 1.00 63.13 296 PRO C O 1
ATOM 14158 N N . LEU C 1 297 ? 34.974 -5.739 32.862 1.00 63.20 297 LEU C N 1
ATOM 14159 C CA . LEU C 1 297 ? 35.010 -6.933 32.028 1.00 65.83 297 LEU C CA 1
ATOM 14160 C C . LEU C 1 297 ? 35.785 -8.035 32.738 1.00 68.35 297 LEU C C 1
ATOM 14161 O O . LEU C 1 297 ? 36.926 -7.827 33.164 1.00 63.41 297 LEU C O 1
ATOM 14177 N N . ARG C 1 298 ? 35.161 -9.203 32.858 1.00 81.70 298 ARG C N 1
ATOM 14178 C CA . ARG C 1 298 ? 35.770 -10.368 33.493 1.00 82.53 298 ARG C CA 1
ATOM 14179 C C . ARG C 1 298 ? 36.361 -11.230 32.384 1.00 82.04 298 ARG C C 1
ATOM 14180 O O . ARG C 1 298 ? 35.639 -11.953 31.693 1.00 86.59 298 ARG C O 1
ATOM 14218 N N . ARG C 1 300 ? 39.963 -13.671 30.896 1.00 86.56 300 ARG C N 1
ATOM 14219 C CA . ARG C 1 300 ? 41.191 -14.392 31.194 1.00 87.85 300 ARG C CA 1
ATOM 14220 C C . ARG C 1 300 ? 41.985 -14.537 29.905 1.00 85.74 300 ARG C C 1
ATOM 14221 O O . ARG C 1 300 ? 41.432 -14.491 28.803 1.00 83.40 300 ARG C O 1
ATOM 14242 N N . ALA C 1 301 ? 43.297 -14.706 30.067 1.00 91.93 301 ALA C N 1
ATOM 14243 C CA . ALA C 1 301 ? 44.249 -14.617 28.965 1.00 94.41 301 ALA C CA 1
ATOM 14244 C C . ALA C 1 301 ? 43.695 -15.230 27.687 1.00 93.63 301 ALA C C 1
ATOM 14245 O O . ALA C 1 301 ? 43.259 -16.384 27.672 1.00 102.42 301 ALA C O 1
ATOM 14252 N N . GLY C 1 302 ? 43.709 -14.440 26.615 1.00 76.76 302 GLY C N 1
ATOM 14253 C CA . GLY C 1 302 ? 43.258 -14.902 25.318 1.00 73.41 302 GLY C CA 1
ATOM 14254 C C . GLY C 1 302 ? 41.960 -14.262 24.871 1.00 70.63 302 GLY C C 1
ATOM 14255 O O . GLY C 1 302 ? 41.786 -13.961 23.686 1.00 67.34 302 GLY C O 1
ATOM 14259 N N . GLU C 1 303 ? 41.042 -14.045 25.810 1.00 74.20 303 GLU C N 1
ATOM 14260 C CA . GLU C 1 303 ? 39.731 -13.514 25.465 1.00 76.23 303 GLU C CA 1
ATOM 14261 C C . GLU C 1 303 ? 39.855 -12.122 24.855 1.00 74.43 303 GLU C C 1
ATOM 14262 O O . GLU C 1 303 ? 40.766 -11.353 25.174 1.00 76.46 303 GLU C O 1
ATOM 14274 N N . ARG C 1 304 ? 38.911 -11.801 23.972 1.00 93.34 304 ARG C N 1
ATOM 14275 C CA . ARG C 1 304 ? 38.968 -10.599 23.150 1.00 87.16 304 ARG C CA 1
ATOM 14276 C C . ARG C 1 304 ? 37.680 -9.809 23.330 1.00 79.46 304 ARG C C 1
ATOM 14277 O O . ARG C 1 304 ? 36.585 -10.370 23.225 1.00 84.58 304 ARG C O 1
ATOM 14298 N N . ALA C 1 305 ? 37.813 -8.515 23.607 1.00 70.72 305 ALA C N 1
ATOM 14299 C CA . ALA C 1 305 ? 36.676 -7.623 23.793 1.00 67.88 305 ALA C CA 1
ATOM 14300 C C . ALA C 1 305 ? 36.804 -6.449 22.834 1.00 64.72 305 ALA C C 1
ATOM 14301 O O . ALA C 1 305 ? 37.834 -5.768 22.816 1.00 66.02 305 ALA C O 1
ATOM 14308 N N . THR C 1 306 ? 35.759 -6.210 22.048 1.00 65.68 306 THR C N 1
ATOM 14309 C CA . THR C 1 306 ? 35.775 -5.163 21.039 1.00 64.22 306 THR C CA 1
ATOM 14310 C C . THR C 1 306 ? 35.096 -3.905 21.567 1.00 62.40 306 THR C C 1
ATOM 14311 O O . THR C 1 306 ? 34.139 -3.968 22.344 1.00 62.07 306 THR C O 1
ATOM 14322 N N . PHE C 1 307 ? 35.607 -2.758 21.130 1.00 64.38 307 PHE C N 1
ATOM 14323 C CA . PHE C 1 307 ? 35.133 -1.459 21.577 1.00 60.19 307 PHE C CA 1
ATOM 14324 C C . PHE C 1 307 ? 34.959 -0.544 20.375 1.00 56.04 307 PHE C C 1
ATOM 14325 O O . PHE C 1 307 ? 35.673 -0.663 19.376 1.00 57.84 307 PHE C O 1
ATOM 14342 N N . ARG C 1 308 ? 34.001 0.374 20.482 1.00 55.02 308 ARG C N 1
ATOM 14343 C CA . ARG C 1 308 ? 33.810 1.428 19.490 1.00 56.60 308 ARG C CA 1
ATOM 14344 C C . ARG C 1 308 ? 33.697 2.750 20.235 1.00 55.94 308 ARG C C 1
ATOM 14345 O O . ARG C 1 308 ? 32.708 2.989 20.936 1.00 51.15 308 ARG C O 1
ATOM 14383 N N . LYS C 1 310 ? 33.622 6.926 20.128 1.00 65.15 310 LYS C N 1
ATOM 14384 C CA . LYS C 1 310 ? 33.420 8.168 19.394 1.00 65.60 310 LYS C CA 1
ATOM 14385 C C . LYS C 1 310 ? 33.777 9.322 20.320 1.00 57.53 310 LYS C C 1
ATOM 14386 O O . LYS C 1 310 ? 33.131 9.513 21.355 1.00 63.63 310 LYS C O 1
ATOM 14405 N N . CYS C 1 311 ? 34.809 10.073 19.956 1.00 47.59 311 CYS C N 1
ATOM 14406 C CA . CYS C 1 311 ? 35.232 11.243 20.710 1.00 46.62 311 CYS C CA 1
ATOM 14407 C C . CYS C 1 311 ? 34.985 12.487 19.872 1.00 47.59 311 CYS C C 1
ATOM 14408 O O . CYS C 1 311 ? 35.395 12.548 18.708 1.00 47.78 311 CYS C O 1
ATOM 14416 N N . SER C 1 312 ? 34.318 13.472 20.464 1.00 57.69 312 SER C N 1
ATOM 14417 C CA . SER C 1 312 ? 33.980 14.701 19.766 1.00 59.95 312 SER C CA 1
ATOM 14418 C C . SER C 1 312 ? 33.849 15.816 20.788 1.00 53.41 312 SER C C 1
ATOM 14419 O O . SER C 1 312 ? 33.495 15.554 21.944 1.00 51.48 312 SER C O 1
ATOM 14427 N N . PRO C 1 313 ? 34.132 17.060 20.405 1.00 44.57 313 PRO C N 1
ATOM 14428 C CA . PRO C 1 313 ? 33.874 18.177 21.319 1.00 45.19 313 PRO C CA 1
ATOM 14429 C C . PRO C 1 313 ? 32.391 18.275 21.640 1.00 51.32 313 PRO C C 1
ATOM 14430 O O . PRO C 1 313 ? 31.535 18.111 20.767 1.00 53.51 313 PRO C O 1
ATOM 14441 N N . ASN C 1 314 ? 32.092 18.537 22.909 1.00 53.85 314 ASN C N 1
ATOM 14442 C CA . ASN C 1 314 ? 30.705 18.634 23.341 1.00 53.53 314 ASN C CA 1
ATOM 14443 C C . ASN C 1 314 ? 29.967 19.674 22.507 1.00 65.48 314 ASN C C 1
ATOM 14444 O O . ASN C 1 314 ? 30.480 20.767 22.249 1.00 70.35 314 ASN C O 1
ATOM 14455 N N . ALA C 1 315 ? 28.751 19.320 22.080 1.00 67.56 315 ALA C N 1
ATOM 14456 C CA . ALA C 1 315 ? 28.006 20.142 21.132 1.00 65.82 315 ALA C CA 1
ATOM 14457 C C . ALA C 1 315 ? 27.958 21.599 21.574 1.00 63.96 315 ALA C C 1
ATOM 14458 O O . ALA C 1 315 ? 28.354 22.503 20.830 1.00 63.01 315 ALA C O 1
ATOM 14465 N N . LEU C 1 316 ? 27.465 21.849 22.787 1.00 76.12 316 LEU C N 1
ATOM 14466 C CA . LEU C 1 316 ? 27.397 23.222 23.277 1.00 83.39 316 LEU C CA 1
ATOM 14467 C C . LEU C 1 316 ? 28.761 23.689 23.780 1.00 82.83 316 LEU C C 1
ATOM 14468 O O . LEU C 1 316 ? 29.363 24.604 23.208 1.00 88.84 316 LEU C O 1
ATOM 14484 N N . ASN C 1 317 ? 29.284 23.055 24.826 1.00 77.14 317 ASN C N 1
ATOM 14485 C CA . ASN C 1 317 ? 30.569 23.469 25.383 1.00 80.30 317 ASN C CA 1
ATOM 14486 C C . ASN C 1 317 ? 31.689 23.014 24.453 1.00 79.26 317 ASN C C 1
ATOM 14487 O O . ASN C 1 317 ? 31.982 21.819 24.356 1.00 74.83 317 ASN C O 1
ATOM 14498 N N . GLY C 1 318 ? 32.328 23.970 23.777 1.00 79.20 318 GLY C N 1
ATOM 14499 C CA . GLY C 1 318 ? 33.270 23.616 22.727 1.00 76.28 318 GLY C CA 1
ATOM 14500 C C . GLY C 1 318 ? 34.479 22.857 23.240 1.00 73.51 318 GLY C C 1
ATOM 14501 O O . GLY C 1 318 ? 34.875 21.838 22.670 1.00 73.87 318 GLY C O 1
ATOM 14505 N N . ARG C 1 319 ? 35.087 23.344 24.320 1.00 75.72 319 ARG C N 1
ATOM 14506 C CA . ARG C 1 319 ? 36.376 22.834 24.769 1.00 73.99 319 ARG C CA 1
ATOM 14507 C C . ARG C 1 319 ? 36.254 21.714 25.799 1.00 65.27 319 ARG C C 1
ATOM 14508 O O . ARG C 1 319 ? 37.240 21.399 26.475 1.00 67.39 319 ARG C O 1
ATOM 14529 N N . ASP C 1 320 ? 35.078 21.107 25.930 1.00 58.78 320 ASP C N 1
ATOM 14530 C CA . ASP C 1 320 ? 34.911 19.870 26.679 1.00 51.23 320 ASP C CA 1
ATOM 14531 C C . ASP C 1 320 ? 34.714 18.722 25.697 1.00 43.94 320 ASP C C 1
ATOM 14532 O O . ASP C 1 320 ? 34.163 18.905 24.608 1.00 46.14 320 ASP C O 1
ATOM 14541 N N . LEU C 1 321 ? 35.175 17.537 26.083 1.00 47.41 321 LEU C N 1
ATOM 14542 C CA . LEU C 1 321 ? 35.161 16.373 25.207 1.00 48.53 321 LEU C CA 1
ATOM 14543 C C . LEU C 1 321 ? 34.096 15.385 25.657 1.00 47.02 321 LEU C C 1
ATOM 14544 O O . LEU C 1 321 ? 34.062 14.987 26.827 1.00 51.84 321 LEU C O 1
ATOM 14560 N N . ASP C 1 322 ? 33.236 14.992 24.724 1.00 49.28 322 ASP C N 1
ATOM 14561 C CA . ASP C 1 322 ? 32.272 13.923 24.940 1.00 54.35 322 ASP C CA 1
ATOM 14562 C C . ASP C 1 322 ? 32.826 12.642 24.333 1.00 54.58 322 ASP C C 1
ATOM 14563 O O . ASP C 1 322 ? 33.205 12.621 23.157 1.00 58.25 322 ASP C O 1
ATOM 14572 N N . ILE C 1 323 ? 32.882 11.584 25.136 1.00 44.48 323 ILE C N 1
ATOM 14573 C CA . ILE C 1 323 ? 33.435 10.304 24.715 1.00 41.01 323 ILE C CA 1
ATOM 14574 C C . ILE C 1 323 ? 32.343 9.256 24.875 1.00 49.76 323 ILE C C 1
ATOM 14575 O O . ILE C 1 323 ? 32.000 8.870 25.999 1.00 53.23 323 ILE C O 1
ATOM 14591 N N . SER C 1 324 ? 31.789 8.804 23.756 1.00 53.26 324 SER C N 1
ATOM 14592 C CA . SER C 1 324 ? 30.883 7.668 23.754 1.00 55.52 324 SER C CA 1
ATOM 14593 C C . SER C 1 324 ? 31.693 6.391 23.587 1.00 53.84 324 SER C C 1
ATOM 14594 O O . SER C 1 324 ? 32.622 6.334 22.777 1.00 53.75 324 SER C O 1
ATOM 14602 N N . LEU C 1 325 ? 31.350 5.372 24.370 1.00 46.80 325 LEU C N 1
ATOM 14603 C CA . LEU C 1 325 ? 32.060 4.100 24.350 1.00 44.98 325 LEU C CA 1
ATOM 14604 C C . LEU C 1 325 ? 31.044 2.972 24.305 1.00 45.73 325 LEU C C 1
ATOM 14605 O O . LEU C 1 325 ? 30.247 2.815 25.235 1.00 49.20 325 LEU C O 1
ATOM 14621 N N . HIS C 1 326 ? 31.075 2.192 23.230 1.00 49.89 326 HIS C N 1
ATOM 14622 C CA . HIS C 1 326 ? 30.275 0.982 23.119 1.00 51.81 326 HIS C CA 1
ATOM 14623 C C . HIS C 1 326 ? 31.172 -0.210 23.424 1.00 52.24 326 HIS C C 1
ATOM 14624 O O . HIS C 1 326 ? 32.134 -0.470 22.694 1.00 52.41 326 HIS C O 1
ATOM 14638 N N . VAL C 1 327 ? 30.866 -0.919 24.505 1.00 60.22 327 VAL C N 1
ATOM 14639 C CA . VAL C 1 327 ? 31.632 -2.085 24.926 1.00 64.81 327 VAL C CA 1
ATOM 14640 C C . VAL C 1 327 ? 30.858 -3.332 24.525 1.00 73.29 327 VAL C C 1
ATOM 14641 O O . VAL C 1 327 ? 29.700 -3.507 24.921 1.00 80.11 327 VAL C O 1
ATOM 14654 N N . ASP C 1 328 ? 31.495 -4.198 23.739 1.00 71.56 328 ASP C N 1
ATOM 14655 C CA . ASP C 1 328 ? 30.917 -5.479 23.345 1.00 76.10 328 ASP C CA 1
ATOM 14656 C C . ASP C 1 328 ? 31.904 -6.571 23.732 1.00 78.52 328 ASP C C 1
ATOM 14657 O O . ASP C 1 328 ? 32.948 -6.724 23.090 1.00 77.34 328 ASP C O 1
ATOM 14666 N N . PHE C 1 329 ? 31.580 -7.322 24.781 1.00 83.39 329 PHE C N 1
ATOM 14667 C CA . PHE C 1 329 ? 32.437 -8.395 25.265 1.00 87.22 329 PHE C CA 1
ATOM 14668 C C . PHE C 1 329 ? 31.611 -9.659 25.442 1.00 90.73 329 PHE C C 1
ATOM 14669 O O . PHE C 1 329 ? 30.523 -9.618 26.026 1.00 92.43 329 PHE C O 1
ATOM 14686 N N . GLU C 1 330 ? 32.128 -10.775 24.934 1.00 81.58 330 GLU C N 1
ATOM 14687 C CA . GLU C 1 330 ? 31.494 -12.084 25.084 1.00 87.86 330 GLU C CA 1
ATOM 14688 C C . GLU C 1 330 ? 32.574 -13.061 25.540 1.00 90.00 330 GLU C C 1
ATOM 14689 O O . GLU C 1 330 ? 33.414 -13.485 24.740 1.00 92.15 330 GLU C O 1
ATOM 14701 N N . GLY C 1 331 ? 32.553 -13.410 26.827 1.00 91.96 331 GLY C N 1
ATOM 14702 C CA . GLY C 1 331 ? 33.534 -14.307 27.398 1.00 92.86 331 GLY C CA 1
ATOM 14703 C C . GLY C 1 331 ? 32.872 -15.415 28.198 1.00 97.43 331 GLY C C 1
ATOM 14704 O O . GLY C 1 331 ? 31.646 -15.495 28.296 1.00 99.45 331 GLY C O 1
ATOM 14708 N N . ALA C 1 332 ? 33.723 -16.270 28.768 1.00 100.09 332 ALA C N 1
ATOM 14709 C CA . ALA C 1 332 ? 33.236 -17.393 29.559 1.00 105.71 332 ALA C CA 1
ATOM 14710 C C . ALA C 1 332 ? 32.608 -16.950 30.874 1.00 105.26 332 ALA C C 1
ATOM 14711 O O . ALA C 1 332 ? 31.875 -17.733 31.487 1.00 111.30 332 ALA C O 1
ATOM 14718 N N . LEU C 1 333 ? 32.869 -15.717 31.318 1.00 96.45 333 LEU C N 1
ATOM 14719 C CA . LEU C 1 333 ? 32.364 -15.234 32.594 1.00 94.33 333 LEU C CA 1
ATOM 14720 C C . LEU C 1 333 ? 31.418 -14.047 32.482 1.00 90.34 333 LEU C C 1
ATOM 14721 O O . LEU C 1 333 ? 30.860 -13.633 33.505 1.00 89.31 333 LEU C O 1
ATOM 14737 N N . GLN C 1 334 ? 31.220 -13.485 31.292 1.00 90.68 334 GLN C N 1
ATOM 14738 C CA . GLN C 1 334 ? 30.337 -12.336 31.160 1.00 86.82 334 GLN C CA 1
ATOM 14739 C C . GLN C 1 334 ? 29.962 -12.138 29.699 1.00 85.91 334 GLN C C 1
ATOM 14740 O O . GLN C 1 334 ? 30.734 -12.461 28.792 1.00 86.45 334 GLN C O 1
ATOM 14754 N N . ILE C 1 335 ? 28.760 -11.602 29.493 1.00 91.15 335 ILE C N 1
ATOM 14755 C CA . ILE C 1 335 ? 28.253 -11.253 28.171 1.00 95.91 335 ILE C CA 1
ATOM 14756 C C . ILE C 1 335 ? 27.579 -9.893 28.291 1.00 93.36 335 ILE C C 1
ATOM 14757 O O . ILE C 1 335 ? 26.451 -9.792 28.787 1.00 97.67 335 ILE C O 1
ATOM 14773 N N . SER C 1 336 ? 28.261 -8.839 27.844 1.00 78.98 336 SER C N 1
ATOM 14774 C CA . SER C 1 336 ? 27.774 -7.479 28.027 1.00 74.00 336 SER C CA 1
ATOM 14775 C C . SER C 1 336 ? 27.939 -6.688 26.740 1.00 72.11 336 SER C C 1
ATOM 14776 O O . SER C 1 336 ? 29.033 -6.638 26.171 1.00 70.12 336 SER C O 1
ATOM 14784 N N . HIS C 1 337 ? 26.846 -6.073 26.290 1.00 82.78 337 HIS C N 1
ATOM 14785 C CA . HIS C 1 337 ? 26.852 -5.145 25.160 1.00 84.02 337 HIS C CA 1
ATOM 14786 C C . HIS C 1 337 ? 26.160 -3.873 25.640 1.00 82.38 337 HIS C C 1
ATOM 14787 O O . HIS C 1 337 ? 24.927 -3.800 25.647 1.00 90.02 337 HIS C O 1
ATOM 14801 N N . TYR C 1 338 ? 26.944 -2.876 26.047 1.00 72.98 338 TYR C N 1
ATOM 14802 C CA . TYR C 1 338 ? 26.391 -1.675 26.653 1.00 68.59 338 TYR C CA 1
ATOM 14803 C C . TYR C 1 338 ? 27.104 -0.442 26.121 1.00 70.96 338 TYR C C 1
ATOM 14804 O O . TYR C 1 338 ? 28.194 -0.521 25.548 1.00 68.05 338 TYR C O 1
ATOM 14822 N N . ASP C 1 339 ? 26.464 0.707 26.328 1.00 71.29 339 ASP C N 1
ATOM 14823 C CA . ASP C 1 339 ? 26.986 2.004 25.925 1.00 60.54 339 ASP C CA 1
ATOM 14824 C C . ASP C 1 339 ? 27.211 2.860 27.163 1.00 52.73 339 ASP C C 1
ATOM 14825 O O . ASP C 1 339 ? 26.370 2.894 28.066 1.00 56.16 339 ASP C O 1
ATOM 14834 N N . GLN C 1 340 ? 28.349 3.545 27.201 1.00 53.68 340 GLN C N 1
ATOM 14835 C CA . GLN C 1 340 ? 28.696 4.422 28.307 1.00 50.73 340 GLN C CA 1
ATOM 14836 C C . GLN C 1 340 ? 29.220 5.741 27.761 1.00 51.48 340 GLN C C 1
ATOM 14837 O O . GLN C 1 340 ? 29.890 5.782 26.725 1.00 47.18 340 GLN C O 1
ATOM 14851 N N . ASP C 1 341 ? 28.912 6.819 28.474 1.00 55.73 341 ASP C N 1
ATOM 14852 C CA . ASP C 1 341 ? 29.332 8.159 28.097 1.00 51.83 341 ASP C CA 1
ATOM 14853 C C . ASP C 1 341 ? 30.289 8.711 29.143 1.00 45.82 341 ASP C C 1
ATOM 14854 O O . ASP C 1 341 ? 30.066 8.557 30.348 1.00 46.00 341 ASP C O 1
ATOM 14863 N N . PHE C 1 342 ? 31.360 9.341 28.670 1.00 41.94 342 PHE C N 1
ATOM 14864 C CA . PHE C 1 342 ? 32.297 10.059 29.516 1.00 41.62 342 PHE C CA 1
ATOM 14865 C C . PHE C 1 342 ? 32.340 11.514 29.073 1.00 42.47 342 PHE C C 1
ATOM 14866 O O . PHE C 1 342 ? 32.201 11.820 27.886 1.00 49.10 342 PHE C O 1
ATOM 14883 N N . ARG C 1 343 ? 32.531 12.410 30.036 1.00 45.26 343 ARG C N 1
ATOM 14884 C CA . ARG C 1 343 ? 32.651 13.838 29.758 1.00 48.72 343 ARG C CA 1
ATOM 14885 C C . ARG C 1 343 ? 33.945 14.337 30.381 1.00 43.67 343 ARG C C 1
ATOM 14886 O O . ARG C 1 343 ? 34.079 14.363 31.609 1.00 48.84 343 ARG C O 1
ATOM 14907 N N . LEU C 1 344 ? 34.895 14.717 29.535 1.00 36.46 344 LEU C N 1
ATOM 14908 C CA . LEU C 1 344 ? 36.173 15.261 29.986 1.00 43.29 344 LEU C CA 1
ATOM 14909 C C . LEU C 1 344 ? 35.993 16.766 30.139 1.00 40.10 344 LEU C C 1
ATOM 14910 O O . LEU C 1 344 ? 35.938 17.501 29.150 1.00 39.27 344 LEU C O 1
ATOM 14926 N N . ARG C 1 345 ? 35.880 17.220 31.384 1.00 57.62 345 ARG C N 1
ATOM 14927 C CA . ARG C 1 345 ? 35.576 18.618 31.675 1.00 68.01 345 ARG C CA 1
ATOM 14928 C C . ARG C 1 345 ? 36.515 19.179 32.736 1.00 70.24 345 ARG C C 1
ATOM 14929 O O . ARG C 1 345 ? 36.741 20.389 32.808 1.00 69.70 345 ARG C O 1
ATOM 14951 N N . ARG D 2 73 ? 34.605 16.246 39.183 1.00 56.30 71 ARG D N 1
ATOM 14952 C CA . ARG D 2 73 ? 34.005 17.076 40.221 1.00 54.77 71 ARG D CA 1
ATOM 14953 C C . ARG D 2 73 ? 33.599 16.236 41.432 1.00 58.50 71 ARG D C 1
ATOM 14954 O O . ARG D 2 73 ? 33.648 16.710 42.566 1.00 63.89 71 ARG D O 1
ATOM 14974 N N . ILE D 2 74 ? 33.193 14.988 41.188 1.00 57.26 72 ILE D N 1
ATOM 14975 C CA . ILE D 2 74 ? 32.799 14.109 42.285 1.00 53.79 72 ILE D CA 1
ATOM 14976 C C . ILE D 2 74 ? 34.006 13.760 43.146 1.00 50.96 72 ILE D C 1
ATOM 14977 O O . ILE D 2 74 ? 33.917 13.726 44.379 1.00 53.37 72 ILE D O 1
ATOM 14993 N N . SER D 2 75 ? 35.151 13.491 42.514 1.00 61.63 73 SER D N 1
ATOM 14994 C CA . SER D 2 75 ? 36.349 13.132 43.266 1.00 65.35 73 SER D CA 1
ATOM 14995 C C . SER D 2 75 ? 36.773 14.244 44.216 1.00 58.93 73 SER D C 1
ATOM 14996 O O . SER D 2 75 ? 37.336 13.967 45.281 1.00 58.47 73 SER D O 1
ATOM 15004 N N . GLY D 2 76 ? 36.518 15.501 43.852 1.00 50.40 74 GLY D N 1
ATOM 15005 C CA . GLY D 2 76 ? 36.872 16.621 44.707 1.00 47.37 74 GLY D CA 1
ATOM 15006 C C . GLY D 2 76 ? 36.186 16.618 46.058 1.00 45.33 74 GLY D C 1
ATOM 15007 O O . GLY D 2 76 ? 36.572 17.406 46.929 1.00 44.62 74 GLY D O 1
ATOM 15011 N N . ASN D 2 77 ? 35.190 15.757 46.258 1.00 44.35 75 ASN D N 1
ATOM 15012 C CA . ASN D 2 77 ? 34.453 15.690 47.511 1.00 46.60 75 ASN D CA 1
ATOM 15013 C C . ASN D 2 77 ? 34.918 14.559 48.419 1.00 44.81 75 ASN D C 1
ATOM 15014 O O . ASN D 2 77 ? 34.404 14.428 49.534 1.00 45.94 75 ASN D O 1
ATOM 15025 N N . LEU D 2 78 ? 35.872 13.739 47.972 1.00 43.84 76 LEU D N 1
ATOM 15026 C CA . LEU D 2 78 ? 36.376 12.657 48.813 1.00 42.51 76 LEU D CA 1
ATOM 15027 C C . LEU D 2 78 ? 37.033 13.196 50.077 1.00 44.34 76 LEU D C 1
ATOM 15028 O O . LEU D 2 78 ? 36.878 12.621 51.160 1.00 52.85 76 LEU D O 1
ATOM 15044 N N . SER D 2 79 ? 37.788 14.291 49.955 1.00 45.75 77 SER D N 1
ATOM 15045 C CA . SER D 2 79 ? 38.391 14.908 51.130 1.00 46.36 77 SER D CA 1
ATOM 15046 C C . SER D 2 79 ? 37.352 15.208 52.201 1.00 49.95 77 SER D C 1
ATOM 15047 O O . SER D 2 79 ? 37.655 15.145 53.397 1.00 53.98 77 SER D O 1
ATOM 15055 N N . CYS D 2 80 ? 36.122 15.531 51.794 1.00 44.09 78 CYS D N 1
ATOM 15056 C CA . CYS D 2 80 ? 35.093 15.895 52.761 1.00 42.99 78 CYS D CA 1
ATOM 15057 C C . CYS D 2 80 ? 34.648 14.686 53.577 1.00 39.67 78 CYS D C 1
ATOM 15058 O O . CYS D 2 80 ? 34.581 14.749 54.809 1.00 41.85 78 CYS D O 1
ATOM 15066 N N . ILE D 2 81 ? 34.346 13.569 52.908 1.00 38.29 79 ILE D N 1
ATOM 15067 C CA . ILE D 2 81 ? 33.812 12.412 53.616 1.00 41.04 79 ILE D CA 1
ATOM 15068 C C . ILE D 2 81 ? 34.855 11.770 54.521 1.00 40.88 79 ILE D C 1
ATOM 15069 O O . ILE D 2 81 ? 34.496 11.019 55.435 1.00 44.82 79 ILE D O 1
ATOM 15085 N N . HIS D 2 82 ? 36.138 12.040 54.290 1.00 45.45 80 HIS D N 1
ATOM 15086 C CA . HIS D 2 82 ? 37.199 11.528 55.145 1.00 45.51 80 HIS D CA 1
ATOM 15087 C C . HIS D 2 82 ? 37.607 12.507 56.237 1.00 40.45 80 HIS D C 1
ATOM 15088 O O . HIS D 2 82 ? 38.354 12.124 57.142 1.00 41.28 80 HIS D O 1
ATOM 15102 N N . ASP D 2 83 ? 37.140 13.754 56.176 1.00 48.56 81 ASP D N 1
ATOM 15103 C CA . ASP D 2 83 ? 37.517 14.774 57.153 1.00 51.64 81 ASP D CA 1
ATOM 15104 C C . ASP D 2 83 ? 36.740 14.513 58.441 1.00 56.06 81 ASP D C 1
ATOM 15105 O O . ASP D 2 83 ? 35.686 15.097 58.709 1.00 58.18 81 ASP D O 1
ATOM 15114 N N . ARG D 2 84 ? 37.284 13.607 59.256 1.00 57.26 82 ARG D N 1
ATOM 15115 C CA . ARG D 2 84 ? 36.617 13.229 60.497 1.00 60.27 82 ARG D CA 1
ATOM 15116 C C . ARG D 2 84 ? 36.656 14.353 61.523 1.00 59.06 82 ARG D C 1
ATOM 15117 O O . ARG D 2 84 ? 35.755 14.450 62.365 1.00 67.75 82 ARG D O 1
ATOM 15138 N N . VAL D 2 85 ? 37.679 15.208 61.475 1.00 42.59 83 VAL D N 1
ATOM 15139 C CA . VAL D 2 85 ? 37.771 16.316 62.424 1.00 44.13 83 VAL D CA 1
ATOM 15140 C C . VAL D 2 85 ? 36.591 17.264 62.240 1.00 41.35 83 VAL D C 1
ATOM 15141 O O . VAL D 2 85 ? 35.787 17.472 63.157 1.00 46.47 83 VAL D O 1
ATOM 15154 N N . ARG D 2 86 ? 36.476 17.861 61.050 1.00 50.45 84 ARG D N 1
ATOM 15155 C CA . ARG D 2 86 ? 35.309 18.680 60.735 1.00 48.87 84 ARG D CA 1
ATOM 15156 C C . ARG D 2 86 ? 34.017 17.927 61.015 1.00 50.62 84 ARG D C 1
ATOM 15157 O O . ARG D 2 86 ? 33.043 18.501 61.516 1.00 44.81 84 ARG D O 1
ATOM 15178 N N . LEU D 2 87 ? 33.995 16.636 60.692 1.00 54.67 85 LEU D N 1
ATOM 15179 C CA . LEU D 2 87 ? 32.769 15.857 60.787 1.00 52.34 85 LEU D CA 1
ATOM 15180 C C . LEU D 2 87 ? 32.282 15.760 62.228 1.00 55.66 85 LEU D C 1
ATOM 15181 O O . LEU D 2 87 ? 31.123 16.072 62.525 1.00 59.30 85 LEU D O 1
ATOM 15197 N N . ARG D 2 88 ? 33.152 15.326 63.144 1.00 54.67 86 ARG D N 1
ATOM 15198 C CA . ARG D 2 88 ? 32.735 15.219 64.537 1.00 63.23 86 ARG D CA 1
ATOM 15199 C C . ARG D 2 88 ? 32.465 16.591 65.141 1.00 60.72 86 ARG D C 1
ATOM 15200 O O . ARG D 2 88 ? 31.590 16.727 66.003 1.00 66.89 86 ARG D O 1
ATOM 15221 N N . ALA D 2 89 ? 33.197 17.616 64.700 1.00 45.44 87 ALA D N 1
ATOM 15222 C CA . ALA D 2 89 ? 32.967 18.965 65.203 1.00 45.34 87 ALA D CA 1
ATOM 15223 C C . ALA D 2 89 ? 31.559 19.440 64.865 1.00 46.94 87 ALA D C 1
ATOM 15224 O O . ALA D 2 89 ? 30.766 19.766 65.755 1.00 55.32 87 ALA D O 1
ATOM 15231 N N . TYR D 2 90 ? 31.229 19.486 63.573 1.00 47.71 88 TYR D N 1
ATOM 15232 C CA . TYR D 2 90 ? 29.910 19.960 63.169 1.00 50.70 88 TYR D CA 1
ATOM 15233 C C . TYR D 2 90 ? 28.804 19.058 63.701 1.00 55.86 88 TYR D C 1
ATOM 15234 O O . TYR D 2 90 ? 27.692 19.530 63.959 1.00 60.28 88 TYR D O 1
ATOM 15252 N N . GLU D 2 91 ? 29.085 17.765 63.882 1.00 62.62 89 GLU D N 1
ATOM 15253 C CA . GLU D 2 91 ? 28.108 16.892 64.524 1.00 65.69 89 GLU D CA 1
ATOM 15254 C C . GLU D 2 91 ? 27.812 17.361 65.941 1.00 68.26 89 GLU D C 1
ATOM 15255 O O . GLU D 2 91 ? 26.651 17.377 66.369 1.00 72.82 89 GLU D O 1
ATOM 15267 N N . SER D 2 92 ? 28.849 17.752 66.686 1.00 59.73 90 SER D N 1
ATOM 15268 C CA . SER D 2 92 ? 28.638 18.287 68.027 1.00 60.50 90 SER D CA 1
ATOM 15269 C C . SER D 2 92 ? 27.703 19.490 68.005 1.00 55.82 90 SER D C 1
ATOM 15270 O O . SER D 2 92 ? 26.921 19.691 68.942 1.00 56.64 90 SER D O 1
ATOM 15278 N N . VAL D 2 93 ? 27.766 20.298 66.946 1.00 61.67 91 VAL D N 1
ATOM 15279 C CA . VAL D 2 93 ? 26.907 21.472 66.847 1.00 59.74 91 VAL D CA 1
ATOM 15280 C C . VAL D 2 93 ? 25.484 21.084 66.465 1.00 60.79 91 VAL D C 1
ATOM 15281 O O . VAL D 2 93 ? 24.528 21.768 66.849 1.00 61.13 91 VAL D O 1
ATOM 15294 N N . LEU D 2 94 ? 25.314 19.999 65.711 1.00 64.24 92 LEU D N 1
ATOM 15295 C CA . LEU D 2 94 ? 24.018 19.615 65.173 1.00 60.59 92 LEU D CA 1
ATOM 15296 C C . LEU D 2 94 ? 23.238 18.686 66.099 1.00 65.09 92 LEU D C 1
ATOM 15297 O O . LEU D 2 94 ? 22.273 18.053 65.656 1.00 70.66 92 LEU D O 1
ATOM 15313 N N . ARG D 2 95 ? 23.628 18.589 67.371 1.00 58.47 93 ARG D N 1
ATOM 15314 C CA . ARG D 2 95 ? 22.855 17.795 68.321 1.00 59.81 93 ARG D CA 1
ATOM 15315 C C . ARG D 2 95 ? 21.549 18.496 68.676 1.00 59.80 93 ARG D C 1
ATOM 15316 O O . ARG D 2 95 ? 20.459 17.945 68.485 1.00 61.03 93 ARG D O 1
ATOM 15337 N N . SER D 2 96 ? 21.643 19.722 69.187 1.00 69.39 94 SER D N 1
ATOM 15338 C CA . SER D 2 96 ? 20.489 20.489 69.636 1.00 73.74 94 SER D CA 1
ATOM 15339 C C . SER D 2 96 ? 19.726 21.149 68.492 1.00 68.25 94 SER D C 1
ATOM 15340 O O . SER D 2 96 ? 18.938 22.070 68.739 1.00 71.72 94 SER D O 1
ATOM 15348 N N . ILE D 2 97 ? 19.928 20.698 67.251 1.00 65.69 95 ILE D N 1
ATOM 15349 C CA . ILE D 2 97 ? 19.350 21.385 66.098 1.00 63.22 95 ILE D CA 1
ATOM 15350 C C . ILE D 2 97 ? 17.913 20.980 65.820 1.00 63.78 95 ILE D C 1
ATOM 15351 O O . ILE D 2 97 ? 17.262 21.600 64.970 1.00 62.72 95 ILE D O 1
ATOM 15367 N N . LYS D 2 98 ? 17.395 19.966 66.509 1.00 64.34 96 LYS D N 1
ATOM 15368 C CA . LYS D 2 98 ? 16.027 19.523 66.269 1.00 69.56 96 LYS D CA 1
ATOM 15369 C C . LYS D 2 98 ? 15.051 20.666 66.515 1.00 70.08 96 LYS D C 1
ATOM 15370 O O . LYS D 2 98 ? 15.015 21.242 67.607 1.00 69.35 96 LYS D O 1
ATOM 15389 N N . GLY D 2 99 ? 14.256 20.989 65.497 1.00 68.63 97 GLY D N 1
ATOM 15390 C CA . GLY D 2 99 ? 13.311 22.081 65.575 1.00 66.26 97 GLY D CA 1
ATOM 15391 C C . GLY D 2 99 ? 13.862 23.433 65.180 1.00 62.81 97 GLY D C 1
ATOM 15392 O O . GLY D 2 99 ? 13.104 24.412 65.172 1.00 64.35 97 GLY D O 1
ATOM 15396 N N . LYS D 2 100 ? 15.146 23.521 64.846 1.00 58.03 98 LYS D N 1
ATOM 15397 C CA . LYS D 2 100 ? 15.785 24.775 64.479 1.00 56.40 98 LYS D CA 1
ATOM 15398 C C . LYS D 2 100 ? 16.156 24.757 63.001 1.00 53.56 98 LYS D C 1
ATOM 15399 O O . LYS D 2 100 ? 16.344 23.694 62.404 1.00 52.39 98 LYS D O 1
ATOM 15418 N N . SER D 2 101 ? 16.255 25.946 62.414 1.00 52.86 99 SER D N 1
ATOM 15419 C CA . SER D 2 101 ? 16.526 26.095 60.990 1.00 52.10 99 SER D CA 1
ATOM 15420 C C . SER D 2 101 ? 18.012 26.328 60.752 1.00 48.32 99 SER D C 1
ATOM 15421 O O . SER D 2 101 ? 18.681 27.003 61.541 1.00 48.58 99 SER D O 1
ATOM 15429 N N . VAL D 2 102 ? 18.521 25.775 59.652 1.00 46.26 100 VAL D N 1
ATOM 15430 C CA . VAL D 2 102 ? 19.944 25.805 59.339 1.00 44.02 100 VAL D CA 1
ATOM 15431 C C . VAL D 2 102 ? 20.144 26.370 57.941 1.00 44.36 100 VAL D C 1
ATOM 15432 O O . VAL D 2 102 ? 19.393 26.045 57.014 1.00 50.55 100 VAL D O 1
ATOM 15445 N N . LEU D 2 103 ? 21.162 27.216 57.793 1.00 46.89 101 LEU D N 1
ATOM 15446 C CA . LEU D 2 103 ? 21.614 27.709 56.498 1.00 42.62 101 LEU D CA 1
ATOM 15447 C C . LEU D 2 103 ? 23.077 27.327 56.341 1.00 40.22 101 LEU D C 1
ATOM 15448 O O . LEU D 2 103 ? 23.925 27.782 57.116 1.00 41.17 101 LEU D O 1
ATOM 15464 N N . HIS D 2 104 ? 23.370 26.497 55.346 1.00 43.81 102 HIS D N 1
ATOM 15465 C CA . HIS D 2 104 ? 24.726 26.019 55.093 1.00 36.73 102 HIS D CA 1
ATOM 15466 C C . HIS D 2 104 ? 25.241 26.691 53.824 1.00 42.75 102 HIS D C 1
ATOM 15467 O O . HIS D 2 104 ? 24.910 26.272 52.711 1.00 41.91 102 HIS D O 1
ATOM 15481 N N . LEU D 2 105 ? 26.042 27.738 53.995 1.00 40.82 103 LEU D N 1
ATOM 15482 C CA . LEU D 2 105 ? 26.732 28.353 52.871 1.00 40.70 103 LEU D CA 1
ATOM 15483 C C . LEU D 2 105 ? 27.992 27.561 52.551 1.00 46.16 103 LEU D C 1
ATOM 15484 O O . LEU D 2 105 ? 28.684 27.079 53.452 1.00 45.78 103 LEU D O 1
ATOM 15500 N N . GLY D 2 106 ? 28.293 27.436 51.263 1.00 48.49 104 GLY D N 1
ATOM 15501 C CA . GLY D 2 106 ? 29.402 26.589 50.855 1.00 36.62 104 GLY D CA 1
ATOM 15502 C C . GLY D 2 106 ? 29.191 25.148 51.258 1.00 38.77 104 GLY D C 1
ATOM 15503 O O . GLY D 2 106 ? 30.116 24.502 51.767 1.00 44.79 104 GLY D O 1
ATOM 15507 N N . CYS D 2 107 ? 27.980 24.627 51.047 1.00 36.24 105 CYS D N 1
ATOM 15508 C CA . CYS D 2 107 ? 27.643 23.285 51.501 1.00 37.15 105 CYS D CA 1
ATOM 15509 C C . CYS D 2 107 ? 28.388 22.202 50.735 1.00 40.13 105 CYS D C 1
ATOM 15510 O O . CYS D 2 107 ? 28.479 21.070 51.223 1.00 42.18 105 CYS D O 1
ATOM 15518 N N . GLY D 2 108 ? 28.917 22.516 49.557 1.00 38.76 106 GLY D N 1
ATOM 15519 C CA . GLY D 2 108 ? 29.581 21.497 48.764 1.00 35.27 106 GLY D CA 1
ATOM 15520 C C . GLY D 2 108 ? 28.635 20.351 48.472 1.00 44.10 106 GLY D C 1
ATOM 15521 O O . GLY D 2 108 ? 27.523 20.543 47.969 1.00 45.95 106 GLY D O 1
ATOM 15542 N N . GLY D 2 110 ? 27.122 18.746 50.586 1.00 53.68 108 GLY D N 1
ATOM 15543 C CA . GLY D 2 110 ? 26.021 18.842 51.524 1.00 57.16 108 GLY D CA 1
ATOM 15544 C C . GLY D 2 110 ? 25.970 17.746 52.562 1.00 54.36 108 GLY D C 1
ATOM 15545 O O . GLY D 2 110 ? 24.882 17.403 53.035 1.00 54.82 108 GLY D O 1
ATOM 15549 N N . LEU D 2 111 ? 27.119 17.183 52.939 1.00 47.73 109 LEU D N 1
ATOM 15550 C CA . LEU D 2 111 ? 27.128 16.130 53.948 1.00 40.56 109 LEU D CA 1
ATOM 15551 C C . LEU D 2 111 ? 26.679 16.665 55.302 1.00 41.09 109 LEU D C 1
ATOM 15552 O O . LEU D 2 111 ? 25.796 16.088 55.948 1.00 45.18 109 LEU D O 1
ATOM 15568 N N . VAL D 2 112 ? 27.279 17.769 55.751 1.00 36.18 110 VAL D N 1
ATOM 15569 C CA . VAL D 2 112 ? 26.855 18.384 57.005 1.00 43.54 110 VAL D CA 1
ATOM 15570 C C . VAL D 2 112 ? 25.400 18.822 56.912 1.00 46.25 110 VAL D C 1
ATOM 15571 O O . VAL D 2 112 ? 24.634 18.697 57.875 1.00 46.66 110 VAL D O 1
ATOM 15584 N N . SER D 2 113 ? 24.994 19.336 55.750 1.00 47.70 111 SER D N 1
ATOM 15585 C CA . SER D 2 113 ? 23.617 19.781 55.572 1.00 47.04 111 SER D CA 1
ATOM 15586 C C . SER D 2 113 ? 22.636 18.643 55.825 1.00 47.05 111 SER D C 1
ATOM 15587 O O . SER D 2 113 ? 21.641 18.812 56.539 1.00 49.50 111 SER D O 1
ATOM 15612 N N . ILE D 2 115 ? 23.216 15.836 57.434 1.00 65.50 113 ILE D N 1
ATOM 15613 C CA . ILE D 2 115 ? 23.324 15.398 58.822 1.00 70.72 113 ILE D CA 1
ATOM 15614 C C . ILE D 2 115 ? 22.470 16.285 59.718 1.00 68.31 113 ILE D C 1
ATOM 15615 O O . ILE D 2 115 ? 21.869 15.817 60.693 1.00 71.61 113 ILE D O 1
ATOM 15631 N N . ALA D 2 116 ? 22.397 17.579 59.400 1.00 61.37 114 ALA D N 1
ATOM 15632 C CA . ALA D 2 116 ? 21.523 18.475 60.148 1.00 58.69 114 ALA D CA 1
ATOM 15633 C C . ALA D 2 116 ? 20.059 18.189 59.843 1.00 60.87 114 ALA D C 1
ATOM 15634 O O . ALA D 2 116 ? 19.223 18.154 60.753 1.00 66.65 114 ALA D O 1
ATOM 15641 N N . ALA D 2 117 ? 19.731 17.981 58.566 1.00 55.63 115 ALA 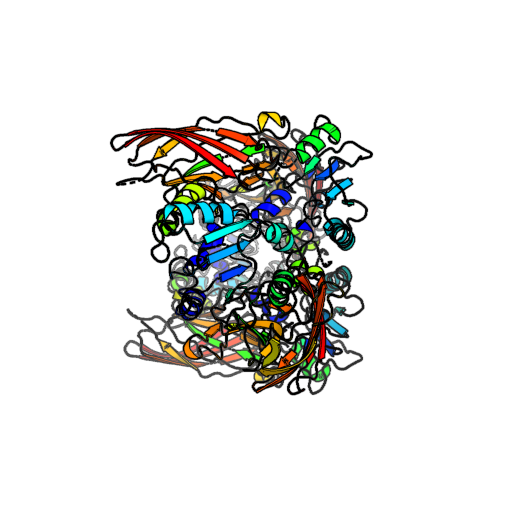D N 1
ATOM 15642 C CA . ALA D 2 117 ? 18.354 17.675 58.197 1.00 56.94 115 ALA D CA 1
ATOM 15643 C C . ALA D 2 117 ? 17.897 16.365 58.824 1.00 60.52 115 ALA D C 1
ATOM 15644 O O . ALA D 2 117 ? 16.751 16.248 59.273 1.00 64.79 115 ALA D O 1
ATOM 15651 N N . ARG D 2 118 ? 18.782 15.367 58.865 1.00 56.80 116 ARG D N 1
ATOM 15652 C CA . ARG D 2 118 ? 18.447 14.092 59.483 1.00 55.60 116 ARG D CA 1
ATOM 15653 C C . ARG D 2 118 ? 18.254 14.218 60.988 1.00 56.12 116 ARG D C 1
ATOM 15654 O O . ARG D 2 118 ? 17.621 13.348 61.595 1.00 57.73 116 ARG D O 1
ATOM 15675 N N . SER D 2 119 ? 18.781 15.281 61.600 1.00 60.31 117 SER D N 1
ATOM 15676 C CA . SER D 2 119 ? 18.597 15.543 63.021 1.00 64.29 117 SER D CA 1
ATOM 15677 C C . SER D 2 119 ? 17.261 16.213 63.328 1.00 68.72 117 SER D C 1
ATOM 15678 O O . SER D 2 119 ? 17.106 16.806 64.404 1.00 70.71 117 SER D O 1
ATOM 15686 N N . LEU D 2 120 ? 16.301 16.134 62.406 1.00 66.13 118 LEU D N 1
ATOM 15687 C CA . LEU D 2 120 ? 14.962 16.688 62.606 1.00 64.45 118 LEU D CA 1
ATOM 15688 C C . LEU D 2 120 ? 15.010 18.204 62.791 1.00 62.27 118 LEU D C 1
ATOM 15689 O O . LEU D 2 120 ? 14.296 18.772 63.618 1.00 65.30 118 LEU D O 1
ATOM 15705 N N . ALA D 2 121 ? 15.862 18.864 62.012 1.00 63.52 119 ALA D N 1
ATOM 15706 C CA . ALA D 2 121 ? 15.838 20.317 61.946 1.00 61.43 119 ALA D CA 1
ATOM 15707 C C . ALA D 2 121 ? 14.596 20.781 61.194 1.00 57.85 119 ALA D C 1
ATOM 15708 O O . ALA D 2 121 ? 14.144 20.130 60.247 1.00 58.91 119 ALA D O 1
ATOM 15715 N N . SER D 2 122 ? 14.037 21.913 61.624 1.00 66.00 120 SER D N 1
ATOM 15716 C CA . SER D 2 122 ? 12.819 22.419 60.999 1.00 70.68 120 SER D CA 1
ATOM 15717 C C . SER D 2 122 ? 13.027 22.651 59.507 1.00 69.45 120 SER D C 1
ATOM 15718 O O . SER D 2 122 ? 12.209 22.231 58.680 1.00 72.17 120 SER D O 1
ATOM 15726 N N . ALA D 2 123 ? 14.121 23.317 59.143 1.00 59.41 121 ALA D N 1
ATOM 15727 C CA . ALA D 2 123 ? 14.425 23.589 57.746 1.00 54.19 121 ALA D CA 1
ATOM 15728 C C . ALA D 2 123 ? 15.934 23.666 57.575 1.00 53.38 121 ALA D C 1
ATOM 15729 O O . ALA D 2 123 ? 16.642 24.143 58.466 1.00 57.34 121 ALA D O 1
ATOM 15736 N N . VAL D 2 124 ? 16.419 23.191 56.431 1.00 47.06 122 VAL D N 1
ATOM 15737 C CA . VAL D 2 124 ? 17.838 23.241 56.096 1.00 44.33 122 VAL D CA 1
ATOM 15738 C C . VAL D 2 124 ? 17.962 23.747 54.667 1.00 43.63 122 VAL D C 1
ATOM 15739 O O . VAL D 2 124 ? 17.498 23.088 53.729 1.00 44.16 122 VAL D O 1
ATOM 15752 N N . VAL D 2 125 ? 18.581 24.911 54.503 1.00 48.90 123 VAL D N 1
ATOM 15753 C CA . VAL D 2 125 ? 18.801 25.520 53.196 1.00 46.66 123 VAL D CA 1
ATOM 15754 C C . VAL D 2 125 ? 20.300 25.492 52.929 1.00 44.41 123 VAL D C 1
ATOM 15755 O O . VAL D 2 125 ? 21.073 26.193 53.593 1.00 43.62 123 VAL D O 1
ATOM 15768 N N . ALA D 2 126 ? 20.713 24.684 51.958 1.00 40.59 124 ALA D N 1
ATOM 15769 C CA . ALA D 2 126 ? 22.116 24.516 51.610 1.00 37.71 124 ALA D CA 1
ATOM 15770 C C . ALA D 2 126 ? 22.382 25.178 50.265 1.00 37.88 124 ALA D C 1
ATOM 15771 O O . ALA D 2 126 ? 21.622 24.980 49.312 1.00 39.16 124 ALA D O 1
ATOM 15778 N N . VAL D 2 127 ? 23.459 25.960 50.193 1.00 36.95 125 VAL D N 1
ATOM 15779 C CA . VAL D 2 127 ? 23.790 26.731 49.002 1.00 37.49 125 VAL D CA 1
ATOM 15780 C C . VAL D 2 127 ? 25.231 26.446 48.606 1.00 35.98 125 VAL D C 1
ATOM 15781 O O . VAL D 2 127 ? 26.096 26.208 49.456 1.00 36.26 125 VAL D O 1
ATOM 15794 N N . ASP D 2 128 ? 25.483 26.472 47.300 1.00 36.55 126 ASP D N 1
ATOM 15795 C CA . ASP D 2 128 ? 26.833 26.397 46.758 1.00 35.61 126 ASP D CA 1
ATOM 15796 C C . ASP D 2 128 ? 26.764 26.705 45.271 1.00 40.14 126 ASP D C 1
ATOM 15797 O O . ASP D 2 128 ? 25.733 26.486 44.631 1.00 41.48 126 ASP D O 1
ATOM 15806 N N . ARG D 2 129 ? 27.872 27.212 44.730 1.00 43.24 127 ARG D N 1
ATOM 15807 C CA . ARG D 2 129 ? 27.900 27.598 43.324 1.00 46.67 127 ARG D CA 1
ATOM 15808 C C . ARG D 2 129 ? 28.108 26.406 42.397 1.00 48.87 127 ARG D C 1
ATOM 15809 O O . ARG D 2 129 ? 27.628 26.426 41.258 1.00 54.19 127 ARG D O 1
ATOM 15830 N N . SER D 2 130 ? 28.806 25.370 42.853 1.00 44.20 128 SER D N 1
ATOM 15831 C CA . SER D 2 130 ? 29.123 24.242 41.990 1.00 41.57 128 SER D CA 1
ATOM 15832 C C . SER D 2 130 ? 27.903 23.350 41.792 1.00 39.72 128 SER D C 1
ATOM 15833 O O . SER D 2 130 ? 27.019 23.263 42.650 1.00 38.46 128 SER D O 1
ATOM 15841 N N . ALA D 2 131 ? 27.874 22.669 40.644 1.00 37.91 129 ALA D N 1
ATOM 15842 C CA . ALA D 2 131 ? 26.749 21.813 40.290 1.00 40.46 129 ALA D CA 1
ATOM 15843 C C . ALA D 2 131 ? 26.570 20.637 41.239 1.00 34.45 129 ALA D C 1
ATOM 15844 O O . ALA D 2 131 ? 25.560 19.933 41.137 1.00 42.96 129 ALA D O 1
ATOM 15851 N N . ILE D 2 132 ? 27.514 20.402 42.153 1.00 32.58 130 ILE D N 1
ATOM 15852 C CA . ILE D 2 132 ? 27.412 19.248 43.041 1.00 34.70 130 ILE D CA 1
ATOM 15853 C C . ILE D 2 132 ? 26.136 19.309 43.871 1.00 35.17 130 ILE D C 1
ATOM 15854 O O . ILE D 2 132 ? 25.598 18.269 44.270 1.00 42.24 130 ILE D O 1
ATOM 15870 N N . VAL D 2 133 ? 25.628 20.514 44.146 1.00 35.99 131 VAL D N 1
ATOM 15871 C CA . VAL D 2 133 ? 24.403 20.639 44.935 1.00 40.72 131 VAL D CA 1
ATOM 15872 C C . VAL D 2 133 ? 23.246 19.935 44.240 1.00 39.26 131 VAL D C 1
ATOM 15873 O O . VAL D 2 133 ? 22.424 19.275 44.887 1.00 40.41 131 VAL D O 1
ATOM 15886 N N . ASP D 2 134 ? 23.150 20.075 42.916 1.00 47.75 132 ASP D N 1
ATOM 15887 C CA . ASP D 2 134 ? 22.142 19.329 42.172 1.00 52.94 132 ASP D CA 1
ATOM 15888 C C . ASP D 2 134 ? 22.242 17.844 42.487 1.00 50.13 132 ASP D C 1
ATOM 15889 O O . ASP D 2 134 ? 21.240 17.189 42.797 1.00 52.33 132 ASP D O 1
ATOM 15898 N N . ALA D 2 135 ? 23.457 17.296 42.419 1.00 37.33 133 ALA D N 1
ATOM 15899 C CA . ALA D 2 135 ? 23.665 15.907 42.808 1.00 39.66 133 ALA D CA 1
ATOM 15900 C C . ALA D 2 135 ? 23.303 15.691 44.272 1.00 42.30 133 ALA D C 1
ATOM 15901 O O . ALA D 2 135 ? 22.668 14.690 44.623 1.00 43.63 133 ALA D O 1
ATOM 15908 N N . ALA D 2 136 ? 23.698 16.624 45.141 1.00 41.22 134 ALA D N 1
ATOM 15909 C CA . ALA D 2 136 ? 23.348 16.513 46.553 1.00 42.85 134 ALA D CA 1
ATOM 15910 C C . ALA D 2 136 ? 21.838 16.419 46.739 1.00 40.25 134 ALA D C 1
ATOM 15911 O O . ALA D 2 136 ? 21.353 15.606 47.535 1.00 44.54 134 ALA D O 1
ATOM 15918 N N . GLN D 2 137 ? 21.079 17.248 46.019 1.00 41.33 135 GLN D N 1
ATOM 15919 C CA . GLN D 2 137 ? 19.623 17.193 46.117 1.00 49.52 135 GLN D CA 1
ATOM 15920 C C . GLN D 2 137 ? 19.108 15.800 45.774 1.00 51.70 135 GLN D C 1
ATOM 15921 O O . GLN D 2 137 ? 18.253 15.249 46.479 1.00 51.06 135 GLN D O 1
ATOM 15935 N N . VAL D 2 138 ? 19.617 15.214 44.687 1.00 40.22 136 VAL D N 1
ATOM 15936 C CA . VAL D 2 138 ? 19.223 13.858 44.313 1.00 41.06 136 VAL D CA 1
ATOM 15937 C C . VAL D 2 138 ? 19.448 12.906 45.480 1.00 43.47 136 VAL D C 1
ATOM 15938 O O . VAL D 2 138 ? 18.563 12.126 45.853 1.00 50.65 136 VAL D O 1
ATOM 15951 N N . VAL D 2 139 ? 20.644 12.956 46.071 1.00 49.10 137 VAL D N 1
ATOM 15952 C CA . VAL D 2 139 ? 20.948 12.108 47.221 1.00 53.19 137 VAL D CA 1
ATOM 15953 C C . VAL D 2 139 ? 19.951 12.364 48.344 1.00 55.63 137 VAL D C 1
ATOM 15954 O O . VAL D 2 139 ? 19.386 11.429 48.924 1.00 59.46 137 VAL D O 1
ATOM 15967 N N . ALA D 2 140 ? 19.725 13.639 48.671 1.00 56.96 138 ALA D N 1
ATOM 15968 C CA . ALA D 2 140 ? 18.777 13.976 49.727 1.00 59.20 138 ALA D CA 1
ATOM 15969 C C . ALA D 2 140 ? 17.392 13.419 49.423 1.00 60.17 138 ALA D C 1
ATOM 15970 O O . ALA D 2 140 ? 16.714 12.899 50.317 1.00 61.22 138 ALA D O 1
ATOM 15977 N N . ASN D 2 141 ? 16.954 13.513 48.166 1.00 61.26 139 ASN D N 1
ATOM 15978 C CA . ASN D 2 141 ? 15.635 13.006 47.806 1.00 61.14 139 ASN D CA 1
ATOM 15979 C C . ASN D 2 141 ? 15.571 11.488 47.896 1.00 63.01 139 ASN D C 1
ATOM 15980 O O . ASN D 2 141 ? 14.524 10.934 48.248 1.00 65.60 139 ASN D O 1
ATOM 15991 N N . LYS D 2 142 ? 16.671 10.799 47.589 1.00 66.35 140 LYS D N 1
ATOM 15992 C CA . LYS D 2 142 ? 16.687 9.342 47.627 1.00 70.88 140 LYS D CA 1
ATOM 15993 C C . LYS D 2 142 ? 16.903 8.787 49.028 1.00 67.42 140 LYS D C 1
ATOM 15994 O O . LYS D 2 142 ? 16.797 7.570 49.213 1.00 72.40 140 LYS D O 1
ATOM 16013 N N . ASN D 2 143 ? 17.200 9.637 50.009 1.00 52.26 141 ASN D N 1
ATOM 16014 C CA . ASN D 2 143 ? 17.338 9.214 51.396 1.00 59.74 141 ASN D CA 1
ATOM 16015 C C . ASN D 2 143 ? 16.147 9.633 52.251 1.00 64.66 141 ASN D C 1
ATOM 16016 O O . ASN D 2 143 ? 16.194 9.485 53.477 1.00 67.64 141 ASN D O 1
ATOM 16027 N N . GLY D 2 144 ? 15.085 10.151 51.638 1.00 59.73 142 GLY D N 1
ATOM 16028 C CA . GLY D 2 144 ? 13.884 10.512 52.359 1.00 70.57 142 GLY D CA 1
ATOM 16029 C C . GLY D 2 144 ? 13.924 11.851 53.061 1.00 77.53 142 GLY D C 1
ATOM 16030 O O . GLY D 2 144 ? 12.937 12.217 53.713 1.00 83.66 142 GLY D O 1
ATOM 16034 N N . LEU D 2 145 ? 15.022 12.594 52.955 1.00 81.00 143 LEU D N 1
ATOM 16035 C CA . LEU D 2 145 ? 15.137 13.895 53.606 1.00 81.28 143 LEU D CA 1
ATOM 16036 C C . LEU D 2 145 ? 14.392 14.930 52.773 1.00 72.03 143 LEU D C 1
ATOM 16037 O O . LEU D 2 145 ? 14.854 15.319 51.695 1.00 63.67 143 LEU D O 1
ATOM 16053 N N . ASN D 2 146 ? 13.240 15.380 53.270 1.00 106.51 144 ASN D N 1
ATOM 16054 C CA . ASN D 2 146 ? 12.437 16.378 52.580 1.00 113.58 144 ASN D CA 1
ATOM 16055 C C . ASN D 2 146 ? 12.476 17.745 53.249 1.00 108.62 144 ASN D C 1
ATOM 16056 O O . ASN D 2 146 ? 11.986 18.716 52.661 1.00 111.26 144 ASN D O 1
ATOM 16067 N N . ASN D 2 147 ? 13.044 17.850 54.450 1.00 87.23 145 ASN D N 1
ATOM 16068 C CA . ASN D 2 147 ? 13.197 19.124 55.137 1.00 84.23 145 ASN D CA 1
ATOM 16069 C C . ASN D 2 147 ? 14.477 19.850 54.740 1.00 71.57 145 ASN D C 1
ATOM 16070 O O . ASN D 2 147 ? 14.925 20.742 55.470 1.00 66.65 145 ASN D O 1
ATOM 16081 N N . ILE D 2 148 ? 15.073 19.489 53.606 1.00 76.24 146 ILE D N 1
ATOM 16082 C CA . ILE D 2 148 ? 16.297 20.113 53.123 1.00 70.24 146 ILE D CA 1
ATOM 16083 C C . ILE D 2 148 ? 16.086 20.530 51.675 1.00 65.52 146 ILE D C 1
ATOM 16084 O O . ILE D 2 148 ? 15.444 19.813 50.899 1.00 68.89 146 ILE D O 1
ATOM 16100 N N . SER D 2 149 ? 16.624 21.693 51.315 1.00 58.13 147 SER D N 1
ATOM 16101 C CA . SER D 2 149 ? 16.505 22.216 49.961 1.00 59.69 147 SER D CA 1
ATOM 16102 C C . SER D 2 149 ? 17.835 22.827 49.548 1.00 54.88 147 SER D C 1
ATOM 16103 O O . SER D 2 149 ? 18.404 23.637 50.285 1.00 53.28 147 SER D O 1
ATOM 16111 N N . PHE D 2 150 ? 18.323 22.436 48.375 1.00 46.94 148 PHE D N 1
ATOM 16112 C CA . PHE D 2 150 ? 19.605 22.899 47.865 1.00 43.58 148 PHE D CA 1
ATOM 16113 C C . PHE D 2 150 ? 19.395 23.970 46.805 1.00 45.30 148 PHE D C 1
ATOM 16114 O O . PHE D 2 150 ? 18.450 23.902 46.013 1.00 48.23 148 PHE D O 1
ATOM 16131 N N . PHE D 2 151 ? 20.289 24.957 46.791 1.00 44.68 149 PHE D N 1
ATOM 16132 C CA . PHE D 2 151 ? 20.235 26.057 45.838 1.00 41.31 149 PHE D CA 1
ATOM 16133 C C . PHE D 2 151 ? 21.613 26.254 45.227 1.00 40.53 149 PHE D C 1
ATOM 16134 O O . PHE D 2 151 ? 22.617 26.267 45.946 1.00 40.71 149 PHE D O 1
ATOM 16151 N N . ARG D 2 152 ? 21.656 26.409 43.908 1.00 36.37 150 ARG D N 1
ATOM 16152 C CA . ARG D 2 152 ? 22.905 26.590 43.182 1.00 35.47 150 ARG D CA 1
ATOM 16153 C C . ARG D 2 152 ? 23.051 28.050 42.777 1.00 37.17 150 ARG D C 1
ATOM 16154 O O . ARG D 2 152 ? 22.098 28.661 42.281 1.00 38.99 150 ARG D O 1
ATOM 16175 N N . GLY D 2 153 ? 24.239 28.600 42.987 1.00 42.99 151 GLY D N 1
ATOM 16176 C CA . GLY D 2 153 ? 24.545 29.971 42.639 1.00 41.77 151 GLY D CA 1
ATOM 16177 C C . GLY D 2 153 ? 24.954 30.780 43.854 1.00 41.21 151 GLY D C 1
ATOM 16178 O O . GLY D 2 153 ? 25.031 30.282 44.976 1.00 43.93 151 GLY D O 1
ATOM 16182 N N . ALA D 2 154 ? 25.227 32.057 43.600 1.00 41.10 152 ALA D N 1
ATOM 16183 C CA . ALA D 2 154 ? 25.545 32.973 44.683 1.00 41.76 152 ALA D CA 1
ATOM 16184 C C . ALA D 2 154 ? 24.337 33.145 45.596 1.00 47.88 152 ALA D C 1
ATOM 16185 O O . ALA D 2 154 ? 23.185 33.112 45.154 1.00 48.21 152 ALA D O 1
ATOM 16192 N N . LEU D 2 155 ? 24.612 33.322 46.890 1.00 49.72 153 LEU D N 1
ATOM 16193 C CA . LEU D 2 155 ? 23.538 33.509 47.859 1.00 45.24 153 LEU D CA 1
ATOM 16194 C C . LEU D 2 155 ? 22.578 34.602 47.404 1.00 49.30 153 LEU D C 1
ATOM 16195 O O . LEU D 2 155 ? 21.359 34.403 47.373 1.00 50.16 153 LEU D O 1
ATOM 16211 N N . VAL D 2 156 ? 23.119 35.762 47.022 1.00 60.68 154 VAL D N 1
ATOM 16212 C CA . VAL D 2 156 ? 22.285 36.897 46.636 1.00 64.75 154 VAL D CA 1
ATOM 16213 C C . VAL D 2 156 ? 21.335 36.526 45.505 1.00 65.48 154 VAL D C 1
ATOM 16214 O O . VAL D 2 156 ? 20.239 37.091 45.394 1.00 65.86 154 VAL D O 1
ATOM 16227 N N . ASP D 2 157 ? 21.728 35.583 44.650 1.00 60.07 155 ASP D N 1
ATOM 16228 C CA . ASP D 2 157 ? 20.920 35.204 43.499 1.00 57.08 155 ASP D CA 1
ATOM 16229 C C . ASP D 2 157 ? 19.884 34.132 43.812 1.00 60.00 155 ASP D C 1
ATOM 16230 O O . ASP D 2 157 ? 19.046 33.840 42.952 1.00 64.50 155 ASP D O 1
ATOM 16239 N N . VAL D 2 158 ? 19.910 33.547 45.008 1.00 46.78 156 VAL D N 1
ATOM 16240 C CA . VAL D 2 158 ? 19.020 32.441 45.336 1.00 45.32 156 VAL D CA 1
ATOM 16241 C C . VAL D 2 158 ? 18.124 32.723 46.534 1.00 48.52 156 VAL D C 1
ATOM 16242 O O . VAL D 2 158 ? 17.132 32.000 46.722 1.00 48.14 156 VAL D O 1
ATOM 16255 N N . VAL D 2 159 ? 18.418 33.734 47.357 1.00 50.98 157 VAL D N 1
ATOM 16256 C CA . VAL D 2 159 ? 17.563 34.012 48.508 1.00 59.75 157 VAL D CA 1
ATOM 16257 C C . VAL D 2 159 ? 16.144 34.327 48.057 1.00 58.76 157 VAL D C 1
ATOM 16258 O O . VAL D 2 159 ? 15.185 34.134 48.814 1.00 55.23 157 VAL D O 1
ATOM 16271 N N . GLN D 2 160 ? 15.983 34.809 46.822 1.00 88.51 158 GLN D N 1
ATOM 16272 C CA . GLN D 2 160 ? 14.657 35.153 46.322 1.00 93.06 158 GLN D CA 1
ATOM 16273 C C . GLN D 2 160 ? 13.701 33.969 46.396 1.00 85.98 158 GLN D C 1
ATOM 16274 O O . GLN D 2 160 ? 12.487 34.160 46.537 1.00 89.89 158 GLN D O 1
ATOM 16288 N N . ASN D 2 161 ? 14.222 32.745 46.307 1.00 72.23 159 ASN D N 1
ATOM 16289 C CA . ASN D 2 161 ? 13.403 31.539 46.303 1.00 68.02 159 ASN D CA 1
ATOM 16290 C C . ASN D 2 161 ? 13.542 30.726 47.584 1.00 60.96 159 ASN D C 1
ATOM 16291 O O . ASN D 2 161 ? 13.031 29.603 47.650 1.00 59.77 159 ASN D O 1
ATOM 16302 N N . PHE D 2 162 ? 14.218 31.255 48.597 1.00 53.00 160 PHE D N 1
ATOM 16303 C CA . PHE D 2 162 ? 14.363 30.521 49.844 1.00 51.50 160 PHE D CA 1
ATOM 16304 C C . PHE D 2 162 ? 12.993 30.307 50.484 1.00 52.93 160 PHE D C 1
ATOM 16305 O O . PHE D 2 162 ? 12.150 31.211 50.463 1.00 55.21 160 PHE D O 1
ATOM 16322 N N . PRO D 2 163 ? 12.735 29.128 51.059 1.00 51.95 161 PRO D N 1
ATOM 16323 C CA . PRO D 2 163 ? 11.470 28.953 51.792 1.00 54.50 161 PRO D CA 1
ATOM 16324 C C . PRO D 2 163 ? 11.402 29.795 53.051 1.00 56.17 161 PRO D C 1
ATOM 16325 O O . PRO D 2 163 ? 10.367 30.415 53.324 1.00 57.99 161 PRO D O 1
ATOM 16336 N N . VAL D 2 164 ? 12.480 29.828 53.830 1.00 62.87 162 VAL D N 1
ATOM 16337 C CA . VAL D 2 164 ? 12.579 30.670 55.013 1.00 64.07 162 VAL D CA 1
ATOM 16338 C C . VAL D 2 164 ? 13.835 31.517 54.875 1.00 63.87 162 VAL D C 1
ATOM 16339 O O . VAL D 2 164 ? 14.811 31.112 54.235 1.00 58.09 162 VAL D O 1
ATOM 16352 N N . ARG D 2 165 ? 13.805 32.710 55.475 1.00 66.51 163 ARG D N 1
ATOM 16353 C CA . ARG D 2 165 ? 14.921 33.645 55.383 1.00 69.22 163 ARG D CA 1
ATOM 16354 C C . ARG D 2 165 ? 15.416 34.085 56.756 1.00 64.02 163 ARG D C 1
ATOM 16355 O O . ARG D 2 165 ? 16.085 35.117 56.866 1.00 61.50 163 ARG D O 1
ATOM 16376 N N . GLN D 2 166 ? 15.101 33.324 57.801 1.00 56.13 164 GLN D N 1
ATOM 16377 C CA . GLN D 2 166 ? 15.601 33.585 59.146 1.00 58.40 164 GLN D CA 1
ATOM 16378 C C . GLN D 2 166 ? 16.027 32.248 59.730 1.00 54.37 164 GLN D C 1
ATOM 16379 O O . GLN D 2 166 ? 15.205 31.335 59.847 1.00 54.51 164 GLN D O 1
ATOM 16393 N N . PHE D 2 167 ? 17.306 32.128 60.081 1.00 58.60 165 PHE D N 1
ATOM 16394 C CA . PHE D 2 167 ? 17.890 30.852 60.467 1.00 55.25 165 PHE D CA 1
ATOM 16395 C C . PHE D 2 167 ? 18.468 30.919 61.873 1.00 56.31 165 PHE D C 1
ATOM 16396 O O . PHE D 2 167 ? 19.002 31.947 62.299 1.00 55.29 165 PHE D O 1
ATOM 16413 N N . ASP D 2 168 ? 18.359 29.795 62.586 1.00 52.50 166 ASP D N 1
ATOM 16414 C CA . ASP D 2 168 ? 18.896 29.696 63.937 1.00 53.75 166 ASP D CA 1
ATOM 16415 C C . ASP D 2 168 ? 20.383 29.369 63.938 1.00 57.35 166 ASP D C 1
ATOM 16416 O O . ASP D 2 168 ? 21.109 29.806 64.837 1.00 54.57 166 ASP D O 1
ATOM 16425 N N . VAL D 2 169 ? 20.849 28.604 62.956 1.00 50.10 167 VAL D N 1
ATOM 16426 C CA . VAL D 2 169 ? 22.255 28.246 62.835 1.00 48.40 167 VAL D CA 1
ATOM 16427 C C . VAL D 2 169 ? 22.665 28.440 61.385 1.00 46.32 167 VAL D C 1
ATOM 16428 O O . VAL D 2 169 ? 21.993 27.945 60.475 1.00 45.65 167 VAL D O 1
ATOM 16441 N N . ILE D 2 170 ? 23.757 29.164 61.172 1.00 48.44 168 ILE D N 1
ATOM 16442 C CA . ILE D 2 170 ? 24.303 29.388 59.841 1.00 44.78 168 ILE D CA 1
ATOM 16443 C C . ILE D 2 170 ? 25.702 28.796 59.832 1.00 42.59 168 ILE D C 1
ATOM 16444 O O . ILE D 2 170 ? 26.606 29.310 60.504 1.00 46.32 168 ILE D O 1
ATOM 16460 N N . ILE D 2 171 ? 25.878 27.710 59.090 1.00 51.14 169 ILE D N 1
ATOM 16461 C CA . ILE D 2 171 ? 27.175 27.061 58.954 1.00 47.73 169 ILE D CA 1
ATOM 16462 C C . ILE D 2 171 ? 27.849 27.610 57.704 1.00 44.46 169 ILE D C 1
ATOM 16463 O O . ILE D 2 171 ? 27.289 27.540 56.605 1.00 47.49 169 ILE D O 1
ATOM 16479 N N . CYS D 2 172 ? 29.046 28.166 57.872 1.00 39.13 170 CYS D N 1
ATOM 16480 C CA . CYS D 2 172 ? 29.790 28.715 56.741 1.00 37.90 170 CYS D CA 1
ATOM 16481 C C . CYS D 2 172 ? 31.249 28.858 57.136 1.00 37.56 170 CYS D C 1
ATOM 16482 O O . CYS D 2 172 ? 31.563 29.568 58.097 1.00 40.93 170 CYS D O 1
ATOM 16490 N N . GLU D 2 173 ? 32.138 28.190 56.398 1.00 36.83 171 GLU D N 1
ATOM 16491 C CA . GLU D 2 173 ? 33.580 28.333 56.605 1.00 36.55 171 GLU D CA 1
ATOM 16492 C C . GLU D 2 173 ? 34.064 29.502 55.755 1.00 35.87 171 GLU D C 1
ATOM 16493 O O . GLU D 2 173 ? 34.557 29.351 54.635 1.00 35.64 171 GLU D O 1
ATOM 16505 N N . TRP D 2 174 ? 33.915 30.695 56.320 1.00 36.28 172 TRP D N 1
ATOM 16506 C CA . TRP D 2 174 ? 34.199 31.952 55.641 1.00 38.38 172 TRP D CA 1
ATOM 16507 C C . TRP D 2 174 ? 35.668 32.346 55.695 1.00 44.06 172 TRP D C 1
ATOM 16508 O O . TRP D 2 174 ? 36.043 33.356 55.090 1.00 44.88 172 TRP D O 1
ATOM 16546 N N . GLY D 2 176 ? 39.665 32.355 55.033 1.00 35.85 174 GLY D N 1
ATOM 16547 C CA . GLY D 2 176 ? 40.582 32.025 53.970 1.00 34.10 174 GLY D CA 1
ATOM 16548 C C . GLY D 2 176 ? 41.998 31.836 54.470 1.00 34.22 174 GLY D C 1
ATOM 16549 O O . GLY D 2 176 ? 42.278 31.930 55.670 1.00 34.70 174 GLY D O 1
ATOM 16553 N N . PRO D 2 177 ? 42.926 31.570 53.548 1.00 34.04 175 PRO D N 1
ATOM 16554 C CA . PRO D 2 177 ? 44.318 31.325 53.956 1.00 34.35 175 PRO D CA 1
ATOM 16555 C C . PRO D 2 177 ? 44.925 32.458 54.756 1.00 34.46 175 PRO D C 1
ATOM 16556 O O . PRO D 2 177 ? 45.952 32.251 55.416 1.00 34.94 175 PRO D O 1
ATOM 16567 N N . PHE D 2 178 ? 44.333 33.652 54.715 1.00 37.27 176 PHE D N 1
ATOM 16568 C CA . PHE D 2 178 ? 44.779 34.768 55.539 1.00 34.77 176 PHE D CA 1
ATOM 16569 C C . PHE D 2 178 ? 43.599 35.403 56.264 1.00 35.29 176 PHE D C 1
ATOM 16570 O O . PHE D 2 178 ? 43.602 36.606 56.535 1.00 39.83 176 PHE D O 1
ATOM 16587 N N . LEU D 2 179 ? 42.577 34.596 56.560 1.00 35.33 177 LEU D N 1
ATOM 16588 C CA . LEU D 2 179 ? 41.488 34.940 57.471 1.00 36.13 177 LEU D CA 1
ATOM 16589 C C . LEU D 2 179 ? 40.417 35.821 56.838 1.00 36.29 177 LEU D C 1
ATOM 16590 O O . LEU D 2 179 ? 39.247 35.737 57.222 1.00 50.75 177 LEU D O 1
ATOM 16606 N N . ILE D 2 180 ? 40.790 36.668 55.878 1.00 36.12 178 ILE D N 1
ATOM 16607 C CA . ILE D 2 180 ? 39.874 37.661 55.330 1.00 36.83 178 ILE D CA 1
ATOM 16608 C C . ILE D 2 180 ? 39.751 37.581 53.819 1.00 38.17 178 ILE D C 1
ATOM 16609 O O . ILE D 2 180 ? 39.070 38.416 53.223 1.00 44.47 178 ILE D O 1
ATOM 16625 N N . ASN D 2 181 ? 40.380 36.598 53.178 1.00 35.36 179 ASN D N 1
ATOM 16626 C CA . ASN D 2 181 ? 40.487 36.556 51.726 1.00 37.74 179 ASN D CA 1
ATOM 16627 C C . ASN D 2 181 ? 39.752 35.359 51.133 1.00 38.71 179 ASN D C 1
ATOM 16628 O O . ASN D 2 181 ? 40.148 34.838 50.089 1.00 45.91 179 ASN D O 1
ATOM 16639 N N . ASP D 2 182 ? 38.690 34.907 51.790 1.00 36.31 180 ASP D N 1
ATOM 16640 C CA . ASP D 2 182 ? 37.844 33.884 51.190 1.00 45.11 180 ASP D CA 1
ATOM 16641 C C . ASP D 2 182 ? 36.615 34.542 50.586 1.00 45.47 180 ASP D C 1
ATOM 16642 O O . ASP D 2 182 ? 35.914 35.282 51.291 1.00 49.24 180 ASP D O 1
ATOM 16651 N N . PRO D 2 183 ? 36.313 34.324 49.303 1.00 35.53 181 PRO D N 1
ATOM 16652 C CA . PRO D 2 183 ? 35.114 34.956 48.731 1.00 36.28 181 PRO D CA 1
ATOM 16653 C C . PRO D 2 183 ? 33.846 34.612 49.484 1.00 39.50 181 PRO D C 1
ATOM 16654 O O . PRO D 2 183 ? 32.937 35.447 49.569 1.00 43.37 181 PRO D O 1
ATOM 16665 N N . LEU D 2 184 ? 33.760 33.404 50.044 1.00 37.72 182 LEU D N 1
ATOM 16666 C CA . LEU D 2 184 ? 32.563 32.994 50.766 1.00 39.18 182 LEU D CA 1
ATOM 16667 C C . LEU D 2 184 ? 32.254 33.918 51.936 1.00 40.60 182 LEU D C 1
ATOM 16668 O O . LEU D 2 184 ? 31.113 33.938 52.411 1.00 44.06 182 LEU D O 1
ATOM 16684 N N . LEU D 2 185 ? 33.240 34.683 52.410 1.00 37.87 183 LEU D N 1
ATOM 16685 C CA . LEU D 2 185 ? 32.996 35.621 53.501 1.00 44.52 183 LEU D CA 1
ATOM 16686 C C . LEU D 2 185 ? 31.936 36.647 53.122 1.00 44.75 183 LEU D C 1
ATOM 16687 O O . LEU D 2 185 ? 31.097 37.021 53.951 1.00 44.22 183 LEU D O 1
ATOM 16703 N N . GLU D 2 186 ? 31.962 37.124 51.874 1.00 53.86 184 GLU D N 1
ATOM 16704 C CA . GLU D 2 186 ? 30.970 38.103 51.440 1.00 57.90 184 GLU D CA 1
ATOM 16705 C C . GLU D 2 186 ? 29.553 37.566 51.597 1.00 53.25 184 GLU D C 1
ATOM 16706 O O . GLU D 2 186 ? 28.630 38.328 51.911 1.00 50.95 184 GLU D O 1
ATOM 16718 N N . GLU D 2 187 ? 29.359 36.262 51.383 1.00 50.93 185 GLU D N 1
ATOM 16719 C CA . GLU D 2 187 ? 28.057 35.648 51.622 1.00 46.39 185 GLU D CA 1
ATOM 16720 C C . GLU D 2 187 ? 27.792 35.470 53.113 1.00 46.22 185 GLU D C 1
ATOM 16721 O O . GLU D 2 187 ? 26.678 35.726 53.585 1.00 48.78 185 GLU D O 1
ATOM 16733 N N . ALA D 2 188 ? 28.801 35.021 53.865 1.00 46.12 186 ALA D N 1
ATOM 16734 C CA . ALA D 2 188 ? 28.650 34.865 55.308 1.00 49.36 186 ALA D CA 1
ATOM 16735 C C . ALA D 2 188 ? 28.163 36.157 55.951 1.00 51.57 186 ALA D C 1
ATOM 16736 O O . ALA D 2 188 ? 27.211 36.155 56.740 1.00 55.34 186 ALA D O 1
ATOM 16743 N N . LEU D 2 189 ? 28.816 37.276 55.626 1.00 51.35 187 LEU D N 1
ATOM 16744 C CA . LEU D 2 189 ? 28.404 38.563 56.177 1.00 57.27 187 LEU D CA 1
ATOM 16745 C C . LEU D 2 189 ? 26.965 38.891 55.793 1.00 58.15 187 LEU D C 1
ATOM 16746 O O . LEU D 2 189 ? 26.183 39.357 56.630 1.00 63.03 187 LEU D O 1
ATOM 16762 N N . TYR D 2 190 ? 26.600 38.661 54.530 1.00 48.88 188 TYR D N 1
ATOM 16763 C CA . TYR D 2 190 ? 25.215 38.855 54.114 1.00 47.89 188 TYR D CA 1
ATOM 16764 C C . TYR D 2 190 ? 24.274 38.034 54.985 1.00 51.79 188 TYR D C 1
ATOM 16765 O O . TYR D 2 190 ? 23.261 38.542 55.481 1.00 56.95 188 TYR D O 1
ATOM 16783 N N . ALA D 2 191 ? 24.596 36.754 55.180 1.00 48.95 189 ALA D N 1
ATOM 16784 C CA . ALA D 2 191 ? 23.778 35.909 56.041 1.00 50.69 189 ALA D CA 1
ATOM 16785 C C . ALA D 2 191 ? 23.746 36.451 57.465 1.00 53.61 189 ALA D C 1
ATOM 16786 O O . ALA D 2 191 ? 22.700 36.422 58.126 1.00 57.76 189 ALA D O 1
ATOM 16793 N N . ARG D 2 192 ? 24.880 36.960 57.951 1.00 47.53 190 ARG D N 1
ATOM 16794 C CA . ARG D 2 192 ? 24.921 37.535 59.292 1.00 48.61 190 ARG D CA 1
ATOM 16795 C C . ARG D 2 192 ? 23.962 38.711 59.416 1.00 51.17 190 ARG D C 1
ATOM 16796 O O . ARG D 2 192 ? 23.332 38.901 60.463 1.00 52.78 190 ARG D O 1
ATOM 16817 N N . ASN D 2 193 ? 23.837 39.509 58.356 1.00 51.74 191 ASN D N 1
ATOM 16818 C CA . ASN D 2 193 ? 23.114 40.772 58.427 1.00 56.37 191 ASN D CA 1
ATOM 16819 C C . ASN D 2 193 ? 21.637 40.653 58.084 1.00 56.08 191 ASN D C 1
ATOM 16820 O O . ASN D 2 193 ? 20.866 41.554 58.432 1.00 58.47 191 ASN D O 1
ATOM 16831 N N . ASN D 2 194 ? 21.220 39.576 57.417 1.00 55.17 192 ASN D N 1
ATOM 16832 C CA . ASN D 2 194 ? 19.860 39.503 56.899 1.00 56.93 192 ASN D CA 1
ATOM 16833 C C . ASN D 2 194 ? 19.177 38.177 57.209 1.00 56.60 192 ASN D C 1
ATOM 16834 O O . ASN D 2 194 ? 17.955 38.134 57.384 1.00 75.64 192 ASN D O 1
ATOM 16845 N N . LEU D 2 195 ? 19.946 37.092 57.281 1.00 54.32 193 LEU D N 1
ATOM 16846 C CA . LEU D 2 195 ? 19.382 35.750 57.340 1.00 55.71 193 LEU D CA 1
ATOM 16847 C C . LEU D 2 195 ? 19.597 35.065 58.684 1.00 53.46 193 LEU D C 1
ATOM 16848 O O . LEU D 2 195 ? 19.391 33.851 58.785 1.00 52.73 193 LEU D O 1
ATOM 16864 N N . LEU D 2 196 ? 19.989 35.804 59.716 1.00 56.98 194 LEU D N 1
ATOM 16865 C CA . LEU D 2 196 ? 20.281 35.230 61.023 1.00 59.90 194 LEU D CA 1
ATOM 16866 C C . LEU D 2 196 ? 19.171 35.592 61.999 1.00 60.39 194 LEU D C 1
ATOM 16867 O O . LEU D 2 196 ? 18.762 36.755 62.076 1.00 64.02 194 LEU D O 1
ATOM 16883 N N . ALA D 2 197 ? 18.693 34.597 62.743 1.00 59.67 195 ALA D N 1
ATOM 16884 C CA . ALA D 2 197 ? 17.646 34.816 63.727 1.00 62.59 195 ALA D CA 1
ATOM 16885 C C . ALA D 2 197 ? 18.172 35.674 64.878 1.00 66.57 195 ALA D C 1
ATOM 16886 O O . ALA D 2 197 ? 19.356 36.019 64.949 1.00 64.30 195 ALA D O 1
ATOM 16893 N N . SER D 2 198 ? 17.267 36.020 65.797 1.00 67.37 196 SER D N 1
ATOM 16894 C CA . SER D 2 198 ? 17.627 36.893 66.909 1.00 69.18 196 SER D CA 1
ATOM 16895 C C . SER D 2 198 ? 18.730 36.275 67.760 1.00 72.28 196 SER D C 1
ATOM 16896 O O . SER D 2 198 ? 19.773 36.898 67.994 1.00 70.27 196 SER D O 1
ATOM 16904 N N . ASN D 2 199 ? 18.517 35.049 68.236 1.00 76.84 197 ASN D N 1
ATOM 16905 C CA . ASN D 2 199 ? 19.506 34.341 69.035 1.00 78.38 197 ASN D CA 1
ATOM 16906 C C . ASN D 2 199 ? 20.274 33.304 68.228 1.00 70.46 197 ASN D C 1
ATOM 16907 O O . ASN D 2 199 ? 20.968 32.466 68.813 1.00 68.71 197 ASN D O 1
ATOM 16918 N N . GLY D 2 200 ? 20.169 33.342 66.903 1.00 59.50 198 GLY D N 1
ATOM 16919 C CA . GLY D 2 200 ? 20.883 32.390 66.083 1.00 56.13 198 GLY D CA 1
ATOM 16920 C C . GLY D 2 200 ? 22.386 32.562 66.176 1.00 54.92 198 GLY D C 1
ATOM 16921 O O . GLY D 2 200 ? 22.907 33.621 66.526 1.00 57.85 198 GLY D O 1
ATOM 16925 N N . VAL D 2 201 ? 23.096 31.484 65.850 1.00 50.21 199 VAL D N 1
ATOM 16926 C CA . VAL D 2 201 ? 24.549 31.455 65.923 1.00 48.33 199 VAL D CA 1
ATOM 16927 C C . VAL D 2 201 ? 25.107 31.187 64.532 1.00 48.24 199 VAL D C 1
ATOM 16928 O O . VAL D 2 201 ? 24.407 30.719 63.630 1.00 47.06 199 VAL D O 1
ATOM 16958 N N . CYS D 2 203 ? 28.513 29.309 62.619 1.00 53.70 201 CYS D N 1
ATOM 16959 C CA . CYS D 2 203 ? 29.436 28.225 62.933 1.00 40.91 201 CYS D CA 1
ATOM 16960 C C . CYS D 2 203 ? 30.336 27.948 61.739 1.00 41.16 201 CYS D C 1
ATOM 16961 O O . CYS D 2 203 ? 29.826 27.648 60.641 1.00 38.29 201 CYS D O 1
ATOM 16969 N N . PRO D 2 204 ? 31.669 28.028 61.884 1.00 45.79 202 PRO D N 1
ATOM 16970 C CA . PRO D 2 204 ? 32.407 28.524 63.053 1.00 44.43 202 PRO D CA 1
ATOM 16971 C C . PRO D 2 204 ? 32.373 30.049 63.130 1.00 43.76 202 PRO D C 1
ATOM 16972 O O . PRO D 2 204 ? 32.090 30.696 62.123 1.00 44.30 202 PRO D O 1
ATOM 16983 N N . ASP D 2 205 ? 32.659 30.613 64.306 1.00 47.62 203 ASP D N 1
ATOM 16984 C CA . ASP D 2 205 ? 32.539 32.049 64.515 1.00 45.90 203 ASP D CA 1
ATOM 16985 C C . ASP D 2 205 ? 33.873 32.769 64.640 1.00 40.47 203 ASP D C 1
ATOM 16986 O O . ASP D 2 205 ? 33.897 34.001 64.553 1.00 39.73 203 ASP D O 1
ATOM 16995 N N . SER D 2 206 ? 34.975 32.051 64.842 1.00 47.63 204 SER D N 1
ATOM 16996 C CA . SER D 2 206 ? 36.273 32.682 65.026 1.00 47.99 204 SER D CA 1
ATOM 16997 C C . SER D 2 206 ? 37.334 31.913 64.252 1.00 45.18 204 SER D C 1
ATOM 16998 O O . SER D 2 206 ? 37.220 30.702 64.048 1.00 47.80 204 SER D O 1
ATOM 17006 N N . SER D 2 207 ? 38.371 32.632 63.826 1.00 33.20 205 SER D N 1
ATOM 17007 C CA . SER D 2 207 ? 39.472 32.031 63.088 1.00 31.22 205 SER D CA 1
ATOM 17008 C C . SER D 2 207 ? 40.748 32.808 63.368 1.00 33.59 205 SER D C 1
ATOM 17009 O O . SER D 2 207 ? 40.732 34.041 63.417 1.00 37.91 205 SER D O 1
ATOM 17017 N N . SER D 2 208 ? 41.849 32.079 63.542 1.00 36.17 206 SER D N 1
ATOM 17018 C CA . SER D 2 208 ? 43.149 32.671 63.820 1.00 32.55 206 SER D CA 1
ATOM 17019 C C . SER D 2 208 ? 44.168 32.166 62.807 1.00 30.78 206 SER D C 1
ATOM 17020 O O . SER D 2 208 ? 44.010 31.096 62.213 1.00 32.33 206 SER D O 1
ATOM 17028 N N . ILE D 2 209 ? 45.221 32.956 62.614 1.00 27.56 207 ILE D N 1
ATOM 17029 C CA . ILE D 2 209 ? 46.295 32.635 61.681 1.00 26.27 207 ILE D CA 1
ATOM 17030 C C . ILE D 2 209 ? 47.585 32.476 62.472 1.00 25.97 207 ILE D C 1
ATOM 17031 O O . ILE D 2 209 ? 47.902 33.311 63.327 1.00 28.00 207 ILE D O 1
ATOM 17047 N N . HIS D 2 210 ? 48.330 31.417 62.176 1.00 27.64 208 HIS D N 1
ATOM 17048 C CA . HIS D 2 210 ? 49.548 31.082 62.900 1.00 28.02 208 HIS D CA 1
ATOM 17049 C C . HIS D 2 210 ? 50.741 31.141 61.958 1.00 23.77 208 HIS D C 1
ATOM 17050 O O . HIS D 2 210 ? 50.663 30.680 60.816 1.00 28.46 208 HIS D O 1
ATOM 17064 N N . VAL D 2 211 ? 51.846 31.697 62.446 1.00 24.54 209 VAL D N 1
ATOM 17065 C CA . VAL D 2 211 ? 53.058 31.884 61.657 1.00 23.14 209 VAL D CA 1
ATOM 17066 C C . VAL D 2 211 ? 54.137 30.953 62.188 1.00 22.80 209 VAL D C 1
ATOM 17067 O O . VAL D 2 211 ? 54.295 30.802 63.404 1.00 26.03 209 VAL D O 1
ATOM 17080 N N . VAL D 2 212 ? 54.881 30.332 61.274 1.00 22.50 210 VAL D N 1
ATOM 17081 C CA . VAL D 2 212 ? 56.027 29.504 61.632 1.00 23.86 210 VAL D CA 1
ATOM 17082 C C . VAL D 2 212 ? 57.145 29.766 60.632 1.00 24.85 210 VAL D C 1
ATOM 17083 O O . VAL D 2 212 ? 56.891 30.006 59.447 1.00 20.74 210 VAL D O 1
ATOM 17096 N N . GLY D 2 213 ? 58.383 29.728 61.119 1.00 26.97 211 GLY D N 1
ATOM 17097 C CA . GLY D 2 213 ? 59.531 29.809 60.236 1.00 22.65 211 GLY D CA 1
ATOM 17098 C C . GLY D 2 213 ? 59.858 28.443 59.655 1.00 20.30 211 GLY D C 1
ATOM 17099 O O . GLY D 2 213 ? 59.769 27.417 60.329 1.00 20.71 211 GLY D O 1
ATOM 17103 N N . VAL D 2 214 ? 60.244 28.442 58.383 1.00 19.85 212 VAL D N 1
ATOM 17104 C CA . VAL D 2 214 ? 60.469 27.216 57.633 1.00 19.51 212 VAL D CA 1
ATOM 17105 C C . VAL D 2 214 ? 61.829 27.285 56.958 1.00 19.52 212 VAL D C 1
ATOM 17106 O O . VAL D 2 214 ? 62.209 28.326 56.409 1.00 21.12 212 VAL D O 1
ATOM 17119 N N . SER D 2 215 ? 62.557 26.171 56.998 1.00 19.47 213 SER D N 1
ATOM 17120 C CA . SER D 2 215 ? 63.866 26.049 56.365 1.00 20.83 213 SER D CA 1
ATOM 17121 C C . SER D 2 215 ? 63.783 24.959 55.306 1.00 24.30 213 SER D C 1
ATOM 17122 O O . SER D 2 215 ? 63.663 23.775 55.637 1.00 28.19 213 SER D O 1
ATOM 17130 N N . ASP D 2 216 ? 63.842 25.357 54.034 1.00 22.83 214 ASP D N 1
ATOM 17131 C CA . ASP D 2 216 ? 63.825 24.408 52.917 1.00 24.05 214 ASP D CA 1
ATOM 17132 C C . ASP D 2 216 ? 64.737 24.969 51.828 1.00 23.10 214 ASP D C 1
ATOM 17133 O O . ASP D 2 216 ? 64.283 25.655 50.909 1.00 23.22 214 ASP D O 1
ATOM 17142 N N . TYR D 2 217 ? 66.032 24.669 51.940 1.00 27.78 215 TYR D N 1
ATOM 17143 C CA . TYR D 2 217 ? 66.992 25.140 50.948 1.00 20.06 215 TYR D CA 1
ATOM 17144 C C . TYR D 2 217 ? 66.793 24.433 49.615 1.00 22.26 215 TYR D C 1
ATOM 17145 O O . TYR D 2 217 ? 66.943 25.047 48.553 1.00 32.87 215 TYR D O 1
ATOM 17163 N N . CYS D 2 218 ? 66.439 23.146 49.649 1.00 28.03 216 CYS D N 1
ATOM 17164 C CA . CYS D 2 218 ? 66.261 22.399 48.410 1.00 27.50 216 CYS D CA 1
ATOM 17165 C C . CYS D 2 218 ? 65.037 22.881 47.642 1.00 28.29 216 CYS D C 1
ATOM 17166 O O . CYS D 2 218 ? 65.049 22.907 46.406 1.00 28.66 216 CYS D O 1
ATOM 17174 N N . PHE D 2 219 ? 63.975 23.276 48.348 1.00 27.64 217 PHE D N 1
ATOM 17175 C CA . PHE D 2 219 ? 62.795 23.790 47.660 1.00 22.20 217 PHE D CA 1
ATOM 17176 C C . PHE D 2 219 ? 63.107 25.103 46.957 1.00 19.97 217 PHE D C 1
ATOM 17177 O O . PHE D 2 219 ? 62.622 25.352 45.848 1.00 32.44 217 PHE D O 1
ATOM 17194 N N . HIS D 2 220 ? 63.918 25.956 47.584 1.00 26.37 218 HIS D N 1
ATOM 17195 C CA . HIS D 2 220 ? 64.366 27.171 46.914 1.00 25.72 218 HIS D CA 1
ATOM 17196 C C . HIS D 2 220 ? 65.210 26.838 45.690 1.00 26.62 218 HIS D C 1
ATOM 17197 O O . HIS D 2 220 ? 65.079 27.479 44.641 1.00 29.89 218 HIS D O 1
ATOM 17228 N N . ASP D 2 222 ? 65.014 24.117 43.880 1.00 23.03 220 ASP D N 1
ATOM 17229 C CA . ASP D 2 222 ? 64.187 23.469 42.872 1.00 24.15 220 ASP D CA 1
ATOM 17230 C C . ASP D 2 222 ? 63.203 24.420 42.206 1.00 22.13 220 ASP D C 1
ATOM 17231 O O . ASP D 2 222 ? 62.777 24.156 41.078 1.00 26.95 220 ASP D O 1
ATOM 17240 N N . THR D 2 223 ? 62.836 25.515 42.867 1.00 23.72 221 THR D N 1
ATOM 17241 C CA . THR D 2 223 ? 61.829 26.424 42.340 1.00 24.29 221 THR D CA 1
ATOM 17242 C C . THR D 2 223 ? 62.395 27.753 41.880 1.00 22.13 221 THR D C 1
ATOM 17243 O O . THR D 2 223 ? 61.845 28.351 40.951 1.00 29.44 221 THR D O 1
ATOM 17254 N N . VAL D 2 224 ? 63.476 28.237 42.473 1.00 26.46 222 VAL D N 1
ATOM 17255 C CA . VAL D 2 224 ? 64.038 29.522 42.095 1.00 27.48 222 VAL D CA 1
ATOM 17256 C C . VAL D 2 224 ? 65.289 29.320 41.272 1.00 29.00 222 VAL D C 1
ATOM 17257 O O . VAL D 2 224 ? 65.392 29.799 40.136 1.00 38.46 222 VAL D O 1
ATOM 17270 N N . GLU D 2 225 ? 66.271 28.606 41.831 1.00 31.15 223 GLU D N 1
ATOM 17271 C CA . GLU D 2 225 ? 67.520 28.393 41.121 1.00 29.50 223 GLU D CA 1
ATOM 17272 C C . GLU D 2 225 ? 67.343 27.492 39.910 1.00 28.14 223 GLU D C 1
ATOM 17273 O O . GLU D 2 225 ? 68.190 27.515 39.015 1.00 34.75 223 GLU D O 1
ATOM 17285 N N . PHE D 2 226 ? 66.269 26.702 39.864 1.00 29.67 224 PHE D N 1
ATOM 17286 C CA . PHE D 2 226 ? 65.996 25.881 38.691 1.00 26.94 224 PHE D CA 1
ATOM 17287 C C . PHE D 2 226 ? 66.001 26.719 37.421 1.00 27.30 224 PHE D C 1
ATOM 17288 O O . PHE D 2 226 ? 66.504 26.284 36.379 1.00 28.46 224 PHE D O 1
ATOM 17305 N N . TRP D 2 227 ? 65.445 27.928 37.489 1.00 27.45 225 TRP D N 1
ATOM 17306 C CA . TRP D 2 227 ? 65.396 28.805 36.328 1.00 28.08 225 TRP D CA 1
ATOM 17307 C C . TRP D 2 227 ? 66.758 29.381 35.978 1.00 34.59 225 TRP D C 1
ATOM 17308 O O . TRP D 2 227 ? 66.892 30.012 34.924 1.00 41.30 225 TRP D O 1
ATOM 17329 N N . GLY D 2 228 ? 67.763 29.185 36.832 1.00 43.78 226 GLY D N 1
ATOM 17330 C CA . GLY D 2 228 ? 69.095 29.660 36.509 1.00 42.65 226 GLY D CA 1
ATOM 17331 C C . GLY D 2 228 ? 69.564 29.173 35.155 1.00 42.81 226 GLY D C 1
ATOM 17332 O O . GLY D 2 228 ? 70.226 29.904 34.415 1.00 51.68 226 GLY D O 1
ATOM 17336 N N . ASN D 2 229 ? 69.221 27.935 34.807 1.00 33.84 227 ASN D N 1
ATOM 17337 C CA . ASN D 2 229 ? 69.552 27.422 33.482 1.00 39.22 227 ASN D CA 1
ATOM 17338 C C . ASN D 2 229 ? 68.644 26.251 33.150 1.00 34.66 227 ASN D C 1
ATOM 17339 O O . ASN D 2 229 ? 68.644 25.242 33.862 1.00 30.61 227 ASN D O 1
ATOM 17350 N N . VAL D 2 230 ? 67.901 26.375 32.055 1.00 29.73 228 VAL D N 1
ATOM 17351 C CA . VAL D 2 230 ? 66.885 25.407 31.659 1.00 29.49 228 VAL D CA 1
ATOM 17352 C C . VAL D 2 230 ? 67.270 24.909 30.272 1.00 30.40 228 VAL D C 1
ATOM 17353 O O . VAL D 2 230 ? 67.080 25.611 29.272 1.00 30.80 228 VAL D O 1
ATOM 17366 N N . TYR D 2 231 ? 67.826 23.698 30.205 1.00 30.99 229 TYR D N 1
ATOM 17367 C CA . TYR D 2 231 ? 68.260 23.102 28.941 1.00 32.16 229 TYR D CA 1
ATOM 17368 C C . TYR D 2 231 ? 69.265 23.998 28.222 1.00 32.69 229 TYR D C 1
ATOM 17369 O O . TYR D 2 231 ? 69.198 24.186 27.005 1.00 50.94 229 TYR D O 1
ATOM 17387 N N . GLY D 2 232 ? 70.207 24.555 28.980 1.00 32.69 230 GLY D N 1
ATOM 17388 C CA . GLY D 2 232 ? 71.248 25.387 28.421 1.00 33.58 230 GLY D CA 1
ATOM 17389 C C . GLY D 2 232 ? 70.945 26.870 28.389 1.00 33.24 230 GLY D C 1
ATOM 17390 O O . GLY D 2 232 ? 71.862 27.664 28.144 1.00 38.77 230 GLY D O 1
ATOM 17394 N N . PHE D 2 233 ? 69.704 27.271 28.645 1.00 33.73 231 PHE D N 1
ATOM 17395 C CA . PHE D 2 233 ? 69.294 28.664 28.545 1.00 32.38 231 PHE D CA 1
ATOM 17396 C C . PHE D 2 233 ? 68.998 29.219 29.929 1.00 31.83 231 PHE D C 1
ATOM 17397 O O . PHE D 2 233 ? 68.500 28.505 30.802 1.00 30.94 231 PHE D O 1
ATOM 17414 N N . LYS D 2 234 ? 69.304 30.500 30.121 1.00 37.26 232 LYS D N 1
ATOM 17415 C CA . LYS D 2 234 ? 69.063 31.173 31.391 1.00 38.50 232 LYS D CA 1
ATOM 17416 C C . LYS D 2 234 ? 67.677 31.804 31.374 1.00 36.08 232 LYS D C 1
ATOM 17417 O O . LYS D 2 234 ? 67.382 32.641 30.513 1.00 34.56 232 LYS D O 1
ATOM 17453 N N . GLU D 2 236 ? 66.246 33.684 33.897 1.00 38.44 234 GLU D N 1
ATOM 17454 C CA . GLU D 2 236 ? 66.202 34.544 35.075 1.00 38.01 234 GLU D CA 1
ATOM 17455 C C . GLU D 2 236 ? 64.847 35.209 35.290 1.00 34.41 234 GLU D C 1
ATOM 17456 O O . GLU D 2 236 ? 64.378 35.232 36.441 1.00 34.20 234 GLU D O 1
ATOM 17468 N N . PRO D 2 237 ? 64.175 35.753 34.265 1.00 35.38 235 PRO D N 1
ATOM 17469 C CA . PRO D 2 237 ? 62.913 36.470 34.506 1.00 36.55 235 PRO D CA 1
ATOM 17470 C C . PRO D 2 237 ? 61.882 35.659 35.272 1.00 35.30 235 PRO D C 1
ATOM 17471 O O . PRO D 2 237 ? 60.994 36.228 35.915 1.00 45.23 235 PRO D O 1
ATOM 17499 N N . LYS D 2 239 ? 62.426 33.588 37.835 1.00 33.91 237 LYS D N 1
ATOM 17500 C CA . LYS D 2 239 ? 62.689 33.577 39.271 1.00 31.52 237 LYS D CA 1
ATOM 17501 C C . LYS D 2 239 ? 61.766 34.540 40.006 1.00 33.97 237 LYS D C 1
ATOM 17502 O O . LYS D 2 239 ? 61.217 34.206 41.062 1.00 38.18 237 LYS D O 1
ATOM 17521 N N . ALA D 2 240 ? 61.585 35.744 39.460 1.00 34.68 238 ALA D N 1
ATOM 17522 C CA . ALA D 2 240 ? 60.685 36.710 40.078 1.00 36.46 238 ALA D CA 1
ATOM 17523 C C . ALA D 2 240 ? 59.289 36.124 40.248 1.00 36.25 238 ALA D C 1
ATOM 17524 O O . ALA D 2 240 ? 58.715 36.163 41.342 1.00 42.63 238 ALA D O 1
ATOM 17531 N N . LEU D 2 241 ? 58.730 35.562 39.172 1.00 36.19 239 LEU D N 1
ATOM 17532 C CA . LEU D 2 241 ? 57.383 35.004 39.230 1.00 35.55 239 LEU D CA 1
ATOM 17533 C C . LEU D 2 241 ? 57.233 33.995 40.360 1.00 36.07 239 LEU D C 1
ATOM 17534 O O . LEU D 2 241 ? 56.131 33.818 40.891 1.00 44.23 239 LEU D O 1
ATOM 17550 N N . VAL D 2 242 ? 58.320 33.329 40.740 1.00 32.15 240 VAL D N 1
ATOM 17551 C CA . VAL D 2 242 ? 58.253 32.324 41.794 1.00 30.72 240 VAL D CA 1
ATOM 17552 C C . VAL D 2 242 ? 58.168 32.983 43.162 1.00 33.08 240 VAL D C 1
ATOM 17553 O O . VAL D 2 242 ? 57.311 32.639 43.984 1.00 34.18 240 VAL D O 1
ATOM 17566 N N . GLN D 2 243 ? 59.060 33.936 43.426 1.00 34.48 241 GLN D N 1
ATOM 17567 C CA . GLN D 2 243 ? 59.232 34.478 44.765 1.00 39.92 241 GLN D CA 1
ATOM 17568 C C . GLN D 2 243 ? 58.158 35.483 45.154 1.00 40.91 241 GLN D C 1
ATOM 17569 O O . GLN D 2 243 ? 58.044 35.804 46.341 1.00 49.96 241 GLN D O 1
ATOM 17583 N N . ARG D 2 244 ? 57.370 35.984 44.206 1.00 36.51 242 ARG D N 1
ATOM 17584 C CA . ARG D 2 244 ? 56.285 36.902 44.521 1.00 46.12 242 ARG D CA 1
ATOM 17585 C C . ARG D 2 244 ? 54.932 36.207 44.572 1.00 38.56 242 ARG D C 1
ATOM 17586 O O . ARG D 2 244 ? 53.899 36.884 44.589 1.00 42.94 242 ARG D O 1
ATOM 17607 N N . GLU D 2 245 ? 54.913 34.880 44.610 1.00 36.28 243 GLU D N 1
ATOM 17608 C CA . GLU D 2 245 ? 53.679 34.109 44.618 1.00 41.98 243 GLU D CA 1
ATOM 17609 C C . GLU D 2 245 ? 53.545 33.379 45.946 1.00 37.87 243 GLU D C 1
ATOM 17610 O O . GLU D 2 245 ? 54.463 32.667 46.365 1.00 33.95 243 GLU D O 1
ATOM 17622 N N . VAL D 2 246 ? 52.405 33.568 46.608 1.00 43.71 244 VAL D N 1
ATOM 17623 C CA . VAL D 2 246 ? 52.089 32.802 47.807 1.00 35.67 244 VAL D CA 1
ATOM 17624 C C . VAL D 2 246 ? 51.806 31.365 47.395 1.00 34.23 244 VAL D C 1
ATOM 17625 O O . VAL D 2 246 ? 50.906 31.101 46.590 1.00 46.94 244 VAL D O 1
ATOM 17638 N N . GLU D 2 247 ? 52.572 30.430 47.944 1.00 39.22 245 GLU D N 1
ATOM 17639 C CA . GLU D 2 247 ? 52.462 29.023 47.585 1.00 39.32 245 GLU D CA 1
ATOM 17640 C C . GLU D 2 247 ? 51.609 28.306 48.622 1.00 38.81 245 GLU D C 1
ATOM 17641 O O . GLU D 2 247 ? 51.941 28.308 49.812 1.00 38.09 245 GLU D O 1
ATOM 17670 N N . CYS D 2 249 ? 50.766 24.868 49.907 1.00 38.47 247 CYS D N 1
ATOM 17671 C CA . CYS D 2 249 ? 51.337 23.533 49.842 1.00 42.06 247 CYS D CA 1
ATOM 17672 C C . CYS D 2 249 ? 51.724 23.106 51.248 1.00 38.45 247 CYS D C 1
ATOM 17673 O O . CYS D 2 249 ? 52.240 23.915 52.022 1.00 39.17 247 CYS D O 1
ATOM 17681 N N . ARG D 2 250 ? 51.469 21.842 51.573 1.00 29.85 248 ARG D N 1
ATOM 17682 C CA . ARG D 2 250 ? 51.830 21.334 52.888 1.00 38.52 248 ARG D CA 1
ATOM 17683 C C . ARG D 2 250 ? 53.343 21.336 53.060 1.00 29.14 248 ARG D C 1
ATOM 17684 O O . ARG D 2 250 ? 54.088 20.934 52.162 1.00 29.48 248 ARG D O 1
ATOM 17705 N N . VAL D 2 251 ? 53.791 21.794 54.219 1.00 26.64 249 VAL D N 1
ATOM 17706 C CA . VAL D 2 251 ? 55.213 21.903 54.539 1.00 25.96 249 VAL D CA 1
ATOM 17707 C C . VAL D 2 251 ? 55.588 20.736 55.446 1.00 26.16 249 VAL D C 1
ATOM 17708 O O . VAL D 2 251 ? 54.917 20.526 56.465 1.00 29.56 249 VAL D O 1
ATOM 17721 N N . PRO D 2 252 ? 56.629 19.968 55.127 1.00 26.85 250 PRO D N 1
ATOM 17722 C CA . PRO D 2 252 ? 56.979 18.824 55.977 1.00 26.75 250 PRO D CA 1
ATOM 17723 C C . PRO D 2 252 ? 57.430 19.261 57.359 1.00 26.92 250 PRO D C 1
ATOM 17724 O O . PRO D 2 252 ? 57.985 20.346 57.546 1.00 26.69 250 PRO D O 1
ATOM 17735 N N . THR D 2 253 ? 57.197 18.382 58.336 1.00 26.54 251 THR D N 1
ATOM 17736 C CA . THR D 2 253 ? 57.573 18.685 59.714 1.00 25.26 251 THR D CA 1
ATOM 17737 C C . THR D 2 253 ? 59.064 18.973 59.830 1.00 29.50 251 THR D C 1
ATOM 17738 O O . THR D 2 253 ? 59.478 19.839 60.611 1.00 33.04 251 THR D O 1
ATOM 17749 N N . SER D 2 254 ? 59.890 18.258 59.062 1.00 34.08 252 SER D N 1
ATOM 17750 C CA . SER D 2 254 ? 61.331 18.467 59.127 1.00 32.66 252 SER D CA 1
ATOM 17751 C C . SER D 2 254 ? 61.724 19.886 58.742 1.00 33.57 252 SER D C 1
ATOM 17752 O O . SER D 2 254 ? 62.814 20.339 59.112 1.00 29.80 252 SER D O 1
ATOM 17760 N N . SER D 2 255 ? 60.866 20.592 58.009 1.00 31.30 253 SER D N 1
ATOM 17761 C CA . SER D 2 255 ? 61.146 21.955 57.585 1.00 18.86 253 SER D CA 1
ATOM 17762 C C . SER D 2 255 ? 60.601 23.003 58.544 1.00 18.89 253 SER D C 1
ATOM 17763 O O . SER D 2 255 ? 60.919 24.185 58.382 1.00 25.11 253 SER D O 1
ATOM 17771 N N . ILE D 2 256 ? 59.782 22.609 59.517 1.00 22.88 254 ILE D N 1
ATOM 17772 C CA . ILE D 2 256 ? 59.318 23.524 60.555 1.00 18.43 254 ILE D CA 1
ATOM 17773 C C . ILE D 2 256 ? 60.413 23.633 61.607 1.00 26.50 254 ILE D C 1
ATOM 17774 O O . ILE D 2 256 ? 60.729 22.650 62.287 1.00 33.95 254 ILE D O 1
ATOM 17790 N N . VAL D 2 257 ? 60.984 24.829 61.756 1.00 20.76 255 VAL D N 1
ATOM 17791 C CA . VAL D 2 257 ? 62.170 24.994 62.588 1.00 14.48 255 VAL D CA 1
ATOM 17792 C C . VAL D 2 257 ? 61.994 26.123 63.595 1.00 16.14 255 VAL D C 1
ATOM 17793 O O . VAL D 2 257 ? 62.982 26.647 64.121 1.00 32.37 255 VAL D O 1
ATOM 17806 N N . THR D 2 258 ? 60.751 26.513 63.871 1.00 22.41 256 THR D N 1
ATOM 17807 C CA . THR D 2 258 ? 60.493 27.530 64.882 1.00 21.86 256 THR D CA 1
ATOM 17808 C C . THR D 2 258 ? 59.182 27.213 65.586 1.00 23.74 256 THR D C 1
ATOM 17809 O O . THR D 2 258 ? 58.401 26.367 65.146 1.00 29.42 256 THR D O 1
ATOM 17820 N N . THR D 2 259 ? 58.946 27.916 66.690 1.00 19.39 257 THR D N 1
ATOM 17821 C CA . THR D 2 259 ? 57.677 27.811 67.388 1.00 18.71 257 THR D CA 1
ATOM 17822 C C . THR D 2 259 ? 56.552 28.343 66.507 1.00 18.63 257 THR D C 1
ATOM 17823 O O . THR D 2 259 ? 56.774 28.807 65.381 1.00 30.89 257 THR D O 1
ATOM 17834 N N . THR D 2 260 ? 55.334 28.280 67.024 1.00 27.80 258 THR D N 1
ATOM 17835 C CA . THR D 2 260 ? 54.150 28.777 66.339 1.00 24.57 258 THR D CA 1
ATOM 17836 C C . THR D 2 260 ? 53.655 30.026 67.050 1.00 24.17 258 THR D C 1
ATOM 17837 O O . THR D 2 260 ? 53.521 30.033 68.278 1.00 35.20 258 THR D O 1
ATOM 17848 N N . CYS D 2 261 ? 53.385 31.076 66.280 1.00 22.71 259 CYS D N 1
ATOM 17849 C CA . CYS D 2 261 ? 52.914 32.347 66.817 1.00 25.08 259 CYS D CA 1
ATOM 17850 C C . CYS D 2 261 ? 51.508 32.617 66.302 1.00 28.81 259 CYS D C 1
ATOM 17851 O O . CYS D 2 261 ? 51.311 32.794 65.095 1.00 25.20 259 CYS D O 1
ATOM 17859 N N . LEU D 2 262 ? 50.537 32.649 67.213 1.00 32.90 260 LEU D N 1
ATOM 17860 C CA . LEU D 2 262 ? 49.178 33.067 66.873 1.00 31.39 260 LEU D CA 1
ATOM 17861 C C . LEU D 2 262 ? 49.197 34.574 66.653 1.00 30.74 260 LEU D C 1
ATOM 17862 O O . LEU D 2 262 ? 49.255 35.352 67.607 1.00 33.09 260 LEU D O 1
ATOM 17878 N N . ALA D 2 263 ? 49.140 34.992 65.388 1.00 26.67 261 ALA D N 1
ATOM 17879 C CA . ALA D 2 263 ? 49.400 36.381 65.031 1.00 24.56 261 ALA D CA 1
ATOM 17880 C C . ALA D 2 263 ? 48.143 37.235 64.945 1.00 25.88 261 ALA D C 1
ATOM 17881 O O . ALA D 2 263 ? 48.203 38.434 65.238 1.00 28.93 261 ALA D O 1
ATOM 17888 N N . HIS D 2 264 ? 47.013 36.666 64.541 1.00 27.32 262 HIS D N 1
ATOM 17889 C CA . HIS D 2 264 ? 45.808 37.464 64.373 1.00 27.32 262 HIS D CA 1
ATOM 17890 C C . HIS D 2 264 ? 44.591 36.564 64.508 1.00 27.87 262 HIS D C 1
ATOM 17891 O O . HIS D 2 264 ? 44.664 35.357 64.268 1.00 31.78 262 HIS D O 1
ATOM 17905 N N . THR D 2 265 ? 43.473 37.169 64.903 1.00 31.99 263 THR D N 1
ATOM 17906 C CA . THR D 2 265 ? 42.211 36.461 65.049 1.00 33.88 263 THR D CA 1
ATOM 17907 C C . THR D 2 265 ? 41.083 37.364 64.575 1.00 34.71 263 THR D C 1
ATOM 17908 O O . THR D 2 265 ? 41.118 38.578 64.795 1.00 36.80 263 THR D O 1
ATOM 17919 N N . VAL D 2 266 ? 40.091 36.769 63.917 1.00 31.44 264 VAL D N 1
ATOM 17920 C CA . VAL D 2 266 ? 38.909 37.487 63.458 1.00 35.43 264 VAL D CA 1
ATOM 17921 C C . VAL D 2 266 ? 37.675 36.699 63.873 1.00 43.37 264 VAL D C 1
ATOM 17922 O O . VAL D 2 266 ? 37.663 35.465 63.810 1.00 39.07 264 VAL D O 1
ATOM 17935 N N . ASN D 2 267 ? 36.642 37.417 64.305 1.00 45.60 265 ASN D N 1
ATOM 17936 C CA . ASN D 2 267 ? 35.366 36.825 64.678 1.00 50.72 265 ASN D CA 1
ATOM 17937 C C . ASN D 2 267 ? 34.294 37.291 63.704 1.00 50.88 265 ASN D C 1
ATOM 17938 O O . ASN D 2 267 ? 34.235 38.473 63.352 1.00 57.51 265 ASN D O 1
ATOM 17949 N N . ILE D 2 268 ? 33.445 36.356 63.272 1.00 42.60 266 ILE D N 1
ATOM 17950 C CA . ILE D 2 268 ? 32.421 36.686 62.285 1.00 39.39 266 ILE D CA 1
ATOM 17951 C C . ILE D 2 268 ? 31.559 37.842 62.771 1.00 41.36 266 ILE D C 1
ATOM 17952 O O . ILE D 2 268 ? 31.108 38.670 61.971 1.00 42.93 266 ILE D O 1
ATOM 17968 N N . ALA D 2 269 ? 31.325 37.930 64.082 1.00 42.26 267 ALA D N 1
ATOM 17969 C CA . ALA D 2 269 ? 30.520 39.023 64.614 1.00 47.96 267 ALA D CA 1
ATOM 17970 C C . ALA D 2 269 ? 31.227 40.365 64.472 1.00 51.86 267 ALA D C 1
ATOM 17971 O O . ALA D 2 269 ? 30.564 41.408 64.410 1.00 56.85 267 ALA D O 1
ATOM 17978 N N . SER D 2 270 ? 32.560 40.361 64.412 1.00 46.05 268 SER D N 1
ATOM 17979 C CA . SER D 2 270 ? 33.339 41.590 64.353 1.00 45.43 268 SER D CA 1
ATOM 17980 C C . SER D 2 270 ? 33.808 41.950 62.950 1.00 45.61 268 SER D C 1
ATOM 17981 O O . SER D 2 270 ? 34.227 43.092 62.730 1.00 46.25 268 SER D O 1
ATOM 17989 N N . ILE D 2 271 ? 33.759 41.015 62.002 1.00 47.89 269 ILE D N 1
ATOM 17990 C CA . ILE D 2 271 ? 34.250 41.293 60.660 1.00 46.41 269 ILE D CA 1
ATOM 17991 C C . ILE D 2 271 ? 33.385 42.363 60.009 1.00 48.86 269 ILE D C 1
ATOM 17992 O O . ILE D 2 271 ? 32.150 42.337 60.099 1.00 49.33 269 ILE D O 1
ATOM 18008 N N . ASN D 2 272 ? 34.038 43.311 59.344 1.00 52.15 270 ASN D N 1
ATOM 18009 C CA . ASN D 2 272 ? 33.351 44.420 58.705 1.00 51.81 270 ASN D CA 1
ATOM 18010 C C . ASN D 2 272 ? 32.853 44.020 57.319 1.00 44.68 270 ASN D C 1
ATOM 18011 O O . ASN D 2 272 ? 33.338 43.067 56.704 1.00 43.81 270 ASN D O 1
ATOM 18022 N N . ASN D 2 273 ? 31.871 44.770 56.828 1.00 46.95 271 ASN D N 1
ATOM 18023 C CA . ASN D 2 273 ? 31.282 44.475 55.532 1.00 51.77 271 ASN D CA 1
ATOM 18024 C C . ASN D 2 273 ? 32.242 44.844 54.404 1.00 57.30 271 ASN D C 1
ATOM 18025 O O . ASN D 2 273 ? 33.139 45.678 54.557 1.00 59.87 271 ASN D O 1
ATOM 18036 N N . LEU D 2 274 ? 32.036 44.204 53.253 1.00 66.70 272 LEU D N 1
ATOM 18037 C CA . LEU D 2 274 ? 32.901 44.380 52.096 1.00 72.88 272 LEU D CA 1
ATOM 18038 C C . LEU D 2 274 ? 32.183 44.981 50.896 1.00 79.00 272 LEU D C 1
ATOM 18039 O O . LEU D 2 274 ? 32.799 45.120 49.833 1.00 83.91 272 LEU D O 1
ATOM 18055 N N . ASP D 2 275 ? 30.904 45.342 51.030 1.00 71.42 273 ASP D N 1
ATOM 18056 C CA . ASP D 2 275 ? 30.153 45.841 49.882 1.00 74.00 273 ASP D CA 1
ATOM 18057 C C . ASP D 2 275 ? 30.740 47.145 49.355 1.00 74.22 273 ASP D C 1
ATOM 18058 O O . ASP D 2 275 ? 30.856 47.334 48.138 1.00 74.30 273 ASP D O 1
ATOM 18067 N N . ASP D 2 276 ? 31.119 48.057 50.251 1.00 75.61 274 ASP D N 1
ATOM 18068 C CA . ASP D 2 276 ? 31.655 49.347 49.826 1.00 77.62 274 ASP D CA 1
ATOM 18069 C C . ASP D 2 276 ? 33.143 49.244 49.509 1.00 75.70 274 ASP D C 1
ATOM 18070 O O . ASP D 2 276 ? 33.562 49.443 48.363 1.00 72.28 274 ASP D O 1
ATOM 18079 N N . LYS D 2 277 ? 33.955 48.933 50.515 1.00 80.41 275 LYS D N 1
ATOM 18080 C CA . LYS D 2 277 ? 35.395 48.806 50.359 1.00 80.43 275 LYS D CA 1
ATOM 18081 C C . LYS D 2 277 ? 35.829 47.415 50.800 1.00 75.60 275 LYS D C 1
ATOM 18082 O O . LYS D 2 277 ? 35.192 46.789 51.651 1.00 78.15 275 LYS D O 1
ATOM 18101 N N . SER D 2 278 ? 36.922 46.938 50.212 1.00 66.00 276 SER D N 1
ATOM 18102 C CA . SER D 2 278 ? 37.434 45.604 50.491 1.00 64.53 276 SER D CA 1
ATOM 18103 C C . SER D 2 278 ? 38.563 45.598 51.514 1.00 58.98 276 SER D C 1
ATOM 18104 O O . SER D 2 278 ? 39.066 44.522 51.852 1.00 57.46 276 SER D O 1
ATOM 18112 N N . SER D 2 279 ? 38.963 46.762 52.025 1.00 62.71 277 SER D N 1
ATOM 18113 C CA . SER D 2 279 ? 40.112 46.873 52.913 1.00 60.17 277 SER D CA 1
ATOM 18114 C C . SER D 2 279 ? 39.723 47.079 54.372 1.00 64.83 277 SER D C 1
ATOM 18115 O O . SER D 2 279 ? 40.590 47.400 55.191 1.00 68.77 277 SER D O 1
ATOM 18123 N N . LEU D 2 280 ? 38.450 46.899 54.720 1.00 58.65 278 LEU D N 1
ATOM 18124 C CA . LEU D 2 280 ? 38.006 47.131 56.090 1.00 59.59 278 LEU D CA 1
ATOM 18125 C C . LEU D 2 280 ? 38.369 45.996 57.039 1.00 51.62 278 LEU D C 1
ATOM 18126 O O . LEU D 2 280 ? 38.065 46.094 58.232 1.00 58.31 278 LEU D O 1
ATOM 18142 N N . ASN D 2 281 ? 39.003 44.931 56.551 1.00 43.10 279 ASN D N 1
ATOM 18143 C CA . ASN D 2 281 ? 39.484 43.865 57.415 1.00 38.89 279 ASN D CA 1
ATOM 18144 C C . ASN D 2 281 ? 40.970 43.590 57.247 1.00 37.50 279 ASN D C 1
ATOM 18145 O O . ASN D 2 281 ? 41.495 42.699 57.925 1.00 34.04 279 ASN D O 1
ATOM 18156 N N . ASP D 2 282 ? 41.659 44.312 56.365 1.00 35.92 280 ASP D N 1
ATOM 18157 C CA . ASP D 2 282 ? 43.107 44.200 56.291 1.00 38.54 280 ASP D CA 1
ATOM 18158 C C . ASP D 2 282 ? 43.699 44.387 57.681 1.00 34.30 280 ASP D C 1
ATOM 18159 O O . ASP D 2 282 ? 43.163 45.128 58.509 1.00 35.61 280 ASP D O 1
ATOM 18168 N N . PHE D 2 283 ? 44.805 43.701 57.947 1.00 32.65 281 PHE D N 1
ATOM 18169 C CA . PHE D 2 283 ? 45.401 43.743 59.272 1.00 32.32 281 PHE D CA 1
ATOM 18170 C C . PHE D 2 283 ? 46.917 43.718 59.169 1.00 31.32 281 PHE D C 1
ATOM 18171 O O . PHE D 2 283 ? 47.487 43.127 58.249 1.00 30.24 281 PHE D O 1
ATOM 18188 N N . VAL D 2 284 ? 47.558 44.383 60.126 1.00 32.92 282 VAL D N 1
ATOM 18189 C CA . VAL D 2 284 ? 49.009 44.399 60.265 1.00 31.11 282 VAL D CA 1
ATOM 18190 C C . VAL D 2 284 ? 49.309 43.971 61.692 1.00 30.69 282 VAL D C 1
ATOM 18191 O O . VAL D 2 284 ? 49.000 44.703 62.640 1.00 32.03 282 VAL D O 1
ATOM 18204 N N . VAL D 2 285 ? 49.904 42.796 61.851 1.00 30.32 283 VAL D N 1
ATOM 18205 C CA . VAL D 2 285 ? 50.121 42.231 63.178 1.00 29.41 283 VAL D CA 1
ATOM 18206 C C . VAL D 2 285 ? 51.577 41.806 63.318 1.00 32.69 283 VAL D C 1
ATOM 18207 O O . VAL D 2 285 ? 52.196 41.376 62.333 1.00 29.96 283 VAL D O 1
ATOM 18220 N N . PRO D 2 286 ? 52.164 41.911 64.503 1.00 28.94 284 PRO D N 1
ATOM 18221 C CA . PRO D 2 286 ? 53.515 41.390 64.711 1.00 32.43 284 PRO D CA 1
ATOM 18222 C C . PRO D 2 286 ? 53.483 39.886 64.944 1.00 27.19 284 PRO D C 1
ATOM 18223 O O . PRO D 2 286 ? 52.441 39.287 65.208 1.00 30.00 284 PRO D O 1
ATOM 18234 N N . PHE D 2 287 ? 54.658 39.276 64.833 1.00 24.48 285 PHE D N 1
ATOM 18235 C CA . PHE D 2 287 ? 54.805 37.882 65.216 1.00 25.44 285 PHE D CA 1
ATOM 18236 C C . PHE D 2 287 ? 56.223 37.660 65.715 1.00 25.49 285 PHE D C 1
ATOM 18237 O O . PHE D 2 287 ? 57.151 38.395 65.369 1.00 28.78 285 PHE D O 1
ATOM 18254 N N . SER D 2 288 ? 56.37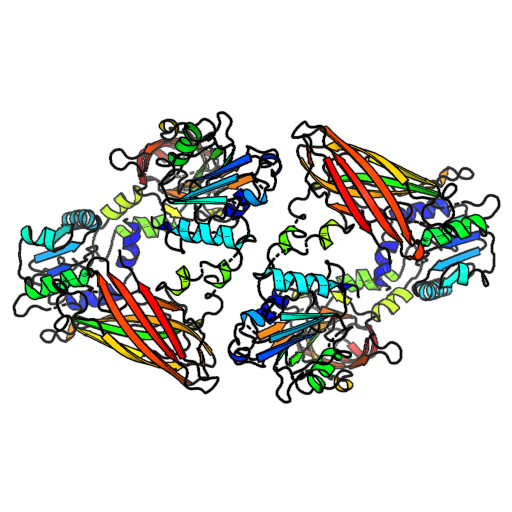3 36.632 66.543 1.00 24.71 286 SER D N 1
ATOM 18255 C CA . SER D 2 288 ? 57.666 36.273 67.102 1.00 25.49 286 SER D CA 1
ATOM 18256 C C . SER D 2 288 ? 57.666 34.779 67.375 1.00 29.89 286 SER D C 1
ATOM 18257 O O . SER D 2 288 ? 56.753 34.266 68.029 1.00 27.66 286 SER D O 1
ATOM 18265 N N . VAL D 2 289 ? 58.677 34.088 66.852 1.00 28.88 287 VAL D N 1
ATOM 18266 C CA . VAL D 2 289 ? 58.866 32.665 67.088 1.00 27.23 287 VAL D CA 1
ATOM 18267 C C . VAL D 2 289 ? 60.296 32.447 67.559 1.00 27.44 287 VAL D C 1
ATOM 18268 O O . VAL D 2 289 ? 61.171 33.296 67.380 1.00 34.17 287 VAL D O 1
ATOM 18281 N N . ARG D 2 290 ? 60.525 31.288 68.169 1.00 23.31 288 ARG D N 1
ATOM 18282 C CA . ARG D 2 290 ? 61.849 30.887 68.625 1.00 21.46 288 ARG D CA 1
ATOM 18283 C C . ARG D 2 290 ? 62.310 29.688 67.812 1.00 20.48 288 ARG D C 1
ATOM 18284 O O . ARG D 2 290 ? 61.579 28.700 67.687 1.00 29.62 288 ARG D O 1
ATOM 18305 N N . ALA D 2 291 ? 63.513 29.779 67.257 1.00 21.02 289 ALA D N 1
ATOM 18306 C CA . ALA D 2 291 ? 64.073 28.655 66.526 1.00 17.15 289 ALA D CA 1
ATOM 18307 C C . ALA D 2 291 ? 64.145 27.439 67.435 1.00 19.70 289 ALA D C 1
ATOM 18308 O O . ALA D 2 291 ? 64.597 27.528 68.580 1.00 30.68 289 ALA D O 1
ATOM 18315 N N . THR D 2 292 ? 63.674 26.303 66.932 1.00 20.80 290 THR D N 1
ATOM 18316 C CA . THR D 2 292 ? 63.762 25.059 67.678 1.00 17.44 290 THR D CA 1
ATOM 18317 C C . THR D 2 292 ? 65.133 24.409 67.570 1.00 27.22 290 THR D C 1
ATOM 18318 O O . THR D 2 292 ? 65.400 23.438 68.287 1.00 33.60 290 THR D O 1
ATOM 18329 N N . LYS D 2 293 ? 66.004 24.926 66.709 1.00 27.54 291 LYS D N 1
ATOM 18330 C CA . LYS D 2 293 ? 67.335 24.372 66.498 1.00 24.10 291 LYS D CA 1
ATOM 18331 C C . LYS D 2 293 ? 68.111 25.357 65.637 1.00 24.52 291 LYS D C 1
ATOM 18332 O O . LYS D 2 293 ? 67.535 26.264 65.031 1.00 26.26 291 LYS D O 1
ATOM 18351 N N . ASP D 2 294 ? 69.426 25.169 65.587 1.00 29.98 292 ASP D N 1
ATOM 18352 C CA . ASP D 2 294 ? 70.231 25.893 64.614 1.00 33.76 292 ASP D CA 1
ATOM 18353 C C . ASP D 2 294 ? 69.668 25.637 63.224 1.00 24.28 292 ASP D C 1
ATOM 18354 O O . ASP D 2 294 ? 69.551 24.484 62.798 1.00 33.52 292 ASP D O 1
ATOM 18363 N N . THR D 2 295 ? 69.294 26.705 62.527 1.00 14.73 293 THR D N 1
ATOM 18364 C CA . THR D 2 295 ? 68.624 26.567 61.241 1.00 16.81 293 THR D CA 1
ATOM 18365 C C . THR D 2 295 ? 68.805 27.857 60.452 1.00 14.28 293 THR D C 1
ATOM 18366 O O . THR D 2 295 ? 69.392 28.829 60.933 1.00 18.22 293 THR D O 1
ATOM 18377 N N . THR D 2 296 ? 68.294 27.850 59.223 1.00 17.91 294 THR D N 1
ATOM 18378 C CA . THR D 2 296 ? 68.238 29.039 58.380 1.00 14.87 294 THR D CA 1
ATOM 18379 C C . THR D 2 296 ? 66.840 29.105 57.780 1.00 15.44 294 THR D C 1
ATOM 18380 O O . THR D 2 296 ? 66.476 28.266 56.950 1.00 22.68 294 THR D O 1
ATOM 18391 N N . VAL D 2 297 ? 66.058 30.089 58.205 1.00 18.42 295 VAL D N 1
ATOM 18392 C CA . VAL D 2 297 ? 64.681 30.222 57.745 1.00 17.29 295 VAL D CA 1
ATOM 18393 C C . VAL D 2 297 ? 64.686 30.957 56.413 1.00 16.33 295 VAL D C 1
ATOM 18394 O O . VAL D 2 297 ? 65.179 32.084 56.317 1.00 27.24 295 VAL D O 1
ATOM 18407 N N . ASN D 2 298 ? 64.155 30.312 55.377 1.00 20.82 296 ASN D N 1
ATOM 18408 C CA . ASN D 2 298 ? 63.983 30.948 54.077 1.00 21.22 296 ASN D CA 1
ATOM 18409 C C . ASN D 2 298 ? 62.534 30.931 53.609 1.00 22.92 296 ASN D C 1
ATOM 18410 O O . ASN D 2 298 ? 62.257 31.338 52.475 1.00 26.22 296 ASN D O 1
ATOM 18421 N N . PHE D 2 299 ? 61.609 30.464 54.445 1.00 30.05 297 PHE D N 1
ATOM 18422 C CA . PHE D 2 299 ? 60.186 30.505 54.151 1.00 15.35 297 PHE D CA 1
ATOM 18423 C C . PHE D 2 299 ? 59.429 30.812 55.429 1.00 22.10 297 PHE D C 1
ATOM 18424 O O . PHE D 2 299 ? 59.816 30.364 56.514 1.00 23.19 297 PHE D O 1
ATOM 18441 N N . LEU D 2 300 ? 58.356 31.582 55.293 1.00 25.91 298 LEU D N 1
ATOM 18442 C CA . LEU D 2 300 ? 57.380 31.774 56.355 1.00 18.11 298 LEU D CA 1
ATOM 18443 C C . LEU D 2 300 ? 56.088 31.091 55.936 1.00 22.65 298 LEU D C 1
ATOM 18444 O O . LEU D 2 300 ? 55.640 31.252 54.796 1.00 24.33 298 LEU D O 1
ATOM 18460 N N . THR D 2 301 ? 55.503 30.325 56.851 1.00 23.74 299 THR D N 1
ATOM 18461 C CA . THR D 2 301 ? 54.316 29.534 56.571 1.00 20.55 299 THR D CA 1
ATOM 18462 C C . THR D 2 301 ? 53.184 29.965 57.491 1.00 23.20 299 THR D C 1
ATOM 18463 O O . THR D 2 301 ? 53.408 30.329 58.649 1.00 34.90 299 THR D O 1
ATOM 18474 N N . PHE D 2 302 ? 51.961 29.917 56.966 1.00 20.66 300 PHE D N 1
ATOM 18475 C CA . PHE D 2 302 ? 50.791 30.430 57.668 1.00 26.73 300 PHE D CA 1
ATOM 18476 C C . PHE D 2 302 ? 49.728 29.345 57.746 1.00 22.08 300 PHE D C 1
ATOM 18477 O O . PHE D 2 302 ? 49.297 28.818 56.715 1.00 23.82 300 PHE D O 1
ATOM 18494 N N . TYR D 2 303 ? 49.309 29.019 58.964 1.00 19.19 301 TYR D N 1
ATOM 18495 C CA . TYR D 2 303 ? 48.272 28.030 59.208 1.00 26.53 301 TYR D CA 1
ATOM 18496 C C . TYR D 2 303 ? 47.021 28.714 59.743 1.00 28.60 301 TYR D C 1
ATOM 18497 O O . TYR D 2 303 ? 47.099 29.718 60.455 1.00 31.16 301 TYR D O 1
ATOM 18515 N N . ILE D 2 304 ? 45.864 28.153 59.400 1.00 33.49 302 ILE D N 1
ATOM 18516 C CA . ILE D 2 304 ? 44.571 28.719 59.763 1.00 29.20 302 ILE D CA 1
ATOM 18517 C C . ILE D 2 304 ? 43.839 27.741 60.671 1.00 30.33 302 ILE D C 1
ATOM 18518 O O . ILE D 2 304 ? 43.818 26.533 60.410 1.00 29.73 302 ILE D O 1
ATOM 18534 N N . ASP D 2 305 ? 43.239 28.267 61.735 1.00 29.97 303 ASP D N 1
ATOM 18535 C CA . ASP D 2 305 ? 42.394 27.484 62.621 1.00 36.00 303 ASP D CA 1
ATOM 18536 C C . ASP D 2 305 ? 41.020 28.137 62.710 1.00 36.72 303 ASP D C 1
ATOM 18537 O O . ASP D 2 305 ? 40.836 29.298 62.335 1.00 35.82 303 ASP D O 1
ATOM 18546 N N . ALA D 2 306 ? 40.049 27.373 63.200 1.00 28.68 304 ALA D N 1
ATOM 18547 C CA . ALA D 2 306 ? 38.697 27.872 63.400 1.00 36.03 304 ALA D CA 1
ATOM 18548 C C . ALA D 2 306 ? 38.192 27.436 64.766 1.00 41.57 304 ALA D C 1
ATOM 18549 O O . ALA D 2 306 ? 38.611 26.407 65.302 1.00 43.23 304 ALA D O 1
ATOM 18556 N N . ARG D 2 307 ? 37.282 28.232 65.321 1.00 61.85 305 ARG D N 1
ATOM 18557 C CA . ARG D 2 307 ? 36.716 27.969 66.634 1.00 68.57 305 ARG D CA 1
ATOM 18558 C C . ARG D 2 307 ? 35.242 28.338 66.632 1.00 66.96 305 ARG D C 1
ATOM 18559 O O . ARG D 2 307 ? 34.840 29.323 66.007 1.00 66.83 305 ARG D O 1
ATOM 18580 N N . PHE D 2 308 ? 34.443 27.538 67.334 1.00 53.99 306 PHE D N 1
ATOM 18581 C CA . PHE D 2 308 ? 33.027 27.815 67.531 1.00 46.95 306 PHE D CA 1
ATOM 18582 C C . PHE D 2 308 ? 32.722 27.713 69.016 1.00 53.45 306 PHE D C 1
ATOM 18583 O O . PHE D 2 308 ? 32.919 26.653 69.618 1.00 57.54 306 PHE D O 1
ATOM 18600 N N . THR D 2 309 ? 32.254 28.812 69.604 1.00 62.29 307 THR D N 1
ATOM 18601 C CA . THR D 2 309 ? 31.869 28.849 71.012 1.00 66.56 307 THR D CA 1
ATOM 18602 C C . THR D 2 309 ? 30.440 29.369 71.097 1.00 56.97 307 THR D C 1
ATOM 18603 O O . THR D 2 309 ? 30.178 30.531 70.771 1.00 53.74 307 THR D O 1
ATOM 18614 N N . ASN D 2 310 ? 29.519 28.510 71.535 1.00 51.96 308 ASN D N 1
ATOM 18615 C CA . ASN D 2 310 ? 28.115 28.876 71.637 1.00 66.28 308 ASN D CA 1
ATOM 18616 C C . ASN D 2 310 ? 27.779 29.178 73.089 1.00 74.16 308 ASN D C 1
ATOM 18617 O O . ASN D 2 310 ? 27.807 28.259 73.922 1.00 63.56 308 ASN D O 1
ATOM 18628 N N . PRO D 2 311 ? 27.459 30.426 73.449 1.00 100.36 309 PRO D N 1
ATOM 18629 C CA . PRO D 2 311 ? 27.107 30.698 74.854 1.00 104.53 309 PRO D CA 1
ATOM 18630 C C . PRO D 2 311 ? 25.864 29.957 75.315 1.00 107.61 309 PRO D C 1
ATOM 18631 O O . PRO D 2 311 ? 25.791 29.543 76.479 1.00 107.87 309 PRO D O 1
ATOM 18642 N N . HIS D 2 312 ? 24.878 29.777 74.433 1.00 110.59 310 HIS D N 1
ATOM 18643 C CA . HIS D 2 312 ? 23.645 29.104 74.830 1.00 113.53 310 HIS D CA 1
ATOM 18644 C C . HIS D 2 312 ? 23.884 27.621 75.091 1.00 111.29 310 HIS D C 1
ATOM 18645 O O . HIS D 2 312 ? 23.301 27.047 76.018 1.00 113.21 310 HIS D O 1
ATOM 18659 N N . ASP D 2 313 ? 24.737 26.987 74.287 1.00 109.55 311 ASP D N 1
ATOM 18660 C CA . ASP D 2 313 ? 25.052 25.564 74.417 1.00 111.11 311 ASP D CA 1
ATOM 18661 C C . ASP D 2 313 ? 26.568 25.428 74.490 1.00 108.60 311 ASP D C 1
ATOM 18662 O O . ASP D 2 313 ? 27.224 25.096 73.493 1.00 110.93 311 ASP D O 1
ATOM 18671 N N . PRO D 2 314 ? 27.161 25.679 75.660 1.00 94.86 312 PRO D N 1
ATOM 18672 C CA . PRO D 2 314 ? 28.630 25.651 75.751 1.00 90.44 312 PRO D CA 1
ATOM 18673 C C . PRO D 2 314 ? 29.235 24.296 75.438 1.00 92.68 312 PRO D C 1
ATOM 18674 O O . PRO D 2 314 ? 30.396 24.229 75.014 1.00 91.54 312 PRO D O 1
ATOM 18685 N N . GLY D 2 315 ? 28.488 23.208 75.637 1.00 93.83 313 GLY D N 1
ATOM 18686 C CA . GLY D 2 315 ? 29.031 21.882 75.403 1.00 91.74 313 GLY D CA 1
ATOM 18687 C C . GLY D 2 315 ? 29.268 21.556 73.944 1.00 86.64 313 GLY D C 1
ATOM 18688 O O . GLY D 2 315 ? 30.079 20.674 73.643 1.00 82.33 313 GLY D O 1
ATOM 18692 N N . ALA D 2 316 ? 28.584 22.244 73.034 1.00 96.23 314 ALA D N 1
ATOM 18693 C CA . ALA D 2 316 ? 28.697 21.978 71.606 1.00 92.34 314 ALA D CA 1
ATOM 18694 C C . ALA D 2 316 ? 29.856 22.722 70.950 1.00 89.56 314 ALA D C 1
ATOM 18695 O O . ALA D 2 316 ? 29.998 22.662 69.724 1.00 83.16 314 ALA D O 1
ATOM 18702 N N . ASN D 2 317 ? 30.683 23.415 71.729 1.00 90.64 315 ASN D N 1
ATOM 18703 C CA . ASN D 2 317 ? 31.810 24.136 71.160 1.00 82.06 315 ASN D CA 1
ATOM 18704 C C . ASN D 2 317 ? 32.794 23.163 70.517 1.00 73.92 315 ASN D C 1
ATOM 18705 O O . ASN D 2 317 ? 32.797 21.961 70.797 1.00 77.33 315 ASN D O 1
ATOM 18716 N N . PHE D 2 318 ? 33.636 23.697 69.636 1.00 54.70 316 PHE D N 1
ATOM 18717 C CA . PHE D 2 318 ? 34.677 22.898 69.007 1.00 55.47 316 PHE D CA 1
ATOM 18718 C C . PHE D 2 318 ? 35.794 23.822 68.545 1.00 54.55 316 PHE D C 1
ATOM 18719 O O . PHE D 2 318 ? 35.658 25.048 68.544 1.00 59.71 316 PHE D O 1
ATOM 18736 N N . VAL D 2 319 ? 36.904 23.207 68.144 1.00 46.63 317 VAL D N 1
ATOM 18737 C CA . VAL D 2 319 ? 38.055 23.927 67.615 1.00 44.95 317 VAL D CA 1
ATOM 18738 C C . VAL D 2 319 ? 38.628 23.106 66.470 1.00 45.61 317 VAL D C 1
ATOM 18739 O O . VAL D 2 319 ? 39.008 21.946 66.666 1.00 42.96 317 VAL D O 1
ATOM 18752 N N . LEU D 2 320 ? 38.670 23.693 65.274 1.00 47.49 318 LEU D N 1
ATOM 18753 C CA . LEU D 2 320 ? 39.411 23.112 64.156 1.00 41.47 318 LEU D CA 1
ATOM 18754 C C . LEU D 2 320 ? 40.857 23.583 64.289 1.00 50.43 318 LEU D C 1
ATOM 18755 O O . LEU D 2 320 ? 41.311 24.522 63.629 1.00 41.20 318 LEU D O 1
ATOM 18771 N N . GLY D 2 321 ? 41.584 22.911 65.175 1.00 51.19 319 GLY D N 1
ATOM 18772 C CA . GLY D 2 321 ? 42.913 23.334 65.549 1.00 40.41 319 GLY D CA 1
ATOM 18773 C C . GLY D 2 321 ? 43.914 23.182 64.423 1.00 40.61 319 GLY D C 1
ATOM 18774 O O . GLY D 2 321 ? 43.601 22.796 63.297 1.00 47.56 319 GLY D O 1
ATOM 18778 N N . VAL D 2 322 ? 45.164 23.491 64.759 1.00 40.56 320 VAL D N 1
ATOM 18779 C CA . VAL D 2 322 ? 46.266 23.516 63.807 1.00 38.03 320 VAL D CA 1
ATOM 18780 C C . VAL D 2 322 ? 47.456 22.788 64.414 1.00 36.86 320 VAL D C 1
ATOM 18781 O O . VAL D 2 322 ? 47.679 22.825 65.627 1.00 42.72 320 VAL D O 1
ATOM 18794 N N . ARG D 2 323 ? 48.223 22.117 63.557 1.00 32.21 321 ARG D N 1
ATOM 18795 C CA . ARG D 2 323 ? 49.452 21.446 63.981 1.00 36.78 321 ARG D CA 1
ATOM 18796 C C . ARG D 2 323 ? 50.413 21.421 62.803 1.00 40.16 321 ARG D C 1
ATOM 18797 O O . ARG D 2 323 ? 50.356 20.520 61.954 1.00 36.11 321 ARG D O 1
ATOM 18818 N N . PRO D 2 324 ? 51.304 22.410 62.703 1.00 30.91 322 PRO D N 1
ATOM 18819 C CA . PRO D 2 324 ? 52.279 22.407 61.607 1.00 31.35 322 PRO D CA 1
ATOM 18820 C C . PRO D 2 324 ? 52.968 21.055 61.474 1.00 37.66 322 PRO D C 1
ATOM 18821 O O . PRO D 2 324 ? 53.297 20.399 62.464 1.00 33.51 322 PRO D O 1
ATOM 18832 N N . GLY D 2 325 ? 53.178 20.637 60.226 1.00 44.18 323 GLY D N 1
ATOM 18833 C CA . GLY D 2 325 ? 53.752 19.343 59.940 1.00 42.80 323 GLY D CA 1
ATOM 18834 C C . GLY D 2 325 ? 52.767 18.197 59.923 1.00 38.75 323 GLY D C 1
ATOM 18835 O O . GLY D 2 325 ? 53.119 17.109 59.448 1.00 41.79 323 GLY D O 1
ATOM 18839 N N . GLY D 2 326 ? 51.549 18.397 60.420 1.00 34.54 324 GLY D N 1
ATOM 18840 C CA . GLY D 2 326 ? 50.553 17.344 60.446 1.00 36.15 324 GLY D CA 1
ATOM 18841 C C . GLY D 2 326 ? 49.282 17.713 59.711 1.00 37.33 324 GLY D C 1
ATOM 18842 O O . GLY D 2 326 ? 49.235 18.726 59.006 1.00 38.22 324 GLY D O 1
ATOM 18846 N N . THR D 2 327 ? 48.243 16.896 59.862 1.00 43.71 325 THR D N 1
ATOM 18847 C CA . THR D 2 327 ? 46.973 17.180 59.211 1.00 46.44 325 THR D CA 1
ATOM 18848 C C . THR D 2 327 ? 46.366 18.457 59.778 1.00 51.06 325 THR D C 1
ATOM 18849 O O . THR D 2 327 ? 46.496 18.752 60.969 1.00 46.83 325 THR D O 1
ATOM 18860 N N . ASN D 2 328 ? 45.705 19.217 58.914 1.00 49.21 326 ASN D N 1
ATOM 18861 C CA . ASN D 2 328 ? 45.112 20.490 59.291 1.00 45.47 326 ASN D CA 1
ATOM 18862 C C . ASN D 2 328 ? 43.830 20.684 58.501 1.00 42.75 326 ASN D C 1
ATOM 18863 O O . ASN D 2 328 ? 43.650 20.076 57.440 1.00 38.08 326 ASN D O 1
ATOM 18874 N N . PRO D 2 329 ? 42.922 21.536 58.984 1.00 33.51 327 PRO D N 1
ATOM 18875 C CA . PRO D 2 329 ? 41.668 21.749 58.249 1.00 40.59 327 PRO D CA 1
ATOM 18876 C C . PRO D 2 329 ? 41.862 22.478 56.932 1.00 41.61 327 PRO D C 1
ATOM 18877 O O . PRO D 2 329 ? 40.992 22.382 56.058 1.00 38.83 327 PRO D O 1
ATOM 18888 N N . TRP D 2 330 ? 42.967 23.200 56.762 1.00 35.42 328 TRP D N 1
ATOM 18889 C CA . TRP D 2 330 ? 43.282 23.859 55.504 1.00 32.18 328 TRP D CA 1
ATOM 18890 C C . TRP D 2 330 ? 44.760 23.677 55.205 1.00 31.39 328 TRP D C 1
ATOM 18891 O O . TRP D 2 330 ? 45.581 23.531 56.114 1.00 42.47 328 TRP D O 1
ATOM 18912 N N . THR D 2 331 ? 45.094 23.684 53.919 1.00 25.62 329 THR D N 1
ATOM 18913 C CA . THR D 2 331 ? 46.484 23.580 53.501 1.00 27.17 329 THR D CA 1
ATOM 18914 C C . THR D 2 331 ? 47.174 24.917 53.739 1.00 25.49 329 THR D C 1
ATOM 18915 O O . THR D 2 331 ? 46.729 25.952 53.231 1.00 26.48 329 THR D O 1
ATOM 18926 N N . GLU D 2 332 ? 48.251 24.893 54.516 1.00 26.15 330 GLU D N 1
ATOM 18927 C CA . GLU D 2 332 ? 48.984 26.108 54.822 1.00 20.96 330 GLU D CA 1
ATOM 18928 C C . GLU D 2 332 ? 49.502 26.762 53.546 1.00 24.18 330 GLU D C 1
ATOM 18929 O O . GLU D 2 332 ? 49.619 26.134 52.491 1.00 25.08 330 GLU D O 1
ATOM 18941 N N . THR D 2 333 ? 49.819 28.047 53.660 1.00 28.59 331 THR D N 1
ATOM 18942 C CA . THR D 2 333 ? 50.453 28.806 52.595 1.00 23.83 331 THR D CA 1
ATOM 18943 C C . THR D 2 333 ? 51.833 29.254 53.061 1.00 21.86 331 THR D C 1
ATOM 18944 O O . THR D 2 333 ? 52.085 29.387 54.262 1.00 17.80 331 THR D O 1
ATOM 18955 N N . SER D 2 334 ? 52.729 29.483 52.102 1.00 21.80 332 SER D N 1
ATOM 18956 C CA . SER D 2 334 ? 54.106 29.833 52.411 1.00 17.47 332 SER D CA 1
ATOM 18957 C C . SER D 2 334 ? 54.577 30.955 51.499 1.00 25.96 332 SER D C 1
ATOM 18958 O O . SER D 2 334 ? 54.120 31.086 50.360 1.00 27.37 332 SER D O 1
ATOM 18966 N N . VAL D 2 335 ? 55.502 31.762 52.013 1.00 23.51 333 VAL D N 1
ATOM 18967 C CA . VAL D 2 335 ? 56.115 32.847 51.258 1.00 18.89 333 VAL D CA 1
ATOM 18968 C C . VAL D 2 335 ? 57.627 32.694 51.339 1.00 22.79 333 VAL D C 1
ATOM 18969 O O . VAL D 2 335 ? 58.175 32.399 52.407 1.00 29.42 333 VAL D O 1
ATOM 18982 N N . ALA D 2 336 ? 58.299 32.894 50.210 1.00 22.10 334 ALA D N 1
ATOM 18983 C CA . ALA D 2 336 ? 59.742 32.720 50.121 1.00 23.81 334 ALA D CA 1
ATOM 18984 C C . ALA D 2 336 ? 60.443 34.004 50.542 1.00 21.62 334 ALA D C 1
ATOM 18985 O O . ALA D 2 336 ? 60.314 35.036 49.875 1.00 25.91 334 ALA D O 1
ATOM 18992 N N . LEU D 2 337 ? 61.187 33.938 51.642 1.00 23.10 335 LEU D N 1
ATOM 18993 C CA . LEU D 2 337 ? 61.992 35.075 52.061 1.00 27.13 335 LEU D CA 1
ATOM 18994 C C . LEU D 2 337 ? 63.100 35.324 51.047 1.00 23.22 335 LEU D C 1
ATOM 18995 O O . LEU D 2 337 ? 63.762 34.391 50.583 1.00 25.85 335 LEU D O 1
ATOM 19011 N N . HIS D 2 338 ? 63.294 36.595 50.693 1.00 32.31 336 HIS D N 1
ATOM 19012 C CA . HIS D 2 338 ? 64.274 36.941 49.671 1.00 36.97 336 HIS D CA 1
ATOM 19013 C C . HIS D 2 338 ? 65.706 36.799 50.170 1.00 32.82 336 HIS D C 1
ATOM 19014 O O . HIS D 2 338 ? 66.618 36.645 49.352 1.00 35.23 336 HIS D O 1
ATOM 19028 N N . GLU D 2 339 ? 65.924 36.838 51.482 1.00 28.99 337 GLU D N 1
ATOM 19029 C CA . GLU D 2 339 ? 67.247 36.626 52.061 1.00 29.86 337 GLU D CA 1
ATOM 19030 C C . GLU D 2 339 ? 67.094 35.651 53.220 1.00 29.43 337 GLU D C 1
ATOM 19031 O O . GLU D 2 339 ? 66.333 35.937 54.167 1.00 32.73 337 GLU D O 1
ATOM 19043 N N . PRO D 2 340 ? 67.770 34.501 53.203 1.00 23.73 338 PRO D N 1
ATOM 19044 C CA . PRO D 2 340 ? 67.609 33.547 54.305 1.00 17.66 338 PRO D CA 1
ATOM 19045 C C . PRO D 2 340 ? 68.012 34.163 55.636 1.00 23.94 338 PRO D C 1
ATOM 19046 O O . PRO D 2 340 ? 68.861 35.054 55.704 1.00 28.85 338 PRO D O 1
ATOM 19057 N N . LEU D 2 341 ? 67.386 33.671 56.705 1.00 27.04 339 LEU D N 1
ATOM 19058 C CA . LEU D 2 341 ? 67.585 34.191 58.055 1.00 24.35 339 LEU D CA 1
ATOM 19059 C C . LEU D 2 341 ? 68.234 33.116 58.917 1.00 28.78 339 LEU D C 1
ATOM 19060 O O . LEU D 2 341 ? 67.534 32.269 59.491 1.00 31.40 339 LEU D O 1
ATOM 19076 N N . PRO D 2 342 ? 69.562 33.100 59.046 1.00 27.88 340 PRO D N 1
ATOM 19077 C CA . PRO D 2 342 ? 70.201 32.092 59.902 1.00 23.48 340 PRO D CA 1
ATOM 19078 C C . PRO D 2 342 ? 69.924 32.371 61.372 1.00 23.28 340 PRO D C 1
ATOM 19079 O O . PRO D 2 342 ? 70.058 33.503 61.840 1.00 28.01 340 PRO D O 1
ATOM 19090 N N . LEU D 2 343 ? 69.537 31.324 62.097 1.00 16.48 341 LEU D N 1
ATOM 19091 C CA . LEU D 2 343 ? 69.191 31.432 63.506 1.00 20.93 341 LEU D CA 1
ATOM 19092 C C . LEU D 2 343 ? 69.866 30.321 64.294 1.00 22.67 341 LEU D C 1
ATOM 19093 O O . LEU D 2 343 ? 69.947 29.180 63.830 1.00 19.88 341 LEU D O 1
ATOM 19109 N N . LYS D 2 344 ? 70.342 30.659 65.489 1.00 18.27 342 LYS D N 1
ATOM 19110 C CA . LYS D 2 344 ? 70.766 29.642 66.435 1.00 22.13 342 LYS D CA 1
ATOM 19111 C C . LYS D 2 344 ? 69.551 29.106 67.178 1.00 19.06 342 LYS D C 1
ATOM 19112 O O . LYS D 2 344 ? 68.530 29.785 67.310 1.00 28.77 342 LYS D O 1
ATOM 19131 N N . GLY D 2 345 ? 69.663 27.870 67.652 1.00 27.53 343 GLY D N 1
ATOM 19132 C CA . GLY D 2 345 ? 68.608 27.291 68.457 1.00 25.63 343 GLY D CA 1
ATOM 19133 C C . GLY D 2 345 ? 68.167 28.236 69.555 1.00 23.13 343 GLY D C 1
ATOM 19134 O O . GLY D 2 345 ? 69.003 28.792 70.274 1.00 32.08 343 GLY D O 1
ATOM 19138 N N . GLY D 2 346 ? 66.857 28.440 69.681 1.00 25.47 344 GLY D N 1
ATOM 19139 C CA . GLY D 2 346 ? 66.311 29.333 70.678 1.00 25.82 344 GLY D CA 1
ATOM 19140 C C . GLY D 2 346 ? 66.304 30.794 70.294 1.00 27.38 344 GLY D C 1
ATOM 19141 O O . GLY D 2 346 ? 65.653 31.594 70.981 1.00 26.22 344 GLY D O 1
ATOM 19145 N N . GLU D 2 347 ? 67.004 31.177 69.230 1.00 21.36 345 GLU D N 1
ATOM 19146 C CA . GLU D 2 347 ? 66.993 32.564 68.795 1.00 21.21 345 GLU D CA 1
ATOM 19147 C C . GLU D 2 347 ? 65.583 32.969 68.383 1.00 29.40 345 GLU D C 1
ATOM 19148 O O . GLU D 2 347 ? 64.788 32.151 67.913 1.00 29.24 345 GLU D O 1
ATOM 19160 N N . VAL D 2 348 ? 65.274 34.247 68.569 1.00 29.05 346 VAL D N 1
ATOM 19161 C CA . VAL D 2 348 ? 63.954 34.775 68.251 1.00 24.19 346 VAL D CA 1
ATOM 19162 C C . VAL D 2 348 ? 63.957 35.284 66.816 1.00 30.77 346 VAL D C 1
ATOM 19163 O O . VAL D 2 348 ? 64.778 36.133 66.450 1.00 30.97 346 VAL D O 1
ATOM 19176 N N . LEU D 2 349 ? 63.045 34.755 66.002 1.00 26.87 347 LEU D N 1
ATOM 19177 C CA . LEU D 2 349 ? 62.728 35.312 64.692 1.00 19.60 347 LEU D CA 1
ATOM 19178 C C . LEU D 2 349 ? 61.486 36.176 64.868 1.00 24.76 347 LEU D C 1
ATOM 19179 O O . LEU D 2 349 ? 60.383 35.653 65.058 1.00 39.22 347 LEU D O 1
ATOM 19195 N N . SER D 2 350 ? 61.665 37.489 64.822 1.00 29.77 348 SER D N 1
ATOM 19196 C CA . SER D 2 350 ? 60.562 38.431 64.932 1.00 24.56 348 SER D CA 1
ATOM 19197 C C . SER D 2 350 ? 60.216 38.987 63.556 1.00 29.53 348 SER D C 1
ATOM 19198 O O . SER D 2 350 ? 60.996 38.887 62.605 1.00 24.73 348 SER D O 1
ATOM 19206 N N . GLY D 2 351 ? 59.032 39.577 63.456 1.00 35.74 349 GLY D N 1
ATOM 19207 C CA . GLY D 2 351 ? 58.611 40.128 62.184 1.00 30.99 349 GLY D CA 1
ATOM 19208 C C . GLY D 2 351 ? 57.216 40.705 62.253 1.00 33.27 349 GLY D C 1
ATOM 19209 O O . GLY D 2 351 ? 56.602 40.792 63.318 1.00 33.62 349 GLY D O 1
ATOM 19213 N N . GLU D 2 352 ? 56.725 41.094 61.079 1.00 35.31 350 GLU D N 1
ATOM 19214 C CA . GLU D 2 352 ? 55.436 41.751 60.939 1.00 32.26 350 GLU D CA 1
ATOM 19215 C C . GLU D 2 352 ? 54.727 41.181 59.720 1.00 33.15 350 GLU D C 1
ATOM 19216 O O . GLU D 2 352 ? 55.359 40.923 58.692 1.00 36.35 350 GLU D O 1
ATOM 19228 N N . LEU D 2 353 ? 53.418 40.980 59.842 1.00 25.79 351 LEU D N 1
ATOM 19229 C CA . LEU D 2 353 ? 52.600 40.419 58.773 1.00 26.83 351 LEU D CA 1
ATOM 19230 C C . LEU D 2 353 ? 51.502 41.411 58.420 1.00 29.21 351 LEU D C 1
ATOM 19231 O O . LEU D 2 353 ? 50.731 41.825 59.292 1.00 32.48 351 LEU D O 1
ATOM 19247 N N . LYS D 2 354 ? 51.430 41.782 57.144 1.00 31.15 352 LYS D N 1
ATOM 19248 C CA . LYS D 2 354 ? 50.424 42.709 56.638 1.00 29.91 352 LYS D CA 1
ATOM 19249 C C . LYS D 2 354 ? 49.637 42.011 55.538 1.00 31.36 352 LYS D C 1
ATOM 19250 O O . LYS D 2 354 ? 50.217 41.562 54.545 1.00 35.43 352 LYS D O 1
ATOM 19269 N N . VAL D 2 355 ? 48.323 41.919 55.721 1.00 28.82 353 VAL D N 1
ATOM 19270 C CA . VAL D 2 355 ? 47.435 41.234 54.790 1.00 28.55 353 VAL D CA 1
ATOM 19271 C C . VAL D 2 355 ? 46.420 42.241 54.272 1.00 37.10 353 VAL D C 1
ATOM 19272 O O . VAL D 2 355 ? 45.824 42.989 55.057 1.00 31.50 353 VAL D O 1
ATOM 19285 N N . CYS D 2 356 ? 46.218 42.255 52.955 1.00 31.96 354 CYS D N 1
ATOM 19286 C CA . CYS D 2 356 ? 45.305 43.207 52.339 1.00 34.09 354 CYS D CA 1
ATOM 19287 C C . CYS D 2 356 ? 44.467 42.510 51.281 1.00 33.28 354 CYS D C 1
ATOM 19288 O O . CYS D 2 356 ? 45.007 41.846 50.393 1.00 32.62 354 CYS D O 1
ATOM 19296 N N . LEU D 2 357 ? 43.151 42.671 51.380 1.00 38.60 355 LEU D N 1
ATOM 19297 C CA . LEU D 2 357 ? 42.217 42.090 50.425 1.00 37.67 355 LEU D CA 1
ATOM 19298 C C . LEU D 2 357 ? 41.915 43.113 49.336 1.00 37.10 355 LEU D C 1
ATOM 19299 O O . LEU D 2 357 ? 41.402 44.200 49.624 1.00 38.67 355 LEU D O 1
ATOM 19315 N N . LEU D 2 358 ? 42.235 42.764 48.091 1.00 37.30 356 LEU D N 1
ATOM 19316 C CA . LEU D 2 358 ? 42.001 43.632 46.943 1.00 39.45 356 LEU D CA 1
ATOM 19317 C C . LEU D 2 358 ? 40.691 43.331 46.229 1.00 40.80 356 LEU D C 1
ATOM 19318 O O . LEU D 2 358 ? 40.012 44.257 45.776 1.00 42.97 356 LEU D O 1
ATOM 19334 N N . ASN D 2 359 ? 40.321 42.057 46.116 1.00 40.76 357 ASN D N 1
ATOM 19335 C CA . ASN D 2 359 ? 39.140 41.646 45.358 1.00 41.17 357 ASN D CA 1
ATOM 19336 C C . ASN D 2 359 ? 38.438 40.536 46.132 1.00 46.11 357 ASN D C 1
ATOM 19337 O O . ASN D 2 359 ? 38.868 39.372 46.086 1.00 44.60 357 ASN D O 1
ATOM 19348 N N . PRO D 2 360 ? 37.359 40.853 46.857 1.00 44.35 358 PRO D N 1
ATOM 19349 C CA . PRO D 2 360 ? 36.695 39.806 47.654 1.00 45.69 358 PRO D CA 1
ATOM 19350 C C . PRO D 2 360 ? 36.178 38.646 46.824 1.00 47.80 358 PRO D C 1
ATOM 19351 O O . PRO D 2 360 ? 36.305 37.488 47.240 1.00 48.56 358 PRO D O 1
ATOM 19362 N N . THR D 2 361 ? 35.598 38.921 45.654 1.00 51.84 359 THR D N 1
ATOM 19363 C CA . THR D 2 361 ? 34.986 37.856 44.867 1.00 52.78 359 THR D CA 1
ATOM 19364 C C . THR D 2 361 ? 36.028 36.864 44.366 1.00 47.04 359 THR D C 1
ATOM 19365 O O . THR D 2 361 ? 35.756 35.660 44.288 1.00 51.69 359 THR D O 1
ATOM 19376 N N . ARG D 2 362 ? 37.222 37.344 44.025 1.00 40.32 360 ARG D N 1
ATOM 19377 C CA . ARG D 2 362 ? 38.290 36.484 43.535 1.00 40.87 360 ARG D CA 1
ATOM 19378 C C . ARG D 2 362 ? 39.354 36.199 44.586 1.00 40.46 360 ARG D C 1
ATOM 19379 O O . ARG D 2 362 ? 40.340 35.520 44.282 1.00 41.94 360 ARG D O 1
ATOM 19400 N N . GLY D 2 363 ? 39.182 36.691 45.810 1.00 36.10 361 GLY D N 1
ATOM 19401 C CA . GLY D 2 363 ? 40.143 36.417 46.860 1.00 36.76 361 GLY D CA 1
ATOM 19402 C C . GLY D 2 363 ? 41.533 36.936 46.585 1.00 33.39 361 GLY D C 1
ATOM 19403 O O . GLY D 2 363 ? 42.500 36.421 47.151 1.00 35.42 361 GLY D O 1
ATOM 19407 N N . ILE D 2 364 ? 41.665 37.944 45.723 1.00 36.01 362 ILE D N 1
ATOM 19408 C CA . ILE D 2 364 ? 42.974 38.515 45.434 1.00 34.47 362 ILE D CA 1
ATOM 19409 C C . ILE D 2 364 ? 43.509 39.188 46.689 1.00 33.57 362 ILE D C 1
ATOM 19410 O O . ILE D 2 364 ? 42.848 40.051 47.281 1.00 35.75 362 ILE D O 1
ATOM 19426 N N . THR D 2 365 ? 44.715 38.801 47.095 1.00 32.06 363 THR D N 1
ATOM 19427 C CA . THR D 2 365 ? 45.297 39.266 48.343 1.00 32.74 363 THR D CA 1
ATOM 19428 C C . THR D 2 365 ? 46.766 39.593 48.127 1.00 30.49 363 THR D C 1
ATOM 19429 O O . THR D 2 365 ? 47.445 38.968 47.309 1.00 30.05 363 THR D O 1
ATOM 19440 N N . THR D 2 366 ? 47.243 40.591 48.862 1.00 37.37 364 THR D N 1
ATOM 19441 C CA . THR D 2 366 ? 48.662 40.896 48.960 1.00 33.41 364 THR D CA 1
ATOM 19442 C C . THR D 2 366 ? 49.120 40.630 50.386 1.00 34.00 364 THR D C 1
ATOM 19443 O O . THR D 2 366 ? 48.433 40.995 51.346 1.00 36.65 364 THR D O 1
ATOM 19454 N N . VAL D 2 367 ? 50.274 39.986 50.520 1.00 28.45 365 VAL D N 1
ATOM 19455 C CA . VAL D 2 367 ? 50.806 39.585 51.816 1.00 30.75 365 VAL D CA 1
ATOM 19456 C C . VAL D 2 367 ? 52.222 40.131 51.913 1.00 29.85 365 VAL D C 1
ATOM 19457 O O . VAL D 2 367 ? 53.125 39.656 51.214 1.00 34.33 365 VAL D O 1
ATOM 19470 N N . GLU D 2 368 ? 52.413 41.134 52.763 1.00 29.29 366 GLU D N 1
ATOM 19471 C CA . GLU D 2 368 ? 53.719 41.726 53.012 1.00 28.16 366 GLU D CA 1
ATOM 19472 C C . GLU D 2 368 ? 54.244 41.213 54.343 1.00 29.71 366 GLU D C 1
ATOM 19473 O O . GLU D 2 368 ? 53.530 41.248 55.351 1.00 31.95 366 GLU D O 1
ATOM 19485 N N . VAL D 2 369 ? 55.485 40.736 54.346 1.00 33.04 367 VAL D N 1
ATOM 19486 C CA . VAL D 2 369 ? 56.111 40.206 55.550 1.00 31.77 367 VAL D CA 1
ATOM 19487 C C . VAL D 2 369 ? 57.450 40.896 55.745 1.00 31.38 367 VAL D C 1
ATOM 19488 O O . VAL D 2 369 ? 58.215 41.063 54.789 1.00 32.99 367 VAL D O 1
ATOM 19501 N N . THR D 2 370 ? 57.718 41.309 56.977 1.00 31.35 368 THR D N 1
ATOM 19502 C CA . THR D 2 370 ? 59.056 41.665 57.424 1.00 26.84 368 THR D CA 1
ATOM 19503 C C . THR D 2 370 ? 59.482 40.619 58.442 1.00 27.54 368 THR D C 1
ATOM 19504 O O . THR D 2 370 ? 58.690 40.242 59.312 1.00 30.42 368 THR D O 1
ATOM 19515 N N . ALA D 2 371 ? 60.712 40.133 58.316 1.00 28.10 369 ALA D N 1
ATOM 19516 C CA . ALA D 2 371 ? 61.224 39.092 59.196 1.00 27.58 369 ALA D CA 1
ATOM 19517 C C . ALA D 2 371 ? 62.700 39.343 59.449 1.00 31.12 369 ALA D C 1
ATOM 19518 O O . ALA D 2 371 ? 63.453 39.648 58.519 1.00 33.05 369 ALA D O 1
ATOM 19525 N N . ARG D 2 372 ? 63.109 39.204 60.707 1.00 26.92 370 ARG D N 1
ATOM 19526 C CA . ARG D 2 372 ? 64.474 39.502 61.109 1.00 29.65 370 ARG D CA 1
ATOM 19527 C C . ARG D 2 372 ? 64.936 38.479 62.135 1.00 32.41 370 ARG D C 1
ATOM 19528 O O . ARG D 2 372 ? 64.131 37.843 62.820 1.00 32.61 370 ARG D O 1
ATOM 19549 N N . THR D 2 373 ? 66.253 38.322 62.223 1.00 32.52 371 THR D N 1
ATOM 19550 C CA . THR D 2 373 ? 66.863 37.505 63.254 1.00 27.33 371 THR D CA 1
ATOM 19551 C C . THR D 2 373 ? 67.101 38.357 64.497 1.00 30.30 371 THR D C 1
ATOM 19552 O O . THR D 2 373 ? 66.721 39.528 64.562 1.00 32.46 371 THR D O 1
ATOM 19563 N N . SER D 2 374 ? 67.746 37.761 65.498 1.00 29.42 372 SER D N 1
ATOM 19564 C CA . SER D 2 374 ? 68.178 38.483 66.686 1.00 28.38 372 SER D CA 1
ATOM 19565 C C . SER D 2 374 ? 69.684 38.709 66.702 1.00 31.43 372 SER D C 1
ATOM 19566 O O . SER D 2 374 ? 70.219 39.199 67.702 1.00 36.85 372 SER D O 1
ATOM 19574 N N . GLY D 2 375 ? 70.381 38.356 65.621 1.00 25.36 373 GLY D N 1
ATOM 19575 C CA . GLY D 2 375 ? 71.791 38.644 65.480 1.00 24.74 373 GLY D CA 1
ATOM 19576 C C . GLY D 2 375 ? 72.732 37.580 66.001 1.00 27.35 373 GLY D C 1
ATOM 19577 O O . GLY D 2 375 ? 73.948 37.712 65.812 1.00 30.87 373 GLY D O 1
ATOM 19581 N N . ASN D 2 376 ? 72.219 36.528 66.645 1.00 30.80 374 ASN D N 1
ATOM 19582 C CA . ASN D 2 376 ? 73.103 35.531 67.242 1.00 36.79 374 ASN D CA 1
ATOM 19583 C C . ASN D 2 376 ? 74.045 34.935 66.203 1.00 33.49 374 ASN D C 1
ATOM 19584 O O . ASN D 2 376 ? 75.205 34.638 66.509 1.00 31.43 374 ASN D O 1
ATOM 19595 N N . VAL D 2 377 ? 73.572 34.761 64.974 1.00 32.62 375 VAL D N 1
ATOM 19596 C CA . VAL D 2 377 ? 74.421 34.375 63.850 1.00 25.20 375 VAL D CA 1
ATOM 19597 C C . VAL D 2 377 ? 74.839 35.591 63.035 1.00 26.84 375 VAL D C 1
ATOM 19598 O O . VAL D 2 377 ? 76.026 35.812 62.795 1.00 28.23 375 VAL D O 1
ATOM 19611 N N . VAL D 2 378 ? 73.864 36.384 62.594 1.00 23.91 376 VAL D N 1
ATOM 19612 C CA . VAL D 2 378 ? 74.118 37.613 61.855 1.00 23.11 376 VAL D CA 1
ATOM 19613 C C . VAL D 2 378 ? 72.819 38.403 61.798 1.00 26.43 376 VAL D C 1
ATOM 19614 O O . VAL D 2 378 ? 71.740 37.832 61.597 1.00 29.23 376 VAL D O 1
ATOM 19627 N N . ASN D 2 379 ? 72.910 39.717 61.973 1.00 33.90 377 ASN D N 1
ATOM 19628 C CA . ASN D 2 379 ? 71.732 40.573 61.921 1.00 27.62 377 ASN D CA 1
ATOM 19629 C C . ASN D 2 379 ? 71.280 40.710 60.474 1.00 29.47 377 ASN D C 1
ATOM 19630 O O . ASN D 2 379 ? 71.954 41.353 59.663 1.00 34.38 377 ASN D O 1
ATOM 19641 N N . ILE D 2 380 ? 70.149 40.092 60.144 1.00 27.06 378 ILE D N 1
ATOM 19642 C CA . ILE D 2 380 ? 69.556 40.185 58.817 1.00 24.92 378 ILE D CA 1
ATOM 19643 C C . ILE D 2 380 ? 68.073 40.478 58.976 1.00 25.75 378 ILE D C 1
ATOM 19644 O O . ILE D 2 380 ? 67.397 39.858 59.804 1.00 24.03 378 ILE D O 1
ATOM 19660 N N . GLU D 2 381 ? 67.576 41.425 58.190 1.00 30.36 379 GLU D N 1
ATOM 19661 C CA . GLU D 2 381 ? 66.151 41.683 58.059 1.00 24.69 379 GLU D CA 1
ATOM 19662 C C . GLU D 2 381 ? 65.793 41.578 56.586 1.00 29.63 379 GLU D C 1
ATOM 19663 O O . GLU D 2 381 ? 66.507 42.114 55.731 1.00 34.01 379 GLU D O 1
ATOM 19675 N N . THR D 2 382 ? 64.701 40.882 56.291 1.00 32.58 380 THR D N 1
ATOM 19676 C CA . THR D 2 382 ? 64.248 40.692 54.923 1.00 25.50 380 THR D CA 1
ATOM 19677 C C . THR D 2 382 ? 62.771 41.039 54.834 1.00 24.20 380 THR D C 1
ATOM 19678 O O . THR D 2 382 ? 61.998 40.743 55.750 1.00 27.16 380 THR D O 1
ATOM 19689 N N . LYS D 2 383 ? 62.391 41.682 53.732 1.00 30.60 381 LYS D N 1
ATOM 19690 C CA . LYS D 2 383 ? 61.011 42.060 53.474 1.00 34.19 381 LYS D CA 1
ATOM 19691 C C . LYS D 2 383 ? 60.592 41.520 52.115 1.00 30.98 381 LYS D C 1
ATOM 19692 O O . LYS D 2 383 ? 61.414 41.371 51.208 1.00 33.07 381 LYS D O 1
ATOM 19711 N N . GLY D 2 384 ? 59.302 41.226 51.983 1.00 30.56 382 GLY D N 1
ATOM 19712 C CA . GLY D 2 384 ? 58.787 40.689 50.741 1.00 30.01 382 GLY D CA 1
ATOM 19713 C C . GLY D 2 384 ? 57.288 40.838 50.595 1.00 31.09 382 GLY D C 1
ATOM 19714 O O . GLY D 2 384 ? 56.541 40.651 51.561 1.00 29.75 382 GLY D O 1
ATOM 19718 N N . THR D 2 385 ? 56.841 41.186 49.392 1.00 33.61 383 THR D N 1
ATOM 19719 C CA . THR D 2 385 ? 55.425 41.226 49.058 1.00 33.94 383 THR D CA 1
ATOM 19720 C C . THR D 2 385 ? 55.077 40.022 48.196 1.00 34.51 383 THR D C 1
ATOM 19721 O O . THR D 2 385 ? 55.812 39.678 47.266 1.00 39.46 383 THR D O 1
ATOM 19732 N N . TYR D 2 386 ? 53.949 39.389 48.504 1.00 31.83 384 TYR D N 1
ATOM 19733 C CA . TYR D 2 386 ? 53.545 38.158 47.844 1.00 25.76 384 TYR D CA 1
ATOM 19734 C C . TYR D 2 386 ? 52.076 38.241 47.462 1.00 26.74 384 TYR D C 1
ATOM 19735 O O . TYR D 2 386 ? 51.283 38.920 48.119 1.00 30.33 384 TYR D O 1
ATOM 19753 N N . ASN D 2 387 ? 51.724 37.543 46.387 1.00 33.51 385 ASN D N 1
ATOM 19754 C CA . ASN D 2 387 ? 50.388 37.601 45.815 1.00 36.26 385 ASN D CA 1
ATOM 19755 C C . ASN D 2 387 ? 49.677 36.267 45.984 1.00 31.58 385 ASN D C 1
ATOM 19756 O O . ASN D 2 387 ? 50.270 35.204 45.775 1.00 36.44 385 ASN D O 1
ATOM 19767 N N . TYR D 2 388 ? 48.402 36.333 46.359 1.00 30.46 386 TYR D N 1
ATOM 19768 C CA . TYR D 2 388 ? 47.544 35.162 46.450 1.00 33.46 386 TYR D CA 1
ATOM 19769 C C . TYR D 2 388 ? 46.240 35.441 45.719 1.00 36.12 386 TYR D C 1
ATOM 19770 O O . TYR D 2 388 ? 45.729 36.564 45.751 1.00 37.26 386 TYR D O 1
ATOM 19788 N N . GLN D 2 389 ? 45.707 34.413 45.063 1.00 43.18 387 GLN D N 1
ATOM 19789 C CA . GLN D 2 389 ? 44.416 34.499 44.397 1.00 37.73 387 GLN D CA 1
ATOM 19790 C C . GLN D 2 389 ? 43.624 33.231 44.662 1.00 41.29 387 GLN D C 1
ATOM 19791 O O . GLN D 2 389 ? 44.190 32.137 44.736 1.00 50.53 387 GLN D O 1
ATOM 19805 N N . ARG D 2 390 ? 42.310 33.384 44.800 1.00 46.25 388 ARG D N 1
ATOM 19806 C CA . ARG D 2 390 ? 41.418 32.241 44.934 1.00 53.44 388 ARG D CA 1
ATOM 19807 C C . ARG D 2 390 ? 40.878 31.800 43.578 1.00 55.70 388 ARG D C 1
ATOM 19808 O O . ARG D 2 390 ? 40.926 30.612 43.244 1.00 57.66 388 ARG D O 1
ATOM 19829 N N . TYR D 2 391 ? 40.373 32.745 42.789 1.00 57.70 389 TYR D N 1
ATOM 19830 C CA . TYR D 2 391 ? 39.821 32.451 41.470 1.00 60.31 389 TYR D CA 1
ATOM 19831 C C . TYR D 2 391 ? 40.497 33.308 40.405 1.00 64.89 389 TYR D C 1
ATOM 19832 O O . TYR D 2 391 ? 41.072 34.353 40.712 1.00 64.53 389 TYR D O 1
#

Solvent-accessible surface area: 51073 Å² total

Secondary structure (DSSP, 8-state):
-GGGSTTT-----HHHHHHHHH--TTGGGTTT-EEEEET-TTSS---TTTTT-SEEEEEESSTHHHHHHHHHHHTT-TTTEEEEES-GGG---SSPBSEEE----TTTTTT--HHHHHHHHHHB-TT-----EE--EEEE--HHHIIIIIGGGS-BTTB--HHHHHHHTTS-EEEPPPGGGB-B--B----EETTT--HHHHSB---EEEEB------EEEEEE--EEEE-SSSS-EEEE--TTS---TT-EEEEEEEEEE--TT-EEEE--EEE-SSSTTSEEEEEEEEEEETTEEEEEEEEEEE-/--GGGHHHHT-HHHHHHHHHHTTTTBT-EEEEET-------TTTTTBSEEEEEESSTHHHHHHHHHHTTT--SEEEEES-GGGTGGG-S---BSEEEE---TTSS--HHHHHHHHHHHHSB-TT-----EEEEEEEEE--TTT---SGGGG-BTTB----HHHHTB------GGGB-B--EEEEEEETTTPPP-SS-TTTT-EEEEEEEEBSSSEEEEEEEEEEEEEE--SS-GGG-EEE---TTS--SS--EEEEEEEEEEE-TT-EEEEEEEEEEEETTTTEEEEEEEEE--SSS---EEEEEEEE---/-GGGSTTT-----HHHHHHHHH--TTGGGTBT-EEEEET-TTSTT--TTTTTBSEEEEEESSTHHHHHHHHHHHTT-TTTEEEEES-GGG---SSPBSEEE----TTTTTT--HHHHHIIIIIB-TT-----EE--EEEE--HHHIIIIIGGGS-BTTB--HHHHHHHTTS-EEEPPPGGGB-B--B----EETTT--HHHHSB---EEEEB---PPPEEEEEE--EEEE-SSSS-EEEE--TTS---TT-EEEEEEEEEE--TT-EEEE--EEE-SSSTTSEEEEEEEEEE-SS-EEEEEEEEEE-/--GGGHHHHH-HHHHHHHHHHTSTTTT-EEEEET-------TGGGT-SEEEEEESSTHHHHHHHHHHHTT--SEEEEES-HHHHGGG-S---BSEEE----TTSS--THHHHHHHHHHHSB-SS-----EEEEEEEEE--TTT---SGGGG-BTTB----HHHHTB---PPPGGGB-B--EEEEEEETTTPPP-SS-S-TT-EEEEEEEEBSSSEEEEEEEEEEEEEE--SSSGGG-EEE---TTS--SS--EEEEEEEEEEE-TT-EEEEEEEEEEEETTTTEEEEEEEEE--SSS---EEEEEEEE---

B-factor: mean 47.57, std 20.52, range [13.97, 162.31]

InterPro domains:
  IPR025799 Protein arginine N-methyltransferase [PS51678] (15-326)
  IPR025799 Protein arginine N-methyltransferase [PTHR11006] (13-329)
  IPR029063 S-adenosyl-L-methionine-dependent methyltransferase superfamily [G3DSA:3.40.50.150] (6-157)
  IPR029063 S-adenosyl-L-methionine-dependent methyltransferase superfamily [SSF53335] (21-342)
  IPR055135 Protein arginine N-methyltransferase domain [PF22528] (158-330)

Radius of gyration: 38.57 Å; Cα contacts (8 Å, |Δi|>4): 2946; chains: 4; bounding box: 115×69×77 Å

GO terms:
  GO:0005730 nucleolus (C, HTP)
  GO:0005737 cytoplasm (C, HTP)
  GO:0016273 arginine N-methyltransferase activity (F, IDA)
  GO:0016274 protein-arginine N-methyltransferase activity (F, IDA)
  GO:0005737 cytoplasm (C, IDA)
  GO:0003729 mRNA binding (F, IDA)
  GO:0019919 peptidyl-arginine methylation, to asymmetrical-dimethyl arginine (P, IDA)
  GO:0045821 positive regulation of glycolytic process (P, IMP)
  GO:2001157 negative regulation of L-proline catabolic process (P, IMP)
  GO:0019222 regulation of metabolic process (P, IMP)
  GO:0009267 cellular response to starvation (P, IMP)
  GO:0005515 protein binding (F, IPI)

Nearest PDB structures (foldseek):
  6dnz-assembly1_C  TM=9.986E-01  e=1.080E-62  Trypanosoma brucei brucei TREU927
  1f3l-assembly1_A  TM=9.260E-01  e=7.342E-35  Rattus norvegicus
  8g2g-assembly2_B-3  TM=9.263E-01  e=2.156E-34  Homo sapiens
  8g2g-assembly1_A  TM=9.278E-01  e=9.063E-34  Homo sapiens
  8g2f-assembly1_A-2  TM=9.204E-01  e=2.825E-33  Homo sapiens